Protein AF-A0A367JIH2-F1 (afdb_monomer)

Mean predicted aligned error: 20.91 Å

pLDDT: mean 79.55, std 16.19, range [28.41, 97.5]

Secondary structure (DSSP, 8-state):
-EEEEEPEEEEEBTTS-EEEEETT-EEEEEESSSEEEEEETTTTEEEEEEEBTT--EEEEEEEB-TT-TTSBSSHHHHHHHHHHHHHHHHT-TTBPPTT-EEEEEHHHHHHS-HHHHTTEEEEB----PPP---SS-HHHHHHHHHS---SSS---S---HHHHHHHHHHHHHTTEEEETTTTEEEE----SS--------THHHHSS--HHHHHHHHHHHHHTT--TTHHHHHHTT--S-TT--HHHHHHHHTT-----S-TT-------HHHHTS-HHHHHHHHHHHHHHHEEEETTTTEEEEEEEHHHHHHHHHHHHHHHHHTT-EEEEEEEEEEEE-TTSPEEEEEEEEEEEESSGGGS---SGGGPPPP---SS-TTEE-B-GGG-EE-S-EEEEE---STTSEEE-TT-BEEE---THHHHHTS---HHHHHHHTTHHHHHHHHHTHHHHS-TTTS-S--EEPTTS-PEESS--HHHHHHHHHHTTTTHHHHHHHHHHHHHHHHHHHTTTTTTEEEEEE----TTGGG-SS--B-SEEEEEEEEE--PPSEETT-S-----S--EEEEEEEEEEE---SSS--HHHHHHHHHHHHHH-TTSB-SSS-EEEEEEETTTTEEEEEE---TTHHHHHHHHHHHHHHH-HHHHHHHHHHHHHHT------PPPPB-SSSGGGGGSSS-EEEEE-TTTSEEEEEE-TTS-EEEEEE-EEEEEE-TTT-EEEEEEE-GGGGTT-S-HHHHHHHHHHHHHHHHHHHS-TTTS-SEEEESSGGGHHHHHHHTTT-TT-EEEEBSS---GGGGGGSHHHHHHHHH-SS--EEEEETTTTGGGTS-HHHHHHHHHHHHHHHHH-HHHHHHHH--STT-PPPSS-SS----HHHHHHHHHHHHHHHHHHHHHHHT--GGG--HHHHHHHHHT---PPPPHHHHHHHHHHHHHHHTT----EEEEEE-TTS-EEEEEE--HHHHHHHSSSS-HHHHHHHHHTHHHHTTSEEEE-PPPPTTSPEEEEEHHHHHHHHHTS-SSS--EEEEEEE--TT-TTEEEEEEEE--SBEE-SS-EE--SSPP--GGGTT-EEEEEEEEESS--SS--HHHHHHHHHHHHH-TTS-TTT-EEEEEEEETTEEEEEEEEE-HHHHHHHHH----SSS-TT--GGGEEEE-EEEESSS--EEEEESS-SB-TT-GGG--TT----EEE-PPPPTT-GGG-HHHHHHHHHHHHTT--S----TT-

InterPro domains:
  IPR000555 JAB1/MPN/MOV34 metalloenzyme domain [PF01398] (1016-1113)
  IPR000555 JAB1/MPN/MOV34 metalloenzyme domain [SM00232] (1013-1147)
  IPR004042 Intein DOD homing endonuclease, central region [PS50819] (140-328)
  IPR012337 Ribonuclease H-like superfamily [SSF53098] (677-929)
  IPR012984 PROCT domain [PF08084] (1126-1244)
  IPR019580 Pre-mRNA-processing-splicing factor 8, U6-snRNA-binding [PF10596] (414-513)
  IPR021983 PRP8 domain IV core [PF12134] (674-902)
  IPR021983 PRP8 domain IV core [cd13838] (680-930)
  IPR027434 Homing endonuclease [G3DSA:3.10.28.10] (113-381)
  IPR027434 Homing endonuclease [SSF55608] (266-344)
  IPR027652 Pre-mRNA-processing-splicing factor 8 [PTHR11140] (419-1238)
  IPR036844 Hint domain superfamily [SSF51294] (8-424)
  IPR037518 MPN domain [PS50249] (1017-1148)
  IPR043172 Prp8 RNase domain IV, palm region [G3DSA:3.30.420.230] (675-835)
  IPR043173 Prp8 RNase domain IV, fingers region [G3DSA:1.20.80.40] (836-934)

Sequence (1247 aa):
TVEGIAPLYELPNNKGETLVVTGNHILCLKSSTHACSTWSADEQCWTVYWFDRDHSSCSKQFVYKESTDSYYKTPEAAEEAANDFMVSLENDESCLPKGAIIEMTVREFLDLPQSAKTMWFLYRTGLDFPKREVIVDPYYLGLWLADGERRNAIATNDHEKEVAEFLSCYADKLSMKLVGKDCSIANRKVKEGKLEDTTADLSVFYTDMTEAEKQQYDSLRKSFKDQEALELALQESIVSDKGSDLLLDALKKLGVPASLSGCDNYSKRIPKEYLLNSRQVRLQVLAGLLDSNGTYNNGSHEFCFTQSKRWHEQLFNDFVWLSRSLGFHTTCSSTVQTHKLPNGEYYTGEYLQAYISGCVDEIPCLIPREQSSECVTKADPMASSIILENVTITAPKKYYGFKVDGNQRFLREDFMVLHNSGFEESMKYKKLTNAQRSGLNQIPNRRFTLWWSPTINRANVYVGFQVQLDLTGIFMHGKIPTLKISLIQIFRAHLWQKIHEALTMDFAQVFDRELEALQIETVQKETIHPRKSYKMNSSASDILLFAAYKWPVSRPSLLNDPRDVMEGPTTTKYWLDIQLRWGDYDSHDIERYTRAKFLDYTTDNMSIYPSPTGLMVGIDLAYNMYSAYGNWIPGMKPLVQQAMAKIMKANPALYVLRERIRKALQLYSSEPTEPYLSSTNYGELFSNQIIWFVDDTNVYRVTIHKTFEGNLTTKPINGAIFIFNPRTGQLFLKIIHTSVWAGQKRLGQLAKWKTAEEVAALIRSLPVEEQPKQIIVTRKGMLDPLEVHLLDFPNIVIKGSELQLPFQACLKVEKFGDLILKATEPQMVLFNLYDDWLKTFSSYTAFSRLVLILRALHVNNDKTKMILRPDRSTITEPHHIWPTLTDEEWAKVEVQLKDLILADYGKKNNVNVASLTQSEIRDIILGMEIQAPSLQRQQIAEIEKQTKEQSQLTAVTTKTRNIHGDEMIVTTTSNYEQATFSSKTEWRIRAISATNLHLRTNHIYVNSDDIKENTYTYVMPKNILKRFITISDLRTQIAGFMYGVSPPDAPNVKEIRCVVIPPQWGTHQTVHLPNTLPEHEQLDDLEPLGWIHTQPQELMNISPQDVTTHAKLLANNKTWDGEKTITLTCSFTPGSCSLTAYKLSPAGFEWGKTNVDPGSQPQGYLPTHGEKVQILLSDRFLGYFLVPSDVWNYNFMGAQFSANMNYKLVLDVPKEFYHESHRSAHFMNFSSETETAAEADIEDAFA

Structure (mmCIF, N/CA/C/O backbone):
data_AF-A0A367JIH2-F1
#
_entry.id   AF-A0A367JIH2-F1
#
loop_
_atom_site.group_PDB
_atom_site.id
_atom_site.type_symbol
_atom_site.label_atom_id
_atom_site.label_alt_id
_atom_site.label_comp_id
_atom_site.label_asym_id
_atom_site.label_entity_id
_atom_site.label_seq_id
_atom_site.pdbx_PDB_ins_code
_atom_site.Cartn_x
_atom_site.Cartn_y
_atom_site.Cartn_z
_atom_site.occupancy
_atom_site.B_iso_or_equiv
_atom_site.auth_seq_id
_atom_site.auth_comp_id
_atom_site.auth_asym_id
_atom_site.auth_atom_id
_atom_site.pdbx_PDB_model_num
ATOM 1 N N . THR A 1 1 ? 15.619 -6.474 20.238 1.00 49.22 1 THR A N 1
ATOM 2 C CA . THR A 1 1 ? 17.081 -6.463 20.431 1.00 49.22 1 THR A CA 1
ATOM 3 C C . THR A 1 1 ? 17.716 -7.538 19.543 1.00 49.22 1 THR A C 1
ATOM 5 O O . THR A 1 1 ? 17.098 -8.577 19.341 1.00 49.22 1 THR A O 1
ATOM 8 N N . VAL A 1 2 ? 18.878 -7.277 18.935 1.00 54.53 2 VAL A N 1
ATOM 9 C CA . VAL A 1 2 ? 19.745 -8.190 18.152 1.00 54.53 2 VAL A CA 1
ATOM 10 C C . VAL A 1 2 ? 21.071 -8.294 18.870 1.00 54.53 2 VAL A C 1
ATOM 12 O O . VAL A 1 2 ? 21.496 -7.316 19.470 1.00 54.53 2 VAL A O 1
ATOM 15 N N . GLU A 1 3 ? 21.752 -9.423 18.721 1.00 68.69 3 GLU A N 1
ATOM 16 C CA . GLU A 1 3 ? 23.141 -9.604 19.135 1.00 68.69 3 GLU A CA 1
ATOM 17 C C . GLU A 1 3 ? 23.979 -9.999 17.910 1.00 68.69 3 GLU A C 1
ATOM 19 O O . GLU A 1 3 ? 23.513 -10.758 17.053 1.00 68.69 3 GLU A O 1
ATOM 24 N N . GLY A 1 4 ? 25.197 -9.481 17.789 1.00 72.62 4 GLY A N 1
ATOM 25 C CA . GLY A 1 4 ? 26.114 -9.807 16.695 1.00 72.62 4 GLY A CA 1
ATOM 26 C C . GLY A 1 4 ? 27.572 -9.682 17.116 1.00 72.62 4 GLY A C 1
ATOM 27 O O . GLY A 1 4 ? 27.853 -9.235 18.221 1.00 72.62 4 GLY A O 1
ATOM 28 N N . ILE A 1 5 ? 28.501 -10.091 16.250 1.00 79.12 5 ILE A N 1
ATOM 29 C CA . ILE A 1 5 ? 29.946 -9.930 16.464 1.00 79.12 5 ILE A CA 1
ATOM 30 C C . ILE A 1 5 ? 30.499 -9.127 15.288 1.00 79.12 5 ILE A C 1
ATOM 32 O O . ILE A 1 5 ? 30.330 -9.533 14.139 1.00 79.12 5 ILE A O 1
ATOM 36 N N . ALA A 1 6 ? 31.123 -7.986 15.568 1.00 77.56 6 ALA A N 1
ATOM 37 C CA . ALA A 1 6 ? 31.714 -7.113 14.556 1.00 77.56 6 ALA A CA 1
ATOM 38 C C . ALA A 1 6 ? 32.876 -6.300 15.155 1.00 77.56 6 ALA A C 1
ATOM 40 O O . ALA A 1 6 ? 32.901 -6.102 16.372 1.00 77.56 6 ALA A O 1
ATOM 41 N N . PRO A 1 7 ? 33.838 -5.827 14.338 1.00 83.50 7 PRO A N 1
ATOM 42 C CA . PRO A 1 7 ? 34.817 -4.838 14.782 1.00 83.50 7 PRO A CA 1
ATOM 43 C C . PRO A 1 7 ? 34.095 -3.583 15.279 1.00 83.50 7 PRO A C 1
ATOM 45 O O . PRO A 1 7 ? 33.200 -3.076 14.591 1.00 83.50 7 PRO A O 1
ATOM 48 N N . LEU A 1 8 ? 34.464 -3.104 16.467 1.00 85.31 8 LEU A N 1
ATOM 49 C CA . LEU A 1 8 ? 33.919 -1.869 17.028 1.00 85.31 8 LEU A CA 1
ATOM 50 C C . LEU A 1 8 ? 34.909 -0.729 16.813 1.00 85.31 8 LEU A C 1
ATOM 52 O O . LEU A 1 8 ? 36.103 -0.888 17.067 1.00 85.31 8 LEU A O 1
ATOM 56 N N . TYR A 1 9 ? 34.381 0.391 16.343 1.00 87.81 9 TYR A N 1
ATOM 57 C CA . TYR A 1 9 ? 35.063 1.660 16.170 1.00 87.81 9 TYR A CA 1
ATOM 58 C C . TYR A 1 9 ? 34.875 2.452 17.456 1.00 87.81 9 TYR A C 1
ATOM 60 O O . TYR A 1 9 ? 33.739 2.693 17.871 1.00 87.81 9 TYR A O 1
ATOM 68 N N . GLU A 1 10 ? 35.981 2.821 18.086 1.00 87.75 10 GLU A N 1
ATOM 69 C CA . GLU A 1 10 ? 36.005 3.705 19.242 1.00 87.75 10 GLU A CA 1
ATOM 70 C C . GLU A 1 10 ? 36.248 5.127 18.731 1.00 87.75 10 GLU A C 1
ATOM 72 O O . GLU A 1 10 ? 37.317 5.433 18.208 1.00 87.75 10 GLU A O 1
ATOM 77 N N . LEU A 1 11 ? 35.221 5.969 18.822 1.00 86.44 11 LEU A N 1
ATOM 78 C CA . LEU A 1 11 ? 35.207 7.351 18.353 1.00 86.44 11 LEU A CA 1
ATOM 79 C C . LEU A 1 11 ? 35.270 8.283 19.576 1.00 86.44 11 LEU A C 1
ATOM 81 O O . LEU A 1 11 ? 34.222 8.589 20.155 1.00 86.44 11 LEU A O 1
ATOM 85 N N . PRO A 1 12 ? 36.467 8.698 20.027 1.00 85.25 12 PRO A N 1
ATOM 86 C CA . PRO A 1 12 ? 36.594 9.657 21.118 1.00 85.25 12 PRO A CA 1
ATOM 87 C C . PRO A 1 12 ? 36.113 11.035 20.666 1.00 85.25 12 PRO A C 1
ATOM 89 O O . PRO A 1 12 ? 36.352 11.440 19.529 1.00 85.25 12 PRO A O 1
ATOM 92 N N . ASN A 1 13 ? 35.440 11.768 21.546 1.00 81.81 13 ASN A N 1
ATOM 93 C CA . ASN A 1 13 ? 35.005 13.137 21.293 1.00 81.81 13 ASN A CA 1
ATOM 94 C C . ASN A 1 13 ? 35.862 14.160 22.055 1.00 81.81 13 ASN A C 1
ATOM 96 O O . ASN A 1 13 ? 36.574 13.834 23.005 1.00 81.81 13 ASN A O 1
ATOM 100 N N . ASN A 1 14 ? 35.768 15.428 21.651 1.00 74.94 14 ASN A N 1
ATOM 101 C CA . ASN A 1 14 ? 36.480 16.549 22.275 1.00 74.94 14 ASN A CA 1
ATOM 102 C C . ASN A 1 14 ? 36.048 16.867 23.720 1.00 74.94 14 ASN A C 1
ATOM 104 O O . ASN A 1 14 ? 36.611 17.768 24.335 1.00 74.94 14 ASN A O 1
ATOM 108 N N . LYS A 1 15 ? 35.065 16.140 24.260 1.00 71.44 15 LYS A N 1
ATOM 109 C CA . LYS A 1 15 ? 34.546 16.282 25.627 1.00 71.44 15 LYS A CA 1
ATOM 110 C C . LYS A 1 15 ? 34.943 15.115 26.540 1.00 71.44 15 LYS A C 1
ATOM 112 O O . LYS A 1 15 ? 34.435 15.015 27.650 1.00 71.44 15 LYS A O 1
ATOM 117 N N . GLY A 1 16 ? 35.866 14.256 26.094 1.00 67.25 16 GLY A N 1
ATOM 118 C CA . GLY A 1 16 ? 36.437 13.173 26.901 1.00 67.25 16 GLY A CA 1
ATOM 119 C C . GLY A 1 16 ? 35.600 11.891 26.956 1.00 67.25 16 GLY A C 1
ATOM 120 O O . GLY A 1 16 ? 35.918 10.998 27.736 1.00 67.25 16 GLY A O 1
ATOM 121 N N . GLU A 1 17 ? 34.556 11.768 26.134 1.00 76.19 17 GLU A N 1
ATOM 122 C CA . GLU A 1 17 ? 33.718 10.568 26.044 1.00 76.19 17 GLU A CA 1
ATOM 123 C C . GLU A 1 17 ? 33.988 9.804 24.743 1.00 76.19 17 GLU A C 1
ATOM 125 O O . GLU A 1 17 ? 34.272 10.397 23.702 1.00 76.19 17 GLU A O 1
ATOM 130 N N . THR A 1 18 ? 33.816 8.483 24.771 1.00 82.75 18 THR A N 1
ATOM 131 C CA . THR A 1 18 ? 34.065 7.625 23.604 1.00 82.75 18 THR A CA 1
ATOM 132 C C . THR A 1 18 ? 32.778 6.947 23.138 1.00 82.75 18 THR A C 1
ATOM 134 O O . THR A 1 18 ? 32.089 6.268 23.903 1.00 82.75 18 THR A O 1
ATOM 137 N N . LEU A 1 19 ? 32.432 7.117 21.860 1.00 85.44 19 LEU A N 1
ATOM 138 C CA . LEU A 1 19 ? 31.341 6.395 21.208 1.00 85.44 19 LEU A CA 1
ATOM 139 C C . LEU A 1 19 ? 31.879 5.092 20.609 1.00 85.44 19 LEU A C 1
ATOM 141 O O . LEU A 1 19 ? 32.701 5.115 19.701 1.00 85.44 19 LEU A O 1
ATOM 145 N N . VAL A 1 20 ? 31.409 3.952 21.117 1.00 86.38 20 VAL A N 1
ATOM 146 C CA . VAL A 1 20 ? 31.841 2.623 20.663 1.00 86.38 20 VAL A CA 1
ATOM 147 C C . VAL A 1 20 ? 30.733 1.980 19.837 1.00 86.38 20 VAL A C 1
ATOM 149 O O . VAL A 1 20 ? 29.712 1.561 20.381 1.00 86.38 20 VAL A O 1
ATOM 152 N N . VAL A 1 21 ? 30.916 1.906 18.520 1.00 84.12 21 VAL A N 1
ATOM 153 C CA . VAL A 1 21 ? 29.868 1.478 17.576 1.00 84.12 21 VAL A CA 1
ATOM 154 C C . VAL A 1 21 ? 30.431 0.639 16.432 1.00 84.12 21 VAL A C 1
ATOM 156 O O . VAL A 1 21 ? 31.627 0.623 16.167 1.00 84.12 21 VAL A O 1
ATOM 159 N N . THR A 1 22 ? 29.579 -0.103 15.728 1.00 82.50 22 THR A N 1
ATOM 160 C CA . THR A 1 22 ? 30.010 -0.836 14.525 1.00 82.50 22 THR A CA 1
ATOM 161 C C . THR A 1 22 ? 30.266 0.125 13.363 1.00 82.50 22 THR A C 1
ATOM 163 O O . THR A 1 22 ? 29.608 1.155 13.277 1.00 82.50 22 THR A O 1
ATOM 166 N N . GLY A 1 23 ? 31.101 -0.252 12.392 1.00 75.38 23 GLY A N 1
ATOM 167 C CA . GLY A 1 23 ? 31.365 0.597 11.214 1.00 75.38 23 GLY A CA 1
ATOM 168 C C . GLY A 1 23 ? 30.133 0.934 10.354 1.00 75.38 23 GLY A C 1
ATOM 169 O O . GLY A 1 23 ? 30.139 1.928 9.641 1.00 75.38 23 GLY A O 1
ATOM 170 N N . ASN A 1 24 ? 29.068 0.131 10.439 1.00 74.44 24 ASN A N 1
ATOM 171 C CA . ASN A 1 24 ? 27.798 0.377 9.742 1.00 74.44 24 ASN A CA 1
ATOM 172 C C . ASN A 1 24 ? 26.773 1.130 10.606 1.00 74.44 24 ASN A C 1
ATOM 174 O O . ASN A 1 24 ? 25.616 1.255 10.213 1.00 74.44 24 ASN A O 1
ATOM 178 N N . HIS A 1 25 ? 27.153 1.558 11.810 1.00 80.81 25 HIS A N 1
ATOM 179 C CA . HIS A 1 25 ? 26.272 2.360 12.647 1.00 80.81 25 HIS A CA 1
ATOM 180 C C . HIS A 1 25 ? 26.062 3.729 11.998 1.00 80.81 25 HIS A C 1
ATOM 182 O O . HIS A 1 25 ? 27.019 4.298 11.472 1.00 80.81 25 HIS A O 1
ATOM 188 N N . ILE A 1 26 ? 24.827 4.229 12.025 1.00 83.31 26 ILE A N 1
ATOM 189 C CA . ILE A 1 26 ? 24.454 5.509 11.422 1.00 83.31 26 ILE A CA 1
ATOM 190 C C . ILE A 1 26 ? 24.617 6.594 12.490 1.00 83.31 26 ILE A C 1
ATOM 192 O O . ILE A 1 26 ? 23.939 6.575 13.518 1.00 83.31 26 ILE A O 1
ATOM 196 N N . LEU A 1 27 ? 25.542 7.518 12.249 1.00 85.25 27 LEU A N 1
ATOM 197 C CA . LEU A 1 27 ? 25.773 8.703 13.062 1.00 85.25 27 LEU A CA 1
ATOM 198 C C . LEU A 1 27 ? 24.734 9.771 12.709 1.00 85.25 27 LEU A C 1
ATOM 200 O O . LEU A 1 27 ? 24.516 10.052 11.532 1.00 85.25 27 LEU A O 1
ATOM 204 N N . CYS A 1 28 ? 24.139 10.396 13.726 1.00 86.56 28 CYS A N 1
ATOM 205 C CA . CYS A 1 28 ? 23.353 11.617 13.565 1.00 86.56 28 CYS A CA 1
ATOM 206 C C . CYS A 1 28 ? 24.263 12.820 13.830 1.00 86.56 28 CYS A C 1
ATOM 208 O O . CYS A 1 28 ? 24.646 13.073 14.974 1.00 86.56 28 CYS A O 1
ATOM 210 N N . LEU A 1 29 ? 24.623 13.550 12.776 1.00 86.88 29 LEU A N 1
ATOM 211 C CA . LEU A 1 29 ? 25.560 14.668 12.851 1.00 86.88 29 LEU A CA 1
ATOM 212 C C . LEU A 1 29 ? 24.834 15.983 12.569 1.00 86.88 29 LEU A C 1
ATOM 214 O O . LEU A 1 29 ? 24.010 16.058 11.663 1.00 86.88 29 LEU A O 1
ATOM 218 N N . LYS A 1 30 ? 25.142 17.020 13.344 1.00 86.38 30 LYS A N 1
ATOM 219 C CA . LYS A 1 30 ? 24.605 18.378 13.208 1.00 86.38 30 LYS A CA 1
ATOM 220 C C . LYS A 1 30 ? 25.677 19.290 12.615 1.00 86.38 30 LYS A C 1
ATOM 222 O O . LYS A 1 30 ? 26.827 19.236 13.059 1.00 86.38 30 LYS A O 1
ATOM 227 N N . SER A 1 31 ? 25.316 20.112 11.631 1.00 83.69 31 SER A N 1
ATOM 228 C CA . SER A 1 31 ? 26.246 21.073 11.026 1.00 83.69 31 SER A CA 1
ATOM 229 C C . SER A 1 31 ? 26.492 22.274 11.945 1.00 83.69 31 SER A C 1
ATOM 231 O O . SER A 1 31 ? 25.555 22.837 12.519 1.00 83.69 31 SER A O 1
ATOM 233 N N . SER A 1 32 ? 27.754 22.688 12.083 1.00 73.69 32 SER A N 1
ATOM 234 C CA . SER A 1 32 ? 28.128 23.923 12.792 1.00 73.69 32 SER A CA 1
ATOM 235 C C . SER A 1 32 ? 28.131 25.160 11.884 1.00 73.69 32 SER A C 1
ATOM 237 O O . SER A 1 32 ? 27.865 26.266 12.359 1.00 73.69 32 SER A O 1
ATOM 239 N N . THR A 1 33 ? 28.402 24.980 10.588 1.00 74.38 33 THR A N 1
ATOM 240 C CA . THR A 1 33 ? 28.496 26.030 9.559 1.00 74.38 33 THR A CA 1
ATOM 241 C C . THR A 1 33 ? 27.832 25.581 8.248 1.00 74.38 33 THR A C 1
ATOM 243 O O . THR A 1 33 ? 27.542 24.398 8.076 1.00 74.38 33 THR A O 1
ATOM 246 N N . HIS A 1 34 ? 27.561 26.525 7.334 1.00 77.12 34 HIS A N 1
ATOM 247 C CA . HIS A 1 34 ? 27.029 26.239 5.988 1.00 77.12 34 HIS A CA 1
ATOM 248 C C . HIS A 1 34 ? 28.090 25.639 5.050 1.00 77.12 34 HIS A C 1
ATOM 250 O O . HIS A 1 34 ? 27.799 24.760 4.241 1.00 77.12 34 HIS A O 1
ATOM 256 N N . ALA A 1 35 ? 29.328 26.117 5.175 1.00 82.00 35 ALA A N 1
ATOM 257 C CA . ALA A 1 35 ? 30.482 25.678 4.408 1.00 82.00 35 ALA A CA 1
ATOM 258 C C . ALA A 1 35 ? 31.756 25.790 5.263 1.00 82.00 35 ALA A C 1
ATOM 260 O O . ALA A 1 35 ? 31.758 26.442 6.315 1.00 82.00 35 ALA A O 1
ATOM 261 N N . CYS A 1 36 ? 32.843 25.164 4.817 1.00 83.06 36 CYS A N 1
ATOM 262 C CA . CYS A 1 36 ? 34.182 25.370 5.369 1.00 83.06 36 CYS A CA 1
ATOM 263 C C . CYS A 1 36 ? 35.214 25.534 4.251 1.00 83.06 36 CYS A C 1
ATOM 265 O O . CYS A 1 36 ? 35.134 24.850 3.229 1.00 83.06 36 CYS A O 1
ATOM 267 N N . SER A 1 37 ? 36.216 26.385 4.460 1.00 84.88 37 SER A N 1
ATOM 268 C CA . SER A 1 37 ? 37.340 26.562 3.541 1.00 84.88 37 SER A CA 1
ATOM 269 C C . SER A 1 37 ? 38.634 26.005 4.136 1.00 84.88 37 SER A C 1
ATOM 271 O O . SER A 1 37 ? 38.859 26.065 5.344 1.00 84.88 37 SER A O 1
ATOM 273 N N . THR A 1 38 ? 39.503 25.448 3.289 1.00 84.94 38 THR A N 1
ATOM 274 C CA . THR A 1 38 ? 40.863 25.047 3.681 1.00 84.94 38 THR A CA 1
ATOM 275 C C . THR A 1 38 ? 41.882 25.363 2.603 1.00 84.94 38 THR A C 1
ATOM 277 O O . THR A 1 38 ? 41.631 25.118 1.422 1.00 84.94 38 THR A O 1
ATOM 280 N N . TRP A 1 39 ? 43.044 25.857 3.026 1.00 84.19 39 TRP A N 1
ATOM 281 C CA . TRP A 1 39 ? 44.195 26.107 2.167 1.00 84.19 39 TRP A CA 1
ATOM 282 C C . TRP A 1 39 ? 45.010 24.829 1.949 1.00 84.19 39 TRP A C 1
ATOM 284 O O . TRP A 1 39 ? 45.388 24.157 2.911 1.00 84.19 39 TRP A O 1
ATOM 294 N N . SER A 1 40 ? 45.311 24.518 0.689 1.00 81.12 40 SER A N 1
ATOM 295 C CA . SER A 1 40 ? 46.284 23.492 0.311 1.00 81.12 40 SER A CA 1
ATOM 296 C C . SER A 1 40 ? 47.573 24.165 -0.153 1.00 81.12 40 SER A C 1
ATOM 298 O O . SER A 1 40 ? 47.583 24.843 -1.182 1.00 81.12 40 SER A O 1
ATOM 300 N N . ALA A 1 41 ? 48.664 23.976 0.596 1.00 76.94 41 ALA A N 1
ATOM 301 C CA . ALA A 1 41 ? 49.973 24.531 0.246 1.00 76.94 41 ALA A CA 1
ATOM 302 C C . ALA A 1 41 ? 50.575 23.874 -1.010 1.00 76.94 41 ALA A C 1
ATOM 304 O O . ALA A 1 41 ? 51.247 24.554 -1.783 1.00 76.94 41 ALA A O 1
ATOM 305 N N . ASP A 1 42 ? 50.291 22.586 -1.229 1.00 74.62 42 ASP A N 1
ATOM 306 C CA . ASP A 1 42 ? 50.800 21.810 -2.368 1.00 74.62 42 ASP A CA 1
ATOM 307 C C . ASP A 1 42 ? 50.110 22.199 -3.683 1.00 74.62 42 ASP A C 1
ATOM 309 O O . ASP A 1 42 ? 50.753 22.299 -4.728 1.00 74.62 42 ASP A O 1
ATOM 313 N N . GLU A 1 43 ? 48.800 22.456 -3.633 1.00 73.69 43 GLU A N 1
ATOM 314 C CA . GLU A 1 43 ? 47.993 22.823 -4.808 1.00 73.69 43 GLU A CA 1
ATOM 315 C C . GLU A 1 43 ? 47.864 24.342 -4.998 1.00 73.69 43 GLU A C 1
ATOM 317 O O . GLU A 1 43 ? 47.287 24.794 -5.988 1.00 73.69 43 GLU A O 1
ATOM 322 N N . GLN A 1 44 ? 48.402 25.127 -4.056 1.00 82.94 44 GLN A N 1
ATOM 323 C CA . GLN A 1 44 ? 48.262 26.583 -3.978 1.00 82.94 44 GLN A CA 1
ATOM 324 C C . GLN A 1 44 ? 46.816 27.048 -4.207 1.00 82.94 44 GLN A C 1
ATOM 326 O O . GLN A 1 44 ? 46.544 27.952 -5.000 1.00 82.94 44 GLN A O 1
ATOM 331 N N . CYS A 1 45 ? 45.860 26.401 -3.541 1.00 85.56 45 CYS A N 1
ATOM 332 C CA . CYS A 1 45 ? 44.447 26.710 -3.714 1.00 85.56 45 CYS A CA 1
ATOM 333 C C . CYS A 1 45 ? 43.671 26.680 -2.401 1.00 85.56 45 CYS A C 1
ATOM 335 O O . CYS A 1 45 ? 43.923 25.852 -1.520 1.00 85.56 45 CYS A O 1
ATOM 337 N N . TRP A 1 46 ? 42.661 27.540 -2.317 1.00 86.12 46 TRP A N 1
ATOM 338 C CA . TRP A 1 46 ? 41.609 27.441 -1.314 1.00 86.12 46 TRP A CA 1
ATOM 339 C C . TRP A 1 46 ? 40.523 26.495 -1.812 1.00 86.12 46 TRP A C 1
ATOM 341 O O . TRP A 1 46 ? 40.002 26.673 -2.907 1.00 86.12 46 TRP A O 1
ATOM 351 N N . THR A 1 47 ? 40.161 25.487 -1.024 1.00 85.31 47 THR A N 1
ATOM 352 C CA . THR A 1 47 ? 39.022 24.609 -1.332 1.00 85.31 47 THR A CA 1
ATOM 353 C C . THR A 1 47 ? 37.891 24.886 -0.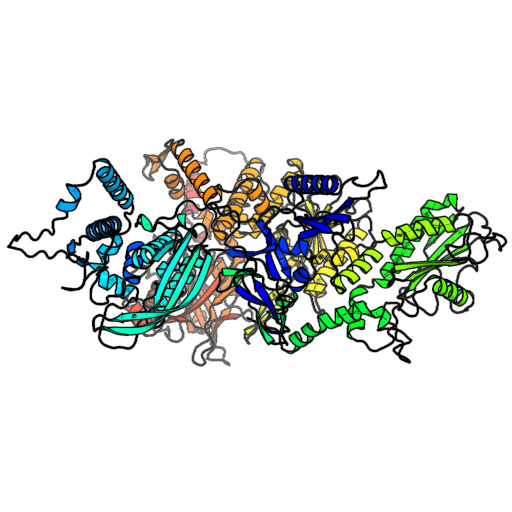358 1.00 85.31 47 THR A C 1
ATOM 355 O O . THR A 1 47 ? 38.089 24.772 0.850 1.00 85.31 47 THR A O 1
ATOM 358 N N . VAL A 1 48 ? 36.716 25.230 -0.881 1.00 86.88 48 VAL A N 1
ATOM 359 C CA . VAL A 1 48 ? 35.473 25.387 -0.118 1.00 86.88 48 VAL A CA 1
ATOM 360 C C . VAL A 1 48 ? 34.670 24.096 -0.222 1.00 86.88 48 VAL A C 1
ATOM 362 O O . VAL A 1 48 ? 34.453 23.610 -1.329 1.00 86.88 48 VAL A O 1
ATOM 365 N N . TYR A 1 49 ? 34.222 23.558 0.910 1.00 84.75 49 TYR A N 1
ATOM 366 C CA . TYR A 1 49 ? 33.359 22.381 1.018 1.00 84.75 49 TYR A CA 1
ATOM 367 C C . TYR A 1 49 ? 31.991 22.778 1.574 1.00 84.75 49 TYR A C 1
ATOM 369 O O . TYR A 1 49 ? 31.921 23.551 2.528 1.00 84.75 49 TYR A O 1
ATOM 377 N N . TRP A 1 50 ? 30.920 22.220 1.017 1.00 87.12 50 TRP A N 1
ATOM 378 C CA . TRP A 1 50 ? 29.545 22.371 1.507 1.00 87.12 50 TRP A CA 1
ATOM 379 C C . TRP A 1 50 ? 28.741 21.101 1.211 1.00 87.12 50 TRP A C 1
ATOM 381 O O . TRP A 1 50 ? 29.249 20.177 0.577 1.00 87.12 50 TRP A O 1
ATOM 391 N N . PHE A 1 51 ? 27.499 21.033 1.683 1.00 81.50 51 PHE A N 1
ATOM 392 C CA . PHE A 1 51 ? 26.598 19.916 1.402 1.00 81.50 51 PHE A CA 1
ATOM 393 C C . PHE A 1 51 ? 25.282 20.417 0.806 1.00 81.50 51 PHE A C 1
ATOM 395 O O . PHE A 1 51 ? 24.753 21.448 1.232 1.00 81.50 51 PHE A O 1
ATOM 402 N N . ASP A 1 52 ? 24.763 19.683 -0.175 1.00 79.81 52 ASP A N 1
ATOM 403 C CA . ASP A 1 52 ? 23.455 19.940 -0.783 1.00 79.81 52 ASP A CA 1
ATOM 404 C C . ASP A 1 52 ? 22.305 19.311 0.029 1.00 79.81 52 ASP A C 1
ATOM 406 O O . ASP A 1 52 ? 22.520 18.527 0.960 1.00 79.81 52 ASP A O 1
ATOM 410 N N . ARG A 1 53 ? 21.054 19.648 -0.317 1.00 75.81 53 ARG A N 1
ATOM 411 C CA . ARG A 1 53 ? 19.862 19.046 0.316 1.00 75.81 53 ARG A CA 1
ATOM 412 C C . ARG A 1 53 ? 19.744 17.531 0.135 1.00 75.81 53 ARG A C 1
ATOM 414 O O . ARG A 1 53 ? 19.038 16.903 0.921 1.00 75.81 53 ARG A O 1
ATOM 421 N N . ASP A 1 54 ? 20.441 16.958 -0.839 1.00 67.81 54 ASP A N 1
ATOM 422 C CA . ASP A 1 54 ? 20.501 15.514 -1.061 1.00 67.81 54 ASP A CA 1
ATOM 423 C C . ASP A 1 54 ? 21.573 14.837 -0.184 1.00 67.81 54 ASP A C 1
ATOM 425 O O . ASP A 1 54 ? 21.844 13.646 -0.342 1.00 67.81 54 ASP A O 1
ATOM 429 N N . HIS A 1 55 ? 22.155 15.573 0.774 1.00 69.69 55 HIS A N 1
ATOM 430 C CA . HIS A 1 55 ? 23.174 15.108 1.716 1.00 69.69 55 HIS A CA 1
ATOM 431 C C . HIS A 1 55 ? 24.505 14.701 1.056 1.00 69.69 55 HIS A C 1
ATOM 433 O O . HIS A 1 55 ? 25.309 13.987 1.662 1.00 69.69 55 HIS A O 1
ATOM 439 N N . SER A 1 56 ? 24.777 15.192 -0.155 1.00 75.56 56 SER A N 1
ATOM 440 C CA . SER A 1 56 ? 26.019 14.944 -0.888 1.00 75.56 56 SER A CA 1
ATOM 441 C C . SER A 1 56 ? 27.069 16.015 -0.591 1.00 75.56 56 SER A C 1
ATOM 443 O O . SER A 1 56 ? 26.762 17.201 -0.477 1.00 75.56 56 SER A O 1
ATOM 445 N N . SER A 1 57 ? 28.333 15.598 -0.463 1.00 80.31 57 SER A N 1
ATOM 446 C CA . SER A 1 57 ? 29.455 16.519 -0.253 1.00 80.31 57 SER A CA 1
ATOM 447 C C . SER A 1 57 ? 29.862 17.189 -1.566 1.00 80.31 57 SER A C 1
ATOM 449 O O . SER A 1 57 ? 30.262 16.505 -2.511 1.00 80.31 57 SER A O 1
ATOM 451 N N . CYS A 1 58 ? 29.851 18.515 -1.592 1.00 82.69 58 CYS A N 1
ATOM 452 C CA . CYS A 1 58 ? 30.266 19.342 -2.717 1.00 82.69 58 CYS A CA 1
ATOM 453 C C . CYS A 1 58 ? 31.550 20.107 -2.375 1.00 82.69 58 CYS A C 1
ATOM 455 O O . CYS A 1 58 ? 31.802 20.439 -1.213 1.00 82.69 58 CYS A O 1
ATOM 457 N N . SER A 1 59 ? 32.380 20.392 -3.381 1.00 86.19 59 SER A N 1
ATOM 458 C CA . SER A 1 59 ? 33.586 21.202 -3.202 1.00 86.19 59 SER A CA 1
ATOM 459 C C . SER A 1 59 ? 33.898 22.081 -4.413 1.00 86.19 59 SER A C 1
ATOM 461 O O . SER A 1 59 ? 33.520 21.777 -5.545 1.00 86.19 59 SER A O 1
ATOM 463 N N . LYS A 1 60 ? 34.589 23.199 -4.172 1.00 87.50 60 LYS A N 1
ATOM 464 C CA . LYS A 1 60 ? 35.037 24.144 -5.202 1.00 87.50 60 LYS A CA 1
ATOM 465 C C . LYS A 1 60 ? 36.412 24.692 -4.850 1.00 87.50 60 LYS A C 1
ATOM 467 O O . LYS A 1 60 ? 36.633 25.117 -3.719 1.00 87.50 60 LYS A O 1
ATOM 472 N N . GLN A 1 61 ? 37.317 24.694 -5.824 1.00 87.50 61 GLN A N 1
ATOM 473 C CA . GLN A 1 61 ? 38.692 25.163 -5.661 1.00 87.50 61 GLN A CA 1
ATOM 474 C C . GLN A 1 61 ? 38.888 26.572 -6.237 1.00 87.50 61 GLN A C 1
ATOM 476 O O . GLN A 1 61 ? 38.388 26.894 -7.314 1.00 87.50 61 GLN A O 1
ATOM 481 N N . PHE A 1 62 ? 39.673 27.379 -5.530 1.00 87.25 62 PHE A N 1
ATOM 482 C CA . PHE A 1 62 ? 40.090 28.735 -5.867 1.00 87.25 62 PHE A CA 1
ATOM 483 C C . PHE A 1 62 ? 41.616 28.739 -5.941 1.00 87.25 62 PHE A C 1
ATOM 485 O O . PHE A 1 62 ? 42.308 28.799 -4.925 1.00 87.25 62 PHE A O 1
ATOM 492 N N . VAL A 1 63 ? 42.140 28.566 -7.153 1.00 84.06 63 VAL A N 1
ATOM 493 C CA . VAL A 1 63 ? 43.564 28.293 -7.396 1.00 84.06 63 VAL A CA 1
ATOM 494 C C . VAL A 1 63 ? 44.335 29.592 -7.640 1.00 84.06 63 VAL A C 1
ATOM 496 O O . VAL A 1 63 ? 43.936 30.404 -8.479 1.00 84.06 63 VAL A O 1
ATOM 499 N N . TYR A 1 64 ? 45.459 29.758 -6.944 1.00 79.88 64 TYR A N 1
ATOM 500 C CA . TYR A 1 64 ? 46.420 30.843 -7.133 1.00 79.88 64 TYR A CA 1
ATOM 501 C C . TYR A 1 64 ? 47.534 30.409 -8.100 1.00 79.88 64 TYR A C 1
ATOM 503 O O . TYR A 1 64 ? 48.141 29.353 -7.917 1.00 79.88 64 TYR A O 1
ATOM 511 N N . LYS A 1 65 ? 47.810 31.218 -9.136 1.00 80.50 65 LYS A N 1
ATOM 512 C CA . LYS A 1 65 ? 48.983 31.058 -10.018 1.00 80.50 65 LYS A CA 1
ATOM 513 C C . LYS A 1 65 ? 49.500 32.411 -10.491 1.00 80.50 65 LYS A C 1
ATOM 515 O O . LYS A 1 65 ? 48.789 33.166 -11.142 1.00 80.50 65 LYS A O 1
ATOM 520 N N . GLU A 1 66 ? 50.786 32.653 -10.265 1.00 67.38 66 GLU A N 1
ATOM 521 C CA . GLU A 1 66 ? 51.447 33.939 -10.532 1.00 67.38 66 GLU A CA 1
ATOM 522 C C . GLU A 1 66 ? 51.546 34.297 -12.036 1.00 67.38 66 GLU A C 1
ATOM 524 O O . GLU A 1 66 ? 51.671 35.464 -12.394 1.00 67.38 66 GLU A O 1
ATOM 529 N N . SER A 1 67 ? 51.461 33.312 -12.944 1.00 59.81 67 SER A N 1
ATOM 530 C CA . SER A 1 67 ? 51.825 33.467 -14.367 1.00 59.81 67 SER A CA 1
ATOM 531 C C . SER A 1 67 ? 50.673 33.404 -15.384 1.00 59.81 67 SER A C 1
ATOM 533 O O . SER A 1 67 ? 50.932 33.455 -16.586 1.00 59.81 67 SER A O 1
ATOM 535 N N . THR A 1 68 ? 49.410 33.265 -14.958 1.00 57.16 68 THR A N 1
ATOM 536 C CA . THR A 1 68 ? 48.268 33.041 -15.877 1.00 57.16 68 THR A CA 1
ATOM 537 C C . THR A 1 68 ? 47.042 33.889 -15.526 1.00 57.16 68 THR A C 1
ATOM 539 O O . THR A 1 68 ? 46.567 33.849 -14.399 1.00 57.16 68 THR A O 1
ATOM 542 N N . ASP A 1 69 ? 46.473 34.597 -16.511 1.00 61.38 69 ASP A N 1
ATOM 543 C CA . ASP A 1 69 ? 45.294 35.477 -16.338 1.00 61.38 69 ASP A CA 1
ATOM 544 C C . ASP A 1 69 ? 43.986 34.737 -15.982 1.00 61.38 69 ASP A C 1
ATOM 546 O O . ASP A 1 69 ? 42.987 35.371 -15.656 1.00 61.38 69 ASP A O 1
ATOM 550 N N . SER A 1 70 ? 43.970 33.402 -16.038 1.00 60.28 70 SER A N 1
ATOM 551 C CA . SER A 1 70 ? 42.809 32.569 -15.695 1.00 60.28 70 SER A CA 1
ATOM 552 C C . SER A 1 70 ? 42.705 32.206 -14.206 1.00 60.28 70 SER A C 1
ATOM 554 O O . SER A 1 70 ? 41.751 31.534 -13.825 1.00 60.28 70 SER A O 1
ATOM 556 N N . TYR A 1 71 ? 43.687 32.586 -13.382 1.00 75.75 71 TYR A N 1
ATOM 557 C CA . TYR A 1 71 ? 43.786 32.226 -11.963 1.00 75.75 71 TYR A CA 1
ATOM 558 C C . TYR A 1 71 ? 43.966 33.467 -11.081 1.00 75.75 71 TYR A C 1
ATOM 560 O O . TYR A 1 71 ? 44.281 34.554 -11.567 1.00 75.75 71 TYR A O 1
ATOM 568 N N . TYR A 1 72 ? 43.764 33.311 -9.771 1.00 79.25 72 TYR A N 1
ATOM 569 C CA . TYR A 1 72 ? 43.954 34.407 -8.823 1.00 79.25 72 TYR A CA 1
ATOM 570 C C . TYR A 1 72 ? 45.440 34.787 -8.747 1.00 79.25 72 TYR A C 1
ATOM 572 O O . TYR A 1 72 ? 46.307 33.913 -8.692 1.00 79.25 72 TYR A O 1
ATOM 580 N N . LYS A 1 73 ? 45.723 36.098 -8.773 1.00 74.12 73 LYS A N 1
ATOM 581 C CA . LYS A 1 73 ? 47.083 36.667 -8.881 1.00 74.12 73 LYS A CA 1
ATOM 582 C C . LYS A 1 73 ? 47.801 36.843 -7.547 1.00 74.12 73 LYS A C 1
ATOM 584 O O . LYS A 1 73 ? 48.996 37.109 -7.556 1.00 74.12 73 LYS A O 1
ATOM 589 N N . THR A 1 74 ? 47.093 36.706 -6.430 1.00 79.94 74 THR A N 1
ATOM 590 C CA . THR A 1 74 ? 47.659 36.665 -5.077 1.00 79.94 74 THR A CA 1
ATOM 591 C C . THR A 1 74 ? 46.905 35.623 -4.237 1.00 79.94 74 THR A C 1
ATOM 593 O O . THR A 1 74 ? 45.720 35.383 -4.508 1.00 79.94 74 THR A O 1
ATOM 596 N N . PRO A 1 75 ? 47.547 34.976 -3.244 1.00 79.12 75 PRO A N 1
ATOM 597 C CA . PRO A 1 75 ? 46.867 34.065 -2.321 1.00 79.12 75 PRO A CA 1
ATOM 598 C C . PRO A 1 75 ? 45.719 34.741 -1.560 1.00 79.12 75 PRO A C 1
ATOM 600 O O . PRO A 1 75 ? 44.682 34.118 -1.343 1.00 79.12 75 PRO A O 1
ATOM 603 N N . GLU A 1 76 ? 45.867 36.027 -1.235 1.00 81.88 76 GLU A N 1
ATOM 604 C CA . GLU A 1 76 ? 44.857 36.824 -0.534 1.00 81.88 76 GLU A CA 1
ATOM 605 C C . GLU A 1 76 ? 43.608 37.050 -1.401 1.00 81.88 76 GLU A C 1
ATOM 607 O O . GLU A 1 76 ? 42.489 36.966 -0.906 1.00 81.88 76 GLU A O 1
ATOM 612 N N . ALA A 1 77 ? 43.767 37.253 -2.716 1.00 81.06 77 ALA A N 1
ATOM 613 C CA . ALA A 1 77 ? 42.630 37.400 -3.629 1.00 81.06 77 ALA A CA 1
ATOM 614 C C . ALA A 1 77 ? 41.868 36.076 -3.835 1.00 81.06 77 ALA A C 1
ATOM 616 O O . ALA A 1 77 ? 40.656 36.080 -4.051 1.00 81.06 77 ALA A O 1
ATOM 617 N N . ALA A 1 78 ? 42.568 34.937 -3.773 1.00 82.00 78 ALA A N 1
ATOM 618 C CA . ALA A 1 78 ? 41.934 33.618 -3.792 1.00 82.00 78 ALA A CA 1
ATOM 619 C C . ALA A 1 78 ? 41.162 33.341 -2.489 1.00 82.00 78 ALA A C 1
ATOM 621 O O . ALA A 1 78 ? 40.099 32.723 -2.531 1.00 82.00 78 ALA A O 1
ATOM 622 N N . GLU A 1 79 ? 41.686 33.806 -1.351 1.00 84.62 79 GLU A N 1
ATOM 623 C CA . GLU A 1 79 ? 41.032 33.724 -0.041 1.00 84.62 79 GLU A CA 1
ATOM 624 C C . GLU A 1 79 ? 39.759 34.577 0.012 1.00 84.62 79 GLU A C 1
ATOM 626 O O . GLU A 1 79 ? 38.704 34.086 0.410 1.00 84.62 79 GLU A O 1
ATOM 631 N N . GLU A 1 80 ? 39.833 35.828 -0.449 1.00 85.44 80 GLU A N 1
ATOM 632 C CA . GLU A 1 80 ? 38.689 36.744 -0.517 1.00 85.44 80 GLU A CA 1
ATOM 633 C C . GLU A 1 80 ? 37.570 36.164 -1.395 1.00 85.44 80 GLU A C 1
ATOM 635 O O . GLU A 1 80 ? 36.431 36.051 -0.951 1.00 85.44 80 GLU A O 1
ATOM 640 N N . ALA A 1 81 ? 37.906 35.647 -2.583 1.00 84.25 81 ALA A N 1
ATOM 641 C CA . ALA A 1 81 ? 36.931 35.006 -3.466 1.00 84.25 81 ALA A CA 1
ATOM 642 C C . ALA A 1 81 ? 36.329 33.708 -2.891 1.00 84.25 81 ALA A C 1
ATOM 644 O O . ALA A 1 81 ? 35.160 33.401 -3.144 1.00 84.25 81 ALA A O 1
ATOM 645 N N . ALA A 1 82 ? 37.107 32.932 -2.130 1.00 85.00 82 ALA A N 1
ATOM 646 C CA . ALA A 1 82 ? 36.607 31.749 -1.436 1.00 85.00 82 ALA A CA 1
ATOM 647 C C . ALA A 1 82 ? 35.631 32.129 -0.307 1.00 85.00 82 ALA A C 1
ATOM 649 O O . ALA A 1 82 ? 34.597 31.476 -0.150 1.00 85.00 82 ALA A O 1
ATOM 650 N N . ASN A 1 83 ? 35.923 33.200 0.437 1.00 85.75 83 ASN A N 1
ATOM 651 C CA . ASN A 1 83 ? 35.051 33.732 1.485 1.00 85.75 83 ASN A CA 1
ATOM 652 C C . ASN A 1 83 ? 33.757 34.325 0.907 1.00 85.75 83 ASN A C 1
ATOM 654 O O . ASN A 1 83 ? 32.676 33.987 1.388 1.00 85.75 83 ASN A O 1
ATOM 658 N N . ASP A 1 84 ? 33.839 35.105 -0.172 1.00 85.81 84 ASP A N 1
ATOM 659 C CA . ASP A 1 84 ? 32.667 35.631 -0.885 1.00 85.81 84 ASP A CA 1
ATOM 660 C C . ASP A 1 84 ? 31.764 34.503 -1.396 1.00 85.81 84 ASP A C 1
ATOM 662 O O . ASP A 1 84 ? 30.535 34.566 -1.293 1.00 85.81 84 ASP A O 1
ATOM 666 N N . PHE A 1 85 ? 32.362 33.424 -1.909 1.00 86.44 85 PHE A N 1
ATOM 667 C CA . PHE A 1 85 ? 31.605 32.252 -2.329 1.00 86.44 85 PHE A CA 1
ATOM 668 C C . PHE A 1 85 ? 30.918 31.555 -1.149 1.00 86.44 85 PHE A C 1
ATOM 670 O O . PHE A 1 85 ? 29.752 31.187 -1.275 1.00 86.44 85 PHE A O 1
ATOM 677 N N . MET A 1 86 ? 31.575 31.422 0.008 1.00 81.44 86 MET A N 1
ATOM 678 C CA . MET A 1 86 ? 30.926 30.885 1.211 1.00 81.44 86 MET A CA 1
ATOM 679 C C . MET A 1 86 ? 29.728 31.733 1.654 1.00 81.44 86 MET A C 1
ATOM 681 O O . MET A 1 86 ? 28.682 31.167 1.957 1.00 81.44 86 MET A O 1
ATOM 685 N N . VAL A 1 87 ? 29.839 33.065 1.621 1.00 83.94 87 VAL A N 1
ATOM 686 C CA . VAL A 1 87 ? 28.719 33.976 1.931 1.00 83.94 87 VAL A CA 1
ATOM 687 C C . VAL A 1 87 ? 27.587 33.830 0.909 1.00 83.94 87 VAL A C 1
ATOM 689 O O . VAL A 1 87 ? 26.411 33.864 1.267 1.00 83.94 87 VAL A O 1
ATOM 692 N N . SER A 1 88 ? 27.911 33.609 -0.370 1.00 83.44 88 SER A N 1
ATOM 693 C CA . SER A 1 88 ? 26.889 33.361 -1.394 1.00 83.44 88 SER A CA 1
ATOM 694 C C . SER A 1 88 ? 26.092 32.072 -1.144 1.00 83.44 88 SER A C 1
ATOM 696 O O . SER A 1 88 ? 24.888 32.054 -1.391 1.00 83.44 88 SER A O 1
ATOM 698 N N . LEU A 1 89 ? 26.731 31.034 -0.584 1.00 81.06 89 LEU A N 1
ATOM 699 C CA . LEU A 1 89 ? 26.086 29.759 -0.252 1.00 81.06 89 LEU A CA 1
ATOM 700 C C . LEU A 1 89 ? 25.108 29.871 0.929 1.00 81.06 89 LEU A C 1
ATOM 702 O O . LEU A 1 89 ? 24.192 29.061 1.025 1.00 81.06 89 LEU A O 1
ATOM 706 N N . GLU A 1 90 ? 25.248 30.870 1.810 1.00 75.75 90 GLU A N 1
ATOM 707 C CA . GLU A 1 90 ? 24.283 31.100 2.902 1.00 75.75 90 GLU A CA 1
ATOM 708 C C . GLU A 1 90 ? 22.897 31.516 2.381 1.00 75.75 90 GLU A C 1
ATOM 710 O O . GLU A 1 90 ? 21.885 31.222 3.016 1.00 75.75 90 GLU A O 1
ATOM 715 N N . ASN A 1 91 ? 22.850 32.162 1.212 1.00 73.94 91 ASN A N 1
ATOM 716 C CA . ASN A 1 91 ? 21.617 32.615 0.565 1.00 73.94 91 ASN A CA 1
ATOM 717 C C . ASN A 1 91 ? 21.090 31.624 -0.490 1.00 73.94 91 ASN A C 1
ATOM 719 O O . ASN A 1 91 ? 20.050 31.879 -1.098 1.00 73.94 91 ASN A O 1
ATOM 723 N N . ASP A 1 92 ? 21.797 30.518 -0.739 1.00 76.38 92 ASP A N 1
ATOM 724 C CA . ASP A 1 92 ? 21.413 29.516 -1.732 1.00 76.38 92 ASP A CA 1
ATOM 725 C C . ASP A 1 92 ? 20.480 28.466 -1.108 1.00 76.38 92 ASP A C 1
ATOM 727 O O . ASP A 1 92 ? 20.886 27.650 -0.277 1.00 76.38 92 ASP A O 1
ATOM 731 N N . GLU A 1 93 ? 19.213 28.453 -1.536 1.00 70.06 93 GLU A N 1
ATOM 732 C CA . GLU A 1 93 ? 18.195 27.530 -1.017 1.00 70.06 93 GLU A CA 1
ATOM 733 C C . GLU A 1 93 ? 18.516 26.046 -1.280 1.00 70.06 93 GLU A C 1
ATOM 735 O O . GLU A 1 93 ? 17.924 25.172 -0.631 1.00 70.06 93 GLU A O 1
ATOM 740 N N . SER A 1 94 ? 19.431 25.751 -2.213 1.00 70.75 94 SER A N 1
ATOM 741 C CA . SER A 1 94 ? 19.855 24.388 -2.556 1.00 70.75 94 SER A CA 1
ATOM 742 C C . SER A 1 94 ? 20.860 23.777 -1.569 1.00 70.75 94 SER A C 1
ATOM 744 O O . SER A 1 94 ? 21.029 22.554 -1.542 1.00 70.75 94 SER A O 1
ATOM 746 N N . CYS A 1 95 ? 21.483 24.602 -0.721 1.00 76.12 95 CYS A N 1
ATOM 747 C CA . CYS A 1 95 ? 22.470 24.184 0.274 1.00 76.12 95 CYS A CA 1
ATOM 748 C C . CYS A 1 95 ? 21.830 23.849 1.630 1.00 76.12 95 CYS A C 1
ATOM 750 O O . CYS A 1 95 ? 20.754 24.343 1.980 1.00 76.12 95 CYS A O 1
ATOM 752 N N . LEU A 1 96 ? 22.489 22.997 2.424 1.00 77.12 96 LEU A N 1
ATOM 753 C CA . LEU A 1 96 ? 22.010 22.696 3.774 1.00 77.12 96 LEU A CA 1
ATOM 754 C C . LEU A 1 96 ? 22.151 23.917 4.697 1.00 77.12 96 LEU A C 1
ATOM 756 O O . LEU A 1 96 ? 23.209 24.552 4.737 1.00 77.12 96 LEU A O 1
ATOM 760 N N . PRO A 1 97 ? 21.113 24.234 5.491 1.00 78.31 97 PRO A N 1
ATOM 761 C CA . PRO A 1 97 ? 21.200 25.314 6.458 1.00 78.31 97 PRO A CA 1
ATOM 762 C C . PRO A 1 97 ? 22.119 24.945 7.633 1.00 78.31 97 PRO A C 1
ATOM 764 O O . PRO A 1 97 ? 22.300 23.771 7.979 1.00 78.31 97 PRO A O 1
ATOM 767 N N . LYS A 1 98 ? 22.662 25.960 8.309 1.00 77.56 98 LYS A N 1
ATOM 768 C CA . LYS A 1 98 ? 23.356 25.795 9.590 1.00 77.56 98 LYS A CA 1
ATOM 769 C C . LYS A 1 98 ? 22.439 25.114 10.612 1.00 77.56 98 LYS A C 1
ATOM 771 O O . LYS A 1 98 ? 21.294 25.517 10.799 1.00 77.56 98 LYS A O 1
ATOM 776 N N . GLY A 1 99 ? 22.952 24.089 11.291 1.00 75.50 99 GLY A N 1
ATOM 777 C CA . GLY A 1 99 ? 22.188 23.278 12.240 1.00 75.50 99 GLY A CA 1
ATOM 778 C C . GLY A 1 99 ? 21.379 22.141 11.606 1.00 75.50 99 GLY A C 1
ATOM 779 O O . GLY A 1 99 ? 20.666 21.450 12.337 1.00 75.50 99 GLY A O 1
ATOM 780 N N . ALA A 1 100 ? 21.492 21.916 10.291 1.00 81.75 100 ALA A N 1
ATOM 781 C CA . ALA A 1 100 ? 20.922 20.748 9.627 1.00 81.75 100 ALA A CA 1
ATOM 782 C C . ALA A 1 100 ? 21.490 19.443 10.201 1.00 81.75 100 ALA A C 1
ATOM 784 O O . ALA A 1 100 ? 22.648 19.373 10.620 1.00 81.75 100 ALA A O 1
ATOM 785 N N . ILE A 1 101 ? 20.658 18.400 10.200 1.00 85.19 101 ILE A N 1
ATOM 786 C CA . ILE A 1 101 ? 21.028 17.065 10.668 1.00 85.19 101 ILE A CA 1
ATOM 787 C C . ILE A 1 101 ? 21.218 16.162 9.453 1.00 85.19 101 ILE A C 1
ATOM 789 O O . ILE A 1 101 ? 20.328 16.072 8.610 1.00 85.19 101 ILE A O 1
ATOM 793 N N . ILE A 1 102 ? 22.353 15.472 9.398 1.00 84.06 102 ILE A N 1
ATOM 794 C CA . ILE A 1 102 ? 22.661 14.444 8.406 1.00 84.06 102 ILE A CA 1
ATOM 795 C C . ILE A 1 102 ? 22.816 13.086 9.091 1.00 84.06 102 ILE A C 1
ATOM 797 O O . ILE A 1 102 ? 23.240 12.988 10.247 1.00 84.06 102 ILE A O 1
ATOM 801 N N . GLU A 1 103 ? 22.467 12.037 8.359 1.00 84.88 103 GLU A N 1
ATOM 802 C CA . GLU A 1 103 ? 22.623 10.651 8.775 1.00 84.88 103 GLU A CA 1
ATOM 803 C C . GLU A 1 103 ? 23.616 9.970 7.840 1.00 84.88 103 GLU A C 1
ATOM 805 O O . GLU A 1 103 ? 23.376 9.863 6.641 1.00 84.88 103 GLU A O 1
ATOM 810 N N . MET A 1 104 ? 24.744 9.524 8.385 1.00 82.44 104 MET A N 1
ATOM 811 C CA . MET A 1 104 ? 25.777 8.828 7.617 1.00 82.44 104 MET A CA 1
ATOM 812 C C . MET A 1 104 ? 26.416 7.735 8.454 1.00 82.44 104 MET A C 1
ATOM 814 O O . MET A 1 104 ? 26.505 7.832 9.677 1.00 82.44 104 MET A O 1
ATOM 818 N N . THR A 1 105 ? 26.860 6.663 7.814 1.00 83.56 105 THR A N 1
ATOM 819 C CA . THR A 1 105 ? 27.540 5.582 8.523 1.00 83.56 105 THR A CA 1
ATOM 820 C C . THR A 1 105 ? 28.914 6.025 9.024 1.00 83.56 105 THR A C 1
ATOM 822 O O . THR A 1 105 ? 29.545 6.914 8.457 1.00 83.56 105 THR A O 1
ATOM 825 N N . VAL A 1 106 ? 29.427 5.369 10.069 1.00 83.62 106 VAL A N 1
ATOM 826 C CA . VAL A 1 106 ? 30.791 5.625 10.572 1.00 83.62 106 VAL A CA 1
ATOM 827 C C . VAL A 1 106 ? 31.835 5.499 9.457 1.00 83.62 106 VAL A C 1
ATOM 829 O O . VAL A 1 106 ? 32.784 6.272 9.423 1.00 83.62 106 VAL A O 1
ATOM 832 N N . ARG A 1 107 ? 31.666 4.549 8.530 1.00 80.69 107 ARG A N 1
ATOM 833 C CA . ARG A 1 107 ? 32.568 4.393 7.377 1.00 80.69 107 ARG A CA 1
ATOM 834 C C . ARG A 1 107 ? 32.495 5.576 6.421 1.00 80.69 107 ARG A C 1
ATOM 836 O O . ARG A 1 107 ? 33.532 6.154 6.134 1.00 80.69 107 ARG A O 1
ATOM 843 N N . GLU A 1 108 ? 31.292 5.972 6.012 1.00 81.56 108 GLU A N 1
ATOM 844 C CA . GLU A 1 108 ? 31.094 7.139 5.140 1.00 81.56 108 GLU A CA 1
ATOM 845 C C . GLU A 1 108 ? 31.666 8.410 5.776 1.00 81.56 108 GLU A C 1
ATOM 847 O O . GLU A 1 108 ? 32.365 9.166 5.111 1.00 81.56 108 GLU A O 1
ATOM 852 N N . PHE A 1 109 ? 31.460 8.605 7.083 1.00 84.56 109 PHE A N 1
ATOM 853 C CA . PHE A 1 109 ? 32.047 9.728 7.811 1.00 84.56 109 PHE A CA 1
ATOM 854 C C . PHE A 1 109 ? 33.581 9.693 7.808 1.00 84.56 109 PHE A C 1
ATOM 856 O O . PHE A 1 109 ? 34.218 10.730 7.645 1.00 84.56 109 PHE A O 1
ATOM 863 N N . LEU A 1 110 ? 34.195 8.519 7.989 1.00 83.50 110 LEU A N 1
ATOM 864 C CA . LEU A 1 110 ? 35.654 8.371 7.966 1.00 83.50 110 LEU A CA 1
ATOM 865 C C . LEU A 1 110 ? 36.248 8.537 6.558 1.00 83.50 110 LEU A C 1
ATOM 867 O O . LEU A 1 110 ? 37.394 8.982 6.462 1.00 83.50 110 LEU A O 1
ATOM 871 N N . ASP A 1 111 ? 35.478 8.254 5.508 1.00 82.50 111 ASP A N 1
ATOM 872 C CA . ASP A 1 111 ? 35.881 8.421 4.106 1.00 82.50 111 ASP A CA 1
ATOM 873 C C . ASP A 1 111 ? 35.827 9.889 3.632 1.00 82.50 111 ASP A C 1
ATOM 875 O O . ASP A 1 111 ? 36.416 10.225 2.604 1.00 82.50 111 ASP A O 1
ATOM 879 N N . LEU A 1 112 ? 35.170 10.790 4.378 1.00 81.81 112 LEU A N 1
ATOM 880 C CA . LEU A 1 112 ? 35.145 12.221 4.051 1.00 81.81 112 LEU A CA 1
ATOM 881 C C . LEU A 1 112 ? 36.556 12.858 4.082 1.00 81.81 112 LEU A C 1
ATOM 883 O O . LEU A 1 112 ? 37.446 12.397 4.803 1.00 81.81 112 LEU A O 1
ATOM 887 N N . PRO A 1 113 ? 36.777 13.978 3.370 1.00 80.38 113 PRO A N 1
ATOM 888 C CA . PRO A 1 113 ? 37.968 14.807 3.555 1.00 80.38 113 PRO A CA 1
ATOM 889 C C . PRO A 1 113 ? 38.070 15.347 4.989 1.00 80.38 113 PRO A C 1
ATOM 891 O O . PRO A 1 113 ? 37.056 15.691 5.597 1.00 80.38 113 PRO A O 1
ATOM 894 N N . GLN A 1 114 ? 39.289 15.484 5.524 1.00 77.56 114 GLN A N 1
ATOM 895 C CA . GLN A 1 114 ? 39.524 15.960 6.899 1.00 77.56 114 GLN A CA 1
ATOM 896 C C . GLN A 1 114 ? 38.839 17.307 7.177 1.00 77.56 114 GLN A C 1
ATOM 898 O O . GLN A 1 114 ? 38.202 17.468 8.215 1.00 77.56 114 GLN A O 1
ATOM 903 N N . SER A 1 115 ? 38.906 18.232 6.217 1.00 76.62 115 SER A N 1
ATOM 904 C CA . SER A 1 115 ? 38.237 19.534 6.254 1.00 76.62 115 SER A CA 1
ATOM 905 C C . SER A 1 115 ? 36.715 19.416 6.342 1.00 76.62 115 SER A C 1
ATOM 907 O O . SER A 1 115 ? 36.084 20.137 7.099 1.00 76.62 115 SER A O 1
ATOM 909 N N . ALA A 1 116 ? 36.109 18.473 5.617 1.00 78.44 116 ALA A N 1
ATOM 910 C CA . ALA A 1 116 ? 34.660 18.293 5.631 1.00 78.44 116 ALA A CA 1
ATOM 911 C C . ALA A 1 116 ? 34.162 17.670 6.946 1.00 78.44 116 ALA A C 1
ATOM 913 O O . ALA A 1 116 ? 33.048 17.954 7.379 1.00 78.44 116 ALA A O 1
ATOM 914 N N . LYS A 1 117 ? 34.989 16.855 7.618 1.00 83.38 117 LYS A N 1
ATOM 915 C CA . LYS A 1 117 ? 34.646 16.256 8.920 1.00 83.38 117 LYS A CA 1
ATOM 916 C C . LYS A 1 117 ? 34.530 17.290 10.038 1.00 83.38 117 LYS A C 1
ATOM 918 O O . LYS A 1 117 ? 33.760 17.069 10.966 1.00 83.38 117 LYS A O 1
ATOM 923 N N . THR A 1 118 ? 35.261 18.408 9.968 1.00 79.25 118 THR A N 1
ATOM 924 C CA . THR A 1 118 ? 35.234 19.445 11.018 1.00 79.25 118 THR A CA 1
ATOM 925 C C . THR A 1 118 ? 33.931 20.245 11.043 1.00 79.25 118 THR A C 1
ATOM 927 O O . THR A 1 118 ? 33.651 20.888 12.051 1.00 79.25 118 THR A O 1
ATOM 930 N N . MET A 1 119 ? 33.110 20.176 9.986 1.00 81.06 119 MET A N 1
ATOM 931 C CA . MET A 1 119 ? 31.775 20.791 9.941 1.00 81.06 119 MET A CA 1
ATOM 932 C C . MET A 1 119 ? 30.726 20.025 10.757 1.00 81.06 119 MET A C 1
ATOM 934 O O . MET A 1 119 ? 29.688 20.586 11.115 1.00 81.06 119 MET A O 1
ATOM 938 N N . TRP A 1 120 ? 30.972 18.744 11.036 1.00 86.69 120 TRP A N 1
ATOM 939 C CA . TRP A 1 120 ? 29.969 17.817 11.546 1.00 86.69 120 TRP A CA 1
ATOM 940 C C . TRP A 1 120 ? 30.214 17.451 13.006 1.00 86.69 120 TRP A C 1
ATOM 942 O O . TRP A 1 120 ? 31.275 16.951 13.381 1.00 86.69 120 TRP A O 1
ATOM 952 N N . PHE A 1 121 ? 29.193 17.658 13.834 1.00 86.50 121 PHE A N 1
ATOM 953 C CA . PHE A 1 121 ? 29.266 17.432 15.272 1.00 86.50 121 PHE A CA 1
ATOM 954 C C . PHE A 1 121 ? 28.223 16.411 15.712 1.00 86.50 121 PHE A C 1
ATOM 956 O O . PHE A 1 121 ? 27.071 16.449 15.286 1.00 86.50 121 PHE A O 1
ATOM 963 N N . LEU A 1 122 ? 28.603 15.524 16.629 1.00 86.62 122 LEU A N 1
ATOM 964 C CA . LEU A 1 122 ? 27.640 14.742 17.400 1.00 86.62 122 LEU A CA 1
ATOM 965 C C . LEU A 1 122 ? 26.865 15.701 18.300 1.00 86.62 122 LEU A C 1
ATOM 967 O O . LEU A 1 122 ? 27.478 16.570 18.921 1.00 86.62 122 LEU A O 1
ATOM 971 N N . TYR A 1 123 ? 25.550 15.541 18.407 1.00 86.44 123 TYR A N 1
ATOM 972 C CA . TYR A 1 123 ? 24.723 16.439 19.210 1.00 86.44 123 TYR A CA 1
ATOM 973 C C . TYR A 1 123 ? 23.876 15.693 20.245 1.00 86.44 123 TYR A C 1
ATOM 975 O O . TYR A 1 123 ? 23.526 14.519 20.083 1.00 86.44 123 TYR A O 1
ATOM 983 N N . ARG A 1 124 ? 23.568 16.403 21.331 1.00 85.00 124 ARG A N 1
ATOM 984 C CA . ARG A 1 124 ? 22.667 15.975 22.406 1.00 85.00 124 ARG A CA 1
ATOM 985 C C . ARG A 1 124 ? 21.380 16.785 22.373 1.00 85.00 124 ARG A C 1
ATOM 987 O O . ARG A 1 124 ? 21.339 17.874 21.801 1.00 85.00 124 ARG A O 1
ATOM 994 N N . THR A 1 125 ? 20.324 16.252 22.976 1.00 84.81 125 THR A N 1
ATOM 995 C CA . THR A 1 125 ? 19.052 16.970 23.102 1.00 84.81 125 THR A CA 1
ATOM 996 C C . THR A 1 125 ? 18.356 16.640 24.419 1.00 84.81 125 THR A C 1
ATOM 998 O O . THR A 1 125 ? 18.473 15.524 24.929 1.00 84.81 125 THR A O 1
ATOM 1001 N N . GLY A 1 126 ? 17.666 17.636 24.980 1.00 83.88 126 GLY A N 1
ATOM 1002 C CA . GLY A 1 126 ? 16.821 17.464 26.158 1.00 83.88 126 GLY A CA 1
ATOM 1003 C C . GLY A 1 126 ? 15.554 16.664 25.841 1.00 83.88 126 GLY A C 1
ATOM 1004 O O . GLY A 1 126 ? 15.224 16.403 24.685 1.00 83.88 126 GLY A O 1
ATOM 1005 N N . LEU A 1 127 ? 14.838 16.269 26.889 1.00 84.75 127 LEU A N 1
ATOM 1006 C CA . LEU A 1 127 ? 13.568 15.553 26.788 1.00 84.75 127 LEU A CA 1
ATOM 1007 C C . LEU A 1 127 ? 12.416 16.448 27.224 1.00 84.75 127 LEU A C 1
ATOM 1009 O O . LEU A 1 127 ? 12.520 17.110 28.255 1.00 84.75 127 LEU A O 1
ATOM 1013 N N . ASP A 1 128 ? 11.292 16.376 26.514 1.00 81.75 128 ASP A N 1
ATOM 1014 C CA . ASP A 1 128 ? 10.032 16.998 26.918 1.00 81.75 128 ASP A CA 1
ATOM 1015 C C . ASP A 1 128 ? 9.045 15.933 27.398 1.00 81.75 128 ASP A C 1
ATOM 1017 O O . ASP A 1 128 ? 8.580 15.088 26.631 1.00 81.75 128 ASP A O 1
ATOM 1021 N N . PHE A 1 129 ? 8.720 15.967 28.691 1.00 84.19 129 PHE A N 1
ATOM 1022 C CA . PHE A 1 129 ? 7.724 15.082 29.293 1.00 84.19 129 PHE A CA 1
ATOM 1023 C C . PHE A 1 129 ? 6.392 15.814 29.507 1.00 84.19 129 PHE A C 1
ATOM 1025 O O . PHE A 1 129 ? 6.388 17.021 29.774 1.00 84.19 129 PHE A O 1
ATOM 1032 N N . PRO A 1 130 ? 5.253 15.097 29.444 1.00 78.44 130 PRO A N 1
ATOM 1033 C CA . PRO A 1 130 ? 3.953 15.680 29.750 1.00 78.44 130 PRO A CA 1
ATOM 1034 C C . PRO A 1 130 ? 3.896 16.161 31.207 1.00 78.44 130 PRO A C 1
ATOM 1036 O O . PRO A 1 130 ? 4.430 15.509 32.107 1.00 78.44 130 PRO A O 1
ATOM 1039 N N . LYS A 1 131 ? 3.215 17.290 31.438 1.00 79.69 131 LYS A N 1
ATOM 1040 C CA . LYS A 1 131 ? 2.976 17.833 32.783 1.00 79.69 131 LYS A CA 1
ATOM 1041 C C . LYS A 1 131 ? 2.142 16.846 33.606 1.00 79.69 131 LYS A C 1
ATOM 1043 O O . LYS A 1 131 ? 1.120 16.357 33.129 1.00 79.69 131 LYS A O 1
ATOM 1048 N N . ARG A 1 132 ? 2.571 16.583 34.839 1.00 79.62 132 ARG A N 1
ATOM 1049 C CA . ARG A 1 132 ? 1.849 15.785 35.839 1.00 79.62 132 ARG A CA 1
ATOM 1050 C C . ARG A 1 132 ? 1.701 16.592 37.118 1.00 79.62 132 ARG A C 1
ATOM 1052 O O . ARG A 1 132 ? 2.592 17.371 37.456 1.00 79.62 132 ARG A O 1
ATOM 1059 N N . GLU A 1 133 ? 0.589 16.394 37.810 1.00 74.94 133 GLU A N 1
ATOM 1060 C CA . GLU A 1 133 ? 0.355 16.999 39.120 1.00 74.94 133 GLU A CA 1
ATOM 1061 C C . GLU A 1 133 ? 1.335 16.435 40.154 1.00 74.94 133 GLU A C 1
ATOM 1063 O O . GLU A 1 133 ? 1.730 15.270 40.078 1.00 74.94 133 GLU A O 1
ATOM 1068 N N . VAL A 1 134 ? 1.770 17.288 41.082 1.00 74.75 134 VAL A N 1
ATOM 1069 C CA . VAL A 1 134 ? 2.784 16.974 42.096 1.00 74.75 134 VAL A CA 1
ATOM 1070 C C . VAL A 1 134 ? 2.244 17.290 43.485 1.00 74.75 134 VAL A C 1
ATOM 1072 O O . VAL A 1 134 ? 1.536 18.275 43.671 1.00 74.75 134 VAL A O 1
ATOM 1075 N N . ILE A 1 135 ? 2.576 16.437 44.454 1.00 71.62 135 ILE A N 1
ATOM 1076 C CA . ILE A 1 135 ? 2.047 16.505 45.828 1.00 71.62 135 ILE A CA 1
ATOM 1077 C C . ILE A 1 135 ? 2.813 17.540 46.664 1.00 71.62 135 ILE A C 1
ATOM 1079 O O . ILE A 1 135 ? 2.244 18.202 47.526 1.00 71.62 135 ILE A O 1
ATOM 1083 N N . VAL A 1 136 ? 4.118 17.661 46.415 1.00 75.00 136 VAL A N 1
ATOM 1084 C CA . VAL A 1 136 ? 5.036 18.584 47.098 1.00 75.00 136 VAL A CA 1
ATOM 1085 C C . VAL A 1 136 ? 5.574 19.591 46.087 1.00 75.00 136 VAL A C 1
ATOM 1087 O O . VAL A 1 136 ? 5.851 19.216 44.942 1.00 75.00 136 VAL A O 1
ATOM 1090 N N . ASP A 1 137 ? 5.746 20.844 46.507 1.00 79.44 137 ASP A N 1
ATOM 1091 C CA . ASP A 1 137 ? 6.353 21.871 45.665 1.00 79.44 137 ASP A CA 1
ATOM 1092 C C . ASP A 1 137 ? 7.739 21.420 45.140 1.00 79.44 137 ASP A C 1
ATOM 1094 O O . ASP A 1 137 ? 8.569 20.938 45.922 1.00 79.44 137 ASP A O 1
ATOM 1098 N N . PRO A 1 138 ? 7.998 21.523 43.823 1.00 82.81 138 PRO A N 1
ATOM 1099 C CA . PRO A 1 138 ? 9.233 21.026 43.222 1.00 82.81 138 PRO A CA 1
ATOM 1100 C C . PRO A 1 138 ? 10.511 21.686 43.756 1.00 82.81 138 PRO A C 1
ATOM 1102 O O . PRO A 1 138 ? 11.516 20.995 43.921 1.00 82.81 138 PRO A O 1
ATOM 1105 N N . TYR A 1 139 ? 10.483 22.989 44.044 1.00 81.38 139 TYR A N 1
ATOM 1106 C CA . TYR A 1 139 ? 11.645 23.720 44.550 1.00 81.38 139 TYR A CA 1
ATOM 1107 C C . TYR A 1 139 ? 11.936 23.340 46.007 1.00 81.38 139 TYR A C 1
ATOM 1109 O O . TYR A 1 139 ? 13.075 23.008 46.347 1.00 81.38 139 TYR A O 1
ATOM 1117 N N . TYR A 1 140 ? 10.892 23.241 46.841 1.00 79.50 140 TYR A N 1
ATOM 1118 C CA . TYR A 1 140 ? 11.017 22.726 48.212 1.00 79.50 140 TYR A CA 1
ATOM 1119 C C . TYR A 1 140 ? 11.605 21.307 48.252 1.00 79.50 140 TYR A C 1
ATOM 1121 O O . TYR A 1 140 ? 12.470 21.005 49.074 1.00 79.50 140 TYR A O 1
ATOM 1129 N N . LEU A 1 141 ? 11.158 20.428 47.348 1.00 80.50 141 LEU A N 1
ATOM 1130 C CA . LEU A 1 141 ? 11.680 19.066 47.258 1.00 80.50 141 LEU A CA 1
ATOM 1131 C C . LEU A 1 141 ? 13.181 19.049 46.926 1.00 80.50 141 LEU A C 1
ATOM 1133 O O . LEU A 1 141 ? 13.913 18.241 47.497 1.00 80.50 141 LEU A O 1
ATOM 1137 N N . GLY A 1 142 ? 13.637 19.930 46.029 1.00 79.62 142 GLY A N 1
ATOM 1138 C CA . GLY A 1 142 ? 15.055 20.093 45.701 1.00 79.62 142 GLY A CA 1
ATOM 1139 C C . GLY A 1 142 ? 15.892 20.500 46.916 1.00 79.62 142 GLY A C 1
ATOM 1140 O O . GLY A 1 142 ? 16.866 19.817 47.234 1.00 79.62 142 GLY A O 1
ATOM 1141 N N . LEU A 1 143 ? 15.455 21.532 47.647 1.00 77.56 143 LEU A N 1
ATOM 1142 C CA . LEU A 1 143 ? 16.107 21.993 48.882 1.00 77.56 143 LEU A CA 1
ATOM 1143 C C . LEU A 1 143 ? 16.213 20.869 49.924 1.00 77.56 143 LEU A C 1
ATOM 1145 O O . LEU A 1 143 ? 17.287 20.578 50.447 1.00 77.56 143 LEU A O 1
ATOM 1149 N N . TRP A 1 144 ? 15.104 20.172 50.180 1.00 76.75 144 TRP A N 1
ATOM 1150 C CA . TRP A 1 144 ? 15.054 19.100 51.176 1.00 76.75 144 TRP A CA 1
ATOM 1151 C C . TRP A 1 144 ? 15.934 17.895 50.797 1.00 76.75 144 TRP A C 1
ATOM 1153 O O . TRP A 1 144 ? 16.563 17.255 51.644 1.00 76.75 144 TRP A O 1
ATOM 1163 N N . LEU A 1 145 ? 16.008 17.557 49.505 1.00 75.94 145 LEU A N 1
ATOM 1164 C CA . LEU A 1 145 ? 16.862 16.468 49.028 1.00 75.94 145 LEU A CA 1
ATOM 1165 C C . LEU A 1 145 ? 18.349 16.802 49.166 1.00 75.94 145 LEU A C 1
ATOM 1167 O O . LEU A 1 145 ? 19.135 15.900 49.469 1.00 75.94 145 LEU A O 1
ATOM 1171 N N . ALA A 1 146 ? 18.736 18.059 48.993 1.00 70.88 146 ALA A N 1
ATOM 1172 C CA . ALA A 1 146 ? 20.121 18.489 49.105 1.00 70.88 146 ALA A CA 1
ATOM 1173 C C . ALA A 1 146 ? 20.645 18.464 50.560 1.00 70.88 146 ALA A C 1
ATOM 1175 O O . ALA A 1 146 ? 21.769 18.009 50.785 1.00 70.88 146 ALA A O 1
ATOM 1176 N N . ASP A 1 147 ? 19.813 18.805 51.552 1.00 66.75 147 ASP A N 1
ATOM 1177 C CA . ASP A 1 147 ? 20.243 18.967 52.953 1.00 66.75 147 ASP A CA 1
ATOM 1178 C C . ASP A 1 147 ? 20.287 17.664 53.787 1.00 66.75 147 ASP A C 1
ATOM 1180 O O . ASP A 1 147 ? 19.324 16.908 53.878 1.00 66.75 147 ASP A O 1
ATOM 1184 N N . GLY A 1 148 ? 21.423 17.362 54.417 1.00 49.91 148 GLY A N 1
ATOM 1185 C CA . GLY A 1 148 ? 21.816 16.053 54.953 1.00 49.91 148 GLY A CA 1
ATOM 1186 C C . GLY A 1 148 ? 21.120 15.535 56.225 1.00 49.91 148 GLY A C 1
ATOM 1187 O O . GLY A 1 148 ? 21.370 14.375 56.581 1.00 49.91 148 GLY A O 1
ATOM 1188 N N . GLU A 1 149 ? 20.268 16.301 56.919 1.00 51.91 149 GLU A N 1
ATOM 1189 C CA . GLU A 1 149 ? 19.766 15.912 58.249 1.00 51.91 149 GLU A CA 1
ATOM 1190 C C . GLU A 1 149 ? 18.379 15.225 58.254 1.00 51.91 149 GLU A C 1
ATOM 1192 O O . GLU A 1 149 ? 17.412 15.651 57.638 1.00 51.91 149 GLU A O 1
ATOM 1197 N N . ARG A 1 150 ? 18.281 14.074 58.941 1.00 51.03 150 ARG A N 1
ATOM 1198 C CA . ARG A 1 150 ? 17.205 13.067 58.751 1.00 51.03 150 ARG A CA 1
ATOM 1199 C C . ARG A 1 150 ? 16.015 13.155 59.709 1.00 51.03 150 ARG A C 1
ATOM 1201 O O . ARG A 1 150 ? 15.152 12.275 59.671 1.00 51.03 150 ARG A O 1
ATOM 1208 N N . ARG A 1 151 ? 16.018 14.085 60.665 1.00 45.16 151 ARG A N 1
ATOM 1209 C CA . ARG A 1 151 ? 15.183 13.920 61.868 1.00 45.16 151 ARG A CA 1
ATOM 1210 C C . ARG A 1 151 ? 13.842 14.642 61.839 1.00 45.16 151 ARG A C 1
ATOM 1212 O O . ARG A 1 151 ? 12.969 14.188 62.561 1.00 45.16 151 ARG A O 1
ATOM 1219 N N . ASN A 1 152 ? 13.645 15.658 60.999 1.00 50.88 152 ASN A N 1
ATOM 1220 C CA . ASN A 1 152 ? 12.412 16.456 60.937 1.00 50.88 152 ASN A CA 1
ATOM 1221 C C . ASN A 1 152 ? 12.219 17.046 59.518 1.00 50.88 152 ASN A C 1
ATOM 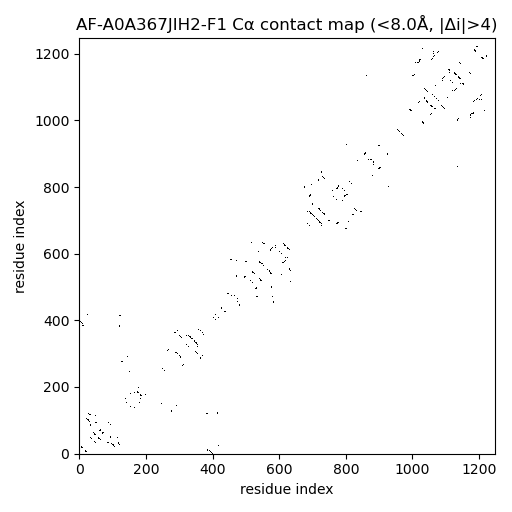1223 O O . ASN A 1 152 ? 13.131 16.951 58.699 1.00 50.88 152 ASN A O 1
ATOM 1227 N N . ALA A 1 153 ? 11.070 17.676 59.226 1.00 48.00 153 ALA A N 1
ATOM 1228 C CA . ALA A 1 153 ? 10.823 18.484 58.015 1.00 48.00 153 ALA A CA 1
ATOM 1229 C C . ALA A 1 153 ? 11.624 19.811 58.028 1.00 48.00 153 ALA A C 1
ATOM 1231 O O . ALA A 1 153 ? 11.089 20.905 57.852 1.00 48.00 153 ALA A O 1
ATOM 1232 N N . ILE A 1 154 ? 12.912 19.696 58.341 1.00 50.75 154 ILE A N 1
ATOM 1233 C CA . ILE A 1 154 ? 13.873 20.778 58.491 1.00 50.75 154 ILE A CA 1
ATOM 1234 C C . ILE A 1 154 ? 14.660 20.878 57.181 1.00 50.75 154 ILE A C 1
ATOM 1236 O O . ILE A 1 154 ? 15.109 19.857 56.665 1.00 50.75 154 ILE A O 1
ATOM 1240 N N . ALA A 1 155 ? 14.799 22.097 56.664 1.00 49.09 155 ALA A N 1
ATOM 1241 C CA . ALA A 1 155 ? 15.844 22.475 55.721 1.00 49.09 155 ALA A CA 1
ATOM 1242 C C . ALA A 1 155 ? 16.787 23.411 56.496 1.00 49.09 155 ALA A C 1
ATOM 1244 O O . ALA A 1 155 ? 16.450 24.568 56.734 1.00 49.09 155 ALA A O 1
ATOM 1245 N N . THR A 1 156 ? 17.902 22.888 56.996 1.00 47.19 156 THR A N 1
ATOM 1246 C CA . THR A 1 156 ? 18.912 23.620 57.772 1.00 47.19 156 THR A CA 1
ATOM 1247 C C . THR A 1 156 ? 20.251 23.613 57.063 1.00 47.19 156 THR A C 1
ATOM 1249 O O . THR A 1 156 ? 20.982 22.630 57.111 1.00 47.19 156 THR A O 1
ATOM 1252 N N . ASN A 1 157 ? 20.665 24.768 56.558 1.00 42.59 157 ASN A N 1
ATOM 1253 C CA . ASN A 1 157 ? 21.684 25.606 57.203 1.00 42.59 157 ASN A CA 1
ATOM 1254 C C . ASN A 1 157 ? 21.941 26.832 56.314 1.00 42.59 157 ASN A C 1
ATOM 1256 O O . ASN A 1 157 ? 22.065 26.700 55.102 1.00 42.59 157 ASN A O 1
ATOM 1260 N N . ASP A 1 158 ? 22.023 28.015 56.931 1.00 50.00 158 ASP A N 1
ATOM 1261 C CA . ASP A 1 158 ? 22.466 29.282 56.321 1.00 50.00 158 ASP A CA 1
ATOM 1262 C C . ASP A 1 158 ? 21.815 29.655 54.978 1.00 50.00 158 ASP A C 1
ATOM 1264 O O . ASP A 1 158 ? 22.472 30.091 54.030 1.00 50.00 158 ASP A O 1
ATOM 1268 N N . HIS A 1 159 ? 20.496 29.510 54.893 1.00 55.84 159 HIS A N 1
ATOM 1269 C CA . HIS A 1 159 ? 19.749 29.965 53.731 1.00 55.84 159 HIS A CA 1
ATOM 1270 C C . HIS A 1 159 ? 19.610 31.496 53.747 1.00 55.84 159 HIS A C 1
ATOM 1272 O O . HIS A 1 159 ? 19.170 32.085 54.737 1.00 55.84 159 HIS A O 1
ATOM 1278 N N . GLU A 1 160 ? 20.015 32.135 52.646 1.00 61.44 160 GLU A N 1
ATOM 1279 C CA . GLU A 1 160 ? 19.873 33.578 52.433 1.00 61.44 160 GLU A CA 1
ATOM 1280 C C . GLU A 1 160 ? 18.389 34.002 52.476 1.00 61.44 160 GLU A C 1
ATOM 1282 O O . GLU A 1 160 ? 17.476 33.168 52.409 1.00 61.44 160 GLU A O 1
ATOM 1287 N N . LYS A 1 161 ? 18.146 35.307 52.649 1.00 67.44 161 LYS A N 1
ATOM 1288 C CA . LYS A 1 161 ? 16.828 35.906 52.929 1.00 67.44 161 LYS A CA 1
ATOM 1289 C C . LYS A 1 161 ? 15.729 35.380 51.991 1.00 67.44 161 LYS A C 1
ATOM 1291 O O . LYS A 1 161 ? 14.625 35.079 52.436 1.00 67.44 161 LYS A O 1
ATOM 1296 N N . GLU A 1 162 ? 16.062 35.196 50.724 1.00 71.50 162 GLU A N 1
ATOM 1297 C CA . GLU A 1 162 ? 15.194 34.794 49.621 1.00 71.50 162 GLU A CA 1
ATOM 1298 C C . GLU A 1 162 ? 14.627 33.373 49.795 1.00 71.50 162 GLU A C 1
ATOM 1300 O O . GLU A 1 162 ? 13.445 33.121 49.544 1.00 71.50 162 GLU A O 1
ATOM 1305 N N . VAL A 1 163 ? 15.436 32.432 50.289 1.00 70.94 163 VAL A N 1
ATOM 1306 C CA . VAL A 1 163 ? 15.005 31.044 50.528 1.00 70.94 163 VAL A CA 1
ATOM 1307 C C . VAL A 1 163 ? 14.131 30.959 51.785 1.00 70.94 163 VAL A C 1
ATOM 1309 O O . VAL A 1 163 ? 13.133 30.233 51.799 1.00 70.94 163 VAL A O 1
ATOM 1312 N N . ALA A 1 164 ? 14.441 31.744 52.824 1.00 67.94 164 ALA A N 1
ATOM 1313 C CA . ALA A 1 164 ? 13.606 31.847 54.023 1.00 67.94 164 ALA A CA 1
ATOM 1314 C C . ALA A 1 164 ? 12.227 32.471 53.720 1.00 67.94 164 ALA A C 1
ATOM 1316 O O . ALA A 1 164 ? 11.204 32.018 54.245 1.00 67.94 164 ALA A O 1
ATOM 1317 N N . GLU A 1 165 ? 12.176 33.467 52.830 1.00 69.25 165 GLU A N 1
ATOM 1318 C CA . GLU A 1 165 ? 10.930 34.072 52.343 1.00 69.25 165 GLU A CA 1
ATOM 1319 C C . GLU A 1 165 ? 10.059 33.071 51.571 1.00 69.25 165 GLU A C 1
ATOM 1321 O O . GLU A 1 165 ? 8.848 32.992 51.818 1.00 69.25 165 GLU A O 1
ATOM 1326 N N . PHE A 1 166 ? 10.665 32.262 50.694 1.00 74.75 166 PHE A N 1
ATOM 1327 C CA . PHE A 1 166 ? 9.970 31.174 50.003 1.00 74.75 166 PHE A CA 1
ATOM 1328 C C . PHE A 1 166 ? 9.369 30.165 50.995 1.00 74.75 166 PHE A C 1
ATOM 1330 O O . PHE A 1 166 ? 8.176 29.858 50.912 1.00 74.75 166 PHE A O 1
ATOM 1337 N N . LEU A 1 167 ? 10.161 29.681 51.962 1.00 71.69 167 LEU A N 1
ATOM 1338 C CA . LEU A 1 167 ? 9.711 28.701 52.960 1.00 71.69 167 LEU A CA 1
ATOM 1339 C C . LEU A 1 167 ? 8.558 29.237 53.819 1.00 71.69 167 LEU A C 1
ATOM 1341 O O . LEU A 1 167 ? 7.627 28.493 54.126 1.00 71.69 167 LEU A O 1
ATOM 1345 N N . SER A 1 168 ? 8.580 30.530 54.158 1.00 67.88 168 SER A N 1
ATOM 1346 C CA . SER A 1 168 ? 7.489 31.205 54.869 1.00 67.88 168 SER A CA 1
ATOM 1347 C C . SER A 1 168 ? 6.196 31.230 54.043 1.00 67.88 168 SER A C 1
ATOM 1349 O O . SER A 1 168 ? 5.144 30.796 54.515 1.00 67.88 168 SER A O 1
ATOM 1351 N N . CYS A 1 169 ? 6.275 31.638 52.770 1.00 67.62 169 CYS A N 1
ATOM 1352 C CA . CYS A 1 169 ? 5.118 31.651 51.869 1.00 67.62 169 CYS A CA 1
ATOM 1353 C C . CYS A 1 169 ? 4.551 30.244 51.629 1.00 67.62 169 CYS A C 1
ATOM 1355 O O . CYS A 1 169 ? 3.334 30.063 51.543 1.00 67.62 169 CYS A O 1
ATOM 1357 N N . TYR A 1 170 ? 5.420 29.239 51.519 1.00 70.44 170 TYR A N 1
ATOM 1358 C CA . TYR A 1 170 ? 5.014 27.849 51.342 1.00 70.44 170 TYR A CA 1
ATOM 1359 C C . TYR A 1 170 ? 4.364 27.271 52.611 1.00 70.44 170 TYR A C 1
ATOM 1361 O O . TYR A 1 170 ? 3.337 26.598 52.522 1.00 70.44 170 TYR A O 1
ATOM 1369 N N . ALA A 1 171 ? 4.886 27.601 53.797 1.00 65.94 171 ALA A N 1
ATOM 1370 C CA . ALA A 1 171 ? 4.267 27.239 55.072 1.00 65.94 171 ALA A CA 1
ATOM 1371 C C . ALA A 1 171 ? 2.873 27.871 55.238 1.00 65.94 171 ALA A C 1
ATOM 1373 O O . ALA A 1 171 ? 1.938 27.175 55.642 1.00 65.94 171 ALA A O 1
ATOM 1374 N N . ASP A 1 172 ? 2.710 29.144 54.861 1.00 63.75 172 ASP A N 1
ATOM 1375 C CA . ASP A 1 172 ? 1.416 29.838 54.864 1.00 63.75 172 ASP A CA 1
ATOM 1376 C C . ASP A 1 172 ? 0.403 29.164 53.923 1.00 63.75 172 ASP A C 1
ATOM 1378 O O . ASP A 1 172 ? -0.745 28.944 54.316 1.00 63.75 172 ASP A O 1
ATOM 1382 N N . LYS A 1 173 ? 0.827 28.767 52.710 1.00 64.75 173 LYS A N 1
ATOM 1383 C CA . LYS A 1 173 ? -0.012 28.007 51.761 1.00 64.75 173 LYS A CA 1
ATOM 1384 C C . LYS A 1 173 ? -0.513 26.686 52.350 1.00 64.75 173 LYS A C 1
ATOM 1386 O O . LYS A 1 173 ? -1.645 26.293 52.090 1.00 64.75 173 LYS A O 1
ATOM 1391 N N . LEU A 1 174 ? 0.305 26.015 53.158 1.00 63.59 174 LEU A N 1
ATOM 1392 C CA . LEU A 1 174 ? -0.035 24.746 53.807 1.00 63.59 174 LEU A CA 1
ATOM 1393 C C . LEU A 1 174 ? -0.752 24.920 55.161 1.00 63.59 174 LEU A C 1
ATOM 1395 O O . LEU A 1 174 ? -1.026 23.930 55.836 1.00 63.59 174 LEU A O 1
ATOM 1399 N N . SER A 1 175 ? -1.072 26.153 55.578 1.00 61.03 175 SER A N 1
ATOM 1400 C CA . SER A 1 175 ? -1.625 26.465 56.911 1.00 61.03 175 SER A CA 1
ATOM 1401 C C . SER A 1 175 ? -0.732 26.028 58.094 1.00 61.03 175 SER A C 1
ATOM 1403 O O . SER A 1 175 ? -1.223 25.756 59.196 1.00 61.03 175 SER A O 1
ATOM 1405 N N . MET A 1 176 ? 0.587 25.989 57.891 1.00 65.69 176 MET A N 1
ATOM 1406 C CA . MET A 1 176 ? 1.613 25.625 58.881 1.00 65.69 176 MET A CA 1
ATOM 1407 C C . MET A 1 176 ? 2.389 26.873 59.361 1.00 65.69 176 MET A C 1
ATOM 1409 O O . MET A 1 176 ? 2.119 27.986 58.919 1.00 65.69 176 MET A O 1
ATOM 1413 N N . LYS A 1 177 ? 3.314 26.731 60.323 1.00 61.12 177 LYS A N 1
ATOM 1414 C CA . LYS A 1 177 ? 4.207 27.820 60.775 1.00 61.12 177 LYS A CA 1
ATOM 1415 C C . LYS A 1 177 ? 5.674 27.435 60.629 1.00 61.12 177 LYS A C 1
ATOM 1417 O O . LYS A 1 177 ? 6.030 26.289 60.886 1.00 61.12 177 LYS A O 1
ATOM 1422 N N . LEU A 1 178 ? 6.510 28.422 60.311 1.00 61.88 178 LEU A N 1
ATOM 1423 C CA . LEU A 1 178 ? 7.964 28.320 60.416 1.00 61.88 178 LEU A CA 1
ATOM 1424 C C . LEU A 1 178 ? 8.390 28.398 61.901 1.00 61.88 178 LEU A C 1
ATOM 1426 O O . LEU A 1 178 ? 7.907 29.266 62.632 1.00 61.88 178 LEU A O 1
ATOM 1430 N N . VAL A 1 179 ? 9.260 27.502 62.372 1.00 59.06 179 VAL A N 1
ATOM 1431 C CA . VAL A 1 179 ? 9.682 27.377 63.778 1.00 59.06 179 VAL A CA 1
ATOM 1432 C C . VAL A 1 179 ? 11.209 27.287 63.883 1.00 59.06 179 VAL A C 1
ATOM 1434 O O . VAL A 1 179 ? 11.845 26.500 63.182 1.00 59.06 179 VAL A O 1
ATOM 1437 N N . GLY A 1 180 ? 11.788 28.044 64.822 1.00 54.06 180 GLY A N 1
ATOM 1438 C CA . GLY A 1 180 ? 13.218 28.009 65.165 1.00 54.06 180 GLY A CA 1
ATOM 1439 C C . GLY A 1 180 ? 14.121 28.860 64.258 1.00 54.06 180 GLY A C 1
ATOM 1440 O O . GLY A 1 180 ? 13.677 29.378 63.239 1.00 54.06 180 GLY A O 1
ATOM 1441 N N . LYS A 1 181 ? 15.405 28.993 64.637 1.00 49.28 181 LYS A N 1
ATOM 1442 C CA . LYS A 1 181 ? 16.466 29.597 63.791 1.00 49.28 181 LYS A CA 1
ATOM 1443 C C . LYS A 1 181 ? 16.747 28.786 62.516 1.00 49.28 181 LYS A C 1
ATOM 1445 O O . LYS A 1 181 ? 17.289 29.310 61.555 1.00 49.28 181 LYS A O 1
ATOM 1450 N N . ASP A 1 182 ? 16.295 27.544 62.534 1.00 50.38 182 ASP A N 1
ATOM 1451 C CA . ASP A 1 182 ? 16.498 26.483 61.555 1.00 50.38 182 ASP A CA 1
ATOM 1452 C C . ASP A 1 182 ? 15.394 26.437 60.475 1.00 50.38 182 ASP A C 1
ATOM 1454 O O . ASP A 1 182 ? 15.298 25.475 59.723 1.00 50.38 182 ASP A O 1
ATOM 1458 N N . CYS A 1 183 ? 14.506 27.443 60.432 1.00 57.00 183 CYS A N 1
ATOM 1459 C CA . CYS A 1 183 ? 13.436 27.597 59.433 1.00 57.00 183 CYS A CA 1
ATOM 1460 C C . CYS A 1 183 ? 12.556 26.343 59.199 1.00 57.00 183 CYS A C 1
ATOM 1462 O O . CYS A 1 183 ? 12.159 26.043 58.075 1.00 57.00 183 CYS A O 1
ATOM 1464 N N . SER A 1 184 ? 12.210 25.611 60.264 1.00 56.06 184 SER A N 1
ATOM 1465 C CA . SER A 1 184 ? 11.450 24.352 60.166 1.00 56.06 184 SER A CA 1
ATOM 1466 C C . SER A 1 184 ? 9.943 24.566 59.961 1.00 56.06 184 SER A C 1
ATOM 1468 O O . SER A 1 184 ? 9.361 25.416 60.627 1.00 56.06 184 SER A O 1
ATOM 1470 N N . ILE A 1 185 ? 9.272 23.804 59.085 1.00 59.94 185 ILE A N 1
ATOM 1471 C CA . ILE A 1 185 ? 7.812 23.922 58.869 1.00 59.94 185 ILE A CA 1
ATOM 1472 C C . ILE A 1 185 ? 7.075 22.946 59.803 1.00 59.94 185 ILE A C 1
ATOM 1474 O O . ILE A 1 185 ? 7.277 21.741 59.704 1.00 59.94 185 ILE A O 1
ATOM 1478 N N . ALA A 1 186 ? 6.211 23.448 60.697 1.00 55.91 186 ALA A N 1
ATOM 1479 C CA . ALA A 1 186 ? 5.485 22.640 61.686 1.00 55.91 186 ALA A CA 1
ATOM 1480 C C . ALA A 1 186 ? 3.981 22.972 61.790 1.00 55.91 186 ALA A C 1
ATOM 1482 O O . ALA A 1 186 ? 3.539 24.103 61.570 1.00 55.91 186 ALA A O 1
ATOM 1483 N N . ASN A 1 187 ? 3.180 21.972 62.183 1.00 53.44 187 ASN A N 1
ATOM 1484 C CA . ASN A 1 187 ? 1.723 22.078 62.329 1.00 53.44 187 ASN A CA 1
ATOM 1485 C C . ASN A 1 187 ? 1.269 23.096 63.399 1.00 53.44 187 ASN A C 1
ATOM 1487 O O . ASN A 1 187 ? 1.780 23.145 64.523 1.00 53.44 187 ASN A O 1
ATOM 1491 N N . ARG A 1 188 ? 0.216 23.861 63.079 1.00 46.88 188 ARG A N 1
ATOM 1492 C CA . ARG A 1 188 ? -0.415 24.858 63.961 1.00 46.88 188 ARG A CA 1
ATOM 1493 C C . ARG A 1 188 ? -1.166 24.150 65.104 1.00 46.88 188 ARG A C 1
ATOM 1495 O O . ARG A 1 188 ? -2.312 23.741 64.945 1.00 46.88 188 ARG A O 1
ATOM 1502 N N . LYS A 1 189 ? -0.555 23.977 66.283 1.00 43.12 189 LYS A N 1
ATOM 1503 C CA . LYS A 1 189 ? -1.289 23.476 67.465 1.00 43.12 189 LYS A CA 1
ATOM 1504 C C . LYS A 1 189 ? -2.337 24.504 67.910 1.00 43.12 189 LYS A C 1
ATOM 1506 O O . LYS A 1 189 ? -1.982 25.526 68.488 1.00 43.12 189 LYS A O 1
ATOM 1511 N N . VAL A 1 190 ? -3.622 24.202 67.722 1.00 36.00 190 VAL A N 1
ATOM 1512 C CA . VAL A 1 190 ? -4.709 24.846 68.476 1.00 36.00 190 VAL A CA 1
ATOM 1513 C C . VAL A 1 190 ? -4.765 24.175 69.850 1.00 36.00 190 VAL A C 1
ATOM 1515 O O . VAL A 1 190 ? -5.241 23.050 69.985 1.00 36.00 190 VAL A O 1
ATOM 1518 N N . LYS A 1 191 ? -4.228 24.838 70.877 1.00 30.95 191 LYS A N 1
ATOM 1519 C CA . LYS A 1 191 ? -4.569 24.553 72.275 1.00 30.95 191 LYS A CA 1
ATOM 1520 C C . LYS A 1 191 ? -5.445 25.696 72.767 1.00 30.95 191 LYS A C 1
ATOM 1522 O O . LYS A 1 191 ? -4.996 26.837 72.820 1.00 30.95 191 LYS A O 1
ATOM 1527 N N . GLU A 1 192 ? -6.688 25.378 73.110 1.00 35.75 192 GLU A N 1
ATOM 1528 C CA . GLU A 1 192 ? -7.550 26.269 73.881 1.00 35.75 192 GLU A CA 1
ATOM 1529 C C . GLU A 1 192 ? -6.834 26.685 75.176 1.00 35.75 192 GLU A C 1
ATOM 1531 O O . GLU A 1 192 ? -6.315 25.845 75.911 1.00 35.75 192 GLU A O 1
ATOM 1536 N N . GLY A 1 193 ? -6.809 27.992 75.445 1.00 34.72 193 GLY A N 1
ATOM 1537 C CA . GLY A 1 193 ? -6.504 28.532 76.769 1.00 34.72 193 GLY A CA 1
ATOM 1538 C C . GLY A 1 193 ? -5.024 28.620 77.149 1.00 34.72 193 GLY A C 1
ATOM 1539 O O . GLY A 1 193 ? -4.608 27.982 78.111 1.00 34.72 193 GLY A O 1
ATOM 1540 N N . LYS A 1 194 ? -4.250 29.441 76.429 1.00 29.42 194 LYS A N 1
ATOM 1541 C CA . LYS A 1 194 ? -3.220 30.374 76.944 1.00 29.42 194 LYS A CA 1
ATOM 1542 C C . LYS A 1 194 ? -2.447 30.939 75.749 1.00 29.42 194 LYS A C 1
ATOM 1544 O O . LYS A 1 194 ? -1.663 30.228 75.128 1.00 29.42 194 LYS A O 1
ATOM 1549 N N . LEU A 1 195 ? -2.692 32.210 75.427 1.00 33.75 195 LEU A N 1
ATOM 1550 C CA . LEU A 1 195 ? -1.755 33.000 74.635 1.00 33.75 195 LEU A CA 1
ATOM 1551 C C . LEU A 1 195 ? -0.525 33.251 75.514 1.00 33.75 195 LEU A C 1
ATOM 1553 O O . LEU A 1 195 ? -0.568 34.094 76.405 1.00 33.75 195 LEU A O 1
ATOM 1557 N N . GLU A 1 196 ? 0.544 32.499 75.280 1.00 28.41 196 GLU A N 1
ATOM 1558 C CA . GLU A 1 196 ? 1.894 33.002 75.511 1.00 28.41 196 GLU A CA 1
ATOM 1559 C C . GLU A 1 196 ? 2.510 33.246 74.136 1.00 28.41 196 GLU A C 1
ATOM 1561 O O . GLU A 1 196 ? 2.723 32.319 73.348 1.00 28.41 196 GLU A O 1
ATOM 1566 N N . ASP A 1 197 ? 2.713 34.532 73.853 1.00 35.81 197 ASP A N 1
ATOM 1567 C CA . ASP A 1 197 ? 3.499 35.053 72.746 1.00 35.81 197 ASP A CA 1
ATOM 1568 C C . ASP A 1 197 ? 4.862 34.365 72.703 1.00 35.81 197 ASP A C 1
ATOM 1570 O O . ASP A 1 197 ? 5.773 34.653 73.474 1.00 35.81 197 ASP A O 1
ATOM 1574 N N . THR A 1 198 ? 5.003 33.451 71.755 1.00 30.67 198 THR A N 1
ATOM 1575 C CA . THR A 1 198 ? 6.289 33.153 71.126 1.00 30.67 198 THR A CA 1
ATOM 1576 C C . THR A 1 198 ? 6.087 33.252 69.622 1.00 30.67 198 THR A C 1
ATOM 1578 O O . THR A 1 198 ? 6.235 32.303 68.854 1.00 30.67 198 THR A O 1
ATOM 1581 N N . THR A 1 199 ? 5.678 34.445 69.189 1.00 32.03 199 THR A N 1
ATOM 1582 C CA . THR A 1 199 ? 6.066 34.960 67.882 1.00 32.03 199 THR A CA 1
ATOM 1583 C C . THR A 1 199 ? 7.592 34.933 67.832 1.00 32.03 199 THR A C 1
ATOM 1585 O O . THR A 1 199 ? 8.261 35.711 68.505 1.00 32.03 199 THR A O 1
ATOM 1588 N N . ALA A 1 200 ? 8.175 34.025 67.050 1.00 32.25 200 ALA A N 1
ATOM 1589 C CA . ALA A 1 200 ? 9.444 34.368 66.431 1.00 32.25 200 ALA A CA 1
ATOM 1590 C C . ALA A 1 200 ? 9.117 35.537 65.494 1.00 32.25 200 ALA A C 1
ATOM 1592 O O . ALA A 1 200 ? 8.477 35.358 64.458 1.00 32.25 200 ALA A O 1
ATOM 1593 N N . ASP A 1 201 ? 9.413 36.743 65.967 1.00 34.84 201 ASP A N 1
ATOM 1594 C CA . ASP A 1 201 ? 9.229 38.001 65.263 1.00 34.84 201 ASP A CA 1
ATOM 1595 C C . ASP A 1 201 ? 9.976 37.974 63.920 1.00 34.84 201 ASP A C 1
ATOM 1597 O O . ASP A 1 201 ? 11.160 38.280 63.833 1.00 34.84 201 ASP A O 1
ATOM 1601 N N . LEU A 1 202 ? 9.259 37.657 62.841 1.00 36.94 202 LEU A N 1
ATOM 1602 C CA . LEU A 1 202 ? 9.634 38.054 61.477 1.00 36.94 202 LEU A CA 1
ATOM 1603 C C . LEU A 1 202 ? 9.318 39.542 61.217 1.00 36.94 202 LEU A C 1
ATOM 1605 O O . LEU A 1 202 ? 9.616 40.062 60.144 1.00 36.94 202 LEU A O 1
ATOM 1609 N N . SER A 1 203 ? 8.777 40.259 62.213 1.00 37.81 203 SER A N 1
ATOM 1610 C CA . SER A 1 203 ? 8.656 41.722 62.204 1.00 37.81 203 SER A CA 1
ATOM 1611 C C . SER A 1 203 ? 10.020 42.426 62.147 1.00 37.81 203 SER A C 1
ATOM 1613 O O . SER A 1 203 ? 10.086 43.554 61.668 1.00 37.81 203 SER A O 1
ATOM 1615 N N . VAL A 1 204 ? 11.109 41.742 62.523 1.00 40.25 204 VAL A N 1
ATOM 1616 C CA . VAL A 1 204 ? 12.480 42.280 62.469 1.00 40.25 204 VAL A CA 1
ATOM 1617 C C . VAL A 1 204 ? 12.996 42.434 61.030 1.00 40.25 204 VAL A C 1
ATOM 1619 O O . VAL A 1 204 ? 13.791 43.328 60.770 1.00 40.25 204 VAL A O 1
ATOM 1622 N N . PHE A 1 205 ? 12.510 41.651 60.059 1.00 39.00 205 PHE A N 1
ATOM 1623 C CA . PHE A 1 205 ? 12.923 41.803 58.652 1.00 39.00 205 PHE A CA 1
ATOM 1624 C C . PHE A 1 205 ? 12.037 42.772 57.851 1.00 39.00 205 PHE A C 1
ATOM 1626 O O . PHE A 1 205 ? 12.457 43.265 56.809 1.00 39.00 205 PHE A O 1
ATOM 1633 N N . TYR A 1 206 ? 10.834 43.096 58.340 1.00 39.97 206 TYR A N 1
ATOM 1634 C CA . TYR A 1 206 ? 9.893 44.002 57.662 1.00 39.97 206 TYR A CA 1
ATOM 1635 C C . TYR A 1 206 ? 10.159 45.488 57.958 1.00 39.97 206 TYR A C 1
ATOM 1637 O O . TYR A 1 206 ? 9.755 46.366 57.186 1.00 39.97 206 TYR A O 1
ATOM 1645 N N . THR A 1 207 ? 10.807 45.797 59.082 1.00 39.22 207 THR A N 1
ATOM 1646 C CA . THR A 1 207 ? 11.110 47.174 59.502 1.00 39.22 207 THR A CA 1
ATOM 1647 C C . THR A 1 207 ? 12.321 47.772 58.790 1.00 39.22 207 THR A C 1
ATOM 1649 O O . THR A 1 207 ? 12.329 48.981 58.578 1.00 39.22 207 THR A O 1
ATOM 1652 N N . ASP A 1 208 ? 13.260 46.939 58.330 1.00 39.50 208 ASP A N 1
ATOM 1653 C CA . ASP A 1 208 ? 14.531 47.379 57.727 1.00 39.50 208 ASP A CA 1
ATOM 1654 C C . ASP A 1 208 ? 14.548 47.334 56.183 1.00 39.50 208 ASP A C 1
ATOM 1656 O O . ASP A 1 208 ? 15.551 47.679 55.563 1.00 39.50 208 ASP A O 1
ATOM 1660 N N . MET A 1 209 ? 13.436 46.947 55.546 1.00 44.94 209 MET A N 1
ATOM 1661 C CA . MET A 1 209 ? 13.293 46.919 54.082 1.00 44.94 209 MET A CA 1
ATOM 1662 C C . MET A 1 209 ? 12.818 48.261 53.513 1.00 44.94 209 MET A C 1
ATOM 1664 O O . MET A 1 209 ? 11.829 48.843 53.977 1.00 44.94 209 MET A O 1
ATOM 1668 N N . THR A 1 210 ? 13.480 48.702 52.446 1.00 51.44 210 THR A N 1
ATOM 1669 C CA . THR A 1 210 ? 13.075 49.836 51.607 1.00 51.44 210 THR A CA 1
ATOM 1670 C C . THR A 1 210 ? 11.725 49.575 50.920 1.00 51.44 210 THR A C 1
ATOM 1672 O O . THR A 1 210 ? 11.309 48.431 50.727 1.00 51.44 210 THR A O 1
ATOM 1675 N N . GLU A 1 211 ? 11.000 50.632 50.533 1.00 47.69 211 GLU A N 1
ATOM 1676 C CA . GLU A 1 211 ? 9.701 50.499 49.839 1.00 47.69 211 GLU A CA 1
ATOM 1677 C C . GLU A 1 211 ? 9.795 49.695 48.530 1.00 47.69 211 GLU A C 1
ATOM 1679 O O . GLU A 1 211 ? 8.850 48.987 48.183 1.00 47.69 211 GLU A O 1
ATOM 1684 N N . ALA A 1 212 ? 10.943 49.742 47.846 1.00 44.81 212 ALA A N 1
ATOM 1685 C CA . ALA A 1 212 ? 11.205 48.954 46.643 1.00 44.81 212 ALA A CA 1
ATOM 1686 C C . ALA A 1 212 ? 11.302 47.449 46.948 1.00 44.81 212 ALA A C 1
ATOM 1688 O O . ALA A 1 212 ? 10.687 46.638 46.259 1.00 44.81 212 ALA A O 1
ATOM 1689 N N . GLU A 1 213 ? 11.993 47.077 48.028 1.00 44.03 213 GLU A N 1
ATOM 1690 C CA . GLU A 1 213 ? 12.100 45.684 48.477 1.00 44.03 213 GLU A CA 1
ATOM 1691 C C . GLU A 1 213 ? 10.744 45.142 48.954 1.00 44.03 213 GLU A C 1
ATOM 1693 O O . GLU A 1 213 ? 10.418 43.984 48.703 1.00 44.03 213 GLU A O 1
ATOM 1698 N N . LYS A 1 214 ? 9.905 45.986 49.573 1.00 47.62 214 LYS A N 1
ATOM 1699 C CA . LYS A 1 214 ? 8.524 45.627 49.949 1.00 47.62 214 LYS A CA 1
ATOM 1700 C C . LYS A 1 214 ? 7.615 45.433 48.734 1.00 47.62 214 LYS A C 1
ATOM 1702 O O . LYS A 1 214 ? 6.826 44.495 48.715 1.00 47.62 214 LYS A O 1
ATOM 1707 N N . GLN A 1 215 ? 7.738 46.272 47.704 1.00 49.12 215 GLN A N 1
ATOM 1708 C CA . GLN A 1 215 ? 6.994 46.100 46.450 1.00 49.12 215 GLN A CA 1
ATOM 1709 C C . GLN A 1 215 ? 7.434 44.857 45.672 1.00 49.12 215 GLN A C 1
ATOM 1711 O O . GLN A 1 215 ? 6.593 44.167 45.097 1.00 49.12 215 GLN A O 1
ATOM 1716 N N . GLN A 1 216 ? 8.730 44.547 45.674 1.00 44.44 216 GLN A N 1
ATOM 1717 C CA . GLN A 1 216 ? 9.266 43.331 45.068 1.00 44.44 216 GLN A CA 1
ATOM 1718 C C . GLN A 1 216 ? 8.788 42.081 45.824 1.00 44.44 216 GLN A C 1
ATOM 1720 O O . GLN A 1 216 ? 8.336 41.126 45.193 1.00 44.44 216 GLN A O 1
ATOM 1725 N N . TYR A 1 217 ? 8.759 42.140 47.159 1.00 44.56 217 TYR A N 1
ATOM 1726 C CA . TYR A 1 217 ? 8.185 41.111 48.029 1.00 44.56 217 TYR A CA 1
ATOM 1727 C C . TYR A 1 217 ? 6.683 40.888 47.769 1.00 44.56 217 TYR A C 1
ATOM 1729 O O . TYR A 1 217 ? 6.248 39.757 47.556 1.00 44.56 217 TYR A O 1
ATOM 1737 N N . ASP A 1 218 ? 5.880 41.954 47.688 1.00 45.25 218 ASP A N 1
ATOM 1738 C CA . ASP A 1 218 ? 4.447 41.856 47.373 1.00 45.25 218 ASP A CA 1
ATOM 1739 C C . ASP A 1 218 ? 4.179 41.394 45.924 1.00 45.25 218 ASP A C 1
ATOM 1741 O O . ASP A 1 218 ? 3.156 40.755 45.657 1.00 45.25 218 ASP A O 1
ATOM 1745 N N . SER A 1 219 ? 5.098 41.670 44.992 1.00 44.53 219 SER A N 1
ATOM 1746 C CA . SER A 1 219 ? 5.057 41.199 43.600 1.00 44.53 219 SER A CA 1
ATOM 1747 C C . SER A 1 219 ? 5.317 39.690 43.494 1.00 44.53 219 SER A C 1
ATOM 1749 O O . SER A 1 219 ? 4.518 38.976 42.884 1.00 44.53 219 SER A O 1
ATOM 1751 N N . LEU A 1 220 ? 6.356 39.173 44.169 1.00 42.28 220 LEU A N 1
ATOM 1752 C CA . LEU A 1 220 ? 6.606 37.729 44.301 1.00 42.28 220 LEU A CA 1
ATOM 1753 C C . LEU A 1 220 ? 5.446 37.030 45.027 1.00 42.28 220 LEU A C 1
ATOM 1755 O O . LEU A 1 220 ? 4.952 35.995 44.585 1.00 42.28 220 LEU A O 1
ATOM 1759 N N . ARG A 1 221 ? 4.920 37.629 46.100 1.00 42.03 221 ARG A N 1
ATOM 1760 C CA . ARG A 1 221 ? 3.762 37.095 46.832 1.00 42.03 221 ARG A CA 1
ATOM 1761 C C . ARG A 1 221 ? 2.497 37.012 45.971 1.00 42.03 221 ARG A C 1
ATOM 1763 O O . ARG A 1 221 ? 1.686 36.103 46.163 1.00 42.03 221 ARG A O 1
ATOM 1770 N N . LYS A 1 222 ? 2.311 37.943 45.027 1.00 43.19 222 LYS A N 1
ATOM 1771 C CA . LYS A 1 222 ? 1.228 37.900 44.032 1.00 43.19 222 LYS A CA 1
ATOM 1772 C C . LYS A 1 222 ? 1.461 36.839 42.957 1.00 43.19 222 LYS A C 1
ATOM 1774 O O . LYS A 1 222 ? 0.505 36.148 42.625 1.00 43.19 222 LYS A O 1
ATOM 1779 N N . SER A 1 223 ? 2.687 36.661 42.459 1.00 40.22 223 SER A N 1
ATOM 1780 C CA . SER A 1 223 ? 2.975 35.665 41.411 1.00 40.22 223 SER A CA 1
ATOM 1781 C C . SER A 1 223 ? 2.745 34.222 41.881 1.00 40.22 223 SER A C 1
ATOM 1783 O O . SER A 1 223 ? 2.340 33.365 41.100 1.00 40.22 223 SER A O 1
ATOM 1785 N N . PHE A 1 224 ? 2.910 33.956 43.180 1.00 41.41 224 PHE A N 1
ATOM 1786 C CA . PHE A 1 224 ? 2.663 32.642 43.776 1.00 41.41 224 PHE A CA 1
ATOM 1787 C C . PHE A 1 224 ? 1.189 32.342 44.107 1.00 41.41 224 PHE A C 1
ATOM 1789 O O . PHE A 1 224 ? 0.910 31.228 44.565 1.00 41.41 224 PHE A O 1
ATOM 1796 N N . LYS A 1 225 ? 0.255 33.284 43.905 1.00 40.19 225 LYS A N 1
ATOM 1797 C CA . LYS A 1 225 ? -1.178 33.124 44.227 1.00 40.19 225 LYS A CA 1
ATOM 1798 C C . LYS A 1 225 ? -2.018 32.471 43.116 1.00 40.19 225 LYS A C 1
ATOM 1800 O O . LYS A 1 225 ? -3.108 32.001 43.419 1.00 40.19 225 LYS A O 1
ATOM 1805 N N . ASP A 1 226 ? -1.507 32.354 41.890 1.00 37.06 226 ASP A N 1
ATOM 1806 C CA . ASP A 1 226 ? -2.283 31.917 40.710 1.00 37.06 226 ASP A CA 1
ATOM 1807 C C . ASP A 1 226 ? -2.276 30.390 40.438 1.00 37.06 226 ASP A C 1
ATOM 1809 O O . ASP A 1 226 ? -2.366 29.943 39.295 1.00 37.06 226 ASP A O 1
ATOM 1813 N N . GLN A 1 227 ? -2.185 29.540 41.468 1.00 43.59 227 GLN A N 1
ATOM 1814 C CA . GLN A 1 227 ? -2.345 28.081 41.316 1.00 43.59 227 GLN A CA 1
ATOM 1815 C C . GLN A 1 227 ? -3.401 27.526 42.286 1.00 43.59 227 GLN A C 1
ATOM 1817 O O . GLN A 1 227 ? -3.076 26.997 43.345 1.00 43.59 227 GLN A O 1
ATOM 1822 N N . GLU A 1 228 ? -4.672 27.604 41.881 1.00 40.19 228 GLU A N 1
ATOM 1823 C CA . GLU A 1 228 ? -5.870 27.081 42.579 1.00 40.19 228 GLU A CA 1
ATOM 1824 C C . GLU A 1 228 ? -5.913 25.542 42.751 1.00 40.19 228 GLU A C 1
ATOM 1826 O O . GLU A 1 228 ? -6.808 25.009 43.399 1.00 40.19 228 GLU A O 1
ATOM 1831 N N . ALA A 1 229 ? -4.955 24.786 42.204 1.00 40.00 229 ALA A N 1
ATOM 1832 C CA . ALA A 1 229 ? -5.050 23.324 42.118 1.00 40.00 229 ALA A CA 1
ATOM 1833 C C . ALA A 1 229 ? -4.696 22.555 43.413 1.00 40.00 229 ALA A C 1
ATOM 1835 O O . ALA A 1 229 ? -5.000 21.368 43.516 1.00 40.00 229 ALA A O 1
ATOM 1836 N N . LEU A 1 230 ? -4.064 23.191 44.409 1.00 40.31 230 LEU A N 1
ATOM 1837 C CA . LEU A 1 230 ? -3.583 22.488 45.613 1.00 40.31 230 LEU A CA 1
ATOM 1838 C C . LEU A 1 230 ? -4.643 22.369 46.729 1.00 40.31 230 LEU A C 1
ATOM 1840 O O . LEU A 1 230 ? -4.553 21.468 47.563 1.00 40.31 230 LEU A O 1
ATOM 1844 N N . GLU A 1 231 ? -5.661 23.240 46.741 1.00 38.84 231 GLU A N 1
ATOM 1845 C CA . GLU A 1 231 ? -6.714 23.238 47.774 1.00 38.84 231 GLU A CA 1
ATOM 1846 C C . GLU A 1 231 ? -7.617 21.999 47.699 1.00 38.84 231 GLU A C 1
ATOM 1848 O O . GLU A 1 231 ? -8.080 21.513 48.732 1.00 38.84 231 GLU A O 1
ATOM 1853 N N . LEU A 1 232 ? -7.819 21.437 46.501 1.00 39.09 232 LEU A N 1
ATOM 1854 C CA . LEU A 1 232 ? -8.684 20.269 46.312 1.00 39.09 232 LEU A CA 1
ATOM 1855 C C . LEU A 1 232 ? -8.001 18.953 46.724 1.00 39.09 232 LEU A C 1
ATOM 1857 O O . LEU A 1 232 ? -8.644 18.074 47.291 1.00 39.09 232 LEU A O 1
ATOM 1861 N N . ALA A 1 233 ? -6.692 18.824 46.483 1.00 38.06 233 ALA A N 1
ATOM 1862 C CA . ALA A 1 233 ? -5.943 17.591 46.748 1.00 38.06 233 ALA A CA 1
ATOM 1863 C C . ALA A 1 233 ? -5.669 17.353 48.247 1.00 38.06 233 ALA A C 1
ATOM 1865 O O . ALA A 1 233 ? -5.522 16.211 48.683 1.00 38.06 233 ALA A O 1
ATOM 1866 N N . LEU A 1 234 ? -5.618 18.419 49.053 1.00 41.22 234 LEU A N 1
ATOM 1867 C CA . LEU A 1 234 ? -5.345 18.339 50.494 1.00 41.22 234 LEU A CA 1
ATOM 1868 C C . LEU A 1 234 ? -6.605 18.109 51.347 1.00 41.22 234 LEU A C 1
ATOM 1870 O O . LEU A 1 234 ? -6.488 17.640 52.483 1.00 41.22 234 LEU A O 1
ATOM 1874 N N . GLN A 1 235 ? -7.806 18.362 50.810 1.00 41.41 235 GLN A N 1
ATOM 1875 C CA . GLN A 1 235 ? -9.065 18.107 51.524 1.00 41.41 235 GLN A CA 1
ATOM 1876 C C . GLN A 1 235 ? -9.372 16.609 51.697 1.00 41.41 235 GLN A C 1
ATOM 1878 O O . GLN A 1 235 ? -10.002 16.234 52.686 1.00 41.41 235 GLN A O 1
ATOM 1883 N N . GLU A 1 236 ? -8.870 15.729 50.823 1.00 38.53 236 GLU A N 1
ATOM 1884 C CA . GLU A 1 236 ? -9.098 14.277 50.935 1.00 38.53 236 GLU A CA 1
ATOM 1885 C C . GLU A 1 236 ? -8.216 13.578 51.991 1.00 38.53 236 GLU A C 1
ATOM 1887 O O . GLU A 1 236 ? -8.510 12.450 52.387 1.00 38.53 236 GLU A O 1
ATOM 1892 N N . SER A 1 237 ? -7.169 14.229 52.521 1.00 37.72 237 SER A N 1
ATOM 1893 C CA . SER A 1 237 ? -6.280 13.635 53.542 1.00 37.72 237 SER A CA 1
ATOM 1894 C C . SER A 1 237 ? -6.623 13.975 54.999 1.00 37.72 237 SER A C 1
ATOM 1896 O O . SER A 1 237 ? -5.906 13.556 55.904 1.00 37.72 237 SER A O 1
ATOM 1898 N N . ILE A 1 238 ? -7.716 14.700 55.264 1.00 37.94 238 ILE A N 1
ATOM 1899 C CA . ILE A 1 238 ? -8.065 15.190 56.617 1.00 37.94 238 ILE A CA 1
ATOM 1900 C C . ILE A 1 238 ? -8.674 14.091 57.522 1.00 37.94 238 ILE A C 1
ATOM 1902 O O . ILE A 1 238 ? -8.959 14.323 58.696 1.00 37.94 238 ILE A O 1
ATOM 1906 N N . VAL A 1 239 ? -8.809 12.850 57.043 1.00 36.25 239 VAL A N 1
ATOM 1907 C CA . VAL A 1 239 ? -9.383 11.741 57.826 1.00 36.25 239 VAL A CA 1
ATOM 1908 C C . VAL A 1 239 ? -8.355 10.636 58.087 1.00 36.25 239 VAL A C 1
ATOM 1910 O O . VAL A 1 239 ? -8.533 9.508 57.647 1.00 36.25 239 VAL A O 1
ATOM 1913 N N . SER A 1 240 ? -7.290 10.925 58.840 1.00 30.52 240 SER A N 1
ATOM 1914 C CA . SER A 1 240 ? -6.700 9.915 59.735 1.00 30.52 240 SER A CA 1
ATOM 1915 C C . SER A 1 240 ? -5.712 10.507 60.742 1.00 30.52 240 SER A C 1
ATOM 1917 O O . SER A 1 240 ? -4.632 10.959 60.388 1.00 30.52 240 SER A O 1
ATOM 1919 N N . ASP A 1 241 ? -6.107 10.367 62.001 1.00 31.72 241 ASP A N 1
ATOM 1920 C CA . ASP A 1 241 ? -5.312 10.207 63.215 1.00 31.72 241 ASP A CA 1
ATOM 1921 C C . ASP A 1 241 ? -4.425 11.336 63.773 1.00 31.72 241 ASP A C 1
ATOM 1923 O O . ASP A 1 241 ? -3.735 12.106 63.110 1.00 31.72 241 ASP A O 1
ATOM 1927 N N . LYS A 1 242 ? -4.482 11.420 65.101 1.00 40.28 242 LYS A N 1
ATOM 1928 C CA . LYS A 1 242 ? -3.853 12.442 65.933 1.00 40.28 242 LYS A CA 1
ATOM 1929 C C . LYS A 1 242 ? -2.328 12.269 65.941 1.00 40.28 242 LYS A C 1
ATOM 1931 O O . LYS A 1 242 ? -1.814 11.470 66.717 1.00 40.28 242 LYS A O 1
ATOM 1936 N N . GLY A 1 243 ? -1.600 13.099 65.188 1.00 41.56 243 GLY A N 1
ATOM 1937 C CA . GLY A 1 243 ? -0.213 13.459 65.527 1.00 41.56 243 GLY A CA 1
ATOM 1938 C C . GLY A 1 243 ? 0.887 13.294 64.471 1.00 41.56 243 GLY A C 1
ATOM 1939 O O . GLY A 1 243 ? 2.047 13.410 64.864 1.00 41.56 243 GLY A O 1
ATOM 1940 N N . SER A 1 244 ? 0.598 13.059 63.186 1.00 44.62 244 SER A N 1
ATOM 1941 C CA . SER A 1 244 ? 1.634 13.017 62.136 1.00 44.62 244 SER A CA 1
ATOM 1942 C C . SER A 1 244 ? 1.758 14.333 61.346 1.00 44.62 244 SER A C 1
ATOM 1944 O O . SER A 1 244 ? 0.817 15.118 61.235 1.00 44.62 244 SER A O 1
ATOM 1946 N N . ASP A 1 245 ? 2.971 14.621 60.869 1.00 59.22 245 ASP A N 1
ATOM 1947 C CA . ASP A 1 245 ? 3.338 15.846 60.149 1.00 59.22 245 ASP A CA 1
ATOM 1948 C C . ASP A 1 245 ? 2.977 15.685 58.658 1.00 59.22 245 ASP A C 1
ATOM 1950 O O . ASP A 1 245 ? 3.538 14.823 57.977 1.00 59.22 245 ASP A O 1
ATOM 1954 N N . LEU A 1 246 ? 2.018 16.473 58.152 1.00 62.41 246 LEU A N 1
ATOM 1955 C CA . LEU A 1 246 ? 1.399 16.313 56.818 1.00 62.41 246 LEU A CA 1
ATOM 1956 C C . LEU A 1 246 ? 2.434 16.248 55.681 1.00 62.41 246 LEU A C 1
ATOM 1958 O O . LEU A 1 246 ? 2.342 15.407 54.785 1.00 62.41 246 LEU A O 1
ATOM 1962 N N . LEU A 1 247 ? 3.452 17.108 55.745 1.00 65.62 247 LEU A N 1
ATOM 1963 C CA . LEU A 1 247 ? 4.530 17.188 54.760 1.00 65.62 247 LEU A CA 1
ATOM 1964 C C . LEU A 1 247 ? 5.468 15.973 54.824 1.00 65.62 247 LEU A C 1
ATOM 1966 O O . LEU A 1 247 ? 5.907 15.460 53.796 1.00 65.62 247 LEU A O 1
ATOM 1970 N N . LEU A 1 248 ? 5.732 15.466 56.030 1.00 65.62 248 LEU A N 1
ATOM 1971 C CA . LEU A 1 248 ? 6.561 14.281 56.233 1.00 65.62 248 LEU A CA 1
ATOM 1972 C C . LEU A 1 248 ? 5.859 13.021 55.713 1.00 65.62 248 LEU A C 1
ATOM 1974 O O . LEU A 1 248 ? 6.503 12.146 55.138 1.00 65.62 248 LEU A O 1
ATOM 1978 N N . ASP A 1 249 ? 4.538 12.935 55.870 1.00 65.19 249 ASP A N 1
ATOM 1979 C CA . ASP A 1 249 ? 3.744 11.842 55.308 1.00 65.19 249 ASP A CA 1
ATOM 1980 C C . ASP A 1 249 ? 3.633 11.933 53.776 1.00 65.19 249 ASP A C 1
ATOM 1982 O O . ASP A 1 249 ? 3.683 10.900 53.103 1.00 65.19 249 ASP A O 1
ATOM 1986 N N . ALA A 1 250 ? 3.587 13.140 53.199 1.00 67.69 250 ALA A N 1
ATOM 1987 C CA . ALA A 1 250 ? 3.687 13.339 51.750 1.00 67.69 250 ALA A CA 1
ATOM 1988 C C . ALA A 1 250 ? 5.049 12.874 51.192 1.00 67.69 250 ALA A C 1
ATOM 1990 O O . ALA A 1 250 ? 5.098 12.134 50.208 1.00 67.69 250 ALA A O 1
ATOM 1991 N N . LEU A 1 251 ? 6.156 13.211 51.864 1.00 70.25 251 LEU A N 1
ATOM 1992 C CA . LEU A 1 251 ? 7.505 12.749 51.501 1.00 70.25 251 LEU A CA 1
ATOM 1993 C C . LEU A 1 251 ? 7.660 11.220 51.637 1.00 70.25 251 LEU A C 1
ATOM 1995 O O . LEU A 1 251 ? 8.260 10.577 50.770 1.00 70.25 251 LEU A O 1
ATOM 1999 N N . LYS A 1 252 ? 7.046 10.606 52.662 1.00 68.44 252 LYS A N 1
ATOM 2000 C CA . LYS A 1 252 ? 6.980 9.139 52.800 1.00 68.44 252 LYS A CA 1
ATOM 2001 C C . LYS A 1 252 ? 6.191 8.483 51.665 1.00 68.44 252 LYS A C 1
ATOM 2003 O O . LYS A 1 252 ? 6.636 7.454 51.158 1.00 68.44 252 LYS A O 1
ATOM 2008 N N . LYS A 1 253 ? 5.055 9.058 51.242 1.00 68.88 253 LYS A N 1
ATOM 2009 C CA . LYS A 1 253 ? 4.273 8.562 50.088 1.00 68.88 253 LYS A CA 1
ATOM 2010 C C . LYS A 1 253 ? 5.089 8.582 48.794 1.00 68.88 253 LYS A C 1
ATOM 2012 O O . LYS A 1 253 ? 4.991 7.647 48.007 1.00 68.88 253 LYS A O 1
ATOM 2017 N N . LEU A 1 254 ? 5.953 9.583 48.621 1.00 70.56 254 LEU A N 1
ATOM 2018 C CA . LEU A 1 254 ? 6.899 9.673 47.501 1.00 70.56 254 LEU A CA 1
ATOM 2019 C C . LEU A 1 254 ? 8.061 8.659 47.591 1.00 70.56 254 LEU A C 1
ATOM 2021 O O . LEU A 1 254 ? 8.918 8.608 46.705 1.00 70.56 254 LEU A O 1
ATOM 2025 N N . GLY A 1 255 ? 8.095 7.825 48.637 1.00 62.56 255 GLY A N 1
ATOM 2026 C CA . GLY A 1 255 ? 9.111 6.794 48.836 1.00 62.56 255 GLY A CA 1
ATOM 2027 C C . GLY A 1 255 ? 10.476 7.355 49.232 1.00 62.56 255 GLY A C 1
ATOM 2028 O O . GLY A 1 255 ? 11.486 6.682 49.017 1.00 62.56 255 GLY A O 1
ATOM 2029 N N . VAL A 1 256 ? 10.512 8.573 49.785 1.00 65.38 256 VAL A N 1
ATOM 2030 C CA . VAL A 1 256 ? 11.726 9.231 50.276 1.00 65.38 256 VAL A CA 1
ATOM 2031 C C . VAL A 1 256 ? 11.752 9.077 51.809 1.00 65.38 256 VAL A C 1
ATOM 2033 O O . VAL A 1 256 ? 10.956 9.708 52.504 1.00 65.38 256 VAL A O 1
ATOM 2036 N N . PRO A 1 257 ? 12.560 8.159 52.376 1.00 55.84 257 PRO A N 1
ATOM 2037 C CA . PRO A 1 257 ? 12.377 7.705 53.754 1.00 55.84 257 PRO A CA 1
ATOM 2038 C C . PRO A 1 257 ? 12.753 8.764 54.802 1.00 55.84 257 PRO A C 1
ATOM 2040 O O . PRO A 1 257 ? 13.906 9.183 54.895 1.00 55.84 257 PRO A O 1
ATOM 2043 N N . ALA A 1 258 ? 11.793 9.102 55.668 1.00 48.53 258 ALA A N 1
ATOM 2044 C CA . ALA A 1 258 ? 12.008 9.821 56.920 1.00 48.53 258 ALA A CA 1
ATOM 2045 C C . ALA A 1 258 ? 12.111 8.830 58.103 1.00 48.53 258 ALA A C 1
ATOM 2047 O O . ALA A 1 258 ? 11.097 8.451 58.679 1.00 48.53 258 ALA A O 1
ATOM 2048 N N . SER A 1 259 ? 13.348 8.443 58.452 1.00 41.41 259 SER A N 1
ATOM 2049 C CA . SER A 1 259 ? 13.803 7.801 59.711 1.00 41.41 259 SER A CA 1
ATOM 2050 C C . SER A 1 259 ? 13.285 6.395 60.099 1.00 41.41 259 SER A C 1
ATOM 2052 O O . SER A 1 259 ? 12.087 6.185 60.237 1.00 41.41 259 SER A O 1
ATOM 2054 N N . LEU A 1 260 ? 14.216 5.465 60.408 1.00 35.75 260 LEU A N 1
ATOM 2055 C CA . LEU A 1 260 ? 14.339 4.766 61.713 1.00 35.75 260 LEU A CA 1
ATOM 2056 C C . LEU A 1 260 ? 15.505 3.741 61.706 1.00 35.75 260 LEU A C 1
ATOM 2058 O O . LEU A 1 260 ? 15.553 2.848 60.870 1.00 35.75 260 LEU A O 1
ATOM 2062 N N . SER A 1 261 ? 16.433 3.891 62.663 1.00 34.72 261 SER A N 1
ATOM 2063 C CA . SER A 1 261 ? 17.387 2.885 63.192 1.00 34.72 261 SER A CA 1
ATOM 2064 C C . SER A 1 261 ? 18.119 1.943 62.209 1.00 34.72 261 SER A C 1
ATOM 2066 O O . SER A 1 261 ? 17.600 0.893 61.845 1.00 34.72 261 SER A O 1
ATOM 2068 N N . GLY A 1 262 ? 19.390 2.236 61.908 1.00 34.28 262 GLY A N 1
ATOM 2069 C CA . GLY A 1 262 ? 20.326 1.274 61.301 1.00 34.28 262 GLY A CA 1
ATOM 2070 C C . GLY A 1 262 ? 21.292 1.919 60.306 1.00 34.28 262 GLY A C 1
ATOM 2071 O O . GLY A 1 262 ? 20.888 2.746 59.494 1.00 34.28 262 GLY A O 1
ATOM 2072 N N . CYS A 1 263 ? 22.572 1.557 60.377 1.00 35.50 263 CYS A N 1
ATOM 2073 C CA . CYS A 1 263 ? 23.677 2.149 59.612 1.00 35.50 263 CYS A CA 1
ATOM 2074 C C . CYS A 1 263 ? 23.666 1.915 58.086 1.00 35.50 263 CYS A C 1
ATOM 2076 O O . CYS A 1 263 ? 24.573 2.412 57.426 1.00 35.50 263 CYS A O 1
ATOM 2078 N N . ASP A 1 264 ? 22.681 1.235 57.489 1.00 39.66 264 ASP A N 1
ATOM 2079 C CA . ASP A 1 264 ? 22.962 0.510 56.237 1.00 39.66 264 ASP A CA 1
ATOM 2080 C C . ASP A 1 264 ? 22.203 0.910 54.962 1.00 39.66 264 ASP A C 1
ATOM 2082 O O . ASP A 1 264 ? 22.345 0.204 53.978 1.00 39.66 264 ASP A O 1
ATOM 2086 N N . ASN A 1 265 ? 21.465 2.026 54.868 1.00 44.69 265 ASN A N 1
ATOM 2087 C CA . ASN A 1 265 ? 20.989 2.490 53.544 1.00 44.69 265 ASN A CA 1
ATOM 2088 C C . ASN A 1 265 ? 20.772 4.013 53.472 1.00 44.69 265 ASN A C 1
ATOM 2090 O O . ASN A 1 265 ? 19.754 4.547 53.913 1.00 44.69 265 ASN A O 1
ATOM 2094 N N . TYR A 1 266 ? 21.734 4.736 52.895 1.00 53.28 266 TYR A N 1
ATOM 2095 C CA . TYR A 1 266 ? 21.560 6.116 52.437 1.00 53.28 266 TYR A CA 1
ATOM 2096 C C . TYR A 1 266 ? 21.166 6.096 50.955 1.00 53.28 266 TYR A C 1
ATOM 2098 O O . TYR A 1 266 ? 21.984 5.756 50.112 1.00 53.28 266 TYR A O 1
ATOM 2106 N N . SER A 1 267 ? 19.919 6.433 50.619 1.00 58.47 267 SER A N 1
ATOM 2107 C CA . SER A 1 267 ? 19.483 6.522 49.215 1.00 58.47 267 SER A CA 1
ATOM 2108 C C . SER A 1 267 ? 18.463 7.639 49.006 1.00 58.47 267 SER A C 1
ATOM 2110 O O . SER A 1 267 ? 17.316 7.419 48.620 1.00 58.47 267 SER A O 1
ATOM 2112 N N . LYS A 1 268 ? 18.886 8.881 49.267 1.00 71.88 268 LYS A N 1
ATOM 2113 C CA . LYS A 1 268 ? 18.152 10.030 48.728 1.00 71.88 268 LYS A CA 1
ATOM 2114 C C . LYS A 1 268 ? 18.125 9.909 47.205 1.00 71.88 268 LYS A C 1
ATOM 2116 O O . LYS A 1 268 ? 19.151 9.614 46.598 1.00 71.88 268 LYS A O 1
ATOM 2121 N N . ARG A 1 269 ? 16.947 10.092 46.624 1.00 79.69 269 ARG A N 1
ATOM 2122 C CA . ARG A 1 269 ? 16.681 9.961 45.191 1.00 79.69 269 ARG A CA 1
ATOM 2123 C C . ARG A 1 269 ? 15.576 10.923 44.812 1.00 79.69 269 ARG A C 1
ATOM 2125 O O . ARG A 1 269 ? 14.662 11.144 45.609 1.00 79.69 269 ARG A O 1
ATOM 2132 N N . ILE A 1 270 ? 15.644 11.459 43.606 1.00 85.06 270 ILE A N 1
ATOM 2133 C CA . ILE A 1 270 ? 14.581 12.308 43.079 1.00 85.06 270 ILE A CA 1
ATOM 2134 C C . ILE A 1 270 ? 13.431 11.375 42.660 1.00 85.06 270 ILE A C 1
ATOM 2136 O O . ILE A 1 270 ? 13.651 10.426 41.898 1.00 85.06 270 ILE A O 1
ATOM 2140 N N . PRO A 1 271 ? 12.194 11.561 43.160 1.00 85.56 271 PRO A N 1
ATOM 2141 C CA . PRO A 1 271 ? 11.087 10.697 42.776 1.00 85.56 271 PRO A CA 1
ATOM 2142 C C . PRO A 1 271 ? 10.831 10.756 41.264 1.00 85.56 271 PRO A C 1
ATOM 2144 O O . PRO A 1 271 ? 10.910 11.812 40.632 1.00 85.56 271 PRO A O 1
ATOM 2147 N N . LYS A 1 272 ? 10.478 9.609 40.669 1.00 84.94 272 LYS A N 1
ATOM 2148 C CA . LYS A 1 272 ? 10.271 9.490 39.212 1.00 84.94 272 LYS A CA 1
ATOM 2149 C C . LYS A 1 272 ? 9.185 10.433 38.685 1.00 84.94 272 LYS A C 1
ATOM 2151 O O . LYS A 1 272 ? 9.250 10.835 37.532 1.00 84.94 272 LYS A O 1
ATOM 2156 N N . GLU A 1 273 ? 8.212 10.785 39.522 1.00 83.56 273 GLU A N 1
ATOM 2157 C CA . GLU A 1 273 ? 7.135 11.734 39.209 1.00 83.56 273 GLU A CA 1
ATOM 2158 C C . GLU A 1 273 ? 7.637 13.159 38.955 1.00 83.56 273 GLU A C 1
ATOM 2160 O O . GLU A 1 273 ? 6.978 13.905 38.238 1.00 83.56 273 GLU A O 1
ATOM 2165 N N . TYR A 1 274 ? 8.810 13.513 39.486 1.00 86.00 274 TYR A N 1
ATOM 2166 C CA . TYR A 1 274 ? 9.465 14.803 39.270 1.00 86.00 274 TYR A CA 1
ATOM 2167 C C . TYR A 1 274 ? 10.509 14.714 38.149 1.00 86.00 274 TYR A C 1
ATOM 2169 O O . TYR A 1 274 ? 10.595 15.621 37.325 1.00 86.00 274 TYR A O 1
ATOM 2177 N N . LEU A 1 275 ? 11.239 13.592 38.046 1.00 85.19 275 LEU A N 1
ATOM 2178 C CA . LEU A 1 275 ? 12.180 13.337 36.941 1.00 85.19 275 LEU A CA 1
ATOM 2179 C C . LEU A 1 275 ? 11.485 13.185 35.574 1.00 85.19 275 LEU A C 1
ATOM 2181 O O . LEU A 1 275 ? 12.054 13.549 34.553 1.00 85.19 275 LEU A O 1
ATOM 2185 N N . LEU A 1 276 ? 10.261 12.653 35.524 1.00 87.69 276 LEU A N 1
ATOM 2186 C CA . LEU A 1 276 ? 9.489 12.438 34.289 1.00 87.69 276 LEU A CA 1
ATOM 2187 C C . LEU A 1 276 ? 8.324 13.432 34.175 1.00 87.69 276 LEU A C 1
ATOM 2189 O O . LEU A 1 276 ? 7.198 13.044 33.855 1.00 87.69 276 LEU A O 1
ATOM 2193 N N . ASN A 1 277 ? 8.593 14.701 34.487 1.00 87.50 277 ASN A N 1
ATOM 2194 C CA . ASN A 1 277 ? 7.611 15.786 34.481 1.00 87.50 277 ASN A CA 1
ATOM 2195 C C . ASN A 1 277 ? 8.016 16.920 33.529 1.00 87.50 277 ASN A C 1
ATOM 2197 O O . ASN A 1 277 ? 9.114 16.923 32.957 1.00 87.50 277 ASN A O 1
ATOM 2201 N N . SER A 1 278 ? 7.123 17.897 33.369 1.00 87.19 278 SER A N 1
ATOM 2202 C CA . SER A 1 278 ? 7.342 19.060 32.516 1.00 87.19 278 SER A CA 1
ATOM 2203 C C . SER A 1 278 ? 8.677 19.739 32.818 1.00 87.19 278 SER A C 1
ATOM 2205 O O . SER A 1 278 ? 9.193 19.714 33.940 1.00 87.19 278 SER A O 1
ATOM 2207 N N . ARG A 1 279 ? 9.248 20.368 31.788 1.00 87.69 279 ARG A N 1
ATOM 2208 C CA . ARG A 1 279 ? 10.519 21.092 31.882 1.00 87.69 279 ARG A CA 1
ATOM 2209 C C . ARG A 1 279 ? 10.543 22.087 33.050 1.00 87.69 279 ARG A C 1
ATOM 2211 O O . ARG A 1 279 ? 11.513 22.125 33.795 1.00 87.69 279 ARG A O 1
ATOM 2218 N N . GLN A 1 280 ? 9.441 22.807 33.262 1.00 83.69 280 GLN A N 1
ATOM 2219 C CA . GLN A 1 280 ? 9.294 23.775 34.351 1.00 83.69 280 GLN A CA 1
ATOM 2220 C C . GLN A 1 280 ? 9.426 23.134 35.743 1.00 83.69 280 GLN A C 1
ATOM 2222 O O . GLN A 1 280 ? 10.151 23.654 36.582 1.00 83.69 280 GLN A O 1
ATOM 2227 N N . VAL A 1 281 ? 8.769 21.993 35.987 1.00 84.81 281 VAL A N 1
ATOM 2228 C CA . VAL A 1 281 ? 8.856 21.277 37.275 1.00 84.81 281 VAL A CA 1
ATOM 2229 C C . VAL A 1 281 ? 10.288 20.807 37.530 1.00 84.81 281 VAL A C 1
ATOM 2231 O O . VAL A 1 281 ? 10.812 20.977 38.625 1.00 84.81 281 VAL A O 1
ATOM 2234 N N . ARG A 1 282 ? 10.945 20.262 36.503 1.00 91.31 282 ARG A N 1
ATOM 2235 C CA . ARG A 1 282 ? 12.333 19.793 36.588 1.00 91.31 282 ARG A CA 1
ATOM 2236 C C . ARG A 1 282 ? 13.337 20.918 36.850 1.00 91.31 282 ARG A C 1
ATOM 2238 O O . ARG A 1 282 ? 14.242 20.718 37.653 1.00 91.31 282 ARG A O 1
ATOM 2245 N N . LEU A 1 283 ? 13.163 22.085 36.222 1.00 87.50 283 LEU A N 1
ATOM 2246 C CA . LEU A 1 283 ? 13.991 23.273 36.480 1.00 87.50 283 LEU A CA 1
ATOM 2247 C C . LEU A 1 283 ? 13.881 23.740 37.933 1.00 87.50 283 LEU A C 1
ATOM 2249 O O . LEU A 1 283 ? 14.889 24.079 38.536 1.00 87.50 283 LEU A O 1
ATOM 2253 N N . GLN A 1 284 ? 12.678 23.705 38.505 1.00 84.69 284 GLN A N 1
ATOM 2254 C CA . GLN A 1 284 ? 12.441 24.087 39.900 1.00 84.69 284 GLN A CA 1
ATOM 2255 C C . GLN A 1 284 ? 13.104 23.110 40.887 1.00 84.69 284 GLN A C 1
ATOM 2257 O O . GLN A 1 284 ? 13.747 23.550 41.836 1.00 84.69 284 GLN A O 1
ATOM 2262 N N . VAL A 1 285 ? 13.040 21.793 40.633 1.00 87.19 285 VAL A N 1
ATOM 2263 C CA . VAL A 1 285 ? 13.792 20.800 41.432 1.00 87.19 285 VAL A CA 1
ATOM 2264 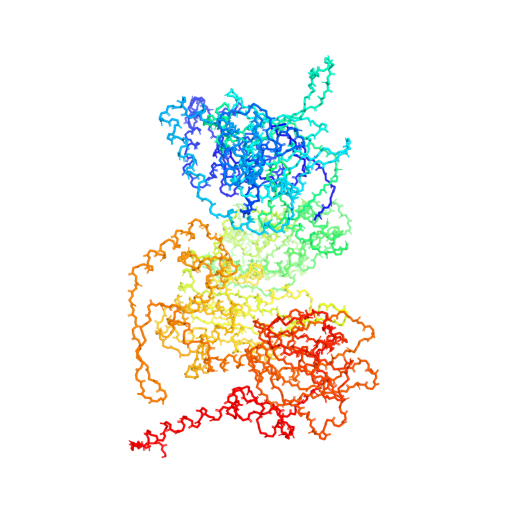C C . VAL A 1 285 ? 15.301 21.035 41.329 1.00 87.19 285 VAL A C 1
ATOM 2266 O O . VAL A 1 285 ? 16.002 20.961 42.337 1.00 87.19 285 VAL A O 1
ATOM 2269 N N . LEU A 1 286 ? 15.806 21.308 40.119 1.00 89.31 286 LEU A N 1
ATOM 2270 C CA . LEU A 1 286 ? 17.227 21.567 39.884 1.00 89.31 286 LEU A CA 1
ATOM 2271 C C . LEU A 1 286 ? 17.699 22.830 40.620 1.00 89.31 286 LEU A C 1
ATOM 2273 O O . LEU A 1 286 ? 18.741 22.782 41.267 1.00 89.31 286 LEU A O 1
ATOM 2277 N N . ALA A 1 287 ? 16.918 23.913 40.564 1.00 85.12 287 ALA A N 1
ATOM 2278 C CA . ALA A 1 287 ? 17.199 25.158 41.276 1.00 85.12 287 ALA A CA 1
ATOM 2279 C C . ALA A 1 287 ? 17.287 24.931 42.792 1.00 85.12 287 ALA A C 1
ATOM 2281 O O . ALA A 1 287 ? 18.289 25.290 43.397 1.00 85.12 287 ALA A O 1
ATOM 2282 N N . GLY A 1 288 ? 16.326 24.217 43.392 1.00 83.00 288 GLY A N 1
ATOM 2283 C CA . GLY A 1 288 ? 16.371 23.912 44.828 1.00 83.00 288 GLY A CA 1
ATOM 2284 C C . GLY A 1 288 ? 17.585 23.067 45.247 1.00 83.00 288 GLY A C 1
ATOM 2285 O O . GLY A 1 288 ? 18.125 23.251 46.334 1.00 83.00 288 GLY A O 1
ATOM 2286 N N . LEU A 1 289 ? 18.060 22.153 44.390 1.00 85.44 289 LEU A N 1
ATOM 2287 C CA . LEU A 1 289 ? 19.284 21.379 44.654 1.00 85.44 289 LEU A CA 1
ATOM 2288 C C . LEU A 1 289 ? 20.548 22.256 44.597 1.00 85.44 289 LEU A C 1
ATOM 2290 O O . LEU A 1 289 ? 21.474 22.051 45.388 1.00 85.44 289 LEU A O 1
ATOM 2294 N N . LEU A 1 290 ? 20.588 23.209 43.661 1.00 84.38 290 LEU A N 1
ATOM 2295 C CA . LEU A 1 290 ? 21.707 24.133 43.463 1.00 84.38 290 LEU A CA 1
ATOM 2296 C C . LEU A 1 290 ? 21.762 25.219 44.543 1.00 84.38 290 LEU A C 1
ATOM 2298 O O . LEU A 1 290 ? 22.831 25.445 45.093 1.00 84.38 290 LEU A O 1
ATOM 2302 N N . ASP A 1 291 ? 20.632 25.810 44.925 1.00 78.56 291 ASP A N 1
ATOM 2303 C CA . ASP A 1 291 ? 20.584 26.828 45.984 1.00 78.56 291 ASP A CA 1
ATOM 2304 C C . ASP A 1 291 ? 20.987 26.267 47.365 1.00 78.56 291 ASP A C 1
ATOM 2306 O O . ASP A 1 291 ? 21.424 27.006 48.245 1.00 78.56 291 ASP A O 1
ATOM 2310 N N . SER A 1 292 ? 20.884 24.950 47.571 1.00 75.25 292 SER A N 1
ATOM 2311 C CA . SER A 1 292 ? 21.321 24.306 48.817 1.00 75.25 292 SER A CA 1
ATOM 2312 C C . SER A 1 292 ? 22.783 23.844 48.784 1.00 75.25 292 SER A C 1
ATOM 2314 O O . SER A 1 292 ? 23.539 24.115 49.714 1.00 75.25 292 SER A O 1
ATOM 2316 N N . ASN A 1 293 ? 23.198 23.107 47.745 1.00 74.31 293 ASN A N 1
ATOM 2317 C CA . ASN A 1 293 ? 24.503 22.421 47.704 1.00 74.31 293 ASN A CA 1
ATOM 2318 C C . ASN A 1 293 ? 25.306 22.693 46.416 1.00 74.31 293 ASN A C 1
ATOM 2320 O O . ASN A 1 293 ? 26.293 22.002 46.138 1.00 74.31 293 ASN A O 1
ATOM 2324 N N . GLY A 1 294 ? 24.862 23.650 45.605 1.00 79.06 294 GLY A N 1
ATOM 2325 C CA . GLY A 1 294 ? 25.548 24.126 44.413 1.00 79.06 294 GLY A CA 1
ATOM 2326 C C . GLY A 1 294 ? 26.513 25.274 44.709 1.00 79.06 294 GLY A C 1
ATOM 2327 O O . GLY A 1 294 ? 26.537 25.850 45.795 1.00 79.06 294 GLY A O 1
ATOM 2328 N N . THR A 1 295 ? 27.369 25.572 43.741 1.00 81.38 295 THR A N 1
ATOM 2329 C CA . THR A 1 295 ? 28.198 26.780 43.727 1.00 81.38 295 THR A CA 1
ATOM 2330 C C . THR A 1 295 ? 28.354 27.247 42.288 1.00 81.38 295 THR A C 1
ATOM 2332 O O . THR A 1 295 ? 28.846 26.494 41.442 1.00 81.38 295 THR A O 1
ATOM 2335 N N . TYR A 1 296 ? 27.969 28.483 42.011 1.00 82.31 296 TYR A N 1
ATOM 2336 C CA . TYR A 1 296 ? 28.101 29.117 40.711 1.00 82.31 296 TYR A CA 1
ATOM 2337 C C . TYR A 1 296 ? 29.455 29.814 40.563 1.00 82.31 296 TYR A C 1
ATOM 2339 O O . TYR A 1 296 ? 29.884 30.599 41.412 1.00 82.31 296 TYR A O 1
ATOM 2347 N N . ASN A 1 297 ? 30.149 29.540 39.458 1.00 80.19 297 ASN A N 1
ATOM 2348 C CA . ASN A 1 297 ? 31.405 30.198 39.128 1.00 80.19 297 ASN A CA 1
ATOM 2349 C C . ASN A 1 297 ? 31.207 31.229 38.009 1.00 80.19 297 ASN A C 1
ATOM 2351 O O . ASN A 1 297 ? 31.128 30.878 36.831 1.00 80.19 297 ASN A O 1
ATOM 2355 N N . ASN A 1 298 ? 31.236 32.514 38.376 1.00 72.81 298 ASN A N 1
ATOM 2356 C CA . ASN A 1 298 ? 31.142 33.643 37.442 1.00 72.81 298 ASN A CA 1
ATOM 2357 C C . ASN A 1 298 ? 32.213 33.634 36.338 1.00 72.81 298 ASN A C 1
ATOM 2359 O O . ASN A 1 298 ? 31.973 34.163 35.259 1.00 72.81 298 ASN A O 1
ATOM 2363 N N . GLY A 1 299 ? 33.402 33.076 36.596 1.00 71.06 299 GLY A N 1
ATOM 2364 C CA . GLY A 1 299 ? 34.502 33.091 35.628 1.00 71.06 299 GLY A CA 1
ATOM 2365 C C . GLY A 1 299 ? 34.353 32.067 34.502 1.00 71.06 299 GLY A C 1
ATOM 2366 O O . GLY A 1 299 ? 34.770 32.340 33.379 1.00 71.06 299 GLY A O 1
ATOM 2367 N N . SER A 1 300 ? 33.777 30.895 34.794 1.00 70.19 300 SER A N 1
ATOM 2368 C CA . SER A 1 300 ? 33.560 29.828 33.805 1.00 70.19 300 SER A CA 1
ATOM 2369 C C . SER A 1 300 ? 32.112 29.724 33.314 1.00 70.19 300 SER A C 1
ATOM 2371 O O . SER A 1 300 ? 31.879 29.022 32.336 1.00 70.19 300 SER A O 1
ATOM 2373 N N . HIS A 1 301 ? 31.167 30.453 33.926 1.00 76.88 301 HIS A N 1
ATOM 2374 C CA . HIS A 1 301 ? 29.720 30.336 33.687 1.00 76.88 301 HIS A CA 1
ATOM 2375 C C . HIS A 1 301 ? 29.198 28.907 33.909 1.00 76.88 301 HIS A C 1
ATOM 2377 O O . HIS A 1 301 ? 28.444 28.364 33.100 1.00 76.88 301 HIS A O 1
ATOM 2383 N N . GLU A 1 302 ? 29.619 28.282 35.011 1.00 82.25 302 GLU A N 1
ATOM 2384 C CA . GLU A 1 302 ? 29.263 26.898 35.331 1.00 82.25 302 GLU A CA 1
ATOM 2385 C C . GLU A 1 302 ? 28.755 26.771 36.766 1.00 82.25 302 GLU A C 1
ATOM 2387 O O . GLU A 1 302 ? 29.301 27.384 37.686 1.00 82.25 302 GLU A O 1
ATOM 2392 N N . PHE A 1 303 ? 27.748 25.922 36.966 1.00 85.00 303 PHE A N 1
ATOM 2393 C CA . PHE A 1 303 ? 27.356 25.463 38.297 1.00 85.00 303 PHE A CA 1
ATOM 2394 C C . PHE A 1 303 ? 28.130 24.204 38.664 1.00 85.00 303 PHE A C 1
ATOM 2396 O O . PHE A 1 303 ? 28.191 23.262 37.878 1.00 85.00 303 PHE A O 1
ATOM 2403 N N . CYS A 1 304 ? 28.664 24.153 39.878 1.00 86.50 304 CYS A N 1
ATOM 2404 C CA . CYS A 1 304 ? 29.265 22.963 40.459 1.00 86.50 304 CYS A CA 1
ATOM 2405 C C . CYS A 1 304 ? 28.337 22.385 41.530 1.00 86.50 304 CYS A C 1
ATOM 2407 O O . CYS A 1 304 ? 27.958 23.087 42.460 1.00 86.50 304 CYS A O 1
ATOM 2409 N N . PHE A 1 305 ? 28.008 21.100 41.435 1.00 87.62 305 PHE A N 1
ATOM 2410 C CA . PHE A 1 305 ? 27.274 20.362 42.462 1.00 87.62 305 PHE A CA 1
ATOM 2411 C C . PHE A 1 305 ? 28.149 19.234 43.003 1.00 87.62 305 PHE A C 1
ATOM 2413 O O . PHE A 1 305 ? 28.598 18.372 42.244 1.00 87.62 305 PHE A O 1
ATOM 2420 N N . THR A 1 306 ? 28.413 19.241 44.313 1.00 83.00 306 THR A N 1
ATOM 2421 C CA . THR A 1 306 ? 29.326 18.285 44.960 1.00 83.00 306 THR A CA 1
ATOM 2422 C C . THR A 1 306 ? 28.592 17.432 45.990 1.00 83.00 306 THR A C 1
ATOM 2424 O O . THR A 1 306 ? 27.925 17.955 46.879 1.00 83.00 306 THR A O 1
ATOM 2427 N N . GLN A 1 307 ? 28.743 16.108 45.909 1.00 82.88 307 GLN A N 1
ATOM 2428 C CA . GLN A 1 307 ? 28.138 15.160 46.849 1.00 82.88 307 GLN A CA 1
ATOM 2429 C C . GLN A 1 307 ? 29.099 14.032 47.235 1.00 82.88 307 GLN A C 1
ATOM 2431 O O . GLN A 1 307 ? 29.961 13.622 46.458 1.00 82.88 307 GLN A O 1
ATOM 2436 N N . SER A 1 308 ? 28.951 13.499 48.451 1.00 78.75 308 SER A N 1
ATOM 2437 C CA . SER A 1 308 ? 29.756 12.357 48.903 1.00 78.75 308 SER A CA 1
ATOM 2438 C C . SER A 1 308 ? 29.351 11.083 48.162 1.00 78.75 308 SER A C 1
ATOM 2440 O O . SER A 1 308 ? 28.187 10.677 48.221 1.00 78.75 308 SER A O 1
ATOM 2442 N N . LYS A 1 309 ? 30.315 10.389 47.543 1.00 80.44 309 LYS A N 1
ATOM 2443 C CA . LYS A 1 309 ? 30.062 9.126 46.833 1.00 80.44 309 LYS A CA 1
ATOM 2444 C C . LYS A 1 309 ? 29.511 8.045 47.764 1.00 80.44 309 LYS A C 1
ATOM 2446 O O . LYS A 1 309 ? 28.601 7.313 47.406 1.00 80.44 309 LYS A O 1
ATOM 2451 N N . ARG A 1 310 ? 30.012 7.981 49.001 1.00 74.81 310 ARG A N 1
ATOM 2452 C CA . ARG A 1 310 ? 29.610 6.960 49.983 1.00 74.81 310 ARG A CA 1
ATOM 2453 C C . ARG A 1 310 ? 28.129 7.036 50.368 1.00 74.81 310 ARG A C 1
ATOM 2455 O O . ARG A 1 310 ? 27.536 6.006 50.672 1.00 74.81 310 ARG A O 1
ATOM 2462 N N . TRP A 1 311 ? 27.556 8.238 50.410 1.00 72.00 311 TRP A N 1
ATOM 2463 C CA . TRP A 1 311 ? 26.234 8.472 51.002 1.00 72.00 311 TRP A CA 1
ATOM 2464 C C . TRP A 1 311 ? 25.186 8.975 49.999 1.00 72.00 311 TRP A C 1
ATOM 2466 O O . TRP A 1 311 ? 23.992 8.782 50.219 1.00 72.00 311 TRP A O 1
ATOM 2476 N N . HIS A 1 312 ? 25.600 9.619 48.906 1.00 77.00 312 HIS A N 1
ATOM 2477 C CA . HIS A 1 312 ? 24.704 10.361 48.012 1.00 77.00 312 HIS A CA 1
ATOM 2478 C C . HIS A 1 312 ? 24.957 10.090 46.518 1.00 77.00 312 HIS A C 1
ATOM 2480 O O . HIS A 1 312 ? 24.526 10.875 45.678 1.00 77.00 312 HIS A O 1
ATOM 2486 N N . GLU A 1 313 ? 25.590 8.964 46.163 1.00 82.38 313 GLU A N 1
ATOM 2487 C CA . GLU A 1 313 ? 25.838 8.575 44.762 1.00 82.38 313 GLU A CA 1
ATOM 2488 C C . GLU A 1 313 ? 24.552 8.502 43.925 1.00 82.38 313 GLU A C 1
ATOM 2490 O O . GLU A 1 313 ? 24.510 9.014 42.809 1.00 82.38 313 GLU A O 1
ATOM 2495 N N . GLN A 1 314 ? 23.467 7.943 44.472 1.00 81.94 314 GLN A N 1
ATOM 2496 C CA . GLN A 1 314 ? 22.195 7.867 43.746 1.00 81.94 314 GLN A CA 1
ATOM 2497 C C . GLN A 1 314 ? 21.585 9.253 43.482 1.00 81.94 314 GLN A C 1
ATOM 2499 O O . GLN A 1 314 ? 21.130 9.510 42.372 1.00 81.94 314 GLN A O 1
ATOM 2504 N N . LEU A 1 315 ? 21.611 10.157 44.471 1.00 84.19 315 LEU A N 1
ATOM 2505 C CA . LEU A 1 315 ? 21.126 11.533 44.314 1.00 84.19 315 LEU A CA 1
ATOM 2506 C C . LEU A 1 315 ? 21.963 12.299 43.283 1.00 84.19 315 LEU A C 1
ATOM 2508 O O . LEU A 1 315 ? 21.414 13.040 42.475 1.00 84.19 315 LEU A O 1
ATOM 2512 N N . PHE A 1 316 ? 23.281 12.092 43.293 1.00 87.25 316 PHE A N 1
ATOM 2513 C CA . PHE A 1 316 ? 24.191 12.666 42.307 1.00 87.25 316 PHE A CA 1
ATOM 2514 C C . PHE A 1 316 ? 23.863 12.186 40.885 1.00 87.25 316 PHE A C 1
ATOM 2516 O O . PHE A 1 316 ? 23.766 12.998 39.969 1.00 87.25 316 PHE A O 1
ATOM 2523 N N . ASN A 1 317 ? 23.623 10.886 40.695 1.00 86.94 317 ASN A N 1
ATOM 2524 C CA . ASN A 1 317 ? 23.234 10.339 39.393 1.00 86.94 317 ASN A CA 1
ATOM 2525 C C . ASN A 1 317 ? 21.871 10.874 38.922 1.00 86.94 317 ASN A C 1
ATOM 2527 O O . ASN A 1 317 ? 21.721 11.208 37.746 1.00 86.94 317 ASN A O 1
ATOM 2531 N N . ASP A 1 318 ? 20.900 11.008 39.831 1.00 88.50 318 ASP A N 1
ATOM 2532 C CA . ASP A 1 318 ? 19.597 11.606 39.527 1.00 88.50 318 ASP A CA 1
ATOM 2533 C C . ASP A 1 318 ? 19.737 13.095 39.147 1.00 88.50 318 ASP A C 1
ATOM 2535 O O . ASP A 1 318 ? 19.065 13.548 38.223 1.00 88.50 318 ASP A O 1
ATOM 2539 N N . PHE A 1 319 ? 20.640 13.841 39.799 1.00 90.00 319 PHE A N 1
ATOM 2540 C CA . PHE A 1 319 ? 20.973 15.231 39.460 1.00 90.00 319 PHE A CA 1
ATOM 2541 C C . PHE A 1 319 ? 21.586 15.348 38.058 1.00 90.00 319 PHE A C 1
ATOM 2543 O O . PHE A 1 319 ? 21.129 16.159 37.256 1.00 90.00 319 PHE A O 1
ATOM 2550 N N . VAL A 1 320 ? 22.568 14.501 37.727 1.00 88.44 320 VAL A N 1
ATOM 2551 C CA . VAL A 1 320 ? 23.207 14.475 36.397 1.00 88.44 320 VAL A CA 1
ATOM 2552 C C . VAL A 1 320 ? 22.203 14.098 35.308 1.00 88.44 320 VAL A C 1
ATOM 2554 O O . VAL A 1 320 ? 22.220 14.651 34.208 1.00 88.44 320 VAL A O 1
ATOM 2557 N N . TRP A 1 321 ? 21.308 13.153 35.594 1.00 89.62 321 TRP A N 1
ATOM 2558 C CA . TRP A 1 321 ? 20.239 12.803 34.666 1.00 89.62 321 TRP A CA 1
ATOM 2559 C C . TRP A 1 321 ? 19.255 13.968 34.496 1.00 89.62 321 TRP A C 1
ATOM 2561 O O . TRP A 1 321 ? 18.888 14.297 33.367 1.00 89.62 321 TRP A O 1
ATOM 2571 N N . LEU A 1 322 ? 18.860 14.626 35.594 1.00 90.00 322 LEU A N 1
ATOM 2572 C CA . LEU A 1 322 ? 17.950 15.772 35.594 1.00 90.00 322 LEU A CA 1
ATOM 2573 C C . LEU A 1 322 ? 18.514 16.926 34.757 1.00 90.00 322 LEU A C 1
ATOM 2575 O O . LEU A 1 322 ? 17.818 17.412 33.865 1.00 90.00 322 LEU A O 1
ATOM 2579 N N . SER A 1 323 ? 19.772 17.310 34.976 1.00 88.81 323 SER A N 1
ATOM 2580 C CA . SER A 1 323 ? 20.425 18.396 34.241 1.00 88.81 323 SER A CA 1
ATOM 2581 C C . SER A 1 323 ? 20.533 18.097 32.741 1.00 88.81 323 SER A C 1
ATOM 2583 O O . SER A 1 323 ? 20.135 18.921 31.915 1.00 88.81 323 SER A O 1
ATOM 2585 N N . ARG A 1 324 ? 20.963 16.885 32.364 1.00 87.56 324 ARG A N 1
ATOM 2586 C CA . ARG A 1 324 ? 21.040 16.464 30.953 1.00 87.56 324 ARG A CA 1
ATOM 2587 C C . ARG A 1 324 ? 19.663 16.399 30.296 1.00 87.56 324 ARG A C 1
ATOM 2589 O O . ARG A 1 324 ? 19.495 16.842 29.163 1.00 87.56 324 ARG A O 1
ATOM 2596 N N . SER A 1 325 ? 18.650 15.925 31.023 1.00 88.25 325 SER A N 1
ATOM 2597 C CA . SER A 1 325 ? 17.272 15.857 30.526 1.00 88.25 325 SER A CA 1
ATOM 2598 C C . SER A 1 325 ? 16.663 17.233 30.233 1.00 88.25 325 SER A C 1
ATOM 2600 O O . SER A 1 325 ? 15.736 17.322 29.427 1.00 88.25 325 SER A O 1
ATOM 2602 N N . LEU A 1 326 ? 17.159 18.295 30.875 1.00 86.44 326 LEU A N 1
ATOM 2603 C CA . LEU A 1 326 ? 16.746 19.685 30.659 1.00 86.44 326 LEU A CA 1
ATOM 2604 C C . LEU A 1 326 ? 17.458 20.353 29.470 1.00 86.44 326 LEU A C 1
ATOM 2606 O O . LEU A 1 326 ? 17.084 21.465 29.093 1.00 86.44 326 LEU A O 1
ATOM 2610 N N . GLY A 1 327 ? 18.425 19.658 28.857 1.00 82.69 327 GLY A N 1
ATOM 2611 C CA . GLY A 1 327 ? 19.226 20.155 27.739 1.00 82.69 327 GLY A CA 1
ATOM 2612 C C . GLY A 1 327 ? 20.515 20.865 28.158 1.00 82.69 327 GLY A C 1
ATOM 2613 O O . GLY A 1 327 ? 21.102 21.560 27.333 1.00 82.69 327 GLY A O 1
ATOM 2614 N N . PHE A 1 328 ? 20.969 20.706 29.407 1.00 85.19 328 PHE A N 1
ATOM 2615 C CA . PHE A 1 328 ? 22.235 21.282 29.868 1.00 85.19 328 PHE A CA 1
ATOM 2616 C C . PHE A 1 328 ? 23.416 20.339 29.655 1.00 85.19 328 PHE A C 1
ATOM 2618 O O . PHE A 1 328 ? 23.280 19.111 29.676 1.00 85.19 328 PHE A O 1
ATOM 2625 N N . HIS A 1 329 ? 24.607 20.911 29.463 1.00 81.69 329 HIS A N 1
ATOM 2626 C CA . HIS A 1 329 ? 25.824 20.118 29.381 1.00 81.69 329 HIS A CA 1
ATOM 2627 C C . HIS A 1 329 ? 26.278 19.792 30.793 1.00 81.69 329 HIS A C 1
ATOM 2629 O O . HIS A 1 329 ? 26.362 20.683 31.629 1.00 81.69 329 HIS A O 1
ATOM 2635 N N . THR A 1 330 ? 26.528 18.515 31.084 1.00 84.81 330 THR A N 1
ATOM 2636 C CA . THR A 1 330 ? 26.949 18.096 32.424 1.00 84.81 330 THR A CA 1
ATOM 2637 C C . THR A 1 330 ? 28.104 17.118 32.353 1.00 84.81 330 THR A C 1
ATOM 2639 O O . THR A 1 330 ? 27.941 15.990 31.867 1.00 84.81 330 THR A O 1
ATOM 2642 N N . THR A 1 331 ? 29.254 17.559 32.858 1.00 82.31 331 THR A N 1
ATOM 2643 C CA . THR A 1 331 ? 30.456 16.742 33.038 1.00 82.31 331 THR A CA 1
ATOM 2644 C C . THR A 1 331 ? 30.565 16.305 34.494 1.00 82.31 331 THR A C 1
ATOM 2646 O O . THR A 1 331 ? 30.078 16.983 35.399 1.00 82.31 331 THR A O 1
ATOM 2649 N N . CYS A 1 332 ? 31.168 15.142 34.726 1.00 85.19 332 CYS A N 1
ATOM 2650 C CA . CYS A 1 332 ? 31.317 14.581 36.064 1.00 85.19 332 CYS A CA 1
ATOM 2651 C C . CYS A 1 332 ? 32.783 14.243 36.321 1.00 85.19 332 CYS A C 1
ATOM 2653 O O . CYS A 1 332 ? 33.439 13.639 35.472 1.00 85.19 332 CYS A O 1
ATOM 2655 N N . SER A 1 333 ? 33.281 14.585 37.503 1.00 84.12 333 SER A N 1
ATOM 2656 C CA . SER A 1 333 ? 34.596 14.178 37.991 1.00 84.12 333 SER A CA 1
ATOM 2657 C C . SER A 1 333 ? 34.476 13.588 39.397 1.00 84.12 333 SER A C 1
ATOM 2659 O O . SER A 1 333 ? 33.472 13.768 40.090 1.00 84.12 333 SER A O 1
ATOM 2661 N N . SER A 1 334 ? 35.495 12.841 39.821 1.00 84.56 334 SER A N 1
ATOM 2662 C CA . SER A 1 334 ? 35.607 12.371 41.201 1.00 84.56 334 SER A CA 1
ATOM 2663 C C . SER A 1 334 ? 36.903 12.884 41.806 1.00 84.56 334 SER A C 1
ATOM 2665 O O . SER A 1 334 ? 37.960 12.810 41.178 1.00 84.56 334 SER A O 1
ATOM 2667 N N . THR A 1 335 ? 36.813 13.416 43.021 1.00 82.50 335 THR A N 1
ATOM 2668 C CA . THR A 1 335 ? 37.946 13.945 43.779 1.00 82.50 335 THR A CA 1
ATOM 2669 C C . THR A 1 335 ? 37.962 13.353 45.183 1.00 82.50 335 THR A C 1
ATOM 2671 O O . THR A 1 335 ? 36.928 12.994 45.743 1.00 82.50 335 THR A O 1
ATOM 2674 N N . VAL A 1 336 ? 39.152 13.213 45.763 1.00 83.06 336 VAL A N 1
ATOM 2675 C CA . VAL A 1 336 ? 39.311 12.786 47.157 1.00 83.06 336 VAL A CA 1
ATOM 2676 C C . VAL A 1 336 ? 39.471 14.043 48.001 1.00 83.06 336 VAL A C 1
ATOM 2678 O O . VAL A 1 336 ? 40.419 14.799 47.794 1.00 83.06 336 VAL A O 1
ATOM 2681 N N . GLN A 1 337 ? 38.545 14.277 48.929 1.00 76.81 337 GLN A N 1
ATOM 2682 C CA . GLN A 1 337 ? 38.588 15.426 49.834 1.00 76.81 337 GLN A CA 1
ATOM 2683 C C . GLN A 1 337 ? 38.790 14.958 51.274 1.00 76.81 337 GLN A C 1
ATOM 2685 O O . GLN A 1 337 ? 38.257 13.925 51.693 1.00 76.81 337 GLN A O 1
ATOM 2690 N N . THR A 1 338 ? 39.565 15.730 52.035 1.00 74.44 338 THR A N 1
ATOM 2691 C CA . THR A 1 338 ? 39.828 15.480 53.452 1.00 74.44 338 THR A CA 1
ATOM 2692 C C . THR A 1 338 ? 39.236 16.609 54.285 1.00 74.44 338 THR A C 1
ATOM 2694 O O . THR A 1 338 ? 39.665 17.756 54.178 1.00 74.44 338 THR A O 1
ATOM 2697 N N . HIS A 1 339 ? 38.271 16.282 55.142 1.00 67.69 339 HIS A N 1
ATOM 2698 C CA . HIS A 1 339 ? 37.613 17.231 56.038 1.00 67.69 339 HIS A CA 1
ATOM 2699 C C . HIS A 1 339 ? 37.998 16.964 57.489 1.00 67.69 339 HIS A C 1
ATOM 2701 O O . HIS A 1 339 ? 38.162 15.817 57.905 1.00 67.69 339 HIS A O 1
ATOM 2707 N N . LYS A 1 340 ? 38.112 18.032 58.278 1.00 65.69 340 LYS A N 1
ATOM 2708 C CA . LYS A 1 340 ? 38.332 17.945 59.720 1.00 65.69 340 LYS A CA 1
ATOM 2709 C C . LYS A 1 340 ? 36.984 17.805 60.429 1.00 65.69 340 LYS A C 1
ATOM 2711 O O . LYS A 1 340 ? 36.125 18.672 60.306 1.00 65.69 340 LYS A O 1
ATOM 2716 N N . LEU A 1 341 ? 36.801 16.707 61.146 1.00 64.56 341 LEU A N 1
ATOM 2717 C CA . LEU A 1 341 ? 35.617 16.409 61.940 1.00 64.56 341 LEU A CA 1
ATOM 2718 C C . LEU A 1 341 ? 35.561 17.298 63.203 1.00 64.56 341 LEU A C 1
ATOM 2720 O O . LEU A 1 341 ? 36.604 17.748 63.690 1.00 64.56 341 LEU A O 1
ATOM 2724 N N . PRO A 1 342 ? 34.368 17.508 63.797 1.00 54.09 342 PRO A N 1
ATOM 2725 C CA . PRO A 1 342 ? 34.200 18.296 65.026 1.00 54.09 342 PRO A CA 1
ATOM 2726 C C . PRO A 1 342 ? 34.984 17.764 66.237 1.00 54.09 342 PRO A C 1
ATOM 2728 O O . PRO A 1 342 ? 35.277 18.514 67.163 1.00 54.09 342 PRO A O 1
ATOM 2731 N N . ASN A 1 343 ? 35.351 16.479 66.230 1.00 63.97 343 ASN A N 1
ATOM 2732 C CA . ASN A 1 343 ? 36.188 15.835 67.248 1.00 63.97 343 ASN A CA 1
ATOM 2733 C C . ASN A 1 343 ? 37.705 16.053 67.028 1.00 63.97 343 ASN A C 1
ATOM 2735 O O . ASN A 1 343 ? 38.509 15.584 67.829 1.00 63.97 343 ASN A O 1
ATOM 2739 N N . GLY A 1 344 ? 38.106 16.758 65.961 1.00 63.50 344 GLY A N 1
ATOM 2740 C CA . GLY A 1 344 ? 39.500 17.039 65.617 1.00 63.50 344 GLY A CA 1
ATOM 2741 C C . GLY A 1 344 ? 40.176 16.007 64.706 1.00 63.50 344 GLY A C 1
ATOM 2742 O O . GLY A 1 344 ? 41.305 16.255 64.281 1.00 63.50 344 GLY A O 1
ATOM 2743 N N . GLU A 1 345 ? 39.513 14.895 64.375 1.00 64.25 345 GLU A N 1
ATOM 2744 C CA . GLU A 1 345 ? 40.018 13.870 63.451 1.00 64.25 345 GLU A CA 1
ATOM 2745 C C . GLU A 1 345 ? 39.815 14.274 61.982 1.00 64.25 345 GLU A C 1
ATOM 2747 O O . GLU A 1 345 ? 38.965 15.101 61.666 1.00 64.25 345 GLU A O 1
ATOM 2752 N N . TYR A 1 346 ? 40.581 13.692 61.058 1.00 71.56 346 TYR A N 1
ATOM 2753 C CA . TYR A 1 346 ? 40.421 13.943 59.623 1.00 71.56 346 TYR A CA 1
ATOM 2754 C C . TYR A 1 346 ? 39.701 12.773 58.950 1.00 71.56 346 TYR A C 1
ATOM 2756 O O . TYR A 1 346 ? 40.151 11.632 59.027 1.00 71.56 346 TYR A O 1
ATOM 2764 N N . TYR A 1 347 ? 38.606 13.062 58.251 1.00 74.06 347 TYR A N 1
ATOM 2765 C CA . TYR A 1 347 ? 37.917 12.116 57.381 1.00 74.06 347 TYR A CA 1
ATOM 2766 C C . TYR A 1 347 ? 38.330 12.362 55.932 1.00 74.06 347 TYR A C 1
ATOM 2768 O O . TYR A 1 347 ? 38.145 13.462 55.420 1.00 74.06 347 TYR A O 1
ATOM 2776 N N . THR A 1 348 ? 38.865 11.336 55.269 1.00 76.81 348 THR A N 1
ATOM 2777 C CA . THR A 1 348 ? 39.150 11.364 53.828 1.00 76.81 348 THR A CA 1
ATOM 2778 C C . THR A 1 348 ? 38.113 10.516 53.104 1.00 76.81 348 THR A C 1
ATOM 2780 O O . THR A 1 348 ? 37.942 9.340 53.433 1.00 76.81 348 THR A O 1
ATOM 2783 N N . GLY A 1 349 ? 37.410 11.109 52.141 1.00 77.62 349 GLY A N 1
ATOM 2784 C CA . GLY A 1 349 ? 36.355 10.450 51.376 1.00 77.62 349 GLY A CA 1
ATOM 2785 C C . GLY A 1 349 ? 36.403 10.806 49.893 1.00 77.62 349 GLY A C 1
ATOM 2786 O O . GLY A 1 349 ? 36.926 11.851 49.511 1.00 77.62 349 GLY A O 1
ATOM 2787 N N . GLU A 1 350 ? 35.853 9.927 49.055 1.00 84.44 350 GLU A N 1
ATOM 2788 C CA . GLU A 1 350 ? 35.604 10.217 47.640 1.00 84.44 350 GLU A CA 1
ATOM 2789 C C . GLU A 1 350 ? 34.334 11.067 47.493 1.00 84.44 350 GLU A C 1
ATOM 2791 O O . GLU A 1 350 ? 33.261 10.716 48.000 1.00 84.44 350 GLU A O 1
ATOM 2796 N N . TYR A 1 351 ? 34.459 12.171 46.766 1.00 84.12 351 TYR A N 1
ATOM 2797 C CA . TYR A 1 351 ? 33.380 13.078 46.398 1.00 84.12 351 TYR A CA 1
ATOM 2798 C C . TYR A 1 351 ? 33.188 13.060 44.879 1.00 84.12 351 TYR A C 1
ATOM 2800 O O . TYR A 1 351 ? 34.138 12.887 44.110 1.00 84.12 351 TYR A O 1
ATOM 2808 N N . LEU A 1 352 ? 31.933 13.193 44.459 1.00 87.00 352 LEU A N 1
ATOM 2809 C CA . LEU A 1 352 ? 31.515 13.326 43.068 1.00 87.00 352 LEU A CA 1
ATOM 2810 C C . LEU A 1 352 ? 31.175 14.793 42.813 1.00 87.00 352 LEU A C 1
ATOM 2812 O O . LEU A 1 352 ? 30.474 15.408 43.619 1.00 87.00 352 LEU A O 1
ATOM 2816 N N . GLN A 1 353 ? 31.674 15.344 41.710 1.00 88.31 353 GLN A N 1
ATOM 2817 C CA . GLN A 1 353 ? 31.448 16.730 41.308 1.00 88.31 353 GLN A CA 1
ATOM 2818 C C . GLN A 1 353 ? 30.829 16.748 39.914 1.00 88.31 353 GLN A C 1
ATOM 2820 O O . GLN A 1 353 ? 31.342 16.103 38.999 1.00 88.31 353 GLN A O 1
ATOM 2825 N N . ALA A 1 354 ? 29.712 17.453 39.760 1.00 87.81 354 ALA A N 1
ATOM 2826 C CA . ALA A 1 354 ? 29.042 17.665 38.486 1.00 87.81 354 ALA A CA 1
ATOM 2827 C C . ALA A 1 354 ? 29.141 19.141 38.112 1.00 87.81 354 ALA A C 1
ATOM 2829 O O . ALA A 1 354 ? 28.777 19.994 38.919 1.00 87.81 354 ALA A O 1
ATOM 2830 N N . TYR A 1 355 ? 29.600 19.425 36.897 1.00 87.31 355 TYR A N 1
ATOM 2831 C CA . TYR A 1 355 ? 29.675 20.779 36.356 1.00 87.31 355 TYR A CA 1
ATOM 2832 C C . TYR A 1 355 ? 28.603 20.945 35.286 1.00 87.31 355 TYR A C 1
ATOM 2834 O O . TYR A 1 355 ? 28.587 20.179 34.322 1.00 87.31 355 TYR A O 1
ATOM 2842 N N . ILE A 1 356 ? 27.702 21.909 35.465 1.00 87.00 356 ILE A N 1
ATOM 2843 C CA . ILE A 1 356 ? 26.643 22.248 34.513 1.00 87.00 356 ILE A CA 1
ATOM 2844 C C . ILE A 1 356 ? 27.042 23.508 33.751 1.00 87.00 356 ILE A C 1
ATOM 2846 O O . ILE A 1 356 ? 27.329 24.528 34.371 1.00 87.00 356 ILE A O 1
ATOM 2850 N N . SER A 1 357 ? 27.003 23.445 32.422 1.00 79.94 357 SER A N 1
ATOM 2851 C CA . SER A 1 357 ? 27.293 24.569 31.529 1.00 79.94 357 SER A CA 1
ATOM 2852 C C . SER A 1 357 ? 26.302 24.660 30.359 1.00 79.94 357 SER A C 1
ATOM 2854 O O . SER A 1 357 ? 25.589 23.700 30.039 1.00 79.94 357 SER A O 1
ATOM 2856 N N . GLY A 1 358 ? 26.232 25.835 29.723 1.00 77.12 358 GLY A N 1
ATOM 2857 C CA . GLY A 1 358 ? 25.295 26.160 28.639 1.00 77.12 358 GLY A CA 1
ATOM 2858 C C . GLY A 1 358 ? 24.393 27.347 28.987 1.00 77.12 358 GLY A C 1
ATOM 2859 O O . GLY A 1 358 ? 24.871 28.300 29.593 1.00 77.12 358 GLY A O 1
ATOM 2860 N N . CYS A 1 359 ? 23.107 27.290 28.621 1.00 75.62 359 CYS A N 1
ATOM 2861 C CA . CYS A 1 359 ? 22.092 28.312 28.944 1.00 75.62 359 CYS A CA 1
ATOM 2862 C C . CYS A 1 359 ? 21.639 28.227 30.413 1.00 75.62 359 CYS A C 1
ATOM 2864 O O . CYS A 1 359 ? 20.470 27.998 30.720 1.00 75.62 359 CYS A O 1
ATOM 2866 N N . VAL A 1 360 ? 22.597 28.301 31.338 1.00 80.44 360 VAL A N 1
ATOM 2867 C CA . VAL A 1 360 ? 22.363 28.141 32.781 1.00 80.44 360 VAL A CA 1
ATOM 2868 C C . VAL A 1 360 ? 21.534 29.284 33.389 1.00 80.44 360 VAL A C 1
ATOM 2870 O O . VAL A 1 360 ? 20.989 29.109 34.474 1.00 80.44 360 VAL A O 1
ATOM 2873 N N . ASP A 1 361 ? 21.351 30.382 32.647 1.00 76.12 361 ASP A N 1
ATOM 2874 C CA . ASP A 1 361 ? 20.451 31.510 32.929 1.00 76.12 361 ASP A CA 1
ATOM 2875 C C . ASP A 1 361 ? 18.975 31.116 33.007 1.00 76.12 361 ASP A C 1
ATOM 2877 O O . ASP A 1 361 ? 18.180 31.785 33.663 1.00 76.12 361 ASP A O 1
ATOM 2881 N N . GLU A 1 362 ? 18.607 29.985 32.411 1.00 81.44 362 GLU A N 1
ATOM 2882 C CA . GLU A 1 362 ? 17.251 29.456 32.505 1.00 81.44 362 GLU A CA 1
ATOM 2883 C C . GLU A 1 362 ? 16.936 28.790 33.857 1.00 81.44 362 GLU A C 1
ATOM 2885 O O . GLU A 1 362 ? 15.774 28.457 34.117 1.00 81.44 362 GLU A O 1
ATOM 2890 N N . ILE A 1 363 ? 17.942 28.535 34.705 1.00 85.06 363 ILE A N 1
ATOM 2891 C CA . ILE A 1 363 ? 17.753 27.890 36.008 1.00 85.06 363 ILE A CA 1
ATOM 2892 C C . ILE A 1 363 ? 17.284 28.950 37.021 1.00 85.06 363 ILE A C 1
ATOM 2894 O O . ILE A 1 363 ? 18.029 29.882 37.318 1.00 85.06 363 ILE A O 1
ATOM 2898 N N . PRO A 1 364 ? 16.069 28.824 37.588 1.00 82.25 364 PRO A N 1
ATOM 2899 C CA . PRO A 1 364 ? 15.478 29.854 38.438 1.00 82.25 364 PRO A CA 1
ATOM 2900 C C . PRO A 1 364 ? 15.992 29.774 39.889 1.00 82.25 364 PRO A C 1
ATOM 2902 O O . PRO A 1 364 ? 15.209 29.510 40.800 1.00 82.25 364 PRO A O 1
ATOM 2905 N N . CYS A 1 365 ? 17.296 29.969 40.099 1.00 81.00 365 CYS A N 1
ATOM 2906 C CA . CYS A 1 365 ? 17.904 30.044 41.432 1.00 81.00 365 CYS A CA 1
ATOM 2907 C C . CYS A 1 365 ? 17.413 31.293 42.185 1.00 81.00 365 CYS A C 1
ATOM 2909 O O . CYS A 1 365 ? 17.373 32.400 41.632 1.00 81.00 365 CYS A O 1
ATOM 2911 N N . LEU A 1 366 ? 17.035 31.128 43.453 1.00 74.94 366 LEU A N 1
ATOM 2912 C CA . LEU A 1 366 ? 16.565 32.227 44.301 1.00 74.94 366 LEU A CA 1
ATOM 2913 C C . LEU A 1 366 ? 17.717 33.012 44.931 1.00 74.94 366 LEU A C 1
ATOM 2915 O O . LEU A 1 366 ? 17.539 34.185 45.249 1.00 74.94 366 LEU A O 1
ATOM 2919 N N . ILE A 1 367 ? 18.881 32.388 45.106 1.00 75.88 367 ILE A N 1
ATOM 2920 C CA . ILE A 1 367 ? 20.035 32.996 45.767 1.00 75.88 367 ILE A CA 1
ATOM 2921 C C . ILE A 1 367 ? 20.771 33.941 44.796 1.00 75.88 367 ILE A C 1
ATOM 2923 O O . ILE A 1 367 ? 21.276 33.472 43.773 1.00 75.88 367 ILE A O 1
ATOM 2927 N N . PRO A 1 368 ? 20.924 35.251 45.094 1.00 71.44 368 PRO A N 1
ATOM 2928 C CA . PRO A 1 368 ? 21.532 36.218 44.170 1.00 71.44 368 PRO A CA 1
ATOM 2929 C C . PRO A 1 368 ? 22.960 35.878 43.723 1.00 71.44 368 PRO A C 1
ATOM 2931 O O . PRO A 1 368 ? 23.334 36.156 42.587 1.00 71.44 368 PRO A O 1
ATOM 2934 N N . ARG A 1 369 ? 23.776 35.259 44.591 1.00 70.69 369 ARG A N 1
ATOM 2935 C CA . ARG A 1 369 ? 25.140 34.814 44.226 1.00 70.69 369 ARG A CA 1
ATOM 2936 C C . ARG A 1 369 ? 25.160 33.578 43.315 1.00 70.69 369 ARG A C 1
ATOM 2938 O O . ARG A 1 369 ? 26.160 33.345 42.644 1.00 70.69 369 ARG A O 1
ATOM 2945 N N . GLU A 1 370 ? 24.069 32.818 43.294 1.00 68.88 370 GLU A N 1
ATOM 2946 C CA . GLU A 1 370 ? 23.862 31.634 42.455 1.00 68.88 370 GLU A CA 1
ATOM 2947 C C . GLU A 1 370 ? 23.042 31.974 41.195 1.00 68.88 370 GLU A C 1
ATOM 2949 O O . GLU A 1 370 ? 22.698 31.083 40.427 1.00 68.88 370 GLU A O 1
ATOM 2954 N N . GLN A 1 371 ? 22.722 33.250 40.947 1.00 73.06 371 GLN A N 1
ATOM 2955 C CA . GLN A 1 371 ? 22.086 33.690 39.704 1.00 73.06 371 GLN A CA 1
ATOM 2956 C C . GLN A 1 371 ? 23.140 33.931 38.625 1.00 73.06 371 GLN A C 1
ATOM 2958 O O . GLN A 1 371 ? 24.033 34.770 38.764 1.00 73.06 371 GLN A O 1
ATOM 2963 N N . SER A 1 372 ? 23.029 33.201 37.518 1.00 67.38 372 SER A N 1
ATOM 2964 C CA . SER A 1 372 ? 23.936 33.362 36.388 1.00 67.38 372 SER A CA 1
ATOM 2965 C C . SER A 1 372 ? 23.587 34.573 35.529 1.00 67.38 372 SER A C 1
ATOM 2967 O O . SER A 1 372 ? 22.419 34.860 35.277 1.00 67.38 372 SER A O 1
ATOM 2969 N N . SER A 1 373 ? 24.610 35.254 35.019 1.00 64.38 373 SER A N 1
ATOM 2970 C CA . SER A 1 373 ? 24.470 36.276 33.980 1.00 64.38 373 SER A CA 1
ATOM 2971 C C . SER A 1 373 ? 24.151 35.655 32.614 1.00 64.38 373 SER A C 1
ATOM 2973 O O . SER A 1 373 ? 24.536 34.515 32.350 1.00 64.38 373 SER A O 1
ATOM 2975 N N . GLU A 1 374 ? 23.471 36.408 31.736 1.00 60.47 374 GLU A N 1
ATOM 2976 C CA . GLU A 1 374 ? 23.152 35.972 30.366 1.00 60.47 374 GLU A CA 1
ATOM 2977 C C . GLU A 1 374 ? 24.412 35.474 29.643 1.00 60.47 374 GLU A C 1
ATOM 2979 O O . GLU A 1 374 ? 25.376 36.217 29.423 1.00 60.47 374 GLU A O 1
ATOM 2984 N N . CYS A 1 375 ? 24.409 34.194 29.271 1.00 57.28 375 CYS A N 1
ATOM 2985 C CA . CYS A 1 375 ? 25.569 33.554 28.677 1.00 57.28 375 CYS A CA 1
ATOM 2986 C C . CYS A 1 375 ? 25.496 33.606 27.143 1.00 57.28 375 CYS A C 1
ATOM 2988 O O . CYS A 1 375 ? 24.806 32.813 26.504 1.00 57.28 375 CYS A O 1
ATOM 2990 N N . VAL A 1 376 ? 26.264 34.505 26.521 1.00 54.25 376 VAL A N 1
ATOM 2991 C CA . VAL A 1 376 ? 26.439 34.544 25.057 1.00 54.25 376 VAL A CA 1
ATOM 2992 C C . VAL A 1 376 ? 27.597 33.620 24.662 1.00 54.25 376 VAL A C 1
ATOM 2994 O O . VAL A 1 376 ? 28.713 34.064 24.383 1.00 54.25 376 VAL A O 1
ATOM 2997 N N . THR A 1 377 ? 27.371 32.304 24.656 1.00 53.53 377 THR A N 1
ATOM 2998 C CA . THR A 1 377 ? 28.376 31.361 24.129 1.00 53.53 377 THR A CA 1
ATOM 2999 C C . THR A 1 377 ? 28.388 31.374 22.595 1.00 53.53 377 THR A C 1
ATOM 3001 O O . THR A 1 377 ? 27.354 31.268 21.943 1.00 53.53 377 THR A O 1
ATOM 3004 N N . LYS A 1 378 ? 29.580 31.480 21.979 1.00 52.38 378 LYS A N 1
ATOM 3005 C CA . LYS A 1 378 ? 29.748 31.413 20.507 1.00 52.38 378 LYS A CA 1
ATOM 3006 C C . LYS A 1 378 ? 29.598 29.993 19.927 1.00 52.38 378 LYS A C 1
ATOM 3008 O O . LYS A 1 378 ? 29.485 29.857 18.711 1.00 52.38 378 LYS A O 1
ATOM 3013 N N . ALA A 1 379 ? 29.635 28.948 20.758 1.00 60.44 379 ALA A N 1
ATOM 3014 C CA . ALA A 1 379 ? 29.643 27.543 20.344 1.00 60.44 379 ALA A CA 1
ATOM 3015 C C . ALA A 1 379 ? 28.553 26.738 21.068 1.00 60.44 379 ALA A C 1
ATOM 3017 O O . ALA A 1 379 ? 28.352 26.928 22.262 1.00 60.44 379 ALA A O 1
ATOM 3018 N N . ASP A 1 380 ? 27.887 25.824 20.350 1.00 68.94 380 ASP A N 1
ATOM 3019 C CA . ASP A 1 380 ? 26.790 24.996 20.874 1.00 68.94 380 ASP A CA 1
ATOM 3020 C C . ASP A 1 380 ? 27.309 24.002 21.946 1.00 68.94 380 ASP A C 1
ATOM 3022 O O . ASP A 1 380 ? 28.043 23.060 21.614 1.00 68.94 380 ASP A O 1
ATOM 3026 N N . PRO A 1 381 ? 26.938 24.159 23.232 1.00 67.31 381 PRO A N 1
ATOM 3027 C CA . PRO A 1 381 ? 27.396 23.293 24.318 1.00 67.31 381 PRO A CA 1
ATOM 3028 C C . PRO A 1 381 ? 26.813 21.873 24.232 1.00 67.31 381 PRO A C 1
ATOM 3030 O O . PRO A 1 381 ? 27.333 20.963 24.882 1.00 67.31 381 PRO A O 1
ATOM 3033 N N . MET A 1 382 ? 25.787 21.630 23.412 1.00 76.69 382 MET A N 1
ATOM 3034 C CA . MET A 1 382 ? 25.233 20.295 23.154 1.00 76.69 382 MET A CA 1
ATOM 3035 C C . MET A 1 382 ? 25.947 19.550 22.025 1.00 76.69 382 MET A C 1
ATOM 3037 O O . MET A 1 382 ? 25.785 18.332 21.900 1.00 76.69 382 MET A O 1
ATOM 3041 N N . ALA A 1 383 ? 26.777 20.243 21.245 1.00 80.38 383 ALA A N 1
ATOM 3042 C CA . ALA A 1 383 ? 27.561 19.674 20.159 1.00 80.38 383 ALA A CA 1
ATOM 3043 C C . ALA A 1 383 ? 28.947 19.200 20.641 1.00 80.38 383 ALA A C 1
ATOM 3045 O O . ALA A 1 383 ? 29.553 19.775 21.548 1.00 80.38 383 ALA A O 1
ATOM 3046 N N . SER A 1 384 ? 29.463 18.124 20.052 1.00 81.38 384 SER A N 1
ATOM 3047 C CA . SER A 1 384 ? 30.796 17.567 20.317 1.00 81.38 384 SER A CA 1
ATOM 3048 C C . SER A 1 384 ? 31.420 17.048 19.026 1.00 81.38 384 SER A C 1
ATOM 3050 O O . SER A 1 384 ? 30.768 16.318 18.280 1.00 81.38 384 SER A O 1
ATOM 3052 N N . SER A 1 385 ? 32.670 17.423 18.756 1.00 82.19 385 SER A N 1
ATOM 3053 C CA . SER A 1 385 ? 33.413 16.936 17.591 1.00 82.19 385 SER A CA 1
ATOM 3054 C C . SER A 1 385 ? 34.091 15.606 17.903 1.00 82.19 385 SER A C 1
ATOM 3056 O O . SER A 1 385 ? 34.436 15.320 19.052 1.00 82.19 385 SER A O 1
ATOM 3058 N N . ILE A 1 386 ? 34.283 14.784 16.874 1.00 83.00 386 ILE A N 1
ATOM 3059 C CA . ILE A 1 386 ? 35.016 13.518 16.970 1.00 83.00 386 ILE A CA 1
ATOM 3060 C C . ILE A 1 386 ? 36.516 13.813 16.811 1.00 83.00 386 ILE A C 1
ATOM 3062 O O . ILE A 1 386 ? 36.919 14.487 15.865 1.00 83.00 386 ILE A O 1
ATOM 3066 N N . ILE A 1 387 ? 37.349 13.305 17.722 1.00 80.88 387 ILE A N 1
ATOM 3067 C CA . ILE A 1 387 ? 38.811 13.402 17.647 1.00 80.88 387 ILE A CA 1
ATOM 3068 C C . ILE A 1 387 ? 39.310 12.330 16.679 1.00 80.88 387 ILE A C 1
ATOM 3070 O O . ILE A 1 387 ? 39.427 11.152 17.017 1.00 80.88 387 ILE A O 1
ATOM 3074 N N . LEU A 1 388 ? 39.601 12.753 15.453 1.00 75.31 388 LEU A N 1
ATOM 3075 C CA . LEU A 1 388 ? 39.908 11.857 14.336 1.00 75.31 388 LEU A CA 1
ATOM 3076 C C . LEU A 1 388 ? 41.249 11.120 14.491 1.00 75.31 388 LEU A C 1
ATOM 3078 O O . LEU A 1 388 ? 41.369 9.988 14.035 1.00 75.31 388 LEU A O 1
ATOM 3082 N N . GLU A 1 389 ? 42.224 11.723 15.175 1.00 68.75 389 GLU A N 1
ATOM 3083 C CA . GLU A 1 389 ? 43.566 11.151 15.393 1.00 68.75 389 GLU A CA 1
ATOM 3084 C C . GLU A 1 389 ? 43.561 9.920 16.316 1.00 68.75 389 GLU A C 1
ATOM 3086 O O . GLU A 1 389 ? 44.474 9.101 16.257 1.00 68.75 389 GLU A O 1
ATOM 3091 N N . ASN A 1 390 ? 42.509 9.753 17.126 1.00 69.75 390 ASN A N 1
ATOM 3092 C CA . ASN A 1 390 ? 42.415 8.722 18.163 1.00 69.75 390 ASN A CA 1
ATOM 3093 C C . ASN A 1 390 ? 41.328 7.670 17.877 1.00 69.75 390 ASN A C 1
ATOM 3095 O O . ASN A 1 390 ? 40.928 6.933 18.780 1.00 69.75 390 ASN A O 1
ATOM 3099 N N . VAL A 1 391 ? 40.829 7.589 16.639 1.00 78.94 391 VAL A N 1
ATOM 3100 C CA . VAL A 1 391 ? 39.857 6.556 16.257 1.00 78.94 391 VAL A CA 1
ATOM 3101 C C . VAL A 1 391 ? 40.551 5.197 16.202 1.00 78.94 391 VAL A C 1
ATOM 3103 O O . VAL A 1 391 ? 41.424 4.972 15.364 1.00 78.94 391 VAL A O 1
ATOM 3106 N N . THR A 1 392 ? 40.147 4.265 17.067 1.00 81.62 392 THR A N 1
ATOM 3107 C CA . THR A 1 392 ? 40.704 2.903 17.082 1.00 81.62 392 THR A CA 1
ATOM 3108 C C . THR A 1 392 ? 39.675 1.873 16.623 1.00 81.62 392 THR A C 1
ATOM 3110 O O . THR A 1 392 ? 38.478 1.982 16.897 1.00 81.62 392 THR A O 1
ATOM 3113 N N . ILE A 1 393 ? 40.138 0.856 15.891 1.00 83.81 393 ILE A N 1
ATOM 3114 C CA . ILE A 1 393 ? 39.310 -0.277 15.467 1.00 83.81 393 ILE A CA 1
ATOM 3115 C C . ILE A 1 393 ? 39.699 -1.476 16.320 1.00 83.81 393 ILE A C 1
ATOM 3117 O O . ILE A 1 393 ? 40.816 -1.986 16.243 1.00 83.81 393 ILE A O 1
ATOM 3121 N N . THR A 1 394 ? 38.762 -1.939 17.136 1.00 83.94 394 THR A N 1
ATOM 3122 C CA . THR A 1 394 ? 38.974 -3.095 18.007 1.00 83.94 394 THR A CA 1
ATOM 3123 C C . THR A 1 394 ? 38.693 -4.413 17.289 1.00 83.94 394 THR A C 1
ATOM 3125 O O . THR A 1 394 ? 37.959 -4.474 16.298 1.00 83.94 394 THR A O 1
ATOM 3128 N N . ALA A 1 395 ? 39.261 -5.501 17.821 1.00 78.62 395 ALA A N 1
ATOM 3129 C CA . ALA A 1 395 ? 38.940 -6.857 17.385 1.00 78.62 395 ALA A CA 1
ATOM 3130 C C . ALA A 1 395 ? 37.420 -7.127 17.471 1.00 78.62 395 ALA A C 1
ATOM 3132 O O . ALA A 1 395 ? 36.740 -6.496 18.284 1.00 78.62 395 ALA A O 1
ATOM 3133 N N . PRO A 1 396 ? 36.868 -8.062 16.673 1.00 80.50 396 PRO A N 1
ATOM 3134 C CA . PRO A 1 396 ? 35.434 -8.322 16.655 1.00 80.50 396 PRO A CA 1
ATOM 3135 C C . PRO A 1 396 ? 34.872 -8.631 18.051 1.00 80.50 396 PRO A C 1
ATOM 3137 O O . PRO A 1 396 ? 35.175 -9.667 18.641 1.00 80.50 396 PRO A O 1
ATOM 3140 N N . LYS A 1 397 ? 34.038 -7.726 18.571 1.00 80.38 397 LYS A N 1
ATOM 3141 C CA . LYS A 1 397 ? 33.387 -7.826 19.884 1.00 80.38 397 LYS A CA 1
ATOM 3142 C C . LYS A 1 397 ? 31.886 -8.033 19.702 1.00 80.38 397 LYS A C 1
ATOM 3144 O O . LYS A 1 397 ? 31.316 -7.742 18.647 1.00 80.38 397 LYS A O 1
ATOM 3149 N N . LYS A 1 398 ? 31.239 -8.563 20.742 1.00 79.19 398 LYS A N 1
ATOM 3150 C CA . LYS A 1 398 ? 29.784 -8.728 20.768 1.00 79.19 398 LYS A CA 1
ATOM 3151 C C . LYS A 1 398 ? 29.116 -7.349 20.846 1.00 79.19 398 LYS A C 1
ATOM 3153 O O . LYS A 1 398 ? 29.478 -6.555 21.707 1.00 79.19 398 LYS A O 1
ATOM 3158 N N . TYR A 1 399 ? 28.146 -7.079 19.979 1.00 77.12 399 TYR A N 1
ATOM 3159 C CA . TYR A 1 399 ? 27.351 -5.850 19.974 1.00 77.12 399 TYR A CA 1
ATOM 3160 C C . TYR A 1 399 ? 25.858 -6.163 20.057 1.00 77.12 399 TYR A C 1
ATOM 3162 O O . TYR A 1 399 ? 25.423 -7.249 19.659 1.00 77.12 399 TYR A O 1
ATOM 3170 N N . TYR A 1 400 ? 25.084 -5.196 20.550 1.00 72.12 400 TYR A N 1
ATOM 3171 C CA . TYR A 1 400 ? 23.634 -5.285 20.678 1.00 72.12 400 TYR A CA 1
ATOM 3172 C C . TYR A 1 400 ? 22.968 -4.169 19.867 1.00 72.12 400 TYR A C 1
ATOM 3174 O O . TYR A 1 400 ? 23.372 -3.016 19.964 1.00 72.12 400 TYR A O 1
ATOM 3182 N N . GLY A 1 401 ? 21.961 -4.507 19.063 1.00 66.31 401 GLY A N 1
ATOM 3183 C CA . GLY A 1 401 ? 21.115 -3.544 18.344 1.00 66.31 401 GLY A CA 1
ATOM 3184 C C . GLY A 1 401 ? 19.672 -3.628 18.830 1.00 66.31 401 GLY A C 1
ATOM 3185 O O . GLY A 1 401 ? 19.255 -4.659 19.357 1.00 66.31 401 GLY A O 1
ATOM 3186 N N . PHE A 1 402 ? 18.866 -2.586 18.676 1.00 65.12 402 PHE A N 1
ATOM 3187 C CA . PHE A 1 402 ? 17.456 -2.622 19.063 1.00 65.12 402 PHE A CA 1
ATOM 3188 C C . PHE A 1 402 ? 16.607 -1.773 18.128 1.00 65.12 402 PHE A C 1
ATOM 3190 O O . PHE A 1 402 ? 17.064 -0.780 17.578 1.00 65.12 402 PHE A O 1
ATOM 3197 N N . LYS A 1 403 ? 15.361 -2.211 17.931 1.00 55.03 403 LYS A N 1
ATOM 3198 C CA . LYS A 1 403 ? 14.404 -1.505 17.087 1.00 55.03 403 LYS A CA 1
ATOM 3199 C C . LYS A 1 403 ? 13.747 -0.396 17.903 1.00 55.03 403 LYS A C 1
ATOM 3201 O O . LYS A 1 403 ? 13.290 -0.665 19.012 1.00 55.03 403 LYS A O 1
ATOM 3206 N N . VAL A 1 404 ? 13.657 0.779 17.297 1.00 64.88 404 VAL A N 1
ATOM 3207 C CA . VAL A 1 404 ? 12.953 1.959 17.806 1.00 64.88 404 VAL A CA 1
ATOM 3208 C C . VAL A 1 404 ? 11.780 2.251 16.863 1.00 64.88 404 VAL A C 1
ATOM 3210 O O . VAL A 1 404 ? 11.801 1.846 15.695 1.00 64.88 404 VAL A O 1
ATOM 3213 N N . ASP A 1 405 ? 10.719 2.854 17.373 1.00 57.88 405 ASP A N 1
ATOM 3214 C CA . ASP A 1 405 ? 9.570 3.337 16.613 1.00 57.88 405 ASP A CA 1
ATOM 3215 C C . ASP A 1 405 ? 9.819 4.735 16.007 1.00 57.88 405 ASP A C 1
ATOM 3217 O O . ASP A 1 405 ? 10.799 5.407 16.316 1.00 57.88 405 ASP A O 1
ATOM 3221 N N . GLY A 1 406 ? 8.965 5.156 15.068 1.00 68.19 406 GLY A N 1
ATOM 3222 C CA . GLY A 1 406 ? 9.037 6.493 14.464 1.00 68.19 406 GLY A CA 1
ATOM 3223 C C . GLY A 1 406 ? 10.272 6.736 13.584 1.00 68.19 406 GLY A C 1
ATOM 3224 O O . GLY A 1 406 ? 10.508 6.011 12.617 1.00 68.19 406 GLY A O 1
ATOM 3225 N N . ASN A 1 407 ? 11.037 7.784 13.911 1.00 66.56 407 ASN A N 1
ATOM 3226 C CA . ASN A 1 407 ? 12.189 8.295 13.150 1.00 66.56 407 ASN A CA 1
ATOM 3227 C C . ASN A 1 407 ? 13.466 7.442 13.278 1.00 66.56 407 ASN A C 1
ATOM 3229 O O . ASN A 1 407 ? 14.515 7.867 12.814 1.00 66.56 407 ASN A O 1
ATOM 3233 N N . GLN A 1 408 ? 13.387 6.268 13.920 1.00 69.44 408 GLN A N 1
ATOM 3234 C CA . GLN A 1 408 ? 14.490 5.310 14.096 1.00 69.44 408 GLN A CA 1
ATOM 3235 C C . GLN A 1 408 ? 15.720 5.860 14.846 1.00 69.44 408 GLN A C 1
ATOM 3237 O O . GLN A 1 408 ? 16.759 5.190 14.899 1.00 69.44 408 GLN A O 1
ATOM 3242 N N . ARG A 1 409 ? 15.585 7.032 15.481 1.00 80.75 409 ARG A N 1
ATOM 3243 C CA . ARG A 1 409 ? 16.593 7.631 16.355 1.00 80.75 409 ARG A CA 1
ATOM 3244 C C . ARG A 1 409 ? 16.327 7.257 17.807 1.00 80.75 409 ARG A C 1
ATOM 3246 O O . ARG A 1 409 ? 15.183 7.110 18.220 1.00 80.75 409 ARG A O 1
ATOM 3253 N N . PHE A 1 410 ? 17.380 7.129 18.598 1.00 79.94 410 PHE A N 1
ATOM 3254 C CA . PHE A 1 410 ? 17.287 6.922 20.039 1.00 79.94 410 PHE A CA 1
ATOM 3255 C C . PHE A 1 410 ? 18.329 7.749 20.781 1.00 79.94 410 PHE A C 1
ATOM 3257 O O . PHE A 1 410 ? 19.325 8.185 20.205 1.00 79.94 410 PHE A O 1
ATOM 3264 N N . LEU A 1 411 ? 18.088 7.939 22.076 1.00 81.00 411 LEU A N 1
ATOM 3265 C CA . LEU A 1 411 ? 19.025 8.577 22.989 1.00 81.00 411 LEU A CA 1
ATOM 3266 C C . LEU A 1 411 ? 19.823 7.516 23.738 1.00 81.00 411 LEU A C 1
ATOM 3268 O O . LEU A 1 411 ? 19.257 6.556 24.269 1.00 81.00 411 LEU A O 1
ATOM 3272 N N . ARG A 1 412 ? 21.139 7.701 23.792 1.00 79.62 412 ARG A N 1
ATOM 3273 C CA . ARG A 1 412 ? 22.017 6.977 24.717 1.00 79.62 412 ARG A CA 1
ATOM 3274 C C . ARG A 1 412 ? 21.907 7.598 26.125 1.00 79.62 412 ARG A C 1
ATOM 3276 O O . ARG A 1 412 ? 21.296 8.648 26.296 1.00 79.62 412 ARG A O 1
ATOM 3283 N N . GLU A 1 413 ? 22.449 6.942 27.151 1.00 74.75 413 GLU A N 1
ATOM 3284 C CA . GLU A 1 413 ? 22.391 7.392 28.560 1.00 74.75 413 GLU A CA 1
ATOM 3285 C C . GLU A 1 413 ? 22.945 8.811 28.807 1.00 74.75 413 GLU A C 1
ATOM 3287 O O . GLU A 1 413 ? 22.574 9.483 29.766 1.00 74.75 413 GLU A O 1
ATOM 3292 N N . ASP A 1 414 ? 23.812 9.286 27.917 1.00 74.56 414 ASP A N 1
ATOM 3293 C CA . ASP A 1 414 ? 24.401 10.623 27.883 1.00 74.56 414 ASP A CA 1
ATOM 3294 C C . ASP A 1 414 ? 23.612 11.612 27.004 1.00 74.56 414 ASP A C 1
ATOM 3296 O O . ASP A 1 414 ? 24.108 12.697 26.705 1.00 74.56 414 ASP A O 1
ATOM 3300 N N . PHE A 1 415 ? 22.392 11.249 26.589 1.00 83.19 415 PHE A N 1
ATOM 3301 C CA . PHE A 1 415 ? 21.478 12.043 25.757 1.00 83.19 415 PHE A CA 1
ATOM 3302 C C . PHE A 1 415 ? 22.006 12.350 24.346 1.00 83.19 415 PHE A C 1
ATOM 3304 O O . PHE A 1 415 ? 21.502 13.244 23.663 1.00 83.19 415 PHE A O 1
ATOM 3311 N N . MET A 1 416 ? 23.004 11.595 23.878 1.00 84.25 416 MET A N 1
ATOM 3312 C CA . MET A 1 416 ? 23.479 11.652 22.496 1.00 84.25 416 MET A CA 1
ATOM 3313 C C . MET A 1 416 ? 22.474 10.975 21.560 1.00 84.25 416 MET A C 1
ATOM 3315 O O . MET A 1 416 ? 21.999 9.874 21.852 1.00 84.25 416 MET A O 1
ATOM 3319 N N . VAL A 1 417 ? 22.160 11.625 20.436 1.00 85.94 417 VAL A N 1
ATOM 3320 C CA . VAL A 1 417 ? 21.214 11.107 19.436 1.00 85.94 417 VAL A CA 1
ATOM 3321 C C . VAL A 1 417 ? 21.931 10.164 18.468 1.00 85.94 417 VAL A C 1
ATOM 3323 O O . VAL A 1 417 ? 22.924 10.543 17.853 1.00 85.94 417 VAL A O 1
ATOM 3326 N N . LEU A 1 418 ? 21.413 8.944 18.311 1.00 81.94 418 LEU A N 1
ATOM 3327 C CA . LEU A 1 418 ? 21.947 7.897 17.427 1.00 81.94 418 LEU A CA 1
ATOM 3328 C C . LEU A 1 418 ? 20.832 7.282 16.563 1.00 81.94 418 LEU A C 1
ATOM 3330 O O . LEU A 1 418 ? 19.664 7.380 16.931 1.00 81.94 418 LEU A O 1
ATOM 3334 N N . HIS A 1 419 ? 21.172 6.606 15.456 1.00 75.81 419 HIS A N 1
ATOM 3335 C CA . HIS A 1 419 ? 20.209 5.983 14.526 1.00 75.81 419 HIS A CA 1
ATOM 3336 C C . HIS A 1 419 ? 20.495 4.480 14.294 1.00 75.81 419 HIS A C 1
ATOM 3338 O O . HIS A 1 419 ? 21.645 4.033 14.309 1.00 75.81 419 HIS A O 1
ATOM 3344 N N . ASN A 1 420 ? 19.451 3.664 14.078 1.00 67.75 420 ASN A N 1
ATOM 3345 C CA . ASN A 1 420 ? 19.561 2.205 13.855 1.00 67.75 420 ASN A CA 1
ATOM 3346 C C . ASN A 1 420 ? 19.522 1.801 12.346 1.00 67.75 420 ASN A C 1
ATOM 3348 O O . ASN A 1 420 ? 18.990 2.546 11.537 1.00 67.75 420 ASN A O 1
ATOM 3352 N N . SER A 1 421 ? 20.097 0.663 11.910 1.00 54.22 421 SER A N 1
ATOM 3353 C CA . SER A 1 421 ? 20.422 0.407 10.473 1.00 54.22 421 SER A CA 1
ATOM 3354 C C . SER A 1 421 ? 19.339 -0.305 9.598 1.00 54.22 421 SER A C 1
ATOM 3356 O O . SER A 1 421 ? 18.403 -0.906 10.117 1.00 54.22 421 SER A O 1
ATOM 3358 N N . GLY A 1 422 ? 19.423 -0.203 8.250 1.00 46.44 422 GLY A N 1
ATOM 3359 C CA . GLY A 1 422 ? 18.333 -0.419 7.251 1.00 46.44 422 GLY A CA 1
ATOM 3360 C C . GLY A 1 422 ? 17.976 -1.845 6.725 1.00 46.44 422 GLY A C 1
ATOM 3361 O O . GLY A 1 422 ? 18.420 -2.860 7.247 1.00 46.44 422 GLY A O 1
ATOM 3362 N N . PHE A 1 423 ? 17.129 -1.905 5.665 1.00 43.59 423 PHE A N 1
ATOM 3363 C CA . PHE A 1 423 ? 16.268 -3.006 5.112 1.00 43.59 423 PHE A CA 1
ATOM 3364 C C . PHE A 1 423 ? 16.591 -4.486 5.414 1.00 43.59 423 PHE A C 1
ATOM 3366 O O . PHE A 1 423 ? 15.659 -5.256 5.671 1.00 43.59 423 PHE A O 1
ATOM 3373 N N . GLU A 1 424 ? 17.852 -4.915 5.396 1.00 48.16 424 GLU A N 1
ATOM 3374 C CA . GLU A 1 424 ? 18.269 -6.274 5.792 1.00 48.16 424 GLU A CA 1
ATOM 3375 C C . GLU A 1 424 ? 17.844 -6.592 7.239 1.00 48.16 424 GLU A C 1
ATOM 3377 O O . GLU A 1 424 ? 17.466 -7.722 7.568 1.00 48.16 424 GLU A O 1
ATOM 3382 N N . GLU A 1 425 ? 17.777 -5.557 8.075 1.00 50.31 425 GLU A N 1
ATOM 3383 C CA . GLU A 1 425 ? 17.225 -5.588 9.420 1.00 50.31 425 GLU A CA 1
ATOM 3384 C C . GLU A 1 425 ? 15.721 -5.919 9.445 1.00 50.31 425 GLU A C 1
ATOM 3386 O O . GLU A 1 425 ? 15.300 -6.774 10.227 1.00 50.31 425 GLU A O 1
ATOM 3391 N N . SER A 1 426 ? 14.903 -5.366 8.540 1.00 42.94 426 SER A N 1
ATOM 3392 C CA . SER A 1 426 ? 13.442 -5.591 8.528 1.00 42.94 426 SER A CA 1
ATOM 3393 C C . SER A 1 426 ? 13.051 -7.075 8.411 1.00 42.94 426 SER A C 1
ATOM 3395 O O . SER A 1 426 ? 12.049 -7.509 8.988 1.00 42.94 426 SER A O 1
ATOM 3397 N N . MET A 1 427 ? 13.874 -7.872 7.719 1.00 41.00 427 MET A N 1
ATOM 3398 C CA . MET A 1 427 ? 13.723 -9.324 7.597 1.00 41.00 427 MET A CA 1
ATOM 3399 C C . MET A 1 427 ? 14.419 -10.081 8.730 1.00 41.00 427 MET A C 1
ATOM 3401 O O . MET A 1 427 ? 13.868 -11.078 9.191 1.00 41.00 427 MET A O 1
ATOM 3405 N N . LYS A 1 428 ? 15.558 -9.597 9.247 1.00 45.66 428 LYS A N 1
ATOM 3406 C CA . LYS A 1 428 ? 16.234 -10.164 10.432 1.00 45.66 428 LYS A CA 1
ATOM 3407 C C . LYS A 1 428 ? 15.335 -10.149 11.683 1.00 45.66 428 LYS A C 1
ATOM 3409 O O . LYS A 1 428 ? 15.447 -11.047 12.517 1.00 45.66 428 LYS A O 1
ATOM 3414 N N . TYR A 1 429 ? 14.420 -9.176 11.775 1.00 42.50 429 TYR A N 1
ATOM 3415 C CA . TYR A 1 429 ? 13.477 -8.990 12.888 1.00 42.50 429 TYR A CA 1
ATOM 3416 C C . TYR A 1 429 ? 12.124 -9.687 12.746 1.00 42.50 429 TYR A C 1
ATOM 3418 O O . TYR A 1 429 ? 11.379 -9.765 13.725 1.00 42.50 429 TYR A O 1
ATOM 3426 N N . LYS A 1 430 ? 11.774 -10.215 11.567 1.00 44.88 430 LYS A N 1
ATOM 3427 C CA . LYS A 1 430 ? 10.641 -11.144 11.491 1.00 44.88 430 LYS A CA 1
ATOM 3428 C C . LYS A 1 430 ? 11.038 -12.427 12.217 1.00 44.88 430 LYS A C 1
ATOM 3430 O O . LYS A 1 430 ? 12.197 -12.839 12.164 1.00 44.88 430 LYS A O 1
ATOM 3435 N N . LYS A 1 431 ? 10.094 -13.073 12.909 1.00 46.19 431 LYS A N 1
ATOM 3436 C CA . LYS A 1 431 ? 10.324 -14.377 13.554 1.00 46.19 431 LYS A CA 1
ATOM 3437 C C . LYS A 1 431 ? 10.518 -15.431 12.455 1.00 46.19 431 LYS A C 1
ATOM 3439 O O . LYS A 1 431 ? 9.583 -16.100 12.037 1.00 46.19 431 LYS A O 1
ATOM 3444 N N . LEU A 1 432 ? 11.731 -15.477 11.914 1.00 53.69 432 LEU A N 1
ATOM 3445 C CA . LEU A 1 432 ? 12.155 -16.357 10.837 1.00 53.69 432 LEU A CA 1
ATOM 3446 C C . LEU A 1 432 ? 12.745 -17.636 11.423 1.00 53.69 432 LEU A C 1
ATOM 3448 O O . LEU A 1 432 ? 13.415 -17.617 12.457 1.00 53.69 432 LEU A O 1
ATOM 3452 N N . THR A 1 433 ? 12.539 -18.740 10.720 1.00 68.44 433 THR A N 1
ATOM 3453 C CA . THR A 1 433 ? 13.185 -20.021 11.027 1.00 68.44 433 THR A CA 1
ATOM 3454 C C . THR A 1 433 ? 14.707 -19.925 10.855 1.00 68.44 433 THR A C 1
ATOM 3456 O O . THR A 1 433 ? 15.211 -19.118 10.068 1.00 68.44 433 THR A O 1
ATOM 3459 N N . ASN A 1 434 ? 15.462 -20.790 11.539 1.00 65.75 434 ASN A N 1
ATOM 3460 C CA . ASN A 1 434 ? 16.927 -20.841 11.411 1.00 65.75 434 ASN A CA 1
ATOM 3461 C C . ASN A 1 434 ? 17.387 -21.065 9.952 1.00 65.75 434 ASN A C 1
ATOM 3463 O O . ASN A 1 434 ? 18.387 -20.490 9.525 1.00 65.75 434 ASN A O 1
ATOM 3467 N N . ALA A 1 435 ? 16.612 -21.809 9.153 1.00 56.94 435 ALA A N 1
ATOM 3468 C CA . ALA A 1 435 ? 16.865 -22.007 7.724 1.00 56.94 435 ALA A CA 1
ATOM 3469 C C . ALA A 1 435 ? 16.731 -20.707 6.903 1.00 56.94 435 ALA A C 1
ATOM 3471 O O . ALA A 1 435 ? 17.560 -20.422 6.041 1.00 56.94 435 ALA A O 1
ATOM 3472 N N . GLN A 1 436 ? 15.727 -19.876 7.199 1.00 52.25 436 GLN A N 1
ATOM 3473 C CA . GLN A 1 436 ? 15.549 -18.572 6.547 1.00 52.25 436 GLN A CA 1
ATOM 3474 C C . GLN A 1 436 ? 16.671 -17.588 6.915 1.00 52.25 436 GLN A C 1
ATOM 3476 O O . GLN A 1 436 ? 17.114 -16.826 6.057 1.00 52.25 436 GLN A O 1
ATOM 3481 N N . ARG A 1 437 ? 17.184 -17.643 8.154 1.00 61.00 437 ARG A N 1
ATOM 3482 C CA . ARG A 1 437 ? 18.350 -16.847 8.582 1.00 61.00 437 ARG A CA 1
ATOM 3483 C C . ARG A 1 437 ? 19.625 -17.236 7.831 1.00 61.00 437 ARG A C 1
ATOM 3485 O O . ARG A 1 437 ? 20.364 -16.357 7.402 1.00 61.00 437 ARG A O 1
ATOM 3492 N N . SER A 1 438 ? 19.849 -18.534 7.612 1.00 63.56 438 SER A N 1
ATOM 3493 C CA . SER A 1 438 ? 20.973 -19.027 6.801 1.00 63.56 438 SER A CA 1
ATOM 3494 C C . SER A 1 438 ? 20.920 -18.498 5.358 1.00 63.56 438 SER A C 1
ATOM 3496 O O . SER A 1 438 ? 21.941 -18.066 4.827 1.00 63.56 438 SER A O 1
ATOM 3498 N N . GLY A 1 439 ? 19.726 -18.432 4.754 1.00 58.97 439 GLY A N 1
ATOM 3499 C CA . GLY A 1 439 ? 19.532 -17.827 3.431 1.00 58.97 439 GLY A CA 1
ATOM 3500 C C . GLY A 1 439 ? 19.800 -16.316 3.387 1.00 58.97 439 GLY A C 1
ATOM 3501 O O . GLY A 1 439 ? 20.309 -15.818 2.384 1.00 58.97 439 GLY A O 1
ATOM 3502 N N . LEU A 1 440 ? 19.518 -15.585 4.473 1.00 57.34 440 LEU A N 1
ATOM 3503 C CA . LEU A 1 440 ? 19.761 -14.139 4.570 1.00 57.34 440 LEU A CA 1
ATOM 3504 C C . LEU A 1 440 ? 21.263 -13.801 4.495 1.00 57.34 440 LEU A C 1
ATOM 3506 O O . LEU A 1 440 ? 21.657 -12.868 3.801 1.00 57.34 440 LEU A O 1
ATOM 3510 N N . ASN A 1 441 ? 22.105 -14.624 5.128 1.00 60.16 441 ASN A N 1
ATOM 3511 C CA . ASN A 1 441 ? 23.566 -14.467 5.127 1.00 60.16 441 ASN A CA 1
ATOM 3512 C C . ASN A 1 441 ? 24.214 -14.718 3.749 1.00 60.16 441 ASN A C 1
ATOM 3514 O O . ASN A 1 441 ? 25.390 -14.415 3.559 1.00 60.16 441 ASN A O 1
ATOM 3518 N N . GLN A 1 442 ? 23.477 -15.263 2.774 1.00 60.81 442 GLN A N 1
ATOM 3519 C CA . GLN A 1 442 ? 23.980 -15.490 1.413 1.00 60.81 442 GLN A CA 1
ATOM 3520 C C . GLN A 1 442 ? 23.807 -14.272 0.489 1.00 60.81 442 GLN A C 1
ATOM 3522 O O . GLN A 1 442 ? 24.410 -14.234 -0.585 1.00 60.81 442 GLN A O 1
ATOM 3527 N N . ILE A 1 443 ? 23.007 -13.272 0.878 1.00 58.16 443 ILE A N 1
ATOM 3528 C CA . ILE A 1 443 ? 22.694 -12.099 0.043 1.00 58.16 443 ILE A CA 1
ATOM 3529 C C . ILE A 1 443 ? 23.939 -11.228 -0.227 1.00 58.16 443 ILE A C 1
ATOM 3531 O O . ILE A 1 443 ? 24.170 -10.908 -1.398 1.00 58.16 443 ILE A O 1
ATOM 3535 N N . PRO A 1 444 ? 24.803 -10.914 0.764 1.00 59.69 444 PRO A N 1
ATOM 3536 C CA . PRO A 1 444 ? 26.037 -10.165 0.508 1.00 59.69 444 PRO A CA 1
ATOM 3537 C C . PRO A 1 444 ? 27.018 -10.923 -0.400 1.00 59.69 444 PRO A C 1
ATOM 3539 O O . PRO A 1 444 ? 27.598 -10.343 -1.320 1.00 59.69 444 PRO A O 1
ATOM 3542 N N . ASN A 1 445 ? 27.129 -12.244 -0.213 1.00 70.19 445 ASN A N 1
ATOM 3543 C CA . ASN A 1 445 ? 27.944 -13.111 -1.069 1.00 70.19 445 ASN A CA 1
ATOM 3544 C C . ASN A 1 445 ? 27.436 -13.101 -2.512 1.00 70.19 445 ASN A C 1
ATOM 3546 O O . ASN A 1 445 ? 28.231 -13.082 -3.446 1.00 70.19 445 ASN A O 1
ATOM 3550 N N . ARG A 1 446 ? 26.114 -13.038 -2.709 1.00 75.88 446 ARG A N 1
ATOM 3551 C CA . ARG A 1 446 ? 25.492 -12.931 -4.031 1.00 75.88 446 ARG A CA 1
ATOM 3552 C C . ARG A 1 446 ? 25.861 -11.626 -4.747 1.00 75.88 446 ARG A C 1
ATOM 3554 O O . ARG A 1 446 ? 26.137 -11.671 -5.945 1.00 75.88 446 ARG A O 1
ATOM 3561 N N . ARG A 1 447 ? 25.894 -10.498 -4.028 1.00 81.75 447 ARG A N 1
ATOM 3562 C CA . ARG A 1 447 ? 26.317 -9.191 -4.565 1.00 81.75 447 ARG A CA 1
ATOM 3563 C C . ARG A 1 447 ? 27.783 -9.224 -4.986 1.00 81.75 447 ARG A C 1
ATOM 3565 O O . ARG A 1 447 ? 28.098 -8.881 -6.119 1.00 81.75 447 ARG A O 1
ATOM 3572 N N . PHE A 1 448 ? 28.654 -9.720 -4.106 1.00 85.62 448 PHE A N 1
ATOM 3573 C CA . PHE A 1 448 ? 30.083 -9.867 -4.389 1.00 85.62 448 PHE A CA 1
ATOM 3574 C C . PHE A 1 448 ? 30.341 -10.765 -5.606 1.00 85.62 448 PHE A C 1
ATOM 3576 O O . PHE A 1 448 ? 31.091 -10.387 -6.502 1.00 85.62 448 PHE A O 1
ATOM 3583 N N . THR A 1 449 ? 29.685 -11.934 -5.672 1.00 87.00 449 THR A N 1
ATOM 3584 C CA . THR A 1 449 ? 29.858 -12.853 -6.809 1.00 87.00 449 THR A CA 1
ATOM 3585 C C . THR A 1 449 ? 29.378 -12.226 -8.121 1.00 87.00 449 THR A C 1
ATOM 3587 O O . THR A 1 449 ? 29.983 -12.474 -9.157 1.00 87.00 449 THR A O 1
ATOM 3590 N N . LEU A 1 450 ? 28.301 -11.429 -8.100 1.00 91.31 450 LEU A N 1
ATOM 3591 C CA . LEU A 1 450 ? 27.799 -10.752 -9.298 1.00 91.31 450 LEU A CA 1
ATOM 3592 C C . LEU A 1 450 ? 28.740 -9.630 -9.759 1.00 91.31 450 LEU A C 1
ATOM 3594 O O . LEU A 1 450 ? 29.042 -9.560 -10.946 1.00 91.31 450 LEU A O 1
ATOM 3598 N N . TRP A 1 451 ? 29.223 -8.795 -8.836 1.00 91.00 451 TRP A N 1
ATOM 3599 C CA . TRP A 1 451 ? 30.146 -7.696 -9.142 1.00 91.00 451 TRP A CA 1
ATOM 3600 C C . TRP A 1 451 ? 31.420 -8.200 -9.825 1.00 91.00 451 TRP A C 1
ATOM 3602 O O . TRP A 1 451 ? 31.788 -7.735 -10.898 1.00 91.00 451 TRP A O 1
ATOM 3612 N N . TRP A 1 452 ? 32.039 -9.233 -9.254 1.00 91.44 452 TRP A N 1
ATOM 3613 C CA . TRP A 1 452 ? 33.251 -9.844 -9.802 1.00 91.44 452 TRP A CA 1
ATOM 3614 C C . TRP A 1 452 ? 32.970 -10.941 -10.833 1.00 91.44 452 TRP A C 1
ATOM 3616 O O . TRP A 1 452 ? 33.870 -11.704 -11.186 1.00 91.44 452 TRP A O 1
ATOM 3626 N N . SER A 1 453 ? 31.732 -11.056 -11.324 1.00 92.12 453 SER A N 1
ATOM 3627 C CA . SER A 1 453 ? 31.348 -12.157 -12.210 1.00 92.12 453 SER A CA 1
ATOM 3628 C C . SER A 1 453 ? 32.160 -12.250 -13.505 1.00 92.12 453 SER A C 1
ATOM 3630 O O . SER A 1 453 ? 32.502 -13.384 -13.841 1.00 92.12 453 SER A O 1
ATOM 3632 N N . PRO A 1 454 ? 32.567 -11.155 -14.186 1.00 91.62 454 PRO A N 1
ATOM 3633 C CA . PRO A 1 454 ? 33.388 -11.271 -15.395 1.00 91.62 454 PRO A CA 1
ATOM 3634 C C . PRO A 1 454 ? 34.776 -11.873 -15.130 1.00 91.62 454 PRO A C 1
ATOM 3636 O O . PRO A 1 454 ? 35.342 -12.530 -15.998 1.00 91.62 454 PRO A O 1
ATOM 3639 N N . THR A 1 455 ? 35.318 -11.691 -13.922 1.00 88.38 455 THR A N 1
ATOM 3640 C CA . THR A 1 455 ? 36.630 -12.229 -13.524 1.00 88.38 455 THR A CA 1
ATOM 3641 C C . THR A 1 455 ? 36.519 -13.625 -12.907 1.00 88.38 455 THR A C 1
ATOM 3643 O O . THR A 1 455 ? 37.409 -14.456 -13.076 1.00 88.38 455 THR A O 1
ATOM 3646 N N . ILE A 1 456 ? 35.432 -13.901 -12.179 1.00 87.69 456 ILE A N 1
ATOM 3647 C CA . ILE A 1 456 ? 35.203 -15.189 -11.514 1.00 87.69 456 ILE A CA 1
ATOM 3648 C C . ILE A 1 456 ? 34.729 -16.248 -12.521 1.00 87.69 456 ILE A C 1
ATOM 3650 O O . ILE A 1 456 ? 35.214 -17.377 -12.503 1.00 87.69 456 ILE A O 1
ATOM 3654 N N . ASN A 1 457 ? 33.763 -15.918 -13.378 1.00 88.94 457 ASN A N 1
ATOM 3655 C CA . ASN A 1 457 ? 33.160 -16.848 -14.330 1.00 88.94 457 ASN A CA 1
ATOM 3656 C C . ASN A 1 457 ? 33.835 -16.736 -15.701 1.00 88.94 457 ASN A C 1
ATOM 3658 O O . ASN A 1 457 ? 33.236 -16.217 -16.637 1.00 88.94 457 ASN A O 1
ATOM 3662 N N . ARG A 1 458 ? 35.074 -17.229 -15.799 1.00 84.75 458 ARG A N 1
ATOM 3663 C CA . ARG A 1 458 ? 35.872 -17.188 -17.033 1.00 84.75 458 ARG A CA 1
ATOM 3664 C C . ARG A 1 458 ? 36.547 -18.518 -17.351 1.00 84.75 458 ARG A C 1
ATOM 3666 O O . ARG A 1 458 ? 36.888 -19.285 -16.440 1.00 84.75 458 ARG A O 1
ATOM 3673 N N . ALA A 1 459 ? 36.772 -18.767 -18.639 1.00 77.38 459 ALA A N 1
ATOM 3674 C CA . ALA A 1 459 ? 37.330 -20.022 -19.145 1.00 77.38 459 ALA A CA 1
ATOM 3675 C C . ALA A 1 459 ? 38.741 -20.332 -18.608 1.00 77.38 459 ALA A C 1
ATOM 3677 O O . ALA A 1 459 ? 39.054 -21.494 -18.359 1.00 77.38 459 ALA A O 1
ATOM 3678 N N . ASN A 1 460 ? 39.573 -19.309 -18.367 1.00 77.50 460 ASN A N 1
ATOM 3679 C CA . ASN A 1 460 ? 40.940 -19.503 -17.867 1.00 77.50 460 ASN A CA 1
ATOM 3680 C C . ASN A 1 460 ? 41.018 -19.881 -16.377 1.00 77.50 460 ASN A C 1
ATOM 3682 O O . ASN A 1 460 ? 42.090 -20.241 -15.896 1.00 77.50 460 ASN A O 1
ATOM 3686 N N . VAL A 1 461 ? 39.918 -19.772 -15.623 1.00 72.00 461 VAL A N 1
ATOM 3687 C CA . VAL A 1 461 ? 39.875 -20.107 -14.185 1.00 72.00 461 VAL A CA 1
ATOM 3688 C C . VAL A 1 461 ? 39.242 -21.472 -13.957 1.00 72.00 461 VAL A C 1
ATOM 3690 O O . VAL A 1 461 ? 39.758 -22.264 -13.171 1.00 72.00 461 VAL A O 1
ATOM 3693 N N . TYR A 1 462 ? 38.144 -21.765 -14.651 1.00 71.88 462 TYR A N 1
ATOM 3694 C CA . TYR A 1 462 ? 37.460 -23.049 -14.550 1.00 71.88 462 TYR A CA 1
ATOM 3695 C C . TYR A 1 462 ? 37.537 -23.789 -15.887 1.00 71.88 462 TYR A C 1
ATOM 3697 O O . TYR A 1 462 ? 36.872 -23.434 -16.858 1.00 71.88 462 TYR A O 1
ATOM 3705 N N . VAL A 1 463 ? 38.352 -24.845 -15.921 1.00 66.62 463 VAL A N 1
ATOM 3706 C CA . VAL A 1 463 ? 38.577 -25.669 -17.115 1.00 66.62 463 VAL A CA 1
ATOM 3707 C C . VAL A 1 463 ? 37.621 -26.868 -17.114 1.00 66.62 463 VAL A C 1
ATOM 3709 O O . VAL A 1 463 ? 37.472 -27.552 -16.104 1.00 66.62 463 VAL A O 1
ATOM 3712 N N . GLY A 1 464 ? 36.987 -27.150 -18.257 1.00 65.38 464 GLY A N 1
ATOM 3713 C CA . GLY A 1 464 ? 36.258 -28.406 -18.496 1.00 65.38 464 GLY A CA 1
ATOM 3714 C C . GLY A 1 464 ? 34.765 -28.436 -18.131 1.00 65.38 464 GLY A C 1
ATOM 3715 O O . GLY A 1 464 ? 34.140 -29.482 -18.287 1.00 65.38 464 GLY A O 1
ATOM 3716 N N . PHE A 1 465 ? 34.160 -27.325 -17.690 1.00 70.50 465 PHE A N 1
ATOM 3717 C CA . PHE A 1 465 ? 32.718 -27.254 -17.403 1.00 70.50 465 PHE A CA 1
ATOM 3718 C C . PHE A 1 465 ? 32.070 -26.003 -18.016 1.00 70.50 465 PHE A C 1
ATOM 3720 O O . PHE A 1 465 ? 31.851 -25.019 -17.327 1.00 70.50 465 PHE A O 1
ATOM 3727 N N . GLN A 1 466 ? 31.735 -26.028 -19.309 1.00 83.44 466 GLN A N 1
ATOM 3728 C CA . GLN A 1 466 ? 31.002 -24.934 -19.963 1.00 83.44 466 GLN A CA 1
ATOM 3729 C C . GLN A 1 466 ? 29.528 -25.313 -20.142 1.00 83.44 466 GLN A C 1
ATOM 3731 O O . GLN A 1 466 ? 29.204 -26.248 -20.871 1.00 83.44 466 GLN A O 1
ATOM 3736 N N . VAL A 1 467 ? 28.627 -24.585 -19.481 1.00 89.12 467 VAL A N 1
ATOM 3737 C CA . VAL A 1 467 ? 27.174 -24.800 -19.576 1.00 89.12 467 VAL A CA 1
ATOM 3738 C C . VAL A 1 467 ? 26.475 -23.490 -19.901 1.00 89.12 467 VAL A C 1
ATOM 3740 O O . VAL A 1 467 ? 26.687 -22.489 -19.223 1.00 89.12 467 VAL A O 1
ATOM 3743 N N . GLN A 1 468 ? 25.611 -23.495 -20.910 1.00 91.94 468 GLN A N 1
ATOM 3744 C CA . GLN A 1 468 ? 24.767 -22.348 -21.231 1.00 91.94 468 GLN A CA 1
ATOM 3745 C C . GLN A 1 468 ? 23.575 -22.261 -20.263 1.00 91.94 468 GLN A C 1
ATOM 3747 O O . GLN A 1 468 ? 22.958 -23.274 -19.937 1.00 91.94 468 GLN A O 1
ATOM 3752 N N . LEU A 1 469 ? 23.243 -21.057 -19.793 1.00 91.88 469 LEU A N 1
ATOM 3753 C CA . LEU A 1 469 ? 22.049 -20.819 -18.979 1.00 91.88 469 LEU A CA 1
ATOM 3754 C C . LEU A 1 469 ? 20.780 -20.783 -19.840 1.00 91.88 469 LEU A C 1
ATOM 3756 O O . LEU A 1 469 ? 20.728 -20.093 -20.859 1.00 91.88 469 LEU A O 1
ATOM 3760 N N . ASP A 1 470 ? 19.730 -21.468 -19.382 1.00 89.44 470 ASP A N 1
ATOM 3761 C CA . ASP A 1 470 ? 18.444 -21.544 -20.081 1.00 89.44 470 ASP A CA 1
ATOM 3762 C C . ASP A 1 470 ? 17.896 -20.158 -20.452 1.00 89.44 470 ASP A C 1
ATOM 3764 O O . ASP A 1 470 ? 17.909 -19.230 -19.642 1.00 89.44 470 ASP A O 1
ATOM 3768 N N . LEU A 1 471 ? 17.371 -20.043 -21.679 1.00 91.94 471 LEU A N 1
ATOM 3769 C CA . LEU A 1 471 ? 16.761 -18.827 -22.243 1.00 91.94 471 LEU A CA 1
ATOM 3770 C C . LEU A 1 471 ? 17.712 -17.622 -22.384 1.00 91.94 471 LEU A C 1
ATOM 3772 O O . LEU A 1 471 ? 17.246 -16.517 -22.667 1.00 91.94 471 LEU A O 1
ATOM 3776 N N . THR A 1 472 ? 19.020 -17.814 -22.209 1.00 94.31 472 THR A N 1
ATOM 3777 C CA . THR A 1 472 ? 20.034 -16.756 -22.320 1.00 94.31 472 THR A CA 1
ATOM 3778 C C . THR A 1 472 ? 21.256 -17.241 -23.085 1.00 94.31 472 THR A C 1
ATOM 3780 O O . THR A 1 472 ? 21.491 -18.440 -23.205 1.00 94.31 472 THR A O 1
ATOM 3783 N N . GLY A 1 473 ? 22.060 -16.310 -23.589 1.00 93.00 473 GLY A N 1
ATOM 3784 C CA . GLY A 1 473 ? 23.336 -16.601 -24.239 1.00 93.00 473 GLY A CA 1
ATOM 3785 C C . GLY A 1 473 ? 24.534 -16.697 -23.296 1.00 93.00 473 GLY A C 1
ATOM 3786 O O . GLY A 1 473 ? 25.670 -16.599 -23.749 1.00 93.00 473 GLY A O 1
ATOM 3787 N N . ILE A 1 474 ? 24.301 -16.814 -21.988 1.00 94.38 474 ILE A N 1
ATOM 3788 C CA . ILE A 1 474 ? 25.354 -16.748 -20.974 1.00 94.38 474 ILE A CA 1
ATOM 3789 C C . ILE A 1 474 ? 25.968 -18.130 -20.771 1.00 94.38 474 ILE A C 1
ATOM 3791 O O . ILE A 1 474 ? 25.249 -19.093 -20.489 1.00 94.38 474 ILE A O 1
ATOM 3795 N N . PHE A 1 475 ? 27.296 -18.209 -20.821 1.00 92.06 475 PHE A N 1
ATOM 3796 C CA . PHE A 1 475 ? 28.045 -19.408 -20.461 1.00 92.06 475 PHE A CA 1
ATOM 3797 C C . PHE A 1 475 ? 28.529 -19.349 -19.011 1.00 92.06 475 PHE A C 1
ATOM 3799 O O . PHE A 1 475 ? 29.103 -18.364 -18.555 1.00 92.06 475 PHE A O 1
ATOM 3806 N N . MET A 1 476 ? 28.298 -20.432 -18.277 1.00 90.25 476 MET A N 1
ATOM 3807 C CA . MET A 1 476 ? 28.842 -20.676 -16.947 1.00 90.25 476 MET A CA 1
ATOM 3808 C C . MET A 1 476 ? 30.022 -21.634 -17.084 1.00 90.25 476 MET A C 1
ATOM 3810 O O . MET A 1 476 ? 29.830 -22.766 -17.528 1.00 90.25 476 MET A O 1
ATOM 3814 N N . HIS A 1 477 ? 31.212 -21.190 -16.684 1.00 86.56 477 HIS A N 1
ATOM 3815 C CA . HIS A 1 477 ? 32.450 -21.979 -16.726 1.00 86.56 477 HIS A CA 1
ATOM 3816 C C . HIS A 1 477 ? 32.657 -22.830 -15.461 1.00 86.56 477 HIS A C 1
ATOM 3818 O O . HIS A 1 477 ? 33.489 -23.731 -15.429 1.00 86.56 477 HIS A O 1
ATOM 3824 N N . GLY A 1 478 ? 31.867 -22.585 -14.412 1.00 84.69 478 GLY A N 1
ATOM 3825 C CA . GLY A 1 478 ? 31.888 -23.353 -13.170 1.00 84.69 478 GLY A CA 1
ATOM 3826 C C . GLY A 1 478 ? 30.510 -23.452 -12.518 1.00 84.69 478 GLY A C 1
ATOM 3827 O O . GLY A 1 478 ? 29.589 -22.681 -12.806 1.00 84.69 478 GLY A O 1
ATOM 3828 N N . LYS A 1 479 ? 30.350 -24.403 -11.590 1.00 85.50 479 LYS A N 1
ATOM 3829 C CA . LYS A 1 479 ? 29.136 -24.518 -10.766 1.00 85.50 479 LYS A CA 1
ATOM 3830 C C . LYS A 1 479 ? 29.170 -23.469 -9.657 1.00 85.50 479 LYS A C 1
ATOM 3832 O O . LYS A 1 479 ? 29.562 -23.770 -8.536 1.00 85.50 479 LYS A O 1
ATOM 3837 N N . ILE A 1 480 ? 28.741 -22.250 -9.979 1.00 85.69 480 ILE A N 1
ATOM 3838 C CA . ILE A 1 480 ? 28.666 -21.117 -9.045 1.00 85.69 480 ILE A CA 1
ATOM 3839 C C . ILE A 1 480 ? 27.183 -20.788 -8.796 1.00 85.69 480 ILE A C 1
ATOM 3841 O O . ILE A 1 480 ? 26.585 -20.016 -9.553 1.00 85.69 480 ILE A O 1
ATOM 3845 N N . PRO A 1 481 ? 26.533 -21.391 -7.777 1.00 84.19 481 PRO A N 1
ATOM 3846 C CA . PRO A 1 481 ? 25.080 -21.310 -7.617 1.00 84.19 481 PRO A CA 1
ATOM 3847 C C . PRO A 1 481 ? 24.582 -19.888 -7.346 1.00 84.19 481 PRO A C 1
ATOM 3849 O O . PRO A 1 481 ? 23.538 -19.496 -7.863 1.00 84.19 481 PRO A O 1
ATOM 3852 N N . THR A 1 482 ? 25.338 -19.102 -6.575 1.00 84.88 482 THR A N 1
ATOM 3853 C CA . THR A 1 482 ? 25.001 -17.708 -6.250 1.00 84.88 482 THR A CA 1
ATOM 3854 C C . THR A 1 482 ? 24.957 -16.836 -7.502 1.00 84.88 482 THR A C 1
ATOM 3856 O O . THR A 1 482 ? 23.992 -16.096 -7.688 1.00 84.88 482 THR A O 1
ATOM 3859 N N . LEU A 1 483 ? 25.940 -16.983 -8.397 1.00 89.25 483 LEU A N 1
ATOM 3860 C CA . LEU A 1 483 ? 25.980 -16.274 -9.675 1.00 89.25 483 LEU A CA 1
ATOM 3861 C C . LEU A 1 483 ? 24.852 -16.715 -10.608 1.00 89.25 483 LEU A C 1
ATOM 3863 O O . LEU A 1 483 ? 24.153 -15.870 -11.163 1.00 89.25 483 LEU A O 1
ATOM 3867 N N . LYS A 1 484 ? 24.626 -18.032 -10.727 1.00 90.69 484 LYS A N 1
ATOM 3868 C CA . LYS A 1 484 ? 23.527 -18.581 -11.531 1.00 90.69 484 LYS A CA 1
ATOM 3869 C C . LYS A 1 484 ? 22.183 -17.978 -11.112 1.00 90.69 484 LYS A C 1
ATOM 3871 O O . LYS A 1 484 ? 21.405 -17.568 -11.968 1.00 90.69 484 LYS A O 1
ATOM 3876 N N . ILE A 1 485 ? 21.916 -17.884 -9.807 1.00 87.44 485 ILE A N 1
ATOM 3877 C CA . ILE A 1 485 ? 20.685 -17.273 -9.286 1.00 87.44 485 ILE A CA 1
ATOM 3878 C C . ILE A 1 485 ? 20.602 -15.788 -9.666 1.00 87.44 485 ILE A C 1
ATOM 3880 O O . ILE A 1 485 ? 19.541 -15.349 -10.109 1.00 87.44 485 ILE A O 1
ATOM 3884 N N . SER A 1 486 ? 21.686 -15.021 -9.514 1.00 90.00 486 SER A N 1
ATOM 3885 C CA . SER A 1 486 ? 21.710 -13.596 -9.877 1.00 90.00 486 SER A CA 1
ATOM 3886 C C . SER A 1 486 ? 21.416 -13.364 -11.356 1.00 90.00 486 SER A C 1
ATOM 3888 O O . SER A 1 486 ? 20.558 -12.550 -11.685 1.00 90.00 486 SER A O 1
ATOM 3890 N N . LEU A 1 487 ? 22.072 -14.109 -12.248 1.00 93.19 487 LEU A N 1
ATOM 3891 C CA . LEU A 1 487 ? 21.906 -13.948 -13.694 1.00 93.19 487 LEU A CA 1
ATOM 3892 C C . LEU A 1 487 ? 20.503 -14.367 -14.154 1.00 93.19 487 LEU A C 1
ATOM 3894 O O . LEU A 1 487 ? 19.881 -13.653 -14.939 1.00 93.19 487 LEU A O 1
ATOM 3898 N N . ILE A 1 488 ? 19.938 -15.439 -13.585 1.00 91.62 488 ILE A N 1
ATOM 3899 C CA . ILE A 1 488 ? 18.532 -15.815 -13.821 1.00 91.62 488 ILE A CA 1
ATOM 3900 C C . ILE A 1 488 ? 17.579 -14.707 -13.348 1.00 91.62 488 ILE A C 1
ATOM 3902 O O . ILE A 1 488 ? 16.577 -14.430 -14.006 1.00 91.62 488 ILE A O 1
ATOM 3906 N N . GLN A 1 489 ? 17.868 -14.050 -12.220 1.00 88.50 489 GLN A N 1
ATOM 3907 C CA . GLN A 1 489 ? 17.048 -12.938 -11.729 1.00 88.50 489 GLN A CA 1
ATOM 3908 C C . GLN A 1 489 ? 17.134 -11.700 -12.628 1.00 88.50 489 GLN A C 1
ATOM 3910 O O . GLN A 1 489 ? 16.102 -11.071 -12.860 1.00 88.50 489 GLN A O 1
ATOM 3915 N N . ILE A 1 490 ? 18.315 -11.379 -13.162 1.00 92.62 490 ILE A N 1
ATOM 3916 C CA . ILE A 1 490 ? 18.510 -10.264 -14.100 1.00 92.62 490 ILE A CA 1
ATOM 3917 C C . ILE A 1 490 ? 17.751 -10.532 -15.404 1.00 92.62 490 ILE A C 1
ATOM 3919 O O . ILE A 1 490 ? 16.966 -9.693 -15.841 1.00 92.62 490 ILE A O 1
ATOM 3923 N N . PHE A 1 491 ? 17.882 -11.729 -15.978 1.00 94.00 491 PHE A N 1
ATOM 3924 C CA . PHE A 1 491 ? 17.278 -12.076 -17.269 1.00 94.00 491 PHE A CA 1
ATOM 3925 C C . PHE A 1 491 ? 15.870 -12.694 -17.183 1.00 94.00 491 PHE A C 1
ATOM 3927 O O . PHE A 1 491 ? 15.344 -13.207 -18.175 1.00 94.00 491 PHE A O 1
ATOM 3934 N N . ARG A 1 492 ? 15.209 -12.612 -16.019 1.00 90.00 492 ARG A N 1
ATOM 3935 C CA . ARG A 1 492 ? 13.840 -13.121 -15.817 1.00 90.00 492 ARG A CA 1
ATOM 3936 C C . ARG A 1 492 ? 12.834 -12.505 -16.798 1.00 90.00 492 ARG A C 1
ATOM 3938 O O . ARG A 1 492 ? 13.008 -11.367 -17.238 1.00 90.00 492 ARG A O 1
ATOM 3945 N N . ALA A 1 493 ? 11.737 -13.224 -17.045 1.00 85.44 493 ALA A N 1
ATOM 3946 C CA . ALA A 1 493 ? 10.677 -12.833 -17.983 1.00 85.44 493 ALA A CA 1
ATOM 3947 C C . ALA A 1 493 ? 11.180 -12.642 -19.428 1.00 85.44 493 ALA A C 1
ATOM 3949 O O . ALA A 1 493 ? 10.801 -11.691 -20.109 1.00 85.44 493 ALA A O 1
ATOM 3950 N N . HIS A 1 494 ? 12.038 -13.570 -19.873 1.00 91.69 494 HIS A N 1
ATOM 3951 C CA . HIS A 1 494 ? 12.554 -13.651 -21.244 1.00 91.69 494 HIS A CA 1
ATOM 3952 C C . HIS A 1 494 ? 13.300 -12.391 -21.712 1.00 91.69 494 HIS A C 1
ATOM 3954 O O . HIS A 1 494 ? 13.289 -12.077 -22.899 1.00 91.69 494 HIS A O 1
ATOM 3960 N N . LEU A 1 495 ? 13.972 -11.672 -20.801 1.00 92.50 495 LEU A N 1
ATOM 3961 C CA . LEU A 1 495 ? 14.589 -10.377 -21.116 1.00 92.50 495 LEU A CA 1
ATOM 3962 C C . LEU A 1 495 ? 15.595 -10.465 -22.277 1.00 92.50 495 LEU A C 1
ATOM 3964 O O . LEU A 1 495 ? 15.633 -9.566 -23.101 1.00 92.50 495 LEU A O 1
ATOM 3968 N N . TRP A 1 496 ? 16.351 -11.562 -22.392 1.00 95.25 496 TRP A N 1
ATOM 3969 C CA . TRP A 1 496 ? 17.290 -11.767 -23.503 1.00 95.25 496 TRP A CA 1
ATOM 3970 C C . TRP A 1 496 ? 16.599 -11.744 -24.875 1.00 95.25 496 TRP A C 1
ATOM 3972 O O . TRP A 1 496 ? 17.052 -11.067 -25.792 1.00 95.25 496 TRP A O 1
ATOM 3982 N N . GLN A 1 497 ? 15.480 -12.464 -25.002 1.00 93.06 497 GLN A N 1
ATOM 3983 C CA . GLN A 1 497 ? 14.686 -12.506 -26.234 1.00 93.06 497 GLN A CA 1
ATOM 3984 C C . GLN A 1 497 ? 14.081 -11.131 -26.527 1.00 93.06 497 GLN A C 1
ATOM 3986 O O . GLN A 1 497 ? 14.130 -10.671 -27.659 1.00 93.06 497 GLN A O 1
ATOM 3991 N N . LYS A 1 498 ? 13.576 -10.449 -25.490 1.00 91.50 498 LYS A N 1
ATOM 3992 C CA . LYS A 1 498 ? 13.001 -9.105 -25.628 1.00 91.50 498 LYS A CA 1
ATOM 3993 C C . LYS A 1 498 ? 14.026 -8.057 -26.049 1.00 91.50 498 LYS A C 1
ATOM 3995 O O . LYS A 1 498 ? 13.680 -7.179 -26.823 1.00 91.50 498 LYS A O 1
ATOM 4000 N N . ILE A 1 499 ? 15.272 -8.151 -25.579 1.00 94.44 499 ILE A N 1
ATOM 4001 C CA . ILE A 1 499 ? 16.353 -7.268 -26.036 1.00 94.44 499 ILE A CA 1
ATOM 4002 C C . ILE A 1 499 ? 16.611 -7.493 -27.529 1.00 94.44 499 ILE A C 1
ATOM 4004 O O . ILE A 1 499 ? 16.649 -6.528 -28.282 1.00 94.44 499 ILE A O 1
ATOM 4008 N N . HIS A 1 500 ? 16.744 -8.748 -27.972 1.00 95.56 500 HIS A N 1
ATOM 4009 C CA . HIS A 1 500 ? 16.978 -9.062 -29.390 1.00 95.56 500 HIS A CA 1
ATOM 4010 C C . HIS A 1 500 ? 15.831 -8.568 -30.283 1.00 95.56 500 HIS A C 1
ATOM 4012 O O . HIS A 1 500 ? 16.072 -7.900 -31.287 1.00 95.56 500 HIS A O 1
ATOM 4018 N N . GLU A 1 501 ? 14.592 -8.823 -29.869 1.00 92.44 501 GLU A N 1
ATOM 4019 C CA . GLU A 1 501 ? 13.386 -8.384 -30.574 1.00 92.44 501 GLU A CA 1
ATOM 4020 C C . GLU A 1 501 ? 13.280 -6.851 -30.637 1.00 92.44 501 GLU A C 1
ATOM 4022 O O . GLU A 1 501 ? 13.047 -6.299 -31.711 1.00 92.44 501 GLU A O 1
ATOM 4027 N N . ALA A 1 502 ? 13.513 -6.154 -29.517 1.00 92.25 502 ALA A N 1
ATOM 4028 C CA . ALA A 1 502 ? 13.462 -4.693 -29.453 1.00 92.25 502 ALA A CA 1
ATOM 4029 C C . ALA A 1 502 ? 14.518 -4.043 -30.357 1.00 92.25 502 ALA A C 1
ATOM 4031 O O . ALA A 1 502 ? 14.210 -3.111 -31.091 1.00 92.25 502 ALA A O 1
ATOM 4032 N N . LEU A 1 503 ? 15.747 -4.567 -30.360 1.00 94.06 503 LEU A N 1
ATOM 4033 C CA . LEU A 1 503 ? 16.810 -4.082 -31.244 1.00 94.06 503 LEU A CA 1
ATOM 4034 C C . LEU A 1 503 ? 16.471 -4.308 -32.719 1.00 94.06 503 LEU A C 1
ATOM 4036 O O . LEU A 1 503 ? 16.685 -3.424 -33.543 1.00 94.06 503 LEU A O 1
ATOM 4040 N N . THR A 1 504 ? 15.917 -5.477 -33.050 1.00 94.38 504 THR A N 1
ATOM 4041 C CA . THR A 1 504 ? 15.485 -5.792 -34.418 1.00 94.38 504 THR A CA 1
ATOM 4042 C C . THR A 1 504 ? 14.401 -4.822 -34.886 1.00 94.38 504 THR A C 1
ATOM 4044 O O . THR A 1 504 ? 14.462 -4.323 -36.008 1.00 94.38 504 THR A O 1
ATOM 4047 N N . MET A 1 505 ? 13.430 -4.511 -34.023 1.00 92.38 505 MET A N 1
ATOM 4048 C CA . MET A 1 505 ? 12.382 -3.536 -34.334 1.00 92.38 505 MET A CA 1
ATOM 4049 C C . MET A 1 505 ? 12.931 -2.115 -34.498 1.00 92.38 505 MET A C 1
ATOM 4051 O O . MET A 1 505 ? 12.550 -1.438 -35.450 1.00 92.38 505 MET A O 1
ATOM 4055 N N . ASP A 1 506 ? 13.847 -1.675 -33.631 1.00 93.44 506 ASP A N 1
ATOM 4056 C CA . ASP A 1 506 ? 14.470 -0.351 -33.744 1.00 93.44 506 ASP A CA 1
ATOM 4057 C C . ASP A 1 506 ? 15.225 -0.203 -35.075 1.00 93.44 506 ASP A C 1
ATOM 4059 O O . ASP A 1 506 ? 15.092 0.812 -35.757 1.00 93.44 506 ASP A O 1
ATOM 4063 N N . PHE A 1 507 ? 15.974 -1.231 -35.491 1.00 94.56 507 PHE A N 1
ATOM 4064 C CA . PHE A 1 507 ? 16.650 -1.233 -36.790 1.00 94.56 507 PHE A CA 1
ATOM 4065 C C . PHE A 1 507 ? 15.674 -1.215 -37.968 1.00 94.56 507 PHE A C 1
ATOM 4067 O O . PHE A 1 507 ? 15.900 -0.466 -38.918 1.00 94.56 507 PHE A O 1
ATOM 4074 N N . ALA A 1 508 ? 14.584 -1.985 -37.908 1.00 93.56 508 ALA A N 1
ATOM 4075 C CA . ALA A 1 508 ? 13.559 -1.968 -38.951 1.00 93.56 508 ALA A CA 1
ATOM 4076 C C . ALA A 1 508 ? 12.954 -0.561 -39.112 1.00 93.56 508 ALA A C 1
ATOM 4078 O O . ALA A 1 508 ? 12.902 -0.042 -40.222 1.00 93.56 508 ALA A O 1
ATOM 4079 N N . GLN A 1 509 ? 12.622 0.108 -38.000 1.00 92.19 509 GLN A N 1
ATOM 4080 C CA . GLN A 1 509 ? 12.106 1.483 -38.016 1.00 92.19 509 GLN A CA 1
ATOM 4081 C C . GLN A 1 509 ? 13.121 2.505 -38.540 1.00 92.19 509 GLN A C 1
ATOM 4083 O O . GLN A 1 509 ? 12.732 3.492 -39.165 1.00 92.19 509 GLN A O 1
ATOM 4088 N N . VAL A 1 510 ? 14.415 2.314 -38.261 1.00 94.62 510 VAL A N 1
ATOM 4089 C CA . VAL A 1 510 ? 15.475 3.174 -38.804 1.00 94.62 510 VAL A CA 1
ATOM 4090 C C . VAL A 1 510 ? 15.566 3.013 -40.321 1.00 94.62 510 VAL A C 1
ATOM 4092 O O . VAL A 1 510 ? 15.618 4.019 -41.021 1.00 94.62 510 VAL A O 1
ATOM 4095 N N . PHE A 1 511 ? 15.536 1.783 -40.840 1.00 94.50 511 PHE A N 1
ATOM 4096 C CA . PHE A 1 511 ? 15.589 1.553 -42.287 1.00 94.50 511 PHE A CA 1
ATOM 4097 C C . PHE A 1 511 ? 14.324 2.011 -43.015 1.00 94.50 511 PHE A C 1
ATOM 4099 O O . PHE A 1 511 ? 14.441 2.569 -44.102 1.00 94.50 511 PHE A O 1
ATOM 4106 N N . ASP A 1 512 ? 13.145 1.872 -42.405 1.00 92.25 512 ASP A N 1
ATOM 4107 C CA . ASP A 1 512 ? 11.882 2.372 -42.969 1.00 92.25 512 ASP A CA 1
ATOM 4108 C C . ASP A 1 512 ? 11.875 3.897 -43.159 1.00 92.25 512 ASP A C 1
ATOM 4110 O O . ASP A 1 512 ? 11.195 4.417 -44.041 1.00 92.25 512 ASP A O 1
ATOM 4114 N N . ARG A 1 513 ? 12.642 4.641 -42.354 1.00 92.31 513 ARG A N 1
ATOM 4115 C CA . ARG A 1 513 ? 12.782 6.099 -42.513 1.00 92.31 513 ARG A CA 1
ATOM 4116 C C . ARG A 1 513 ? 13.748 6.495 -43.626 1.00 92.31 513 ARG A C 1
ATOM 4118 O O . ARG A 1 513 ? 13.655 7.609 -44.124 1.00 92.31 513 ARG A O 1
ATOM 4125 N N . GLU A 1 514 ? 14.649 5.597 -44.011 1.00 92.50 514 GLU A N 1
ATOM 4126 C CA . GLU A 1 514 ? 15.751 5.856 -44.946 1.00 92.50 514 GLU A CA 1
ATOM 4127 C C . GLU A 1 514 ? 15.575 5.104 -46.280 1.00 92.50 514 GLU A C 1
ATOM 4129 O O . GLU A 1 514 ? 16.550 4.865 -46.998 1.00 92.50 514 GLU A O 1
ATOM 4134 N N . LEU A 1 515 ? 14.334 4.734 -46.631 1.00 91.44 515 LEU A N 1
ATOM 4135 C CA . LEU A 1 515 ? 14.021 3.976 -47.850 1.00 91.44 515 LEU A CA 1
ATOM 4136 C C . LEU A 1 515 ? 14.538 4.673 -49.116 1.00 91.44 515 LEU A C 1
ATOM 4138 O O . LEU A 1 515 ? 15.234 4.063 -49.926 1.00 91.44 515 LEU A O 1
ATOM 4142 N N . GLU A 1 516 ? 14.248 5.966 -49.269 1.00 90.19 516 GLU A N 1
ATOM 4143 C CA . GLU A 1 516 ? 14.645 6.737 -50.452 1.00 90.19 516 GLU A CA 1
ATOM 4144 C C . GLU A 1 516 ? 16.159 6.981 -50.502 1.00 90.19 516 GLU A C 1
ATOM 4146 O O . GLU A 1 516 ? 16.790 6.772 -51.540 1.00 90.19 516 GLU A O 1
ATOM 4151 N N . ALA A 1 517 ? 16.757 7.378 -49.373 1.00 90.62 517 ALA A N 1
ATOM 4152 C CA . ALA A 1 517 ? 18.173 7.730 -49.286 1.00 90.62 517 ALA A CA 1
ATOM 4153 C C . ALA A 1 517 ? 19.095 6.535 -49.574 1.00 90.62 517 ALA A C 1
ATOM 4155 O O . ALA A 1 517 ? 20.122 6.687 -50.239 1.00 90.62 517 ALA A O 1
ATOM 4156 N N . LEU A 1 518 ? 18.715 5.342 -49.107 1.00 91.44 518 LEU A N 1
ATOM 4157 C CA . LEU A 1 518 ? 19.457 4.101 -49.333 1.00 91.44 518 LEU A CA 1
ATOM 4158 C C . LEU A 1 518 ? 18.965 3.300 -50.546 1.00 91.44 518 LEU A C 1
ATOM 4160 O O . LEU A 1 518 ? 19.533 2.250 -50.836 1.00 91.44 518 LEU A O 1
ATOM 4164 N N . GLN A 1 519 ? 17.955 3.779 -51.281 1.00 92.06 519 GLN A N 1
ATOM 4165 C CA . GLN A 1 519 ? 17.350 3.076 -52.424 1.00 92.06 519 GLN A CA 1
ATOM 4166 C C . GLN A 1 519 ? 16.820 1.674 -52.061 1.00 92.06 519 GLN A C 1
ATOM 4168 O O . GLN A 1 519 ? 17.010 0.705 -52.805 1.00 92.06 519 GLN A O 1
ATOM 4173 N N . ILE A 1 520 ? 16.176 1.562 -50.900 1.00 93.19 520 ILE A N 1
ATOM 4174 C CA . ILE A 1 520 ? 15.521 0.343 -50.419 1.00 93.19 520 ILE A CA 1
ATOM 4175 C C . ILE A 1 520 ? 14.089 0.318 -50.969 1.00 93.19 520 ILE A C 1
ATOM 4177 O O . ILE A 1 520 ? 13.340 1.277 -50.814 1.00 93.19 520 ILE A O 1
ATOM 4181 N N . GLU A 1 521 ? 13.707 -0.785 -51.608 1.00 94.12 521 GLU A N 1
ATOM 4182 C CA . GLU A 1 521 ? 12.339 -1.036 -52.073 1.00 94.12 521 GLU A CA 1
ATOM 4183 C C . GLU A 1 521 ? 11.423 -1.375 -50.894 1.00 94.12 521 GLU A C 1
ATOM 4185 O O . GLU A 1 521 ? 10.378 -0.760 -50.702 1.00 94.12 521 GLU A O 1
ATOM 4190 N N . THR A 1 522 ? 11.841 -2.345 -50.079 1.00 94.06 522 THR A N 1
ATOM 4191 C CA . THR A 1 522 ? 11.097 -2.801 -48.901 1.00 94.06 522 THR A CA 1
ATOM 4192 C C . THR A 1 522 ? 12.046 -3.290 -47.813 1.00 94.06 522 THR A C 1
ATOM 4194 O O . THR A 1 522 ? 13.047 -3.954 -48.112 1.00 94.06 522 THR A O 1
ATOM 4197 N N . VAL A 1 523 ? 11.692 -3.023 -46.555 1.00 95.44 523 VAL A N 1
ATOM 4198 C CA . VAL A 1 523 ? 12.318 -3.600 -45.360 1.00 95.44 523 VAL A CA 1
ATOM 4199 C C . VAL A 1 523 ? 11.420 -4.724 -44.860 1.00 95.44 523 VAL A C 1
ATOM 4201 O O . VAL A 1 523 ? 10.272 -4.501 -44.481 1.00 95.44 523 VAL A O 1
ATOM 4204 N N . GLN A 1 524 ? 11.931 -5.949 -44.854 1.00 94.94 524 GLN A N 1
ATOM 4205 C CA . GLN A 1 524 ? 11.208 -7.105 -44.344 1.00 94.94 524 GLN A CA 1
ATOM 4206 C C . GLN A 1 524 ? 11.862 -7.585 -43.054 1.00 94.94 524 GLN A C 1
ATOM 4208 O O . GLN A 1 524 ? 13.003 -8.042 -43.051 1.00 94.94 524 GLN A O 1
ATOM 4213 N N . LYS A 1 525 ? 11.122 -7.532 -41.946 1.00 94.31 525 LYS A N 1
ATOM 4214 C CA . LYS A 1 525 ? 11.503 -8.255 -40.734 1.00 94.31 525 LYS A CA 1
ATOM 4215 C C . LYS A 1 525 ? 11.194 -9.741 -40.914 1.00 94.31 525 LYS A C 1
ATOM 4217 O O . LYS A 1 525 ? 10.064 -10.107 -41.233 1.00 94.31 525 LYS A O 1
ATOM 4222 N N . GLU A 1 526 ? 12.185 -10.592 -40.688 1.00 93.56 526 GLU A N 1
ATOM 4223 C CA . GLU A 1 526 ? 12.034 -12.038 -40.815 1.00 93.56 526 GLU A CA 1
ATOM 4224 C C . GLU A 1 526 ? 11.276 -12.643 -39.626 1.00 93.56 526 GLU A C 1
ATOM 4226 O O . GLU A 1 526 ? 11.287 -12.131 -38.502 1.00 93.56 526 GLU A O 1
ATOM 4231 N N . THR A 1 527 ? 10.620 -13.783 -39.855 1.00 90.12 527 THR A N 1
ATOM 4232 C CA . THR A 1 527 ? 9.999 -14.554 -38.772 1.00 90.12 527 THR A CA 1
ATOM 4233 C C . THR A 1 527 ? 11.076 -15.291 -37.979 1.00 90.12 527 THR A C 1
ATOM 4235 O O . THR A 1 527 ? 11.515 -16.383 -38.348 1.00 90.12 527 THR A O 1
ATOM 4238 N N . ILE A 1 528 ? 11.515 -14.684 -36.879 1.00 89.50 528 ILE A N 1
ATOM 4239 C CA . ILE A 1 528 ? 12.620 -15.184 -36.058 1.00 89.50 528 ILE A CA 1
ATOM 4240 C C . ILE A 1 528 ? 12.166 -16.370 -35.197 1.00 89.50 528 ILE A C 1
ATOM 4242 O O . ILE A 1 528 ? 11.171 -16.312 -34.474 1.00 89.50 528 ILE A O 1
ATOM 4246 N N . HIS A 1 529 ? 12.940 -17.458 -35.214 1.00 89.50 529 HIS A N 1
ATOM 4247 C CA . HIS A 1 529 ? 12.693 -18.593 -34.327 1.00 89.50 529 HIS A CA 1
ATOM 4248 C C . HIS A 1 529 ? 12.850 -18.174 -32.844 1.00 89.50 529 HIS A C 1
ATOM 4250 O O . HIS A 1 529 ? 13.881 -17.589 -32.501 1.00 89.50 529 HIS A O 1
ATOM 4256 N N . PRO A 1 530 ? 11.955 -18.571 -31.912 1.00 81.69 530 PRO A N 1
ATOM 4257 C CA . PRO A 1 530 ? 11.949 -18.085 -30.516 1.00 81.69 530 PRO A CA 1
ATOM 4258 C C . PRO A 1 530 ? 13.234 -18.310 -29.701 1.00 81.69 530 PRO A C 1
ATOM 4260 O O . PRO A 1 530 ? 13.416 -17.756 -28.617 1.00 81.69 530 PRO A O 1
ATOM 4263 N N . ARG A 1 531 ? 14.121 -19.189 -30.180 1.00 89.31 531 ARG A N 1
ATOM 4264 C CA . ARG A 1 531 ? 15.409 -19.503 -29.540 1.00 89.31 531 ARG A CA 1
ATOM 4265 C C . ARG A 1 531 ? 16.629 -18.917 -30.254 1.00 89.31 531 ARG A C 1
ATOM 4267 O O . ARG A 1 531 ? 17.736 -19.073 -29.749 1.00 89.31 531 ARG A O 1
ATOM 4274 N N . LYS A 1 532 ? 16.448 -18.272 -31.413 1.00 93.56 532 LYS A N 1
ATOM 4275 C CA . LYS A 1 532 ? 17.547 -17.773 -32.257 1.00 93.56 532 LYS A CA 1
ATOM 4276 C C . LYS A 1 532 ? 18.441 -16.806 -31.493 1.00 93.56 532 LYS A C 1
ATOM 4278 O O . LYS A 1 532 ? 19.653 -16.972 -31.511 1.00 93.56 532 LYS A O 1
ATOM 4283 N N . SER A 1 533 ? 17.842 -15.890 -30.732 1.00 93.12 533 SER A N 1
ATOM 4284 C CA . SER A 1 533 ? 18.548 -14.852 -29.973 1.00 93.12 533 SER A CA 1
ATOM 4285 C C . SER A 1 533 ? 19.653 -15.378 -29.044 1.00 93.12 533 SER A C 1
ATOM 4287 O O . SER A 1 533 ? 20.574 -14.639 -28.723 1.00 93.12 533 SER A O 1
ATOM 4289 N N . TYR A 1 534 ? 19.552 -16.624 -28.560 1.00 93.81 534 TYR A N 1
ATOM 4290 C CA . TYR A 1 534 ? 20.552 -17.258 -27.688 1.00 93.81 534 TYR A CA 1
ATOM 4291 C C . TYR A 1 534 ? 21.095 -18.575 -28.266 1.00 93.81 534 TYR A C 1
ATOM 4293 O O . TYR A 1 534 ? 21.641 -19.399 -27.533 1.00 93.81 534 TYR A O 1
ATOM 4301 N N . LYS A 1 535 ? 20.967 -18.806 -29.577 1.00 92.94 535 LYS A N 1
ATOM 4302 C CA . LYS A 1 535 ? 21.595 -19.949 -30.249 1.00 92.94 535 LYS A CA 1
ATOM 4303 C C . LYS A 1 535 ? 23.003 -19.547 -30.699 1.00 92.94 535 LYS A C 1
ATOM 4305 O O . LYS A 1 535 ? 23.165 -18.854 -31.690 1.00 92.94 535 LYS A O 1
ATOM 4310 N N . MET A 1 536 ? 24.026 -20.007 -29.980 1.00 88.75 536 MET A N 1
ATOM 4311 C CA . MET A 1 536 ? 25.415 -19.541 -30.168 1.00 88.75 536 MET A CA 1
ATOM 4312 C C . MET A 1 536 ? 26.232 -20.298 -31.229 1.00 88.75 536 MET A C 1
ATOM 4314 O O . MET A 1 536 ? 27.399 -19.967 -31.455 1.00 88.75 536 MET A O 1
ATOM 4318 N N . ASN A 1 537 ? 25.636 -21.313 -31.862 1.00 89.06 537 ASN A N 1
ATOM 4319 C CA . ASN A 1 537 ? 26.326 -22.208 -32.801 1.00 89.06 537 ASN A CA 1
ATOM 4320 C C . ASN A 1 537 ? 25.927 -21.979 -34.266 1.00 89.06 537 ASN A C 1
ATOM 4322 O O . ASN A 1 537 ? 26.617 -22.456 -35.152 1.00 89.06 537 ASN A O 1
ATOM 4326 N N . SER A 1 538 ? 24.807 -21.306 -34.520 1.00 91.81 538 SER A N 1
ATOM 4327 C CA . SER A 1 538 ? 24.304 -21.002 -35.866 1.00 91.81 538 SER A CA 1
ATOM 4328 C C . SER A 1 538 ? 23.302 -19.868 -35.777 1.00 91.81 538 SER A C 1
ATOM 4330 O O . SER A 1 538 ? 22.594 -19.782 -34.766 1.00 91.81 538 SER A O 1
ATOM 4332 N N . SER A 1 539 ? 23.129 -19.128 -36.862 1.00 93.44 539 SER A N 1
ATOM 4333 C CA . SER A 1 539 ? 22.197 -18.008 -36.923 1.00 93.44 539 SER A CA 1
ATOM 4334 C C . SER A 1 539 ? 21.377 -17.991 -38.221 1.00 93.44 539 SER A C 1
ATOM 4336 O O . SER A 1 539 ? 21.463 -18.902 -39.044 1.00 93.44 539 SER A O 1
ATOM 4338 N N . ALA A 1 540 ? 20.522 -16.980 -38.344 1.00 93.25 540 ALA A N 1
ATOM 4339 C CA . ALA A 1 540 ? 19.711 -16.643 -39.508 1.00 93.25 540 ALA A CA 1
ATOM 4340 C C . ALA A 1 540 ? 19.548 -15.113 -39.568 1.00 93.25 540 ALA A C 1
ATOM 4342 O O . ALA A 1 540 ? 19.781 -14.428 -38.568 1.00 93.25 540 ALA A O 1
ATOM 4343 N N . SER A 1 541 ? 19.143 -14.582 -40.722 1.00 94.06 541 SER A N 1
ATOM 4344 C CA . SER A 1 541 ? 18.846 -13.153 -40.886 1.00 94.06 541 SER A CA 1
ATOM 4345 C C . SER A 1 541 ? 17.641 -12.719 -40.045 1.00 94.06 541 SER A C 1
ATOM 4347 O O . SER A 1 541 ? 16.634 -13.423 -40.010 1.00 94.06 541 SER A O 1
ATOM 4349 N N . ASP A 1 542 ? 17.735 -11.548 -39.414 1.00 95.94 542 ASP A N 1
ATOM 4350 C CA . ASP A 1 542 ? 16.641 -10.924 -38.655 1.00 95.94 542 ASP A CA 1
ATOM 4351 C C . ASP A 1 542 ? 15.853 -9.917 -39.505 1.00 95.94 542 ASP A C 1
ATOM 4353 O O . ASP A 1 542 ? 14.633 -9.808 -39.384 1.00 95.94 542 ASP A O 1
ATOM 4357 N N . ILE A 1 543 ? 16.553 -9.180 -40.371 1.00 96.44 543 ILE A N 1
ATOM 4358 C CA . ILE A 1 543 ? 15.970 -8.204 -41.298 1.00 96.44 543 ILE A CA 1
ATOM 4359 C C . ILE A 1 543 ? 16.545 -8.464 -42.682 1.00 96.44 543 ILE A C 1
ATOM 4361 O O . ILE A 1 543 ? 17.734 -8.763 -42.823 1.00 96.44 543 ILE A O 1
ATOM 4365 N N . LEU A 1 544 ? 15.713 -8.316 -43.702 1.00 96.69 544 LEU A N 1
ATOM 4366 C CA . LEU A 1 544 ? 16.100 -8.395 -45.094 1.00 96.69 544 LEU A CA 1
ATOM 4367 C C . LEU A 1 544 ? 15.666 -7.128 -45.830 1.00 96.69 544 LEU A C 1
ATOM 4369 O O . LEU A 1 544 ? 14.509 -6.719 -45.781 1.00 96.69 544 LEU A O 1
ATOM 4373 N N . LEU A 1 545 ? 16.622 -6.502 -46.507 1.00 96.06 545 LEU A N 1
ATOM 4374 C CA . LEU A 1 545 ? 16.426 -5.312 -47.322 1.00 96.06 545 LEU A CA 1
ATOM 4375 C C . LEU A 1 545 ? 16.441 -5.714 -48.796 1.00 96.06 545 LEU A C 1
ATOM 4377 O O . LEU A 1 545 ? 17.344 -6.434 -49.240 1.00 96.06 545 LEU A O 1
ATOM 4381 N N . PHE A 1 546 ? 15.465 -5.218 -49.549 1.00 95.62 546 PHE A N 1
ATOM 4382 C CA . PHE A 1 546 ? 15.399 -5.370 -51.000 1.00 95.62 546 PHE A CA 1
ATOM 4383 C C . PHE A 1 546 ? 15.816 -4.063 -51.669 1.00 95.62 546 PHE A C 1
ATOM 4385 O O . PHE A 1 546 ? 15.348 -2.996 -51.281 1.00 95.62 546 PHE A O 1
ATOM 4392 N N . ALA A 1 547 ? 16.715 -4.131 -52.646 1.00 93.12 547 ALA A N 1
ATOM 4393 C CA . ALA A 1 547 ? 17.159 -2.957 -53.389 1.00 93.12 547 ALA A CA 1
ATOM 4394 C C . ALA A 1 547 ? 16.131 -2.576 -54.456 1.00 93.12 547 ALA A C 1
ATOM 4396 O O . ALA A 1 547 ? 15.720 -3.437 -55.228 1.00 93.12 547 ALA A O 1
ATOM 4397 N N . ALA A 1 548 ? 15.830 -1.283 -54.600 1.00 90.94 548 ALA A N 1
ATOM 4398 C CA . ALA A 1 548 ? 15.003 -0.787 -55.706 1.00 90.94 548 ALA A CA 1
ATOM 4399 C C . ALA A 1 548 ? 15.648 -1.034 -57.088 1.00 90.94 548 ALA A C 1
ATOM 4401 O O . ALA A 1 548 ? 14.965 -1.105 -58.108 1.00 90.94 548 ALA A O 1
ATOM 4402 N N . TYR A 1 549 ? 16.979 -1.173 -57.131 1.00 88.06 549 TYR A N 1
ATOM 4403 C CA . TYR A 1 549 ? 17.716 -1.578 -58.327 1.00 88.06 549 TYR A CA 1
ATOM 4404 C C . TYR A 1 549 ? 18.837 -2.573 -57.995 1.00 88.06 549 TYR A C 1
ATOM 4406 O O . TYR A 1 549 ? 18.610 -3.779 -57.935 1.00 88.06 549 TYR A O 1
ATOM 4414 N N . LYS A 1 550 ? 20.067 -2.088 -57.802 1.00 88.31 550 LYS A N 1
ATOM 4415 C CA . LYS A 1 550 ? 21.248 -2.887 -57.456 1.00 88.31 550 LYS A CA 1
ATOM 4416 C C . LYS A 1 550 ? 22.198 -2.039 -56.628 1.00 88.31 550 LYS A C 1
ATOM 4418 O O . LYS A 1 550 ? 22.575 -0.953 -57.064 1.00 88.31 550 LYS A O 1
ATOM 4423 N N . TRP A 1 551 ? 22.645 -2.562 -55.492 1.00 93.06 551 TRP A N 1
ATOM 4424 C CA . TRP A 1 551 ? 23.667 -1.902 -54.683 1.00 93.06 551 TRP A CA 1
ATOM 4425 C C . TRP A 1 551 ? 25.068 -2.366 -55.080 1.00 93.06 551 TRP A C 1
ATOM 4427 O O . TRP A 1 551 ? 25.291 -3.579 -55.148 1.00 93.06 551 TRP A O 1
ATOM 4437 N N . PRO A 1 552 ? 26.030 -1.450 -55.307 1.00 90.50 552 PRO A N 1
ATOM 4438 C CA . PRO A 1 552 ? 27.444 -1.792 -55.232 1.00 90.50 552 PRO A CA 1
ATOM 4439 C C . PRO A 1 552 ? 27.804 -2.049 -53.765 1.00 90.50 552 PRO A C 1
ATOM 4441 O O . PRO A 1 552 ? 27.381 -1.308 -52.879 1.00 90.50 552 PRO A O 1
ATOM 4444 N N . VAL A 1 553 ? 28.555 -3.114 -53.500 1.00 91.75 553 VAL A N 1
ATOM 4445 C CA . VAL A 1 553 ? 28.813 -3.578 -52.134 1.00 91.75 553 VAL A CA 1
ATOM 4446 C C . VAL A 1 553 ? 30.312 -3.583 -51.852 1.00 91.75 553 VAL A C 1
ATOM 4448 O O . VAL A 1 553 ? 31.112 -3.958 -52.708 1.00 91.75 553 VAL A O 1
ATOM 4451 N N . SER A 1 554 ? 30.715 -3.190 -50.646 1.00 92.88 554 SER A N 1
ATOM 4452 C CA . SER A 1 554 ? 32.108 -3.280 -50.208 1.00 92.88 554 SER A CA 1
ATOM 4453 C C . SER A 1 554 ? 32.533 -4.722 -49.905 1.00 92.88 554 SER A C 1
ATOM 4455 O O . SER A 1 554 ? 31.718 -5.619 -49.657 1.00 92.88 554 SER A O 1
ATOM 4457 N N . ARG A 1 555 ? 33.849 -4.941 -49.805 1.00 90.31 555 ARG A N 1
ATOM 4458 C CA . ARG A 1 555 ? 34.370 -6.106 -49.069 1.00 90.31 555 ARG A CA 1
ATOM 4459 C C . ARG A 1 555 ? 33.990 -6.003 -47.581 1.00 90.31 555 ARG A C 1
ATOM 4461 O O . ARG A 1 555 ? 33.833 -4.879 -47.098 1.00 90.31 555 ARG A O 1
ATOM 4468 N N . PRO A 1 556 ? 33.861 -7.130 -46.854 1.00 92.56 556 PRO A N 1
ATOM 4469 C CA . PRO A 1 556 ? 33.523 -7.089 -45.439 1.00 92.56 556 PRO A CA 1
ATOM 4470 C C . PRO A 1 556 ? 34.542 -6.295 -44.608 1.00 92.56 556 PRO A C 1
ATOM 4472 O O . PRO A 1 556 ? 35.732 -6.619 -44.618 1.00 92.56 556 PRO A O 1
ATOM 4475 N N . SER A 1 557 ? 34.080 -5.273 -43.891 1.00 93.94 557 SER A N 1
ATOM 4476 C CA . SER A 1 557 ? 34.908 -4.391 -43.052 1.00 93.94 557 SER A CA 1
ATOM 4477 C C . SER A 1 557 ? 34.203 -4.078 -41.728 1.00 93.94 557 SER A C 1
ATOM 4479 O O . SER A 1 557 ? 33.004 -4.339 -41.577 1.00 93.94 557 SER A O 1
ATOM 4481 N N . LEU A 1 558 ? 34.945 -3.560 -40.745 1.00 94.31 558 LEU A N 1
ATOM 4482 C CA . LEU A 1 558 ? 34.389 -3.164 -39.449 1.00 94.31 558 LEU A CA 1
ATOM 4483 C C . LEU A 1 558 ? 33.598 -1.854 -39.562 1.00 94.31 558 LEU A C 1
ATOM 4485 O O . LEU A 1 558 ? 33.830 -1.032 -40.451 1.00 94.31 558 LEU A O 1
ATOM 4489 N N . LEU A 1 559 ? 32.684 -1.638 -38.614 1.00 92.81 559 LEU A N 1
ATOM 4490 C CA . LEU A 1 559 ? 31.851 -0.434 -38.520 1.00 92.81 559 LEU A CA 1
ATOM 4491 C C . LEU A 1 559 ? 32.665 0.868 -38.510 1.00 92.81 559 LEU A C 1
ATOM 4493 O O . LEU A 1 559 ? 32.243 1.849 -39.113 1.00 92.81 559 LEU A O 1
ATOM 4497 N N . ASN A 1 560 ? 33.820 0.876 -37.844 1.00 89.81 560 ASN A N 1
ATOM 4498 C CA . ASN A 1 560 ? 34.651 2.069 -37.659 1.00 89.81 560 ASN A CA 1
ATOM 4499 C C . ASN A 1 560 ? 35.801 2.183 -38.675 1.00 89.81 560 ASN A C 1
ATOM 4501 O O . ASN A 1 560 ? 36.601 3.114 -38.584 1.00 89.81 560 ASN A O 1
ATOM 4505 N N . ASP A 1 561 ? 35.889 1.274 -39.653 1.00 89.31 561 ASP A N 1
ATOM 4506 C CA . ASP A 1 561 ? 36.918 1.358 -40.692 1.00 89.31 561 ASP A CA 1
ATOM 4507 C C . ASP A 1 561 ? 36.645 2.562 -41.618 1.00 89.31 561 ASP A C 1
ATOM 4509 O O . ASP A 1 561 ? 35.556 2.640 -42.199 1.00 89.31 561 ASP A O 1
ATOM 4513 N N . PRO A 1 562 ? 37.617 3.482 -41.808 1.00 79.19 562 PRO A N 1
ATOM 4514 C CA . PRO A 1 562 ? 37.395 4.774 -42.467 1.00 79.19 562 PRO A CA 1
ATOM 4515 C C . PRO A 1 562 ? 37.400 4.719 -44.002 1.00 79.19 562 PRO A C 1
ATOM 4517 O O . PRO A 1 562 ? 37.089 5.716 -44.651 1.00 79.19 562 PRO A O 1
ATOM 4520 N N . ARG A 1 563 ? 37.807 3.597 -44.608 1.00 78.31 563 ARG A N 1
ATOM 4521 C CA . ARG A 1 563 ? 37.908 3.442 -46.066 1.00 78.31 563 ARG A CA 1
ATOM 4522 C C . ARG A 1 563 ? 37.238 2.152 -46.516 1.00 78.31 563 ARG A C 1
ATOM 4524 O O . ARG A 1 563 ? 37.798 1.076 -46.329 1.00 78.31 563 ARG A O 1
ATOM 4531 N N . ASP A 1 564 ? 36.095 2.287 -47.180 1.00 81.31 564 ASP A N 1
ATOM 4532 C CA . ASP A 1 564 ? 35.444 1.190 -47.892 1.00 81.31 564 ASP A CA 1
ATOM 4533 C C . ASP A 1 564 ? 35.678 1.327 -49.394 1.00 81.31 564 ASP A C 1
ATOM 4535 O O . ASP A 1 564 ? 35.411 2.367 -49.995 1.00 81.31 564 ASP A O 1
ATOM 4539 N N . VAL A 1 565 ? 36.170 0.255 -50.008 1.00 82.44 565 VAL A N 1
ATOM 4540 C CA . VAL A 1 565 ? 36.324 0.165 -51.460 1.00 82.44 565 VAL A CA 1
ATOM 4541 C C . VAL A 1 565 ? 35.125 -0.605 -52.013 1.00 82.44 565 VAL A C 1
ATOM 4543 O O . VAL A 1 565 ? 34.969 -1.800 -51.746 1.00 82.44 565 VAL A O 1
ATOM 4546 N N . MET A 1 566 ? 34.270 0.086 -52.770 1.00 82.12 566 MET A N 1
ATOM 4547 C CA . MET A 1 566 ? 33.011 -0.430 -53.335 1.00 82.12 566 MET A CA 1
ATOM 4548 C C . MET A 1 566 ? 33.228 -1.214 -54.647 1.00 82.12 566 MET A C 1
ATOM 4550 O O . MET A 1 566 ? 32.523 -1.012 -55.629 1.00 82.12 566 MET A O 1
ATOM 4554 N N . GLU A 1 567 ? 34.233 -2.093 -54.674 1.00 75.81 567 GLU A N 1
ATOM 4555 C CA . GLU A 1 567 ? 34.603 -2.927 -55.837 1.00 75.81 567 GLU A CA 1
ATOM 4556 C C . GLU A 1 567 ? 34.010 -4.353 -55.778 1.00 75.81 567 GLU A C 1
ATOM 4558 O O . GLU A 1 567 ? 34.413 -5.236 -56.535 1.00 75.81 567 GLU A O 1
ATOM 4563 N N . GLY A 1 568 ? 33.098 -4.627 -54.840 1.00 71.00 568 GLY A N 1
ATOM 4564 C CA . GLY A 1 568 ? 32.466 -5.939 -54.690 1.00 71.00 568 GLY A CA 1
ATOM 4565 C C . GLY A 1 568 ? 31.346 -6.217 -55.707 1.00 71.00 568 GLY A C 1
ATOM 4566 O O . GLY A 1 568 ? 30.995 -5.357 -56.518 1.00 71.00 568 GLY A O 1
ATOM 4567 N N . PRO A 1 569 ? 30.763 -7.432 -55.682 1.00 78.25 569 PRO A N 1
ATOM 4568 C CA . PRO A 1 569 ? 29.640 -7.788 -56.546 1.00 78.25 569 PRO A CA 1
ATOM 4569 C C . PRO A 1 569 ? 28.404 -6.937 -56.227 1.00 78.25 569 PRO A C 1
ATOM 4571 O O . PRO A 1 569 ? 28.182 -6.543 -55.082 1.00 78.25 569 PRO A O 1
ATOM 4574 N N . THR A 1 570 ? 27.574 -6.678 -57.240 1.00 89.44 570 THR A N 1
ATOM 4575 C CA . THR A 1 570 ? 26.287 -6.004 -57.023 1.00 89.44 570 THR A CA 1
ATOM 4576 C C . THR A 1 570 ? 25.263 -6.965 -56.424 1.00 89.44 570 THR A C 1
ATOM 4578 O O . THR A 1 570 ? 25.214 -8.134 -56.810 1.00 89.44 570 THR A O 1
ATOM 4581 N N . THR A 1 571 ? 24.435 -6.481 -55.496 1.00 92.06 571 THR A N 1
ATOM 4582 C CA . THR A 1 571 ? 23.385 -7.283 -54.848 1.00 92.06 571 THR A CA 1
ATOM 4583 C C . THR A 1 571 ? 22.017 -6.611 -54.929 1.00 92.06 571 THR A C 1
ATOM 4585 O O . THR A 1 571 ? 21.920 -5.387 -55.027 1.00 92.06 571 THR A O 1
ATOM 4588 N N . THR A 1 572 ? 20.960 -7.422 -54.877 1.00 93.38 572 THR A N 1
ATOM 4589 C CA . THR A 1 572 ? 19.561 -6.977 -54.759 1.00 93.38 572 THR A CA 1
ATOM 4590 C C . THR A 1 572 ? 18.957 -7.285 -53.390 1.00 93.38 572 THR A C 1
ATOM 4592 O O . THR A 1 572 ? 17.917 -6.733 -53.048 1.00 93.38 572 THR A O 1
ATOM 4595 N N . LYS A 1 573 ? 19.598 -8.161 -52.606 1.00 94.88 573 LYS A N 1
ATOM 4596 C CA . LYS A 1 573 ? 19.170 -8.552 -51.259 1.00 94.88 573 LYS A CA 1
ATOM 4597 C C . LYS A 1 573 ? 20.303 -8.320 -50.272 1.00 94.88 573 LYS A C 1
ATOM 4599 O O . LYS A 1 573 ? 21.462 -8.629 -50.560 1.00 94.88 573 LYS A O 1
ATOM 4604 N N . TYR A 1 574 ? 19.965 -7.796 -49.106 1.00 95.75 574 TYR A N 1
ATOM 4605 C CA . TYR A 1 574 ? 20.930 -7.503 -48.059 1.00 95.75 574 TYR A CA 1
ATOM 4606 C C . TYR A 1 574 ? 20.338 -7.845 -46.696 1.00 95.75 574 TYR A C 1
ATOM 4608 O O . TYR A 1 574 ? 19.288 -7.323 -46.334 1.00 95.75 574 TYR A O 1
ATOM 4616 N N . TRP A 1 575 ? 20.985 -8.738 -45.949 1.00 96.38 575 TRP A N 1
ATOM 4617 C CA . TRP A 1 575 ? 20.492 -9.161 -44.638 1.00 96.38 575 TRP A CA 1
ATOM 4618 C C . TRP A 1 575 ? 21.195 -8.439 -43.489 1.00 96.38 575 TRP A C 1
ATOM 4620 O O . TRP A 1 575 ? 22.369 -8.080 -43.584 1.00 96.38 575 TRP A O 1
ATOM 4630 N N . LEU A 1 576 ? 20.477 -8.294 -42.378 1.00 96.75 576 LEU A N 1
ATOM 4631 C CA . LEU A 1 576 ? 21.008 -7.905 -41.077 1.00 96.75 576 LEU A CA 1
ATOM 4632 C C . LEU A 1 576 ? 20.831 -9.061 -40.087 1.00 96.75 576 LEU A C 1
ATOM 4634 O O . LEU A 1 576 ? 19.747 -9.638 -39.990 1.00 96.75 576 LEU A O 1
ATOM 4638 N N . ASP A 1 577 ? 21.880 -9.373 -39.333 1.00 96.88 577 ASP A N 1
ATOM 4639 C CA . ASP A 1 577 ? 21.856 -10.339 -38.233 1.00 96.88 577 ASP A CA 1
ATOM 4640 C C . ASP A 1 577 ? 22.343 -9.679 -36.938 1.00 96.88 577 ASP A C 1
ATOM 4642 O O . ASP A 1 577 ? 23.480 -9.213 -36.853 1.00 96.88 577 ASP A O 1
ATOM 4646 N N . ILE A 1 578 ? 21.484 -9.643 -35.921 1.00 96.56 578 ILE A N 1
ATOM 4647 C CA . ILE A 1 578 ? 21.780 -9.081 -34.607 1.00 96.56 578 ILE A CA 1
ATOM 4648 C C . ILE A 1 578 ? 22.146 -10.220 -33.651 1.00 96.56 578 ILE A C 1
ATOM 4650 O O . ILE A 1 578 ? 21.353 -11.125 -33.370 1.00 96.56 578 ILE A O 1
ATOM 4654 N N . GLN A 1 579 ? 23.360 -10.142 -33.113 1.00 96.12 579 GLN A N 1
ATOM 4655 C CA . GLN A 1 579 ? 23.937 -11.088 -32.169 1.00 96.12 579 GLN A CA 1
ATOM 4656 C C . GLN A 1 579 ? 24.091 -10.443 -30.793 1.00 96.12 579 GLN A C 1
ATOM 4658 O O . GLN A 1 579 ? 24.718 -9.396 -30.630 1.00 96.12 579 GLN A O 1
ATOM 4663 N N . LEU A 1 580 ? 23.543 -11.108 -29.781 1.00 96.38 580 LEU A N 1
ATOM 4664 C CA . LEU A 1 580 ? 23.724 -10.728 -28.385 1.00 96.38 580 LEU A CA 1
ATOM 4665 C C . LEU A 1 580 ? 24.808 -11.587 -27.750 1.00 96.38 580 LEU A C 1
ATOM 4667 O O . LEU A 1 580 ? 24.883 -12.789 -27.992 1.00 96.38 580 LEU A O 1
ATOM 4671 N N . ARG A 1 581 ? 25.607 -10.983 -26.878 1.00 94.56 581 ARG A N 1
ATOM 4672 C CA . ARG A 1 581 ? 26.674 -11.654 -26.143 1.00 94.56 581 ARG A CA 1
ATOM 4673 C C . ARG A 1 581 ? 26.672 -11.218 -24.684 1.00 94.56 581 ARG A C 1
ATOM 4675 O O . ARG A 1 581 ? 26.279 -10.105 -24.360 1.00 94.56 581 ARG A O 1
ATOM 4682 N N . TRP A 1 582 ? 27.135 -12.102 -23.807 1.00 95.06 582 TRP A N 1
ATOM 4683 C CA . TRP A 1 582 ? 27.539 -11.757 -22.447 1.00 95.06 582 TRP A CA 1
ATOM 4684 C C . TRP A 1 582 ? 29.027 -12.081 -22.286 1.00 95.06 582 TRP A C 1
ATOM 4686 O O . TRP A 1 582 ? 29.378 -13.257 -22.175 1.00 95.06 582 TRP A O 1
ATOM 4696 N N . GLY A 1 583 ? 29.889 -11.067 -22.386 1.00 91.88 583 GLY A N 1
ATOM 4697 C CA . GLY A 1 583 ? 31.342 -11.229 -22.309 1.00 91.88 583 GLY A CA 1
ATOM 4698 C C . GLY A 1 583 ? 31.854 -11.538 -20.903 1.00 91.88 583 GLY A C 1
ATOM 4699 O O . GLY A 1 583 ? 31.183 -11.278 -19.901 1.00 91.88 583 GLY A O 1
ATOM 4700 N N . ASP A 1 584 ? 33.068 -12.079 -20.839 1.00 90.62 584 ASP A N 1
ATOM 4701 C CA . ASP A 1 584 ? 33.848 -12.234 -19.609 1.00 90.62 584 ASP A CA 1
ATOM 4702 C C . ASP A 1 584 ? 35.152 -11.422 -19.699 1.00 90.62 584 ASP A C 1
ATOM 4704 O O . ASP A 1 584 ? 35.443 -10.783 -20.714 1.00 90.62 584 ASP A O 1
ATOM 4708 N N . TYR A 1 585 ? 35.948 -11.417 -18.630 1.00 90.06 585 TYR A N 1
ATOM 4709 C CA . TYR A 1 585 ? 37.181 -10.632 -18.599 1.00 90.06 585 TYR A CA 1
ATOM 4710 C C . TYR A 1 585 ? 38.187 -11.055 -19.682 1.00 90.06 585 TYR A C 1
ATOM 4712 O O . TYR A 1 585 ? 38.872 -10.203 -20.243 1.00 90.06 585 TYR A O 1
ATOM 4720 N N . ASP A 1 586 ? 38.254 -12.347 -20.011 1.00 86.31 586 ASP A N 1
ATOM 4721 C CA . ASP A 1 586 ? 39.205 -12.871 -20.996 1.00 86.31 586 ASP A CA 1
ATOM 4722 C C . ASP A 1 586 ? 38.743 -12.592 -22.436 1.00 86.31 586 ASP A C 1
ATOM 4724 O O . ASP A 1 586 ? 39.557 -12.448 -23.350 1.00 86.31 586 ASP A O 1
ATOM 4728 N N . SER A 1 587 ? 37.429 -12.518 -22.654 1.00 85.38 587 SER A N 1
ATOM 4729 C CA . SER A 1 587 ? 36.816 -12.338 -23.957 1.00 85.38 587 SER A CA 1
ATOM 4730 C C . SER A 1 587 ? 35.597 -11.415 -23.870 1.00 85.38 587 SER A C 1
ATOM 4732 O O . SER A 1 587 ? 34.463 -11.851 -23.660 1.00 85.38 587 SER A O 1
ATOM 4734 N N . HIS A 1 588 ? 35.845 -10.129 -24.119 1.00 87.25 588 HIS A N 1
ATOM 4735 C CA . HIS A 1 588 ? 34.834 -9.065 -24.225 1.00 87.25 588 HIS A CA 1
ATOM 4736 C C . HIS A 1 588 ? 35.054 -8.142 -25.437 1.00 87.25 588 HIS A C 1
ATOM 4738 O O . HIS A 1 588 ? 34.241 -7.261 -25.699 1.00 87.25 588 HIS A O 1
ATOM 4744 N N . ASP A 1 589 ? 36.122 -8.355 -26.215 1.00 92.50 589 ASP A N 1
ATOM 4745 C CA . ASP A 1 589 ? 36.324 -7.660 -27.489 1.00 92.50 589 ASP A CA 1
ATOM 4746 C C . ASP A 1 589 ? 35.216 -8.065 -28.474 1.00 92.50 589 ASP A C 1
ATOM 4748 O O . ASP A 1 589 ? 35.143 -9.212 -28.943 1.00 92.50 589 ASP A O 1
ATOM 4752 N N . ILE A 1 590 ? 34.313 -7.118 -28.729 1.00 94.44 590 ILE A N 1
ATOM 4753 C CA . ILE A 1 590 ? 33.129 -7.320 -29.555 1.00 94.44 590 ILE A CA 1
ATOM 4754 C C . ILE A 1 590 ? 33.451 -7.267 -31.052 1.00 94.44 590 ILE A C 1
ATOM 4756 O O . ILE A 1 590 ? 32.788 -7.961 -31.817 1.00 94.44 590 ILE A O 1
ATOM 4760 N N . GLU A 1 591 ? 34.486 -6.535 -31.479 1.00 93.62 591 GLU A N 1
ATOM 4761 C CA . GLU A 1 591 ? 34.881 -6.432 -32.893 1.00 93.62 591 GLU A CA 1
ATOM 4762 C C . GLU A 1 591 ? 35.449 -7.757 -33.397 1.00 93.62 591 GLU A C 1
ATOM 4764 O O . GLU A 1 591 ? 35.089 -8.265 -34.463 1.00 93.62 591 GLU A O 1
ATOM 4769 N N . ARG A 1 592 ? 36.316 -8.370 -32.586 1.00 93.94 592 ARG A N 1
ATOM 4770 C CA . ARG A 1 592 ? 36.867 -9.688 -32.897 1.00 93.94 592 ARG A CA 1
ATOM 4771 C C . ARG A 1 592 ? 35.779 -10.759 -32.918 1.00 93.94 592 ARG A C 1
ATOM 4773 O O . ARG A 1 592 ? 35.822 -11.652 -33.764 1.00 93.94 592 ARG A O 1
ATOM 4780 N N . TYR A 1 593 ? 34.810 -10.670 -32.007 1.00 94.50 593 TYR A N 1
ATOM 4781 C CA . TYR A 1 593 ? 33.695 -11.611 -31.928 1.00 94.50 593 TYR A CA 1
ATOM 4782 C C . TYR A 1 593 ? 32.765 -11.520 -33.141 1.00 94.50 593 TYR A C 1
ATOM 4784 O O . TYR A 1 593 ? 32.486 -12.548 -33.756 1.00 94.50 593 TYR A O 1
ATOM 4792 N N . THR A 1 594 ? 32.315 -10.318 -33.515 1.00 94.69 594 THR A N 1
ATOM 4793 C CA . THR A 1 594 ? 31.421 -10.125 -34.671 1.00 94.69 594 THR A CA 1
ATOM 4794 C C . THR A 1 594 ? 32.077 -10.568 -35.964 1.00 94.69 594 THR A C 1
ATOM 4796 O O . THR A 1 594 ? 31.454 -11.273 -36.752 1.00 94.69 594 THR A O 1
ATOM 4799 N N . ARG A 1 595 ? 33.359 -10.242 -36.156 1.00 94.94 595 ARG A N 1
ATOM 4800 C CA . ARG A 1 595 ? 34.126 -10.705 -37.313 1.00 94.94 595 ARG A CA 1
ATOM 4801 C C . ARG A 1 595 ? 34.241 -12.226 -37.363 1.00 94.94 595 ARG A C 1
ATOM 4803 O O . ARG A 1 595 ? 34.001 -12.809 -38.417 1.00 94.94 595 ARG A O 1
ATOM 4810 N N . ALA A 1 596 ? 34.615 -12.862 -36.251 1.00 94.56 596 ALA A N 1
ATOM 4811 C CA . ALA A 1 596 ? 34.739 -14.316 -36.189 1.00 94.56 596 ALA A CA 1
ATOM 4812 C C . ALA A 1 596 ? 33.396 -14.994 -36.496 1.00 94.56 596 ALA A C 1
ATOM 4814 O O . ALA A 1 596 ? 33.330 -15.838 -37.381 1.00 94.56 596 ALA A O 1
ATOM 4815 N N . LYS A 1 597 ? 32.308 -14.553 -35.853 1.00 94.31 597 LYS A N 1
ATOM 4816 C CA . LYS A 1 597 ? 30.970 -15.120 -36.062 1.00 94.31 597 LYS A CA 1
ATOM 4817 C C . LYS A 1 597 ? 30.412 -14.880 -37.456 1.00 94.31 597 LYS A C 1
ATOM 4819 O O . LYS A 1 597 ? 29.778 -15.777 -37.999 1.00 94.31 597 LYS A O 1
ATOM 4824 N N . PHE A 1 598 ? 30.671 -13.721 -38.055 1.00 95.25 598 PHE A N 1
ATOM 4825 C CA . PHE A 1 598 ? 30.293 -13.462 -39.439 1.00 95.25 598 PHE A CA 1
ATOM 4826 C C . PHE A 1 598 ? 30.974 -14.454 -40.383 1.00 95.25 598 PHE A C 1
ATOM 4828 O O . PHE A 1 598 ? 30.304 -15.070 -41.206 1.00 95.25 598 PHE A O 1
ATOM 4835 N N . LEU A 1 599 ? 32.289 -14.647 -40.249 1.00 94.31 599 LEU A N 1
ATOM 4836 C CA . LEU A 1 599 ? 33.036 -15.585 -41.088 1.00 94.31 599 LEU A CA 1
ATOM 4837 C C . LEU A 1 599 ? 32.604 -17.035 -40.835 1.00 94.31 599 LEU A C 1
ATOM 4839 O O . LEU A 1 599 ? 32.381 -17.767 -41.795 1.00 94.31 599 LEU A O 1
ATOM 4843 N N . ASP A 1 600 ? 32.412 -17.425 -39.575 1.00 93.38 600 ASP A N 1
ATOM 4844 C CA . ASP A 1 600 ? 31.942 -18.764 -39.212 1.00 93.38 600 ASP A CA 1
ATOM 4845 C C . ASP A 1 600 ? 30.553 -19.039 -39.809 1.00 93.38 600 ASP A C 1
ATOM 4847 O O . ASP A 1 600 ? 30.367 -20.027 -40.507 1.00 93.38 600 ASP A O 1
ATOM 4851 N N . TYR A 1 601 ? 29.571 -18.156 -39.601 1.00 94.75 601 TYR A N 1
ATOM 4852 C CA . TYR A 1 601 ? 28.190 -18.407 -40.030 1.00 94.75 601 TYR A CA 1
ATOM 4853 C C . TYR A 1 601 ? 27.964 -18.238 -41.532 1.00 94.75 601 TYR A C 1
ATOM 4855 O O . TYR A 1 601 ? 27.050 -18.850 -42.070 1.00 94.75 601 TYR A O 1
ATOM 4863 N N . THR A 1 602 ? 28.757 -17.419 -42.223 1.00 92.06 602 THR A N 1
ATOM 4864 C CA . THR A 1 602 ? 28.632 -17.276 -43.686 1.00 92.06 602 THR A CA 1
ATOM 4865 C C . THR A 1 602 ? 29.343 -18.388 -44.454 1.00 92.06 602 THR A C 1
ATOM 4867 O O . THR A 1 602 ? 29.033 -18.601 -45.625 1.00 92.06 602 THR A O 1
ATOM 4870 N N . THR A 1 603 ? 30.277 -19.102 -43.816 1.00 89.38 603 THR A N 1
ATOM 4871 C CA . THR A 1 603 ? 30.977 -20.252 -44.415 1.00 89.38 603 THR A CA 1
ATOM 4872 C C . THR A 1 603 ? 30.401 -21.601 -43.982 1.00 89.38 603 THR A C 1
ATOM 4874 O O . THR A 1 603 ? 30.540 -22.579 -44.716 1.00 89.38 603 THR A O 1
ATOM 4877 N N . ASP A 1 604 ? 29.746 -21.665 -42.822 1.00 84.12 604 ASP A N 1
ATOM 4878 C CA . ASP A 1 604 ? 29.095 -22.866 -42.304 1.00 84.12 604 ASP A CA 1
ATOM 4879 C C . ASP A 1 604 ? 27.748 -23.147 -42.994 1.00 84.12 604 ASP A C 1
ATOM 4881 O O . ASP A 1 604 ? 26.893 -22.275 -43.121 1.00 84.12 604 ASP A O 1
ATOM 4885 N N . ASN A 1 605 ? 27.515 -24.408 -43.368 1.00 84.06 605 ASN A N 1
ATOM 4886 C CA . ASN A 1 605 ? 26.287 -24.848 -44.038 1.00 84.06 605 ASN A CA 1
ATOM 4887 C C . ASN A 1 605 ? 25.080 -24.964 -43.086 1.00 84.06 605 ASN A C 1
ATOM 4889 O O . ASN A 1 605 ? 23.957 -25.179 -43.544 1.00 84.06 605 ASN A O 1
ATOM 4893 N N . MET A 1 606 ? 25.287 -24.877 -41.764 1.00 86.69 606 MET A N 1
ATOM 4894 C CA . MET A 1 606 ? 24.203 -24.946 -40.776 1.00 86.69 606 MET A CA 1
ATOM 4895 C C . MET A 1 606 ? 23.448 -23.616 -40.619 1.00 86.69 606 MET A C 1
ATOM 4897 O O . MET A 1 606 ? 22.291 -23.620 -40.189 1.00 86.69 606 MET A O 1
ATOM 4901 N N . SER A 1 607 ? 24.087 -22.489 -40.946 1.00 90.31 607 SER A N 1
ATOM 4902 C CA . SER A 1 607 ? 23.463 -21.162 -40.949 1.00 90.31 607 SER A CA 1
ATOM 4903 C C . SER A 1 607 ? 23.037 -20.816 -42.372 1.00 90.31 607 SER A C 1
ATOM 4905 O O . SER A 1 607 ? 23.806 -20.970 -43.314 1.00 90.31 607 SER A O 1
ATOM 4907 N N . ILE A 1 608 ? 21.795 -20.368 -42.547 1.00 89.06 608 ILE A N 1
ATOM 4908 C CA . ILE A 1 608 ? 21.242 -20.078 -43.873 1.00 89.06 608 ILE A CA 1
ATOM 4909 C C . ILE A 1 608 ? 20.919 -18.592 -43.934 1.00 89.06 608 ILE A C 1
ATOM 4911 O O . ILE A 1 608 ? 20.054 -18.111 -43.201 1.00 89.06 608 ILE A O 1
ATOM 4915 N N . TYR A 1 609 ? 21.602 -17.886 -44.835 1.00 93.38 609 TYR A N 1
ATOM 4916 C CA . TYR A 1 609 ? 21.320 -16.491 -45.150 1.00 93.38 609 TYR A CA 1
ATOM 4917 C C . TYR A 1 609 ? 20.741 -16.359 -46.566 1.00 93.38 609 TYR A C 1
ATOM 4919 O O . TYR A 1 609 ? 21.196 -17.055 -47.477 1.00 93.38 609 TYR A O 1
ATOM 4927 N N . PRO A 1 610 ? 19.768 -15.458 -46.798 1.00 91.75 610 PRO A N 1
ATOM 4928 C CA . PRO A 1 610 ? 19.112 -15.324 -48.107 1.00 91.75 610 PRO A CA 1
ATOM 4929 C C . PRO A 1 610 ? 19.986 -14.752 -49.236 1.00 91.75 610 PRO A C 1
ATOM 4931 O O . PRO A 1 610 ? 19.604 -14.821 -50.406 1.00 91.75 610 PRO A O 1
ATOM 4934 N N . SER A 1 611 ? 21.134 -14.158 -48.902 1.00 91.81 611 SER A N 1
ATOM 4935 C CA . SER A 1 611 ? 22.121 -13.613 -49.841 1.00 91.81 611 SER A CA 1
ATOM 4936 C C . SER A 1 611 ? 23.537 -13.721 -49.261 1.00 91.81 611 SER A C 1
ATOM 4938 O O . SER A 1 611 ? 23.692 -13.780 -48.043 1.00 91.81 611 SER A O 1
ATOM 4940 N N . PRO A 1 612 ? 24.596 -13.708 -50.091 1.00 90.62 612 PRO A N 1
ATOM 4941 C CA . PRO A 1 612 ? 25.979 -13.714 -49.600 1.00 90.62 612 PRO A CA 1
ATOM 4942 C C . PRO A 1 612 ? 26.408 -12.368 -48.992 1.00 90.62 612 PRO A C 1
ATOM 4944 O O . PRO A 1 612 ? 27.413 -12.301 -48.294 1.00 90.62 612 PRO A O 1
ATOM 4947 N N . THR A 1 613 ? 25.665 -11.293 -49.268 1.00 93.19 613 THR A N 1
ATOM 4948 C CA . THR A 1 613 ? 25.934 -9.938 -48.779 1.00 93.19 613 THR A CA 1
ATOM 4949 C C . THR A 1 613 ? 25.022 -9.581 -47.615 1.00 93.19 613 THR A C 1
ATOM 4951 O O . THR A 1 613 ? 23.798 -9.656 -47.759 1.00 93.19 613 THR A O 1
ATOM 4954 N N . GLY A 1 614 ? 25.612 -9.126 -46.511 1.00 94.62 614 GLY A N 1
ATOM 4955 C CA . GLY A 1 614 ? 24.877 -8.626 -45.353 1.00 94.62 614 GLY A CA 1
ATOM 4956 C C . GLY A 1 614 ? 25.786 -8.119 -44.238 1.00 94.62 614 GLY A C 1
ATOM 4957 O O . GLY A 1 614 ? 27.005 -8.014 -44.410 1.00 94.62 614 GLY A O 1
ATOM 4958 N N . LEU A 1 615 ? 25.178 -7.792 -43.102 1.00 95.81 615 LEU A N 1
ATOM 4959 C CA . LEU A 1 615 ? 25.827 -7.178 -41.949 1.00 95.81 615 LEU A CA 1
ATOM 4960 C C . LEU A 1 615 ? 25.475 -7.915 -40.662 1.00 95.81 615 LEU A C 1
ATOM 4962 O O . LEU A 1 615 ? 24.306 -8.162 -40.372 1.00 95.81 615 LEU A O 1
ATOM 4966 N N . MET A 1 616 ? 26.494 -8.206 -39.856 1.00 96.75 616 MET A N 1
ATOM 4967 C CA . MET A 1 616 ? 26.313 -8.727 -38.508 1.00 96.75 616 MET A CA 1
ATOM 4968 C C . MET A 1 616 ? 26.602 -7.639 -37.480 1.00 96.75 616 MET A C 1
ATOM 4970 O O . MET A 1 616 ? 27.691 -7.066 -37.467 1.00 96.75 616 MET A O 1
ATOM 4974 N N . VAL A 1 617 ? 2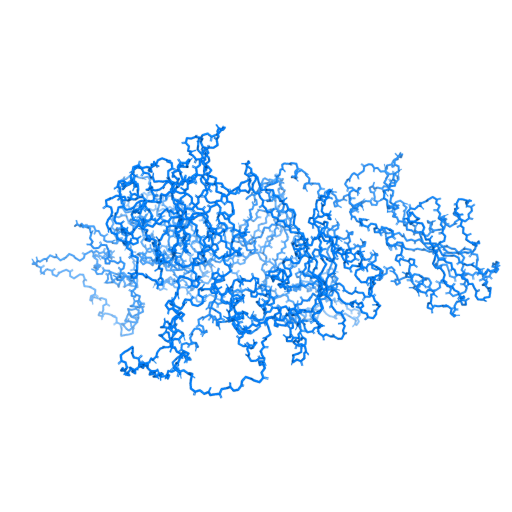5.643 -7.383 -36.596 1.00 97.50 617 VAL A N 1
ATOM 4975 C CA . VAL A 1 617 ? 25.760 -6.438 -35.480 1.00 97.50 617 VAL A CA 1
ATOM 4976 C C . VAL A 1 617 ? 25.885 -7.239 -34.193 1.00 97.50 617 VAL A C 1
ATOM 4978 O O . VAL A 1 617 ? 25.011 -8.036 -33.875 1.00 97.50 617 VAL A O 1
ATOM 4981 N N . GLY A 1 618 ? 26.966 -7.042 -33.444 1.00 96.31 618 GLY A N 1
ATOM 4982 C CA . GLY A 1 618 ? 27.176 -7.685 -32.150 1.00 96.31 618 GLY A CA 1
ATOM 4983 C C . GLY A 1 618 ? 27.094 -6.689 -31.013 1.00 96.31 618 GLY A C 1
ATOM 4984 O O . GLY A 1 618 ? 27.680 -5.609 -31.085 1.00 96.31 618 GLY A O 1
ATOM 4985 N N . ILE A 1 619 ? 26.400 -7.079 -29.947 1.00 97.25 619 ILE A N 1
ATOM 4986 C CA . ILE A 1 619 ? 26.258 -6.283 -28.729 1.00 97.25 619 ILE A CA 1
ATOM 4987 C C . ILE A 1 619 ? 26.659 -7.137 -27.531 1.00 97.25 619 ILE A C 1
ATOM 4989 O O . ILE A 1 619 ? 26.085 -8.202 -27.290 1.00 97.25 619 ILE A O 1
ATOM 4993 N N . ASP A 1 620 ? 27.629 -6.650 -26.762 1.00 96.62 620 ASP A N 1
ATOM 4994 C CA . ASP A 1 620 ? 27.991 -7.211 -25.469 1.00 96.62 620 ASP A CA 1
ATOM 4995 C C . ASP A 1 620 ? 27.149 -6.566 -24.365 1.00 96.62 620 ASP A C 1
ATOM 4997 O O . ASP A 1 620 ? 27.299 -5.389 -24.034 1.00 96.62 620 ASP A O 1
ATOM 5001 N N . LEU A 1 621 ? 26.249 -7.357 -23.790 1.00 96.06 621 LEU A N 1
ATOM 5002 C CA . LEU A 1 621 ? 25.323 -6.943 -22.743 1.00 96.06 621 LEU A CA 1
ATOM 5003 C C . LEU A 1 621 ? 25.994 -6.772 -21.374 1.00 96.06 621 LEU A C 1
ATOM 5005 O O . LEU A 1 621 ? 25.446 -6.060 -20.534 1.00 96.06 621 LEU A O 1
ATOM 5009 N N . ALA A 1 622 ? 27.142 -7.414 -21.133 1.00 94.75 622 ALA A N 1
ATOM 5010 C CA . ALA A 1 622 ? 27.874 -7.286 -19.874 1.00 94.75 622 ALA A CA 1
ATOM 5011 C C . ALA A 1 622 ? 28.695 -5.991 -19.849 1.00 94.75 622 ALA A C 1
ATOM 5013 O O . ALA A 1 622 ? 28.683 -5.264 -18.858 1.00 94.75 622 ALA A O 1
ATOM 5014 N N . TYR A 1 623 ? 29.371 -5.699 -20.963 1.00 94.81 623 TYR A N 1
ATOM 5015 C CA . TYR A 1 623 ? 30.270 -4.549 -21.099 1.00 94.81 623 TYR A CA 1
ATOM 5016 C C . TYR A 1 623 ? 29.621 -3.327 -21.757 1.00 94.81 623 TYR A C 1
ATOM 5018 O O . TYR A 1 623 ? 30.239 -2.269 -21.832 1.00 94.81 623 TYR A O 1
ATOM 5026 N N . ASN A 1 624 ? 28.371 -3.450 -22.216 1.00 94.12 624 ASN A N 1
ATOM 5027 C CA . ASN A 1 624 ? 27.639 -2.396 -22.918 1.00 94.12 624 ASN A CA 1
ATOM 5028 C C . ASN A 1 624 ? 28.385 -1.873 -24.166 1.00 94.12 624 ASN A C 1
ATOM 5030 O O . ASN A 1 624 ? 28.329 -0.685 -24.486 1.00 94.12 624 ASN A O 1
ATOM 5034 N N . MET A 1 625 ? 29.091 -2.768 -24.861 1.00 94.25 625 MET A N 1
ATOM 5035 C CA . MET A 1 625 ? 29.866 -2.480 -26.072 1.00 94.25 625 MET A CA 1
ATOM 5036 C C . MET A 1 625 ? 29.144 -3.017 -27.304 1.00 94.25 625 MET A C 1
ATOM 5038 O O . MET A 1 625 ? 28.406 -3.996 -27.221 1.00 94.25 625 MET A O 1
ATOM 5042 N N . TYR A 1 626 ? 29.375 -2.408 -28.463 1.00 96.25 626 TYR A N 1
ATOM 5043 C CA . TYR A 1 626 ? 28.824 -2.883 -29.726 1.00 96.25 626 TYR A CA 1
ATOM 5044 C C . TYR A 1 626 ? 29.835 -2.738 -30.858 1.00 96.25 626 TYR A C 1
ATOM 5046 O O . TYR A 1 626 ? 30.733 -1.902 -30.804 1.00 96.25 626 TYR A O 1
ATOM 5054 N N . SER A 1 627 ? 29.672 -3.552 -31.893 1.00 96.50 627 SER A N 1
ATOM 5055 C CA . SER A 1 627 ? 30.365 -3.398 -33.169 1.00 96.50 627 SER A CA 1
ATOM 5056 C C . SER A 1 627 ? 29.548 -4.058 -34.273 1.00 96.50 627 SER A C 1
ATOM 5058 O O . SER A 1 627 ? 28.604 -4.802 -34.006 1.00 96.50 627 SER A O 1
ATOM 5060 N N . ALA A 1 628 ? 29.908 -3.794 -35.520 1.00 96.38 628 ALA A N 1
ATOM 5061 C CA . ALA A 1 628 ? 29.335 -4.476 -36.662 1.00 96.38 628 ALA A CA 1
ATOM 5062 C C . ALA A 1 628 ? 30.435 -4.863 -37.650 1.00 96.38 628 ALA A C 1
ATOM 5064 O O . ALA A 1 628 ? 31.415 -4.134 -37.822 1.00 96.38 628 ALA A O 1
ATOM 5065 N N . TYR A 1 629 ? 30.271 -6.019 -38.285 1.00 97.00 629 TYR A N 1
ATOM 5066 C CA . TYR A 1 629 ? 31.170 -6.517 -39.315 1.00 97.00 629 TYR A CA 1
ATOM 5067 C C . TYR A 1 629 ? 30.358 -7.128 -40.448 1.00 97.00 629 TYR A C 1
ATOM 5069 O O . TYR A 1 629 ? 29.419 -7.893 -40.221 1.00 97.00 629 TYR A O 1
ATOM 5077 N N . GLY A 1 630 ? 30.724 -6.784 -41.674 1.00 95.00 630 GLY A N 1
ATOM 5078 C CA . GLY A 1 630 ? 30.058 -7.301 -42.853 1.00 95.00 630 GLY A CA 1
ATOM 5079 C C . GLY A 1 630 ? 30.246 -6.388 -44.044 1.00 95.00 630 GLY A C 1
ATOM 5080 O O . GLY A 1 630 ? 31.108 -5.510 -44.063 1.00 95.00 630 GLY A O 1
ATOM 5081 N N . ASN A 1 631 ? 29.448 -6.645 -45.064 1.00 94.44 631 ASN A N 1
ATOM 5082 C CA . ASN A 1 631 ? 29.438 -5.889 -46.299 1.00 94.44 631 ASN A CA 1
ATOM 5083 C C . ASN A 1 631 ? 28.732 -4.543 -46.118 1.00 94.44 631 ASN A C 1
ATOM 5085 O O . ASN A 1 631 ? 27.712 -4.491 -45.443 1.00 94.44 631 ASN A O 1
ATOM 5089 N N . TRP A 1 632 ? 29.188 -3.480 -46.779 1.00 93.75 632 TRP A N 1
ATOM 5090 C CA . TRP A 1 632 ? 28.561 -2.156 -46.703 1.00 93.75 632 TRP A CA 1
ATOM 5091 C C . TRP A 1 632 ? 28.005 -1.724 -48.056 1.00 93.75 632 TRP A C 1
ATOM 5093 O O . TRP A 1 632 ? 28.670 -1.878 -49.081 1.00 93.75 632 TRP A O 1
ATOM 5103 N N . ILE A 1 633 ? 26.793 -1.166 -48.046 1.00 93.19 633 ILE A N 1
ATOM 5104 C CA . ILE A 1 633 ? 26.230 -0.414 -49.175 1.00 93.19 633 ILE A CA 1
ATOM 5105 C C . ILE A 1 633 ? 26.470 1.093 -48.957 1.00 93.19 633 ILE A C 1
ATOM 5107 O O . ILE A 1 633 ? 26.658 1.516 -47.808 1.00 93.19 633 ILE A O 1
ATOM 5111 N N . PRO A 1 634 ? 26.486 1.925 -50.015 1.00 90.31 634 PRO A N 1
ATOM 5112 C CA . PRO A 1 634 ? 26.671 3.369 -49.881 1.00 90.31 634 PRO A CA 1
ATOM 5113 C C . PRO A 1 634 ? 25.679 3.981 -48.882 1.00 90.31 634 PRO A C 1
ATOM 5115 O O . PRO A 1 634 ? 24.490 3.692 -48.935 1.00 90.31 634 PRO A O 1
ATOM 5118 N N . GLY A 1 635 ? 26.171 4.793 -47.942 1.00 90.00 635 GLY A N 1
ATOM 5119 C CA . GLY A 1 635 ? 25.347 5.445 -46.912 1.00 90.00 635 GLY A CA 1
ATOM 5120 C C . GLY A 1 635 ? 24.978 4.579 -45.695 1.00 90.00 635 GLY A C 1
ATOM 5121 O O . GLY A 1 635 ? 24.666 5.129 -44.642 1.00 90.00 635 GLY A O 1
ATOM 5122 N N . MET A 1 636 ? 25.097 3.248 -45.763 1.00 91.81 636 MET A N 1
ATOM 5123 C CA . MET A 1 636 ? 24.706 2.353 -44.658 1.00 91.81 636 MET A CA 1
ATOM 5124 C C . MET A 1 636 ? 25.605 2.479 -43.424 1.00 91.81 636 MET A C 1
ATOM 5126 O O . MET A 1 636 ? 25.118 2.517 -42.298 1.00 91.81 636 MET A O 1
ATOM 5130 N N . LYS A 1 637 ? 26.927 2.559 -43.615 1.00 92.81 637 LYS A N 1
ATOM 5131 C CA . LYS A 1 637 ? 27.889 2.645 -42.504 1.00 92.81 637 LYS A CA 1
ATOM 5132 C C . LYS A 1 637 ? 27.638 3.850 -41.576 1.00 92.81 637 LYS A C 1
ATOM 5134 O O . LYS A 1 637 ? 27.471 3.617 -40.377 1.00 92.81 637 LYS A O 1
ATOM 5139 N N . PRO A 1 638 ? 27.541 5.104 -42.067 1.00 93.00 638 PRO A N 1
ATOM 5140 C CA . PRO A 1 638 ? 27.240 6.244 -41.199 1.00 93.00 638 PRO A CA 1
ATOM 5141 C C . PRO A 1 638 ? 25.845 6.155 -40.562 1.00 93.00 638 PRO A C 1
ATOM 5143 O O . PRO A 1 638 ? 25.689 6.554 -39.408 1.00 93.00 638 PRO A O 1
ATOM 5146 N N . LEU A 1 639 ? 24.851 5.578 -41.253 1.00 94.44 639 LEU A N 1
ATOM 5147 C CA . LEU A 1 639 ? 23.523 5.354 -40.676 1.00 94.44 639 LEU A CA 1
ATOM 5148 C C . LEU A 1 639 ? 23.587 4.402 -39.477 1.00 94.44 639 LEU A C 1
ATOM 5150 O O . LEU A 1 639 ? 23.090 4.732 -38.404 1.00 94.44 639 LEU A O 1
ATOM 5154 N N . VAL A 1 640 ? 24.237 3.243 -39.627 1.00 94.56 640 VAL A N 1
ATOM 5155 C CA . VAL A 1 640 ? 24.363 2.250 -38.548 1.00 94.56 640 VAL A CA 1
ATOM 5156 C C . VAL A 1 640 ? 25.166 2.808 -37.371 1.00 94.56 640 VAL A C 1
ATOM 5158 O O . VAL A 1 640 ? 24.803 2.549 -36.225 1.00 94.56 640 VAL A O 1
ATOM 5161 N N . GLN A 1 641 ? 26.204 3.616 -37.617 1.00 93.44 641 GLN A N 1
ATOM 5162 C CA . GLN A 1 641 ? 26.951 4.303 -36.554 1.00 93.44 641 GLN A CA 1
ATOM 5163 C C . GLN A 1 641 ? 26.041 5.218 -35.718 1.00 93.44 641 GLN A C 1
ATOM 5165 O O . GLN A 1 641 ? 26.022 5.124 -34.488 1.00 93.44 641 GLN A O 1
ATOM 5170 N N . GLN A 1 642 ? 25.249 6.072 -36.372 1.00 92.69 642 GLN A N 1
ATOM 5171 C CA . GLN A 1 642 ? 24.322 6.979 -35.688 1.00 92.69 642 GLN A CA 1
ATOM 5172 C C . GLN A 1 642 ? 23.187 6.220 -34.990 1.00 92.69 642 GLN A C 1
ATOM 5174 O O . GLN A 1 642 ? 22.850 6.516 -33.839 1.00 92.69 642 GLN A O 1
ATOM 5179 N N . ALA A 1 643 ? 22.625 5.215 -35.664 1.00 93.81 643 ALA A N 1
ATOM 5180 C CA . ALA A 1 643 ? 21.555 4.383 -35.140 1.00 93.81 643 ALA A CA 1
ATOM 5181 C C . ALA A 1 643 ? 22.004 3.641 -33.880 1.00 93.81 643 ALA A C 1
ATOM 5183 O O . ALA A 1 643 ? 21.351 3.756 -32.847 1.00 93.81 643 ALA A O 1
ATOM 5184 N N . MET A 1 644 ? 23.153 2.960 -33.911 1.00 94.12 644 MET A N 1
ATOM 5185 C CA . MET A 1 644 ? 23.658 2.214 -32.758 1.00 94.12 644 MET A CA 1
ATOM 5186 C C . MET A 1 644 ? 24.000 3.109 -31.571 1.00 94.12 644 MET A C 1
ATOM 5188 O O . MET A 1 644 ? 23.655 2.766 -30.440 1.00 94.12 644 MET A O 1
ATOM 5192 N N . ALA A 1 645 ? 24.604 4.279 -31.804 1.00 90.19 645 ALA A N 1
ATOM 5193 C CA . ALA A 1 645 ? 24.857 5.244 -30.736 1.00 90.19 645 ALA A CA 1
ATOM 5194 C C . ALA A 1 645 ? 23.555 5.665 -30.027 1.00 90.19 645 ALA A C 1
ATOM 5196 O O . ALA A 1 645 ? 23.512 5.769 -28.797 1.00 90.19 645 ALA A O 1
ATOM 5197 N N . LYS A 1 646 ? 22.470 5.851 -30.789 1.00 92.12 646 LYS A N 1
ATOM 5198 C CA . LYS A 1 646 ? 21.155 6.211 -30.251 1.00 92.12 646 LYS A CA 1
ATOM 5199 C C . LYS A 1 646 ? 20.447 5.034 -29.577 1.00 92.12 646 LYS A C 1
ATOM 5201 O O . LYS A 1 646 ? 19.974 5.190 -28.453 1.00 92.12 646 LYS A O 1
ATOM 5206 N N . ILE A 1 647 ? 20.409 3.868 -30.222 1.00 92.88 647 ILE A N 1
ATOM 5207 C CA . ILE A 1 647 ? 19.777 2.639 -29.718 1.00 92.88 647 ILE A CA 1
ATOM 5208 C C . ILE A 1 647 ? 20.418 2.226 -28.392 1.00 92.88 647 ILE A C 1
ATOM 5210 O O . ILE A 1 647 ? 19.718 2.020 -27.404 1.00 92.88 647 ILE A O 1
ATOM 5214 N N . MET A 1 648 ? 21.751 2.197 -28.314 1.00 91.12 648 MET A N 1
ATOM 5215 C CA . MET A 1 648 ? 22.442 1.851 -27.071 1.00 91.12 648 MET A CA 1
ATOM 5216 C C . MET A 1 648 ? 22.093 2.819 -25.939 1.00 91.12 648 MET A C 1
ATOM 5218 O O . MET A 1 648 ? 21.988 2.397 -24.790 1.00 91.12 648 MET A O 1
ATOM 5222 N N . LYS A 1 649 ? 21.861 4.103 -26.218 1.00 84.88 649 LYS A N 1
ATOM 5223 C CA . LYS A 1 649 ? 21.491 5.071 -25.179 1.00 84.88 649 LYS A CA 1
ATOM 5224 C C . LYS A 1 649 ? 20.022 4.963 -24.757 1.00 84.88 649 LYS A C 1
ATOM 5226 O O . LYS A 1 649 ? 19.753 5.001 -23.561 1.00 84.88 649 LYS A O 1
ATOM 5231 N N . ALA A 1 650 ? 19.101 4.835 -25.711 1.00 84.62 650 ALA A N 1
ATOM 5232 C CA . ALA A 1 650 ? 17.671 5.068 -25.496 1.00 84.62 650 ALA A CA 1
ATOM 5233 C C . ALA A 1 650 ? 16.783 3.810 -25.534 1.00 84.62 650 ALA A C 1
ATOM 5235 O O . ALA A 1 650 ? 15.591 3.919 -25.261 1.00 84.62 650 ALA A O 1
ATOM 5236 N N . ASN A 1 651 ? 17.314 2.629 -25.868 1.00 87.88 651 ASN A N 1
ATOM 5237 C CA . ASN A 1 651 ? 16.494 1.422 -25.978 1.00 87.88 651 ASN A CA 1
ATOM 5238 C C . ASN A 1 651 ? 15.915 0.997 -24.603 1.00 87.88 651 ASN A C 1
ATOM 5240 O O . ASN A 1 651 ? 16.687 0.742 -23.667 1.00 87.88 651 ASN A O 1
ATOM 5244 N N . PRO A 1 652 ? 14.580 0.841 -24.474 1.00 85.12 652 PRO A N 1
ATOM 5245 C CA . PRO A 1 652 ? 13.940 0.497 -23.202 1.00 85.12 652 PRO A CA 1
ATOM 5246 C C . PRO A 1 652 ? 14.350 -0.871 -22.642 1.00 85.12 652 PRO A C 1
ATOM 5248 O O . PRO A 1 652 ? 14.509 -1.029 -21.432 1.00 85.12 652 PRO A O 1
ATOM 5251 N N . ALA A 1 653 ? 14.570 -1.877 -23.495 1.00 89.38 653 ALA A N 1
ATOM 5252 C CA . ALA A 1 653 ? 14.951 -3.214 -23.039 1.00 89.38 653 ALA A CA 1
ATOM 5253 C C . ALA A 1 653 ? 16.377 -3.231 -22.457 1.00 89.38 653 ALA A C 1
ATOM 5255 O O . ALA A 1 653 ? 16.625 -3.883 -21.436 1.00 89.38 653 ALA A O 1
ATOM 5256 N N . LEU A 1 654 ? 17.300 -2.472 -23.059 1.00 90.94 654 LEU A N 1
ATOM 5257 C CA . LEU A 1 654 ? 18.646 -2.255 -22.518 1.00 90.94 654 LEU A CA 1
ATOM 5258 C C . LEU A 1 654 ? 18.618 -1.433 -21.225 1.00 90.94 654 LEU A C 1
ATOM 5260 O O . LEU A 1 654 ? 19.374 -1.736 -20.300 1.00 90.94 654 LEU A O 1
ATOM 5264 N N . TYR A 1 655 ? 17.731 -0.440 -21.120 1.00 86.88 655 TYR A N 1
ATOM 5265 C CA . TYR A 1 655 ? 17.522 0.305 -19.878 1.00 86.88 655 TYR A CA 1
ATOM 5266 C C . TYR A 1 655 ? 17.076 -0.620 -18.734 1.00 86.88 655 TYR A C 1
ATOM 5268 O O . TYR A 1 655 ? 17.728 -0.662 -17.690 1.00 86.88 655 TYR A O 1
ATOM 5276 N N . VAL A 1 656 ? 16.062 -1.466 -18.962 1.00 86.81 656 VAL A N 1
ATOM 5277 C CA . VAL A 1 656 ? 15.599 -2.464 -17.978 1.00 86.81 656 VAL A CA 1
ATOM 5278 C C . VAL A 1 656 ? 16.727 -3.413 -17.558 1.00 86.81 656 VAL A C 1
ATOM 5280 O O . VAL A 1 656 ? 16.825 -3.775 -16.382 1.00 86.81 656 VAL A O 1
ATOM 5283 N N . LEU A 1 657 ? 17.594 -3.831 -18.487 1.00 92.44 657 LEU A N 1
ATOM 5284 C CA . LEU A 1 657 ? 18.765 -4.649 -18.158 1.00 92.44 657 LEU A CA 1
ATOM 5285 C C . LEU A 1 657 ? 19.717 -3.915 -17.202 1.00 92.44 657 LEU A C 1
ATOM 5287 O O . LEU A 1 657 ? 20.081 -4.476 -16.165 1.00 92.44 657 LEU A O 1
ATOM 5291 N N . ARG A 1 658 ? 20.091 -2.671 -17.523 1.00 89.12 658 ARG A N 1
ATOM 5292 C CA . ARG A 1 658 ? 20.993 -1.847 -16.699 1.00 89.12 658 ARG A CA 1
ATOM 5293 C C . ARG A 1 658 ? 20.416 -1.611 -15.311 1.00 89.12 658 ARG A C 1
ATOM 5295 O O . ARG A 1 658 ? 21.115 -1.829 -14.326 1.00 89.12 658 ARG A O 1
ATOM 5302 N N . GLU A 1 659 ? 19.134 -1.276 -15.225 1.00 82.94 659 GLU A N 1
ATOM 5303 C CA . GLU A 1 659 ? 18.435 -1.080 -13.955 1.00 82.94 659 GLU A CA 1
ATOM 5304 C C . GLU A 1 659 ? 18.404 -2.345 -13.102 1.00 82.94 659 GLU A C 1
ATOM 5306 O O . GLU A 1 659 ? 18.673 -2.311 -11.901 1.00 82.94 659 GLU A O 1
ATOM 5311 N N . ARG A 1 660 ? 18.149 -3.511 -13.703 1.00 89.06 660 ARG A N 1
ATOM 5312 C CA . ARG A 1 660 ? 18.202 -4.781 -12.964 1.00 89.06 660 ARG A CA 1
ATOM 5313 C C . ARG A 1 660 ? 19.605 -5.101 -12.464 1.00 89.06 660 ARG A C 1
ATOM 5315 O O . ARG A 1 660 ? 19.727 -5.618 -11.354 1.00 89.06 660 ARG A O 1
ATOM 5322 N N . ILE A 1 661 ? 20.641 -4.805 -13.250 1.00 90.62 661 ILE A N 1
ATOM 5323 C CA . ILE A 1 661 ? 22.038 -4.962 -12.831 1.00 90.62 661 ILE A CA 1
ATOM 5324 C C . ILE A 1 661 ? 22.344 -4.008 -11.668 1.00 90.62 661 ILE A C 1
ATOM 5326 O O . ILE A 1 661 ? 22.810 -4.477 -10.631 1.00 90.62 661 ILE A O 1
ATOM 5330 N N . ARG A 1 662 ? 22.000 -2.716 -11.774 1.00 85.25 662 ARG A N 1
ATOM 5331 C CA . ARG A 1 662 ? 22.160 -1.712 -10.703 1.00 85.25 662 ARG A CA 1
ATOM 5332 C C . ARG A 1 662 ? 21.445 -2.133 -9.421 1.00 85.25 662 ARG A C 1
ATOM 5334 O O . ARG A 1 662 ? 22.089 -2.237 -8.382 1.00 85.25 662 ARG A O 1
ATOM 5341 N N . LYS A 1 663 ? 20.160 -2.504 -9.498 1.00 80.69 663 LYS A N 1
ATOM 5342 C CA . LYS A 1 663 ? 19.365 -3.014 -8.361 1.00 80.69 663 LYS A CA 1
ATOM 5343 C C . LYS A 1 663 ? 19.981 -4.276 -7.742 1.00 80.69 663 LYS A C 1
ATOM 5345 O O . LYS A 1 663 ? 20.003 -4.416 -6.521 1.00 80.69 663 LYS A O 1
ATOM 5350 N N . ALA A 1 664 ? 20.488 -5.205 -8.556 1.00 81.44 664 ALA A N 1
ATOM 5351 C CA . ALA A 1 664 ? 21.122 -6.431 -8.064 1.00 81.44 664 ALA A CA 1
ATOM 5352 C C . ALA A 1 664 ? 22.486 -6.175 -7.399 1.00 81.44 664 ALA A C 1
ATOM 5354 O O . ALA A 1 664 ? 22.841 -6.878 -6.448 1.00 81.44 664 ALA A O 1
ATOM 5355 N N . LEU A 1 665 ? 23.222 -5.173 -7.882 1.00 85.06 665 LEU A N 1
ATOM 5356 C CA . LEU A 1 665 ? 24.478 -4.688 -7.309 1.00 85.06 665 LEU A CA 1
ATOM 5357 C C . LEU A 1 665 ? 24.272 -3.683 -6.167 1.00 85.06 665 LEU A C 1
ATOM 5359 O O . LEU A 1 665 ? 25.226 -3.404 -5.450 1.00 85.06 665 LEU A O 1
ATOM 5363 N N . GLN A 1 666 ? 23.037 -3.212 -5.963 1.00 77.94 666 GLN A N 1
ATOM 5364 C CA . GLN A 1 666 ? 22.656 -2.177 -4.998 1.00 77.94 666 GLN A CA 1
ATOM 5365 C C . GLN A 1 666 ? 23.385 -0.845 -5.236 1.00 77.94 666 GLN A C 1
ATOM 5367 O O . GLN A 1 666 ? 23.827 -0.196 -4.293 1.00 77.94 666 GLN A O 1
ATOM 5372 N N . LEU A 1 667 ? 23.518 -0.458 -6.505 1.00 76.50 667 LEU A N 1
ATOM 5373 C CA . LEU A 1 667 ? 24.018 0.856 -6.903 1.00 76.50 667 LEU A CA 1
ATOM 5374 C C . LEU A 1 667 ? 22.832 1.806 -7.068 1.00 76.50 667 LEU A C 1
ATOM 5376 O O . LEU A 1 667 ? 21.864 1.458 -7.746 1.00 76.50 667 LEU A O 1
ATOM 5380 N N . TYR A 1 668 ? 22.931 2.991 -6.477 1.00 70.44 668 TYR A N 1
ATOM 5381 C CA . TYR A 1 668 ? 21.952 4.063 -6.616 1.00 70.44 668 TYR A CA 1
ATOM 5382 C C . TYR A 1 668 ? 22.654 5.280 -7.219 1.00 70.44 668 TYR A C 1
ATOM 5384 O O . TYR A 1 668 ? 23.753 5.630 -6.798 1.00 70.44 668 TYR A O 1
ATOM 5392 N N . SER A 1 669 ? 22.036 5.892 -8.223 1.00 53.78 669 SER A N 1
ATOM 5393 C CA . SER A 1 669 ? 22.491 7.135 -8.847 1.00 53.78 669 SER A CA 1
ATOM 5394 C C . SER A 1 669 ? 21.308 8.089 -8.951 1.00 53.78 669 SER A C 1
ATOM 5396 O O . SER A 1 669 ? 20.202 7.645 -9.264 1.00 53.78 669 SER A O 1
ATOM 5398 N N . SER A 1 670 ? 21.537 9.380 -8.725 1.00 49.44 670 SER A N 1
ATOM 5399 C CA . SER A 1 670 ? 20.561 10.459 -8.912 1.00 49.44 670 SER A CA 1
ATOM 5400 C C . SER A 1 670 ? 20.339 10.749 -10.406 1.00 49.44 670 SER A C 1
ATOM 5402 O O . SER A 1 670 ? 20.669 11.814 -10.917 1.00 49.44 670 SER A O 1
ATOM 5404 N N . GLU A 1 671 ? 19.820 9.771 -11.157 1.00 55.47 671 GLU A N 1
ATOM 5405 C CA . GLU A 1 671 ? 19.329 10.048 -12.511 1.00 55.47 671 GLU A CA 1
ATOM 5406 C C . GLU A 1 671 ? 18.028 10.874 -12.418 1.00 55.47 671 GLU A C 1
ATOM 5408 O O . GLU A 1 671 ? 17.213 10.618 -11.528 1.00 55.47 671 GLU A O 1
ATOM 5413 N N . PRO A 1 672 ? 17.802 11.851 -13.318 1.00 49.91 672 PRO A N 1
ATOM 5414 C CA . PRO A 1 672 ? 16.573 12.636 -13.336 1.00 49.91 672 PRO A CA 1
ATOM 5415 C C . PRO A 1 672 ? 15.399 11.734 -13.737 1.00 49.91 672 PRO A C 1
ATOM 5417 O O . PRO A 1 672 ? 15.140 11.506 -14.918 1.00 49.91 672 PRO A O 1
ATOM 5420 N N . THR A 1 673 ? 14.708 11.170 -12.749 1.00 62.19 673 THR A N 1
ATOM 5421 C CA . THR A 1 673 ? 13.476 10.409 -12.965 1.00 62.19 673 THR A CA 1
ATOM 5422 C C . THR A 1 673 ? 12.322 11.356 -13.254 1.00 62.19 673 THR A C 1
ATOM 5424 O O . THR A 1 673 ? 12.262 12.447 -12.685 1.00 62.19 673 THR A O 1
ATOM 5427 N N . GLU A 1 674 ? 11.367 10.930 -14.081 1.00 66.19 674 GLU A N 1
ATOM 5428 C CA . GLU A 1 674 ? 10.123 11.684 -14.216 1.00 66.19 674 GLU A CA 1
ATOM 5429 C C . GLU A 1 674 ? 9.434 11.851 -12.851 1.00 66.19 674 GLU A C 1
ATOM 5431 O O . GLU A 1 674 ? 9.375 10.892 -12.069 1.00 66.19 674 GLU A O 1
ATOM 5436 N N . PRO A 1 675 ? 8.905 13.051 -12.551 1.00 74.62 675 PRO A N 1
ATOM 5437 C CA . PRO A 1 675 ? 8.277 13.314 -11.268 1.00 74.62 675 PRO A CA 1
ATOM 5438 C C . PRO A 1 675 ? 7.039 12.432 -11.100 1.00 74.62 675 PRO A C 1
ATOM 5440 O O . PRO A 1 675 ? 6.229 12.265 -12.018 1.00 74.62 675 PRO A O 1
ATOM 5443 N N . TYR A 1 676 ? 6.887 11.866 -9.904 1.00 83.88 676 TYR A N 1
ATOM 5444 C CA . TYR A 1 676 ? 5.708 11.081 -9.555 1.00 83.88 676 TYR A CA 1
ATOM 5445 C C . TYR A 1 676 ? 4.466 11.972 -9.533 1.00 83.88 676 TYR A C 1
ATOM 5447 O O . TYR A 1 676 ? 4.555 13.189 -9.365 1.00 83.88 676 TYR A O 1
ATOM 5455 N N . LEU A 1 677 ? 3.289 11.361 -9.677 1.00 85.38 677 LEU A N 1
ATOM 5456 C CA . LEU A 1 677 ? 2.035 12.078 -9.467 1.00 85.38 677 LEU A CA 1
ATOM 5457 C C . LEU A 1 677 ? 1.921 12.485 -7.990 1.00 85.38 677 LEU A C 1
ATOM 5459 O O . LEU A 1 677 ? 1.825 11.614 -7.118 1.00 85.38 677 LEU A O 1
ATOM 5463 N N . SER A 1 678 ? 1.867 13.790 -7.751 1.00 85.44 678 SER A N 1
ATOM 5464 C CA . SER A 1 678 ? 1.754 14.459 -6.457 1.00 85.44 678 SER A CA 1
ATOM 5465 C C . SER A 1 678 ? 0.631 15.510 -6.496 1.00 85.44 678 SER A C 1
ATOM 5467 O O . SER A 1 678 ? -0.081 15.657 -7.493 1.00 85.44 678 SER A O 1
ATOM 5469 N N . SER A 1 679 ? 0.431 16.253 -5.404 1.00 81.62 679 SER A N 1
ATOM 5470 C CA . SER A 1 679 ? -0.588 17.310 -5.352 1.00 81.62 679 SER A CA 1
ATOM 5471 C C . SER A 1 679 ? -0.250 18.526 -6.228 1.00 81.62 679 SER A C 1
ATOM 5473 O O . SER A 1 679 ? -1.156 19.285 -6.577 1.00 81.62 679 SER A O 1
ATOM 5475 N N . THR A 1 680 ? 1.015 18.706 -6.633 1.00 82.62 680 THR A N 1
ATOM 5476 C CA . THR A 1 680 ? 1.461 19.852 -7.446 1.00 82.62 680 THR A CA 1
ATOM 5477 C C . THR A 1 680 ? 1.202 19.652 -8.939 1.00 82.62 680 THR A C 1
ATOM 5479 O O . THR A 1 680 ? 0.733 20.574 -9.602 1.00 82.62 680 THR A O 1
ATOM 5482 N N . ASN A 1 681 ? 1.432 18.446 -9.466 1.00 84.75 681 ASN A N 1
ATOM 5483 C CA . ASN A 1 681 ? 1.207 18.098 -10.878 1.00 84.75 681 ASN A CA 1
ATOM 5484 C C . ASN A 1 681 ? -0.146 17.404 -11.134 1.00 84.75 681 ASN A C 1
ATOM 5486 O O . ASN A 1 681 ? -0.415 16.940 -12.240 1.00 84.75 681 ASN A O 1
ATOM 5490 N N . TYR A 1 682 ? -1.038 17.384 -10.140 1.00 84.38 682 TYR A N 1
ATOM 5491 C CA . TYR A 1 682 ? -2.366 16.764 -10.214 1.00 84.38 682 TYR A CA 1
ATOM 5492 C C . TYR A 1 682 ? -3.217 17.234 -11.412 1.00 84.38 682 TYR A C 1
ATOM 5494 O O . TYR A 1 682 ? -4.040 16.480 -11.930 1.00 84.38 682 TYR A O 1
ATOM 5502 N N . GLY A 1 683 ? -3.006 18.467 -11.889 1.00 85.25 683 GLY A N 1
ATOM 5503 C CA . GLY A 1 683 ? -3.699 19.014 -13.060 1.00 85.25 683 GLY A CA 1
ATOM 5504 C C . GLY A 1 683 ? -3.366 18.317 -14.388 1.00 85.25 683 GLY A C 1
ATOM 5505 O O . GLY A 1 683 ? -4.199 18.329 -15.294 1.00 85.25 683 GLY A O 1
ATOM 5506 N N . GLU A 1 684 ? -2.205 17.658 -14.507 1.00 87.00 684 GLU A N 1
ATOM 5507 C CA . GLU A 1 684 ? -1.777 16.969 -15.740 1.00 87.00 684 GLU A CA 1
ATOM 5508 C C . GLU A 1 684 ? -2.732 15.836 -16.153 1.00 87.00 684 GLU A C 1
ATOM 5510 O O . GLU A 1 684 ? -2.865 15.530 -17.344 1.00 87.00 684 GLU A O 1
ATOM 5515 N N . LEU A 1 685 ? -3.451 15.264 -15.177 1.00 90.38 685 LEU A N 1
ATOM 5516 C CA . LEU A 1 685 ? -4.423 14.180 -15.356 1.00 90.38 685 LEU A CA 1
ATOM 5517 C C . LEU A 1 685 ? -5.554 14.520 -16.335 1.00 90.38 685 LEU A C 1
ATOM 5519 O O . LEU A 1 685 ? -6.155 13.617 -16.915 1.00 90.38 685 LEU A O 1
ATOM 5523 N N . PHE A 1 686 ? -5.852 15.808 -16.510 1.00 91.94 686 PHE A N 1
ATOM 5524 C CA . PHE A 1 686 ? -6.985 16.289 -17.306 1.00 91.94 686 PHE A CA 1
ATOM 5525 C C . PHE A 1 686 ? -6.559 16.928 -18.627 1.00 91.94 686 PHE A C 1
ATOM 5527 O O . PHE A 1 686 ? -7.338 17.636 -19.261 1.00 91.94 686 PHE A O 1
ATOM 5534 N N . SER A 1 687 ? -5.322 16.675 -19.054 1.00 87.94 687 SER A N 1
ATOM 5535 C CA . SER A 1 687 ? -4.833 17.092 -20.364 1.00 87.94 687 SER A CA 1
ATOM 5536 C C . SER A 1 687 ? -5.515 16.329 -21.515 1.00 87.94 687 SER A C 1
ATOM 5538 O O . SER A 1 687 ? -6.263 15.361 -21.333 1.00 87.94 687 SER A O 1
ATOM 5540 N N . ASN A 1 688 ? -5.233 16.743 -22.754 1.00 87.06 688 ASN A N 1
ATOM 5541 C CA . ASN A 1 688 ? -5.715 16.036 -23.945 1.00 87.06 688 ASN A CA 1
ATOM 5542 C C . ASN A 1 688 ? -5.086 14.639 -24.122 1.00 87.06 688 ASN A C 1
ATOM 5544 O O . ASN A 1 688 ? -5.584 13.848 -24.926 1.00 87.06 688 ASN A O 1
ATOM 5548 N N . GLN A 1 689 ? -4.055 14.291 -23.349 1.00 89.19 689 GLN A N 1
ATOM 5549 C CA . GLN A 1 689 ? -3.462 12.957 -23.374 1.00 89.19 689 GLN A CA 1
ATOM 5550 C C . GLN A 1 689 ? -4.389 11.923 -22.721 1.00 89.19 689 GLN A C 1
ATOM 5552 O O . GLN A 1 689 ? -5.078 12.207 -21.744 1.00 89.19 689 GLN A O 1
ATOM 5557 N N . ILE A 1 690 ? -4.412 10.705 -23.267 1.00 92.81 690 ILE A N 1
ATOM 5558 C CA . ILE A 1 690 ? -5.113 9.578 -22.645 1.00 92.81 690 ILE A CA 1
ATOM 5559 C C . ILE A 1 690 ? -4.221 9.047 -21.523 1.00 92.81 690 ILE A C 1
ATOM 5561 O O . ILE A 1 690 ? -3.109 8.578 -21.778 1.00 92.81 690 ILE A O 1
ATOM 5565 N N . ILE A 1 691 ? -4.712 9.147 -20.290 1.00 95.25 691 ILE A N 1
ATOM 5566 C CA . ILE A 1 691 ? -4.007 8.735 -19.076 1.00 95.25 691 ILE A CA 1
ATOM 5567 C C . ILE A 1 691 ? -4.829 7.652 -18.393 1.00 95.25 691 ILE A C 1
ATOM 5569 O O . ILE A 1 691 ? -6.040 7.807 -18.242 1.00 95.25 691 ILE A O 1
ATOM 5573 N N . TRP A 1 692 ? -4.184 6.570 -17.963 1.00 96.75 692 TRP A N 1
ATOM 5574 C CA . TRP A 1 692 ? -4.837 5.510 -17.195 1.00 96.75 692 TRP A CA 1
ATOM 5575 C C . TRP A 1 692 ? -4.228 5.360 -15.809 1.00 96.75 692 TRP A C 1
ATOM 5577 O O . TRP A 1 692 ? -3.012 5.289 -15.662 1.00 96.75 692 TRP A O 1
ATOM 5587 N N . PHE A 1 693 ? -5.080 5.214 -14.801 1.00 96.50 693 PHE A N 1
ATOM 5588 C CA . PHE A 1 693 ? -4.707 4.666 -13.506 1.00 96.50 693 PHE A CA 1
ATOM 5589 C C . PHE A 1 693 ? -4.804 3.148 -13.532 1.00 96.50 693 PHE A C 1
ATOM 5591 O O . PHE A 1 693 ? -5.803 2.611 -13.999 1.00 96.50 693 PHE A O 1
ATOM 5598 N N . VAL A 1 694 ? -3.804 2.468 -12.976 1.00 96.81 694 VAL A N 1
ATOM 5599 C CA . VAL A 1 694 ? -3.827 1.019 -12.750 1.00 96.81 694 VAL A CA 1
ATOM 5600 C C . VAL A 1 694 ? -3.679 0.752 -11.256 1.00 96.81 694 VAL A C 1
ATOM 5602 O O . VAL A 1 694 ? -2.646 1.072 -10.662 1.00 96.81 694 VAL A O 1
ATOM 5605 N N . ASP A 1 695 ? -4.704 0.143 -10.656 1.00 95.31 695 ASP A N 1
ATOM 5606 C CA . ASP A 1 695 ? -4.691 -0.301 -9.259 1.00 95.31 695 ASP A CA 1
ATOM 5607 C C . ASP A 1 695 ? -4.744 -1.834 -9.164 1.00 95.31 695 ASP A C 1
ATOM 5609 O O . ASP A 1 695 ? -5.697 -2.480 -9.609 1.00 95.31 695 ASP A O 1
ATOM 5613 N N . ASP A 1 696 ? -3.704 -2.423 -8.562 1.00 94.94 696 ASP A N 1
ATOM 5614 C CA . ASP A 1 696 ? -3.568 -3.868 -8.348 1.00 94.94 696 ASP A CA 1
ATOM 5615 C C . ASP A 1 696 ? -4.029 -4.316 -6.949 1.00 94.94 696 ASP A C 1
ATOM 5617 O O . ASP A 1 696 ? -3.924 -5.496 -6.603 1.00 94.94 696 ASP A O 1
ATOM 5621 N N . THR A 1 697 ? -4.564 -3.399 -6.132 1.00 93.12 697 THR A N 1
ATOM 5622 C CA . THR A 1 697 ? -4.926 -3.660 -4.731 1.00 93.12 697 THR A CA 1
ATOM 5623 C C . THR A 1 697 ? -5.852 -4.863 -4.554 1.00 93.12 697 THR A C 1
ATOM 5625 O O . THR A 1 697 ? -5.629 -5.685 -3.664 1.00 93.12 697 THR A O 1
ATOM 5628 N N . ASN A 1 698 ? -6.870 -4.981 -5.405 1.00 93.19 698 ASN A N 1
ATOM 5629 C CA . ASN A 1 698 ? -7.923 -5.988 -5.287 1.00 93.19 698 ASN A CA 1
ATOM 5630 C C . ASN A 1 698 ? -7.776 -7.161 -6.266 1.00 93.19 698 ASN A C 1
ATOM 5632 O O . ASN A 1 698 ? -8.722 -7.930 -6.447 1.00 93.19 698 ASN A O 1
ATOM 5636 N N . VAL A 1 699 ? -6.598 -7.336 -6.867 1.00 94.12 699 VAL A N 1
ATOM 5637 C CA . VAL A 1 699 ? -6.343 -8.420 -7.827 1.00 94.12 699 VAL A CA 1
ATOM 5638 C C . VAL A 1 699 ? -6.236 -9.767 -7.122 1.00 94.12 699 VAL A C 1
ATOM 5640 O O . VAL A 1 699 ? -6.882 -10.728 -7.525 1.00 94.12 699 VAL A O 1
ATOM 5643 N N . TYR A 1 700 ? -5.458 -9.844 -6.041 1.00 93.25 700 TYR A N 1
ATOM 5644 C CA . TYR A 1 700 ? -5.319 -11.059 -5.241 1.00 93.25 700 TYR A CA 1
ATOM 5645 C C . TYR A 1 700 ? -5.916 -10.854 -3.852 1.00 93.25 700 TYR A C 1
ATOM 5647 O O . TYR A 1 700 ? -5.310 -10.235 -2.976 1.00 93.25 700 TYR A O 1
ATOM 5655 N N . ARG A 1 701 ? -7.122 -11.391 -3.661 1.00 89.56 701 ARG A N 1
ATOM 5656 C CA . ARG A 1 701 ? -7.895 -11.289 -2.421 1.00 89.56 701 ARG A CA 1
ATOM 5657 C C . ARG A 1 701 ? -8.009 -12.655 -1.763 1.00 89.56 701 ARG A C 1
ATOM 5659 O O . ARG A 1 701 ? -8.150 -13.671 -2.443 1.00 89.56 701 ARG A O 1
ATOM 5666 N N . VAL A 1 702 ? -7.965 -12.676 -0.434 1.00 86.25 702 VAL A N 1
ATOM 5667 C CA . VAL A 1 702 ? -8.044 -13.910 0.351 1.00 86.25 702 VAL A CA 1
ATOM 5668 C C . VAL A 1 702 ? -9.016 -13.777 1.511 1.00 86.25 702 VAL A C 1
ATOM 5670 O O . VAL A 1 702 ? -9.064 -12.748 2.180 1.00 86.25 702 VAL A O 1
ATOM 5673 N N . THR A 1 703 ? -9.745 -14.852 1.789 1.00 81.81 703 THR A N 1
ATOM 5674 C CA . THR A 1 703 ? -10.470 -15.042 3.046 1.00 81.81 703 THR A CA 1
ATOM 5675 C C . THR A 1 703 ? -9.609 -15.865 3.994 1.00 81.81 703 THR A C 1
ATOM 5677 O O . THR A 1 703 ? -9.134 -16.950 3.634 1.00 81.81 703 THR A O 1
ATOM 5680 N N . ILE A 1 704 ? -9.395 -15.348 5.201 1.00 79.69 704 ILE A N 1
ATOM 5681 C CA . ILE A 1 704 ? -8.612 -16.014 6.242 1.00 79.69 704 ILE A CA 1
ATOM 5682 C C . ILE A 1 704 ? -9.553 -16.914 7.045 1.00 79.69 704 ILE A C 1
ATOM 5684 O O . ILE A 1 704 ? -10.602 -16.469 7.499 1.00 79.69 704 ILE A O 1
ATOM 5688 N N . HIS A 1 705 ? -9.173 -18.176 7.220 1.00 72.62 705 HIS A N 1
ATOM 5689 C CA . HIS A 1 705 ? -9.867 -19.136 8.071 1.00 72.62 705 HIS A CA 1
ATOM 5690 C C . HIS A 1 705 ? -8.880 -19.718 9.082 1.00 72.62 705 HIS A C 1
ATOM 5692 O O . HIS A 1 705 ? -7.743 -20.043 8.740 1.00 72.62 705 HIS A O 1
ATOM 5698 N N . LYS A 1 706 ? -9.301 -19.818 10.343 1.00 69.38 706 LYS A N 1
ATOM 5699 C CA . LYS A 1 706 ? -8.514 -20.457 11.400 1.00 69.38 706 LYS A CA 1
ATOM 5700 C C . LYS A 1 706 ? -8.794 -21.962 11.352 1.00 69.38 706 LYS A C 1
ATOM 5702 O O . LYS A 1 706 ? -9.957 -22.360 11.363 1.00 69.38 706 LYS A O 1
ATOM 5707 N N . THR A 1 707 ? -7.757 -22.784 11.220 1.00 66.81 707 THR A N 1
ATOM 5708 C CA . THR A 1 707 ? -7.875 -24.244 11.309 1.00 66.81 707 THR A CA 1
ATOM 5709 C C . THR A 1 707 ? -8.123 -24.657 12.753 1.00 66.81 707 THR A C 1
ATOM 5711 O O . THR A 1 707 ? -7.938 -23.867 13.682 1.00 66.81 707 THR A O 1
ATOM 5714 N N . PHE A 1 708 ? -8.528 -25.912 12.941 1.00 49.22 708 PHE A N 1
ATOM 5715 C CA . PHE A 1 708 ? -8.757 -26.483 14.264 1.00 49.22 708 PHE A CA 1
ATOM 5716 C C . PHE A 1 708 ? -7.501 -26.433 15.153 1.00 49.22 708 PHE A C 1
ATOM 5718 O O . PHE A 1 708 ? -7.618 -26.149 16.337 1.00 49.22 708 PHE A O 1
ATOM 5725 N N . GLU A 1 709 ? -6.292 -26.581 14.589 1.00 63.44 709 GLU A N 1
ATOM 5726 C CA . GLU A 1 709 ? -5.037 -26.449 15.356 1.00 63.44 709 GLU A CA 1
ATOM 5727 C C . GLU A 1 709 ? -4.645 -24.989 15.655 1.00 63.44 709 GLU A C 1
ATOM 5729 O O . GLU A 1 709 ? -3.561 -24.716 16.165 1.00 63.44 709 GLU A O 1
ATOM 5734 N N . GLY A 1 710 ? -5.495 -24.026 15.292 1.00 63.66 710 GLY A N 1
ATOM 5735 C CA . GLY A 1 710 ? -5.265 -22.602 15.505 1.00 63.66 710 GLY A CA 1
ATOM 5736 C C . GLY A 1 710 ? -4.464 -21.898 14.407 1.00 63.66 710 GLY A C 1
ATOM 5737 O O . GLY A 1 710 ? -4.253 -20.687 14.508 1.00 63.66 710 GLY A O 1
ATOM 5738 N N . ASN A 1 711 ? -4.065 -22.599 13.338 1.00 71.69 711 ASN A N 1
ATOM 5739 C CA . ASN A 1 711 ? -3.309 -22.007 12.235 1.00 71.69 711 ASN A CA 1
ATOM 5740 C C . ASN A 1 711 ? -4.204 -21.146 11.336 1.00 71.69 711 ASN A C 1
ATOM 5742 O O . ASN A 1 711 ? -5.314 -21.526 10.979 1.00 71.69 711 ASN A O 1
ATOM 5746 N N . LEU A 1 712 ? -3.708 -19.988 10.903 1.00 72.44 712 LEU A N 1
ATOM 5747 C CA . LEU A 1 712 ? -4.405 -19.152 9.925 1.00 72.44 712 LEU A CA 1
ATOM 5748 C C . LEU A 1 712 ? -4.081 -19.648 8.513 1.00 72.44 712 LEU A C 1
ATOM 5750 O O . LEU A 1 712 ? -2.933 -19.623 8.076 1.00 72.44 712 LEU A O 1
ATOM 5754 N N . THR A 1 713 ? -5.105 -20.078 7.788 1.00 79.38 713 THR A N 1
ATOM 5755 C CA . THR A 1 713 ? -5.020 -20.520 6.393 1.00 79.38 713 THR A CA 1
ATOM 5756 C C . THR A 1 713 ? -5.795 -19.559 5.499 1.00 79.38 713 THR A C 1
ATOM 5758 O O . THR A 1 713 ? -6.758 -18.914 5.918 1.00 79.38 713 THR A O 1
ATOM 5761 N N . THR A 1 714 ? -5.358 -19.400 4.252 1.00 83.56 714 THR A N 1
ATOM 5762 C CA . THR A 1 714 ? -5.940 -18.440 3.306 1.00 83.56 714 THR A CA 1
ATOM 5763 C C . THR A 1 714 ? -6.574 -19.173 2.132 1.00 83.56 714 THR A C 1
ATOM 5765 O O . THR A 1 714 ? -5.979 -20.088 1.567 1.00 83.56 714 THR A O 1
ATOM 5768 N N . LYS A 1 715 ? -7.799 -18.785 1.765 1.00 83.44 715 LYS A N 1
ATOM 5769 C CA . LYS A 1 715 ? -8.462 -19.219 0.526 1.00 83.44 715 LYS A CA 1
ATOM 5770 C C . LYS A 1 715 ? -8.584 -18.025 -0.417 1.00 83.44 715 LYS A C 1
ATOM 5772 O O . LYS A 1 715 ? -9.065 -16.985 0.034 1.00 83.44 715 LYS A O 1
ATOM 5777 N N . PRO A 1 716 ? -8.134 -18.130 -1.677 1.00 87.50 716 PRO A N 1
ATOM 5778 C CA . PRO A 1 716 ? -8.301 -17.053 -2.638 1.00 87.50 716 PRO A CA 1
ATOM 5779 C C . PRO A 1 716 ? -9.773 -16.900 -3.024 1.00 87.50 716 PRO A C 1
ATOM 5781 O O . PRO A 1 716 ? -10.493 -17.888 -3.151 1.00 87.50 716 PRO A O 1
ATOM 5784 N N . ILE A 1 717 ? -10.194 -15.659 -3.236 1.00 90.88 717 ILE A N 1
ATOM 5785 C CA . ILE A 1 717 ? -11.499 -15.304 -3.805 1.00 90.88 717 ILE A CA 1
ATOM 5786 C C . ILE A 1 717 ? -11.291 -14.526 -5.108 1.00 90.88 717 ILE A C 1
ATOM 5788 O O . ILE A 1 717 ? -10.165 -14.125 -5.419 1.00 90.88 717 ILE A O 1
ATOM 5792 N N . ASN A 1 718 ? -12.367 -14.309 -5.865 1.00 93.12 718 ASN A N 1
ATOM 5793 C CA . ASN A 1 718 ? -12.307 -13.507 -7.084 1.00 93.12 718 ASN A CA 1
ATOM 5794 C C . ASN A 1 718 ? -11.787 -12.091 -6.786 1.00 93.12 718 ASN A C 1
ATOM 5796 O O . ASN A 1 718 ? -12.178 -11.437 -5.808 1.00 93.12 718 ASN A O 1
ATOM 5800 N N . GLY A 1 719 ? -10.893 -11.633 -7.652 1.00 93.75 719 GLY A N 1
ATOM 5801 C CA . GLY A 1 719 ? -10.333 -10.291 -7.629 1.00 93.75 719 GLY A CA 1
ATOM 5802 C C . GLY A 1 719 ? -10.681 -9.521 -8.891 1.00 93.75 719 GLY A C 1
ATOM 5803 O O . GLY A 1 719 ? -11.333 -10.042 -9.796 1.00 93.75 719 GLY A O 1
ATOM 5804 N N . ALA A 1 720 ? -10.231 -8.275 -8.958 1.00 95.19 720 ALA A N 1
ATOM 5805 C CA . ALA A 1 720 ? -10.351 -7.467 -10.160 1.00 95.19 720 ALA A CA 1
ATOM 5806 C C . ALA A 1 720 ? -9.162 -6.518 -10.314 1.00 95.19 720 ALA A C 1
ATOM 5808 O O . ALA A 1 720 ? -8.648 -5.993 -9.323 1.00 95.19 720 ALA A O 1
ATOM 5809 N N . ILE A 1 721 ? -8.747 -6.305 -11.561 1.00 96.19 721 ILE A N 1
ATOM 5810 C CA . ILE A 1 721 ? -7.847 -5.221 -11.949 1.00 96.19 721 ILE A CA 1
ATOM 5811 C C . ILE A 1 721 ? -8.711 -4.002 -12.241 1.00 96.19 721 ILE A C 1
ATOM 5813 O O . ILE A 1 721 ? -9.704 -4.096 -12.965 1.00 96.19 721 ILE A O 1
ATOM 5817 N N . PHE A 1 722 ? -8.312 -2.866 -11.684 1.00 96.31 722 PHE A N 1
ATOM 5818 C CA . PHE A 1 722 ? -8.991 -1.597 -11.869 1.00 96.31 722 PHE A CA 1
ATOM 5819 C C . PHE A 1 722 ? -8.142 -0.709 -12.785 1.00 96.31 722 PHE A C 1
ATOM 5821 O O . PHE A 1 722 ? -7.052 -0.290 -12.390 1.00 96.31 722 PHE A O 1
ATOM 5828 N N . ILE A 1 723 ? -8.623 -0.463 -14.008 1.00 97.19 723 ILE A N 1
ATOM 5829 C CA . ILE A 1 723 ? -7.976 0.422 -14.986 1.00 97.19 723 ILE A CA 1
ATOM 5830 C C . ILE A 1 723 ? -8.926 1.576 -15.287 1.00 97.19 723 ILE A C 1
ATOM 5832 O O . ILE A 1 723 ? -10.032 1.349 -15.771 1.00 97.19 723 ILE A O 1
ATOM 5836 N N . PHE A 1 724 ? -8.521 2.807 -15.002 1.00 96.69 724 PHE A N 1
ATOM 5837 C CA . PHE A 1 724 ? -9.439 3.943 -14.987 1.00 96.69 724 PHE A CA 1
ATOM 5838 C C . PHE A 1 724 ? -8.892 5.165 -15.719 1.00 96.69 724 PHE A C 1
ATOM 5840 O O . PHE A 1 724 ? -7.764 5.584 -15.469 1.00 96.69 724 PHE A O 1
ATOM 5847 N N . ASN A 1 725 ? -9.710 5.770 -16.580 1.00 96.19 725 ASN A N 1
ATOM 5848 C CA . ASN A 1 725 ? -9.407 7.034 -17.239 1.00 96.19 725 ASN A CA 1
ATOM 5849 C C . ASN A 1 725 ? -10.020 8.209 -16.445 1.00 96.19 725 ASN A C 1
ATOM 5851 O O . ASN A 1 725 ? -11.244 8.376 -16.462 1.00 96.19 725 ASN A O 1
ATOM 5855 N N . PRO A 1 726 ? -9.207 9.063 -15.790 1.00 94.88 726 PRO A N 1
ATOM 5856 C CA . PRO A 1 726 ? -9.702 10.152 -14.950 1.00 94.88 726 PRO A CA 1
ATOM 5857 C C . PRO A 1 726 ? -10.363 11.283 -15.741 1.00 94.88 726 PRO A C 1
ATOM 5859 O O . PRO A 1 726 ? -11.132 12.050 -15.167 1.00 94.88 726 PRO A O 1
ATOM 5862 N N . ARG A 1 727 ? -10.120 11.393 -17.051 1.00 94.12 727 ARG A N 1
ATOM 5863 C CA . ARG A 1 727 ? -10.750 12.426 -17.876 1.00 94.12 727 ARG A CA 1
ATOM 5864 C C . ARG A 1 727 ? -12.166 12.038 -18.289 1.00 94.12 727 ARG A C 1
ATOM 5866 O O . ARG A 1 727 ? -13.075 12.850 -18.180 1.00 94.12 727 ARG A O 1
ATOM 5873 N N . THR A 1 728 ? -12.346 10.811 -18.776 1.00 93.62 728 THR A N 1
ATOM 5874 C CA . THR A 1 728 ? -13.634 10.347 -19.322 1.00 93.62 728 THR A CA 1
ATOM 5875 C C . THR A 1 728 ? -14.515 9.646 -18.293 1.00 93.62 728 THR A C 1
ATOM 5877 O O . THR A 1 728 ? -15.709 9.514 -18.526 1.00 93.62 728 THR A O 1
ATOM 5880 N N . GLY A 1 729 ? -13.946 9.175 -17.180 1.00 94.44 729 GLY A N 1
ATOM 5881 C CA . GLY A 1 729 ? -14.655 8.349 -16.201 1.00 94.44 729 GLY A CA 1
ATOM 5882 C C . GLY A 1 729 ? -14.722 6.867 -16.579 1.00 94.44 729 GLY A C 1
ATOM 5883 O O . GLY A 1 729 ? -15.264 6.061 -15.822 1.00 94.44 729 GLY A O 1
ATOM 5884 N N . GLN A 1 730 ? -14.156 6.473 -17.723 1.00 95.19 730 GLN A N 1
ATOM 5885 C CA . GLN A 1 730 ? -14.208 5.097 -18.206 1.00 95.19 730 GLN A CA 1
ATOM 5886 C C . GLN A 1 730 ? -13.378 4.167 -17.311 1.00 95.19 730 GLN A C 1
ATOM 5888 O O . GLN A 1 730 ? -12.188 4.390 -17.082 1.00 95.19 730 GLN A O 1
ATOM 5893 N N . LEU A 1 731 ? -14.016 3.106 -16.828 1.00 95.81 731 LEU A N 1
ATOM 5894 C CA . LEU A 1 731 ? -13.429 2.042 -16.029 1.00 95.81 731 LEU A CA 1
ATOM 5895 C C . LEU A 1 731 ? -13.427 0.746 -16.841 1.00 95.81 731 LEU A C 1
ATOM 5897 O O . LEU A 1 731 ? -14.484 0.226 -17.199 1.00 95.81 731 LEU A O 1
ATOM 5901 N N . PHE A 1 732 ? -12.239 0.195 -17.062 1.00 96.12 732 PHE A N 1
ATOM 5902 C CA . PHE A 1 732 ? -12.046 -1.173 -17.523 1.00 96.12 732 PHE A CA 1
ATOM 5903 C C . PHE A 1 732 ? -11.799 -2.055 -16.295 1.00 96.12 732 PHE A C 1
ATOM 5905 O O . PHE A 1 732 ? -10.716 -2.051 -15.700 1.00 96.12 732 PHE A O 1
ATOM 5912 N N . LEU A 1 733 ? -12.834 -2.784 -15.879 1.00 95.62 733 LEU A N 1
ATOM 5913 C CA . LEU A 1 733 ? -12.786 -3.688 -14.738 1.00 95.62 733 LEU A CA 1
ATOM 5914 C C . LEU A 1 733 ? -12.551 -5.117 -15.237 1.00 95.62 733 LEU A C 1
ATOM 5916 O O . LEU A 1 733 ? -13.476 -5.787 -15.701 1.00 95.62 733 LEU A O 1
ATOM 5920 N N . LYS A 1 734 ? -11.313 -5.606 -15.126 1.00 96.31 734 LYS A N 1
ATOM 5921 C CA . LYS A 1 734 ? -10.985 -6.994 -15.481 1.00 96.31 734 LYS A CA 1
ATOM 5922 C C . LYS A 1 734 ? -11.157 -7.890 -14.266 1.00 96.31 734 LYS A C 1
ATOM 5924 O O . LYS A 1 734 ? -10.387 -7.791 -13.314 1.00 96.31 734 LYS A O 1
ATOM 5929 N N . ILE A 1 735 ? -12.120 -8.801 -14.314 1.00 95.81 735 ILE A N 1
ATOM 5930 C CA . ILE A 1 735 ? -12.337 -9.790 -13.259 1.00 95.81 735 ILE A CA 1
ATOM 5931 C C . ILE A 1 735 ? -11.304 -10.910 -13.391 1.00 95.81 735 ILE A C 1
ATOM 5933 O O . ILE A 1 735 ? -11.132 -11.501 -14.458 1.00 95.81 735 ILE A O 1
ATOM 5937 N N . ILE A 1 736 ? -10.632 -11.213 -12.281 1.00 95.50 736 ILE A N 1
ATOM 5938 C CA . ILE A 1 736 ? -9.670 -12.305 -12.157 1.00 95.50 736 ILE A CA 1
ATOM 5939 C C . ILE A 1 736 ? -10.300 -13.408 -11.312 1.00 95.50 736 ILE A C 1
ATOM 5941 O O . ILE A 1 736 ? -10.447 -13.288 -10.091 1.00 95.50 736 ILE A O 1
ATOM 5945 N N . HIS A 1 737 ? -10.685 -14.489 -11.987 1.00 95.25 737 HIS A N 1
ATOM 5946 C CA . HIS A 1 737 ? -11.314 -15.645 -11.360 1.00 95.25 737 HIS A CA 1
ATOM 5947 C C . HIS A 1 737 ? -10.303 -16.490 -10.564 1.00 95.25 737 HIS A C 1
ATOM 5949 O O . HIS A 1 737 ? -9.112 -16.543 -10.886 1.00 95.25 737 HIS A O 1
ATOM 5955 N N . THR A 1 738 ? -10.784 -17.205 -9.540 1.00 92.56 738 THR A N 1
ATOM 5956 C CA . THR A 1 738 ? -9.944 -18.062 -8.680 1.00 92.56 738 THR A CA 1
ATOM 5957 C C . THR A 1 738 ? -9.149 -19.140 -9.427 1.00 92.56 738 THR A C 1
ATOM 5959 O O . THR A 1 738 ? -8.087 -19.546 -8.951 1.00 92.56 738 THR A O 1
ATOM 5962 N N . SER A 1 739 ? -9.602 -19.561 -10.613 1.00 92.50 739 SER A N 1
ATOM 5963 C CA . SER A 1 739 ? -8.904 -20.537 -11.462 1.00 92.50 739 SER A CA 1
ATOM 5964 C C . SER A 1 739 ? -7.502 -20.086 -11.881 1.00 92.50 739 SER A C 1
ATOM 5966 O O . SER A 1 739 ? -6.625 -20.932 -12.040 1.00 92.50 739 SER A O 1
ATOM 5968 N N . VAL A 1 740 ? -7.244 -18.776 -11.982 1.00 92.44 740 VAL A N 1
ATOM 5969 C CA . VAL A 1 740 ? -5.916 -18.225 -12.322 1.00 92.44 740 VAL A CA 1
ATOM 5970 C C . VAL A 1 740 ? -4.873 -18.556 -11.247 1.00 92.44 740 VAL A C 1
ATOM 5972 O O . VAL A 1 740 ? -3.680 -18.674 -11.533 1.00 92.44 740 VAL A O 1
ATOM 5975 N N . TRP A 1 741 ? -5.314 -18.748 -10.002 1.00 92.31 741 TRP A N 1
ATOM 5976 C CA . TRP A 1 741 ? -4.447 -19.065 -8.867 1.00 92.31 741 TRP A CA 1
ATOM 5977 C C . TRP A 1 741 ? -4.225 -20.572 -8.681 1.00 92.31 741 TRP A C 1
ATOM 5979 O O . TRP A 1 741 ? -3.355 -20.971 -7.903 1.00 92.31 741 TRP A O 1
ATOM 5989 N N . ALA A 1 742 ? -4.996 -21.418 -9.372 1.00 87.94 742 ALA A N 1
ATOM 5990 C CA . ALA A 1 742 ? -4.955 -22.864 -9.200 1.00 87.94 742 ALA A CA 1
ATOM 5991 C C . ALA A 1 742 ? -3.594 -23.446 -9.626 1.00 87.94 742 ALA A C 1
ATOM 5993 O O . ALA A 1 742 ? -3.071 -23.152 -10.698 1.00 87.94 742 ALA A O 1
ATOM 5994 N N . GLY A 1 743 ? -2.995 -24.270 -8.760 1.00 84.62 743 GLY A N 1
ATOM 5995 C CA . GLY A 1 743 ? -1.693 -24.905 -9.008 1.00 84.62 743 GLY A CA 1
ATOM 5996 C C . GLY A 1 743 ? -0.478 -23.970 -8.917 1.00 84.62 743 GLY A C 1
ATOM 5997 O O . GLY A 1 743 ? 0.653 -24.433 -9.058 1.00 84.62 743 GLY A O 1
ATOM 5998 N N . GLN A 1 744 ? -0.677 -22.677 -8.640 1.00 87.56 744 GLN A N 1
ATOM 5999 C CA . GLN A 1 744 ? 0.394 -21.683 -8.587 1.00 87.56 744 GLN A CA 1
ATOM 6000 C C . GLN A 1 744 ? 0.881 -21.422 -7.154 1.00 87.56 744 GLN A C 1
ATOM 6002 O O . GLN A 1 744 ? 0.154 -21.570 -6.172 1.00 87.56 744 GLN A O 1
ATOM 6007 N N . LYS A 1 745 ? 2.143 -21.001 -7.018 1.00 81.50 745 LYS A N 1
ATOM 6008 C CA . LYS A 1 745 ? 2.757 -20.593 -5.740 1.00 81.50 745 LYS A CA 1
ATOM 6009 C C . LYS A 1 745 ? 3.271 -19.157 -5.842 1.00 81.50 745 LYS A C 1
ATOM 6011 O O . LYS A 1 745 ? 3.495 -18.650 -6.933 1.00 81.50 745 LYS A O 1
ATOM 6016 N N . ARG A 1 746 ? 3.498 -18.504 -4.691 1.00 82.44 746 ARG A N 1
ATOM 6017 C CA . ARG A 1 746 ? 3.934 -17.088 -4.601 1.00 82.44 746 ARG A CA 1
ATOM 6018 C C . ARG A 1 746 ? 2.952 -16.118 -5.278 1.00 82.44 746 ARG A C 1
ATOM 6020 O O . ARG A 1 746 ? 3.341 -15.224 -6.029 1.00 82.44 746 ARG A O 1
ATOM 6027 N N . LEU A 1 747 ? 1.674 -16.281 -4.947 1.00 87.19 747 LEU A N 1
ATOM 6028 C CA . LEU A 1 747 ? 0.546 -15.594 -5.582 1.00 87.19 747 LEU A CA 1
ATOM 6029 C C . LEU A 1 747 ? 0.634 -14.061 -5.518 1.00 87.19 747 LEU A C 1
ATOM 6031 O O . LEU A 1 747 ? 0.257 -13.400 -6.473 1.00 87.19 747 LEU A O 1
ATOM 6035 N N . GLY A 1 748 ? 1.227 -13.485 -4.466 1.00 85.19 748 GLY A N 1
ATOM 6036 C CA . GLY A 1 748 ? 1.414 -12.030 -4.379 1.00 85.19 748 GLY A CA 1
ATOM 6037 C C . GLY A 1 748 ? 2.358 -11.449 -5.441 1.00 85.19 748 GLY A C 1
ATOM 6038 O O . GLY A 1 748 ? 2.177 -10.311 -5.863 1.00 85.19 748 GLY A O 1
ATOM 6039 N N . GLN A 1 749 ? 3.354 -12.218 -5.902 1.00 85.06 749 GLN A N 1
ATOM 6040 C CA . GLN A 1 749 ? 4.167 -11.814 -7.052 1.00 85.06 749 GLN A CA 1
ATOM 6041 C C . GLN A 1 749 ? 3.394 -12.064 -8.345 1.00 85.06 749 GLN A C 1
ATOM 6043 O O . GLN A 1 749 ? 3.324 -11.170 -9.180 1.00 85.06 749 GLN A O 1
ATOM 6048 N N . LEU A 1 750 ? 2.793 -13.250 -8.488 1.00 89.19 750 LEU A N 1
ATOM 6049 C CA . LEU A 1 750 ? 2.028 -13.618 -9.680 1.00 89.19 750 LEU A CA 1
ATOM 6050 C C . LEU A 1 750 ? 0.923 -12.603 -9.995 1.00 89.19 750 LEU A C 1
ATOM 6052 O O . LEU A 1 750 ? 0.760 -12.255 -11.155 1.00 89.19 750 LEU A O 1
ATOM 6056 N N . ALA A 1 751 ? 0.231 -12.087 -8.977 1.00 92.94 751 ALA A N 1
ATOM 6057 C CA . ALA A 1 751 ? -0.808 -11.076 -9.124 1.00 92.94 751 ALA A CA 1
ATOM 6058 C C . ALA A 1 751 ? -0.314 -9.853 -9.904 1.00 92.94 751 ALA A C 1
ATOM 6060 O O . ALA A 1 751 ? -0.927 -9.484 -10.892 1.00 92.94 751 ALA A O 1
ATOM 6061 N N . LYS A 1 752 ? 0.847 -9.297 -9.539 1.00 93.50 752 LYS A N 1
ATOM 6062 C CA . LYS A 1 752 ? 1.432 -8.120 -10.205 1.00 93.50 752 LYS A CA 1
ATOM 6063 C C . LYS A 1 752 ? 1.791 -8.385 -11.667 1.00 93.50 752 LYS A C 1
ATOM 6065 O O . LYS A 1 752 ? 1.548 -7.555 -12.535 1.00 93.50 752 LYS A O 1
ATOM 6070 N N . TRP A 1 753 ? 2.363 -9.559 -11.938 1.00 91.62 753 TRP A N 1
ATOM 6071 C CA . TRP A 1 753 ? 2.720 -9.967 -13.299 1.00 91.62 753 TRP A CA 1
ATOM 6072 C C . TRP A 1 753 ? 1.480 -10.220 -14.156 1.00 91.62 753 TRP A C 1
ATOM 6074 O O . TRP A 1 753 ? 1.435 -9.765 -15.292 1.00 91.62 753 TRP A O 1
ATOM 6084 N N . LYS A 1 754 ? 0.449 -10.863 -13.595 1.00 93.31 754 LYS A N 1
ATOM 6085 C CA . LYS A 1 754 ? -0.839 -11.045 -14.269 1.00 93.31 754 LYS A CA 1
ATOM 6086 C C . LYS A 1 754 ? -1.553 -9.725 -14.522 1.00 93.31 754 LYS A C 1
ATOM 6088 O O . LYS A 1 754 ? -2.084 -9.544 -15.608 1.00 93.31 754 LYS A O 1
ATOM 6093 N N . THR A 1 755 ? -1.485 -8.776 -13.593 1.00 95.81 755 THR A N 1
ATOM 6094 C CA . THR A 1 755 ? -1.994 -7.423 -13.827 1.00 95.81 755 THR A CA 1
ATOM 6095 C C . THR A 1 755 ? -1.300 -6.764 -15.015 1.00 95.81 755 THR A C 1
ATOM 6097 O O . THR A 1 755 ? -1.973 -6.274 -15.912 1.00 95.81 755 THR A O 1
ATOM 6100 N N . ALA A 1 756 ? 0.036 -6.783 -15.059 1.00 94.75 756 ALA A N 1
ATOM 6101 C CA . ALA A 1 756 ? 0.784 -6.180 -16.161 1.00 94.75 756 ALA A CA 1
ATOM 6102 C C . ALA A 1 756 ? 0.523 -6.869 -17.513 1.00 94.75 756 ALA A C 1
ATOM 6104 O O . ALA A 1 756 ? 0.436 -6.199 -18.539 1.00 94.75 756 ALA A O 1
ATOM 6105 N N . GLU A 1 757 ? 0.362 -8.194 -17.513 1.00 93.56 757 GLU A N 1
ATOM 6106 C CA . GLU A 1 757 ? -0.001 -8.979 -18.696 1.00 93.56 757 GLU A CA 1
ATOM 6107 C C . GLU A 1 757 ? -1.376 -8.580 -19.248 1.00 93.56 757 GLU A C 1
ATOM 6109 O O . GLU A 1 757 ? -1.484 -8.287 -20.438 1.00 93.56 757 GLU A O 1
ATOM 6114 N N . GLU A 1 758 ? -2.401 -8.508 -18.395 1.00 95.12 758 GLU A N 1
ATOM 6115 C CA . GLU A 1 758 ? -3.762 -8.124 -18.794 1.00 95.12 758 GLU A CA 1
ATOM 6116 C C . GLU A 1 758 ? -3.846 -6.652 -19.224 1.00 95.12 758 GLU A C 1
ATOM 6118 O O . GLU A 1 758 ? -4.537 -6.339 -20.190 1.00 95.12 758 GLU A O 1
ATOM 6123 N N . VAL A 1 759 ? -3.106 -5.747 -18.569 1.00 95.81 759 VAL A N 1
ATOM 6124 C CA . VAL A 1 759 ? -3.003 -4.337 -18.991 1.00 95.81 759 VAL A CA 1
ATOM 6125 C C . VAL A 1 759 ? -2.377 -4.243 -20.385 1.00 95.81 759 VAL A C 1
ATOM 6127 O O . VAL A 1 759 ? -2.924 -3.576 -21.259 1.00 95.81 759 VAL A O 1
ATOM 6130 N N . ALA A 1 760 ? -1.271 -4.950 -20.633 1.00 93.50 760 ALA A N 1
ATOM 6131 C CA . ALA A 1 760 ? -0.640 -4.969 -21.951 1.00 93.50 760 ALA A CA 1
ATOM 6132 C C . ALA A 1 760 ? -1.538 -5.619 -23.019 1.00 93.50 760 ALA A C 1
ATOM 6134 O O . ALA A 1 760 ? -1.553 -5.174 -24.164 1.00 93.50 760 ALA A O 1
ATOM 6135 N N . ALA A 1 761 ? -2.301 -6.658 -22.664 1.00 93.44 761 ALA A N 1
ATOM 6136 C CA . ALA A 1 761 ? -3.277 -7.277 -23.560 1.00 93.44 761 ALA A CA 1
ATOM 6137 C C . ALA A 1 761 ? -4.418 -6.314 -23.924 1.00 93.44 761 ALA A C 1
ATOM 6139 O O . ALA A 1 761 ? -4.788 -6.234 -25.093 1.00 93.44 761 ALA A O 1
ATOM 6140 N N . LEU A 1 762 ? -4.917 -5.535 -22.957 1.00 94.88 762 LEU A N 1
ATOM 6141 C CA . LEU A 1 762 ? -5.922 -4.502 -23.206 1.00 94.88 762 LEU A CA 1
ATOM 6142 C C . LEU A 1 762 ? -5.389 -3.423 -24.158 1.00 94.88 762 LEU A C 1
ATOM 6144 O O . LEU A 1 762 ? -6.063 -3.083 -25.124 1.00 94.88 762 LEU A O 1
ATOM 6148 N N . ILE A 1 763 ? -4.160 -2.941 -23.953 1.00 94.44 763 ILE A N 1
ATOM 6149 C CA . ILE A 1 763 ? -3.541 -1.939 -24.841 1.00 94.44 763 ILE A CA 1
ATOM 6150 C C . ILE A 1 763 ? -3.394 -2.486 -26.267 1.00 94.44 763 ILE A C 1
ATOM 6152 O O . ILE A 1 763 ? -3.719 -1.783 -27.218 1.00 94.44 763 ILE A O 1
ATOM 6156 N N . ARG A 1 764 ? -2.983 -3.755 -26.429 1.00 92.31 764 ARG A N 1
ATOM 6157 C CA . ARG A 1 764 ? -2.914 -4.418 -27.748 1.00 92.31 764 ARG A CA 1
ATOM 6158 C C . ARG A 1 764 ? -4.275 -4.545 -28.435 1.00 92.31 764 ARG A C 1
ATOM 6160 O O . ARG A 1 764 ? -4.313 -4.615 -29.657 1.00 92.31 764 ARG A O 1
ATOM 6167 N N . SER A 1 765 ? -5.365 -4.624 -27.672 1.00 92.25 765 SER A N 1
ATOM 6168 C CA . SER A 1 765 ? -6.718 -4.730 -28.230 1.00 92.25 765 SER A CA 1
ATOM 6169 C C . SER A 1 765 ? -7.293 -3.396 -28.711 1.00 92.25 765 SER A C 1
ATOM 6171 O O . SER A 1 765 ? -8.272 -3.400 -29.453 1.00 92.25 765 SER A O 1
ATOM 6173 N N . LEU A 1 766 ? -6.695 -2.271 -28.304 1.00 90.69 766 LEU A N 1
ATOM 6174 C CA . LEU A 1 766 ? -7.159 -0.934 -28.660 1.00 90.69 766 LEU A CA 1
ATOM 6175 C C . LEU A 1 766 ? -6.434 -0.389 -29.903 1.00 90.69 766 LEU A C 1
ATOM 6177 O O . LEU A 1 766 ? -5.220 -0.595 -30.043 1.00 90.69 766 LEU A O 1
ATOM 6181 N N . PRO A 1 767 ? -7.140 0.366 -30.768 1.00 92.06 767 PRO A N 1
ATOM 6182 C CA . PRO A 1 767 ? -6.523 1.156 -31.832 1.00 92.06 767 PRO A CA 1
ATOM 6183 C C . PRO A 1 767 ? -5.487 2.146 -31.286 1.00 92.06 767 PRO A C 1
ATOM 6185 O O . PRO A 1 767 ? -5.595 2.605 -30.148 1.00 92.06 767 PRO A O 1
ATOM 6188 N N . VAL A 1 768 ? -4.491 2.509 -32.099 1.00 86.81 768 VAL A N 1
ATOM 6189 C CA . VAL A 1 768 ? -3.356 3.360 -31.681 1.00 86.81 768 VAL A CA 1
ATOM 6190 C C . VAL A 1 768 ? -3.812 4.747 -31.203 1.00 86.81 768 VAL A C 1
ATOM 6192 O O . VAL A 1 768 ? -3.157 5.358 -30.358 1.00 86.81 768 VAL A O 1
ATOM 6195 N N . GLU A 1 769 ? -4.953 5.227 -31.693 1.00 87.56 769 GLU A N 1
ATOM 6196 C CA . GLU A 1 769 ? -5.586 6.493 -31.315 1.00 87.56 769 GLU A CA 1
ATOM 6197 C C . GLU A 1 769 ? -6.142 6.476 -29.884 1.00 87.56 769 GLU A C 1
ATOM 6199 O O . GLU A 1 769 ? -6.149 7.508 -29.213 1.00 87.56 769 GLU A O 1
ATOM 6204 N N . GLU A 1 770 ? -6.583 5.309 -29.406 1.00 88.19 770 GLU A N 1
ATOM 6205 C CA . GLU A 1 770 ? -7.166 5.122 -28.071 1.00 88.19 770 GLU A CA 1
ATOM 6206 C C . GLU A 1 770 ? -6.147 4.621 -27.038 1.00 88.19 770 GLU A C 1
ATOM 6208 O O . GLU A 1 770 ? -6.446 4.546 -25.842 1.00 88.19 770 GLU A O 1
ATOM 6213 N N . GLN A 1 771 ? -4.927 4.296 -27.473 1.00 90.94 771 GLN A N 1
ATOM 6214 C CA . GLN A 1 771 ? -3.869 3.839 -26.580 1.00 90.94 771 GLN A CA 1
ATOM 6215 C C . GLN A 1 771 ? -3.436 4.952 -25.609 1.00 90.94 771 GLN A C 1
ATOM 6217 O O . GLN A 1 771 ? -3.265 6.113 -26.008 1.00 90.94 771 GLN A O 1
ATOM 6222 N N . PRO A 1 772 ? -3.211 4.619 -24.323 1.00 93.88 772 PRO A N 1
ATOM 6223 C CA . PRO A 1 772 ? -2.776 5.596 -23.339 1.00 93.88 772 PRO A CA 1
ATOM 6224 C C . PRO A 1 772 ? -1.377 6.111 -23.679 1.00 93.88 772 PRO A C 1
ATOM 6226 O O . PRO A 1 772 ? -0.498 5.348 -24.069 1.00 93.88 772 PRO A O 1
ATOM 6229 N N . LYS A 1 773 ? -1.147 7.411 -23.486 1.00 92.19 773 LYS A N 1
ATOM 6230 C CA . LYS A 1 773 ? 0.200 8.002 -23.545 1.00 92.19 773 LYS A CA 1
ATOM 6231 C C . LYS A 1 773 ? 0.915 7.900 -22.204 1.00 92.19 773 LYS A C 1
ATOM 6233 O O . LYS A 1 773 ? 2.138 7.819 -22.180 1.00 92.19 773 LYS A O 1
ATOM 6238 N N . GLN A 1 774 ? 0.160 7.880 -21.104 1.00 92.56 774 GLN A N 1
ATOM 6239 C CA . GLN A 1 774 ? 0.708 7.712 -19.761 1.00 92.56 774 GLN A CA 1
ATOM 6240 C C . GLN A 1 774 ? -0.105 6.696 -18.953 1.00 92.56 774 GLN A C 1
ATOM 6242 O O . GLN A 1 774 ? -1.337 6.689 -18.989 1.00 92.56 774 GLN A O 1
ATOM 6247 N N . ILE A 1 775 ? 0.593 5.859 -18.191 1.00 95.25 775 ILE A N 1
ATOM 6248 C CA . ILE A 1 775 ? 0.022 4.917 -17.231 1.00 95.25 775 ILE A CA 1
ATOM 6249 C C . ILE A 1 775 ? 0.570 5.257 -15.851 1.00 95.25 775 ILE A C 1
ATOM 6251 O O . ILE A 1 775 ? 1.779 5.252 -15.630 1.00 95.25 775 ILE A O 1
ATOM 6255 N N . ILE A 1 776 ? -0.332 5.522 -14.912 1.00 95.06 776 ILE A N 1
ATOM 6256 C CA . ILE A 1 776 ? -0.009 5.852 -13.529 1.00 95.06 776 ILE A CA 1
ATOM 6257 C C . ILE A 1 776 ? -0.359 4.657 -12.650 1.00 95.06 776 ILE A C 1
ATOM 6259 O O . ILE A 1 776 ? -1.512 4.226 -12.585 1.00 95.06 776 ILE A O 1
ATOM 6263 N N . VAL A 1 777 ? 0.635 4.122 -11.945 1.00 94.56 777 VAL A N 1
ATOM 6264 C CA . VAL A 1 777 ? 0.419 3.034 -10.986 1.00 94.56 777 VAL A CA 1
ATOM 6265 C C . VAL A 1 777 ? 0.231 3.567 -9.575 1.00 94.56 777 VAL A C 1
ATOM 6267 O O . VAL A 1 777 ? 1.001 4.400 -9.096 1.00 94.56 777 VAL A O 1
ATOM 6270 N N . THR A 1 778 ? -0.757 3.024 -8.867 1.00 90.88 778 THR A N 1
ATOM 6271 C CA . THR A 1 778 ? -0.995 3.357 -7.452 1.00 90.88 778 THR A CA 1
ATOM 6272 C C . THR A 1 778 ? 0.074 2.776 -6.527 1.00 90.88 778 THR A C 1
ATOM 6274 O O . THR A 1 778 ? 0.328 3.306 -5.449 1.00 90.88 778 THR A O 1
ATOM 6277 N N . ARG A 1 779 ? 0.719 1.668 -6.924 1.00 88.69 779 ARG A N 1
ATOM 6278 C CA . ARG A 1 779 ? 1.713 0.958 -6.109 1.00 88.69 779 ARG A CA 1
ATOM 6279 C C . ARG A 1 779 ? 3.029 0.780 -6.855 1.00 88.69 779 ARG A C 1
ATOM 6281 O O . ARG A 1 779 ? 3.071 0.170 -7.920 1.00 88.69 779 ARG A O 1
ATOM 6288 N N . LYS A 1 780 ? 4.143 1.166 -6.217 1.00 84.81 780 LYS A N 1
ATOM 6289 C CA . LYS A 1 780 ? 5.510 1.056 -6.781 1.00 84.81 780 LYS A CA 1
ATOM 6290 C C . LYS A 1 780 ? 5.875 -0.358 -7.254 1.00 84.81 780 LYS A C 1
ATOM 6292 O O . LYS A 1 780 ? 6.638 -0.533 -8.193 1.00 84.81 780 LYS A O 1
ATOM 6297 N N . GLY A 1 781 ? 5.298 -1.391 -6.633 1.00 86.69 781 GLY A N 1
ATOM 6298 C CA . GLY A 1 781 ? 5.534 -2.785 -7.013 1.00 86.69 781 GLY A CA 1
ATOM 6299 C C . GLY A 1 781 ? 5.047 -3.177 -8.416 1.00 86.69 781 GLY A C 1
ATOM 6300 O O . GLY A 1 781 ? 5.416 -4.261 -8.865 1.00 86.69 781 GLY A O 1
ATOM 6301 N N . MET A 1 782 ? 4.229 -2.341 -9.063 1.00 90.12 782 MET A N 1
ATOM 6302 C CA . MET A 1 782 ? 3.713 -2.533 -10.423 1.00 90.12 782 MET A CA 1
ATOM 6303 C C . MET A 1 782 ? 4.580 -1.898 -11.518 1.00 90.12 782 MET A C 1
ATOM 6305 O O . MET A 1 782 ? 4.385 -2.241 -12.681 1.00 90.12 782 MET A O 1
ATOM 6309 N N . LEU A 1 783 ? 5.551 -1.044 -11.164 1.00 87.56 783 LEU A N 1
ATOM 6310 C CA . LEU A 1 783 ? 6.452 -0.405 -12.131 1.00 87.56 783 LEU A CA 1
ATOM 6311 C C . LEU A 1 783 ? 7.275 -1.454 -12.894 1.00 87.56 783 LEU A C 1
ATOM 6313 O O . LEU A 1 783 ? 7.102 -1.598 -14.102 1.00 87.56 783 LEU A O 1
ATOM 6317 N N . ASP A 1 784 ? 8.060 -2.278 -12.180 1.00 83.75 784 ASP A N 1
ATOM 6318 C CA . ASP A 1 784 ? 8.932 -3.271 -12.832 1.00 83.75 784 ASP A CA 1
ATOM 6319 C C . ASP A 1 784 ? 8.161 -4.241 -13.764 1.00 83.75 784 ASP A C 1
ATOM 6321 O O . ASP A 1 784 ? 8.657 -4.537 -14.852 1.00 83.75 784 ASP A O 1
ATOM 6325 N N . PRO A 1 785 ? 6.993 -4.817 -13.387 1.00 89.69 785 PRO A N 1
ATOM 6326 C CA . PRO A 1 785 ? 6.253 -5.694 -14.296 1.00 89.69 785 PRO A CA 1
ATOM 6327 C C . PRO A 1 785 ? 5.702 -4.971 -15.531 1.00 89.69 785 PRO A C 1
ATOM 6329 O O . PRO A 1 785 ? 5.758 -5.542 -16.621 1.00 89.69 785 PRO A O 1
ATOM 6332 N N . LEU A 1 786 ? 5.192 -3.741 -15.391 1.00 90.19 786 LEU A N 1
ATOM 6333 C CA . LEU A 1 786 ? 4.658 -2.982 -16.526 1.00 90.19 786 LEU A CA 1
ATOM 6334 C C . LEU A 1 786 ? 5.759 -2.562 -17.497 1.00 90.19 786 LEU A C 1
ATOM 6336 O O . LEU A 1 786 ? 5.591 -2.787 -18.690 1.00 90.19 786 LEU A O 1
ATOM 6340 N N . GLU A 1 787 ? 6.905 -2.078 -17.010 1.00 84.94 787 GLU A N 1
ATOM 6341 C CA . GLU A 1 787 ? 8.065 -1.749 -17.857 1.00 84.94 787 GLU A CA 1
ATOM 6342 C C . GLU A 1 787 ? 8.467 -2.928 -18.748 1.00 84.94 787 GLU A C 1
ATOM 6344 O O . GLU A 1 787 ? 8.799 -2.768 -19.917 1.00 84.94 787 GLU A O 1
ATOM 6349 N N . VAL A 1 788 ? 8.392 -4.147 -18.213 1.00 83.88 788 VAL A N 1
ATOM 6350 C CA . VAL A 1 788 ? 8.766 -5.368 -18.934 1.00 83.88 788 VAL A CA 1
ATOM 6351 C C . VAL A 1 788 ? 7.705 -5.797 -19.942 1.00 83.88 788 VAL A C 1
ATOM 6353 O O . VAL A 1 788 ? 8.047 -6.340 -20.996 1.00 83.88 788 VAL A O 1
ATOM 6356 N N . HIS A 1 789 ? 6.422 -5.656 -19.610 1.00 86.69 789 HIS A N 1
ATOM 6357 C CA . HIS A 1 789 ? 5.316 -6.066 -20.481 1.00 86.69 789 HIS A CA 1
ATOM 6358 C C . HIS A 1 789 ? 4.977 -5.031 -21.560 1.00 86.69 789 HIS A C 1
ATOM 6360 O O . HIS A 1 789 ? 4.399 -5.417 -22.574 1.00 86.69 789 HIS A O 1
ATOM 6366 N N . LEU A 1 790 ? 5.378 -3.772 -21.367 1.00 86.81 790 LEU A N 1
ATOM 6367 C CA . LEU A 1 790 ? 5.153 -2.656 -22.287 1.00 86.81 790 LEU A CA 1
ATOM 6368 C C . LEU A 1 790 ? 6.390 -2.287 -23.120 1.00 86.81 790 LEU A C 1
ATOM 6370 O O . LEU A 1 790 ? 6.403 -1.232 -23.740 1.00 86.81 790 LEU A O 1
ATOM 6374 N N . LEU A 1 791 ? 7.402 -3.162 -23.205 1.00 79.62 791 LEU A N 1
ATOM 6375 C CA . LEU A 1 791 ? 8.562 -2.956 -24.093 1.00 79.62 791 LEU A CA 1
ATOM 6376 C C . LEU A 1 791 ? 8.167 -2.810 -25.573 1.00 79.62 791 LEU A C 1
ATOM 6378 O O . LEU A 1 791 ? 8.856 -2.119 -26.315 1.00 79.62 791 LEU A O 1
ATOM 6382 N N . ASP A 1 792 ? 7.041 -3.407 -25.976 1.00 78.81 792 ASP A N 1
ATOM 6383 C CA . ASP A 1 792 ? 6.475 -3.270 -27.326 1.00 78.81 792 ASP A CA 1
ATOM 6384 C C . ASP A 1 792 ? 5.889 -1.859 -27.576 1.00 78.81 792 ASP A C 1
ATOM 6386 O O . ASP A 1 792 ? 5.599 -1.497 -28.714 1.00 78.81 792 ASP A O 1
ATOM 6390 N N . PHE A 1 793 ? 5.706 -1.057 -26.517 1.00 82.62 793 PHE A N 1
ATOM 6391 C CA . PHE A 1 793 ? 5.056 0.254 -26.530 1.00 82.62 793 PHE A CA 1
ATOM 6392 C C . PHE A 1 793 ? 5.974 1.353 -25.955 1.00 82.62 793 PHE A C 1
ATOM 6394 O O . PHE A 1 793 ? 5.679 1.923 -24.902 1.00 82.62 793 PHE A O 1
ATOM 6401 N N . PRO A 1 794 ? 7.071 1.714 -26.647 1.00 74.62 794 PRO A N 1
ATOM 6402 C CA . PRO A 1 794 ? 8.083 2.641 -26.125 1.00 74.62 794 PRO A CA 1
ATOM 6403 C C . PRO A 1 794 ? 7.569 4.074 -25.900 1.00 74.62 794 PRO A C 1
ATOM 6405 O O . PRO A 1 794 ? 8.191 4.845 -25.178 1.00 74.62 794 PRO A O 1
ATOM 6408 N N . ASN A 1 795 ? 6.438 4.438 -26.511 1.00 82.44 795 ASN A N 1
ATOM 6409 C CA . ASN A 1 795 ? 5.841 5.772 -26.405 1.00 82.44 795 ASN A CA 1
ATOM 6410 C C . ASN A 1 795 ? 4.930 5.943 -25.176 1.00 82.44 795 ASN A C 1
ATOM 6412 O O . ASN A 1 795 ? 4.388 7.031 -24.981 1.00 82.44 795 ASN A O 1
ATOM 6416 N N . ILE A 1 796 ? 4.696 4.876 -24.403 1.00 88.44 796 ILE A N 1
ATOM 6417 C CA . ILE A 1 796 ? 3.844 4.914 -23.214 1.00 88.44 796 ILE A CA 1
ATOM 6418 C C . ILE A 1 796 ? 4.720 5.167 -21.993 1.00 88.44 796 ILE A C 1
ATOM 6420 O O . ILE A 1 796 ? 5.580 4.363 -21.643 1.00 88.44 796 ILE A O 1
ATOM 6424 N N . VAL A 1 797 ? 4.460 6.278 -21.319 1.00 87.56 797 VAL A N 1
ATOM 6425 C CA . VAL A 1 797 ? 5.167 6.674 -20.104 1.00 87.56 797 VAL A CA 1
ATOM 6426 C C . VAL A 1 797 ? 4.559 5.965 -18.893 1.00 87.56 797 VAL A C 1
ATOM 6428 O O . VAL A 1 797 ? 3.340 5.964 -18.721 1.00 87.56 797 VAL A O 1
ATOM 6431 N N . ILE A 1 798 ? 5.391 5.382 -18.027 1.00 90.44 798 ILE A N 1
ATOM 6432 C CA . ILE A 1 798 ? 4.949 4.697 -16.805 1.00 90.44 798 ILE A CA 1
ATOM 6433 C C . ILE A 1 798 ? 5.382 5.530 -15.594 1.00 90.44 798 ILE A C 1
ATOM 6435 O O . ILE A 1 798 ? 6.573 5.641 -15.315 1.00 90.44 798 ILE A O 1
ATOM 6439 N N . LYS A 1 799 ? 4.419 6.088 -14.851 1.00 88.12 799 LYS A N 1
ATOM 6440 C CA . LYS A 1 799 ? 4.664 6.921 -13.661 1.00 88.12 799 LYS A CA 1
ATOM 6441 C C . LYS A 1 799 ? 4.173 6.249 -12.383 1.00 88.12 799 LYS A C 1
ATOM 6443 O O . LYS A 1 799 ? 3.142 5.576 -12.359 1.00 88.12 799 LYS A O 1
ATOM 6448 N N . GLY A 1 800 ? 4.898 6.472 -11.290 1.00 88.62 800 GLY A N 1
ATOM 6449 C CA . GLY A 1 800 ? 4.409 6.192 -9.941 1.00 88.62 800 GLY A CA 1
ATOM 6450 C C . GLY A 1 800 ? 3.526 7.325 -9.414 1.00 88.62 800 GLY A C 1
ATOM 6451 O O . GLY A 1 800 ? 3.593 8.454 -9.899 1.00 88.62 800 GLY A O 1
ATOM 6452 N N . SER A 1 801 ? 2.719 7.036 -8.395 1.00 87.06 801 SER A N 1
ATOM 6453 C CA . SER A 1 801 ? 2.008 8.057 -7.622 1.00 87.06 801 SER A CA 1
ATOM 6454 C C . SER A 1 801 ? 2.476 8.070 -6.169 1.00 87.06 801 SER A C 1
ATOM 6456 O O . SER A 1 801 ? 2.692 7.017 -5.567 1.00 87.06 801 SER A O 1
ATOM 6458 N N . GLU A 1 802 ? 2.638 9.270 -5.615 1.00 85.38 802 GLU A N 1
ATOM 6459 C CA . GLU A 1 802 ? 2.801 9.497 -4.174 1.00 85.38 802 GLU A CA 1
ATOM 6460 C C . GLU A 1 802 ? 1.447 9.569 -3.459 1.00 85.38 802 GLU A C 1
ATOM 6462 O O . GLU A 1 802 ? 1.350 9.276 -2.268 1.00 85.38 802 GLU A O 1
ATOM 6467 N N . LEU A 1 803 ? 0.387 9.911 -4.197 1.00 86.69 803 LEU A N 1
ATOM 6468 C CA . LEU A 1 803 ? -0.977 9.994 -3.691 1.00 86.69 803 LEU A CA 1
ATOM 6469 C C . LEU A 1 803 ? -1.551 8.588 -3.472 1.00 86.69 803 LEU A C 1
ATOM 6471 O O . LEU A 1 803 ? -1.649 7.779 -4.398 1.00 86.69 803 LEU A O 1
ATOM 6475 N N . GLN A 1 804 ? -2.016 8.297 -2.257 1.00 87.75 804 GLN A N 1
ATOM 6476 C CA . GLN A 1 804 ? -2.686 7.028 -1.961 1.00 87.75 804 GLN A CA 1
ATOM 6477 C C . GLN A 1 804 ? -4.176 7.106 -2.307 1.00 87.75 804 GLN A C 1
ATOM 6479 O O . GLN A 1 804 ? -5.039 7.199 -1.427 1.00 87.75 804 GLN A O 1
ATOM 6484 N N . LEU A 1 805 ? -4.502 7.082 -3.600 1.00 89.75 805 LEU A N 1
ATOM 6485 C CA . LEU A 1 805 ? -5.885 7.172 -4.078 1.00 89.75 805 LEU A CA 1
ATOM 6486 C C . LEU A 1 805 ? -6.740 5.961 -3.634 1.00 89.75 805 LEU A C 1
ATOM 6488 O O . LEU A 1 805 ? -6.265 4.823 -3.641 1.00 89.75 805 LEU A O 1
ATOM 6492 N N . PRO A 1 806 ? -8.022 6.155 -3.264 1.00 92.88 806 PRO A N 1
ATOM 6493 C CA . PRO A 1 806 ? -8.831 5.133 -2.602 1.00 92.88 806 PRO A CA 1
ATOM 6494 C C . PRO A 1 806 ? -9.584 4.216 -3.586 1.00 92.88 806 PRO A C 1
ATOM 6496 O O . PRO A 1 806 ? -10.687 3.764 -3.280 1.00 92.88 806 PRO A O 1
ATOM 6499 N N . PHE A 1 807 ? -9.014 3.893 -4.754 1.00 93.69 807 PHE A N 1
ATOM 6500 C CA . PHE A 1 807 ? -9.690 3.068 -5.775 1.00 93.69 807 PHE A CA 1
ATOM 6501 C C . PHE A 1 807 ? -10.094 1.680 -5.267 1.00 93.69 807 PHE A C 1
ATOM 6503 O O . PHE A 1 807 ? -11.138 1.151 -5.651 1.00 93.69 807 PHE A O 1
ATOM 6510 N N . GLN A 1 808 ? -9.361 1.136 -4.293 1.00 89.94 808 GLN A N 1
ATOM 6511 C CA . GLN A 1 808 ? -9.724 -0.114 -3.628 1.00 89.94 808 GLN A CA 1
ATOM 6512 C C . GLN A 1 808 ? -11.124 -0.109 -2.989 1.00 89.94 808 GLN A C 1
ATOM 6514 O O . GLN A 1 808 ? -11.732 -1.170 -2.841 1.00 89.94 808 GLN A O 1
ATOM 6519 N N . ALA A 1 809 ? -11.640 1.064 -2.601 1.00 91.38 809 ALA A N 1
ATOM 6520 C CA . ALA A 1 809 ? -12.966 1.207 -2.009 1.00 91.38 809 ALA A CA 1
ATOM 6521 C C . ALA A 1 809 ? -14.090 1.071 -3.042 1.00 91.38 809 ALA A C 1
ATOM 6523 O O . ALA A 1 809 ? -15.227 0.822 -2.656 1.00 91.38 809 ALA A O 1
ATOM 6524 N N . CYS A 1 810 ? -13.782 1.152 -4.339 1.00 89.75 810 CYS A N 1
ATOM 6525 C CA . CYS A 1 810 ? -14.764 0.994 -5.406 1.00 89.75 810 CYS A CA 1
ATOM 6526 C C . CYS A 1 810 ? -15.449 -0.384 -5.344 1.00 89.75 810 CYS A C 1
ATOM 6528 O O . CYS A 1 810 ? -16.661 -0.482 -5.493 1.00 89.75 810 CYS A O 1
ATOM 6530 N N . LEU A 1 811 ? -14.726 -1.446 -4.965 1.00 85.81 811 LEU A N 1
ATOM 6531 C CA . LEU A 1 811 ? -15.307 -2.786 -4.789 1.00 85.81 811 LEU A CA 1
ATOM 6532 C C . LEU A 1 811 ? -16.274 -2.906 -3.597 1.00 85.81 811 LEU A C 1
ATOM 6534 O O . LEU A 1 811 ? -16.937 -3.932 -3.461 1.00 85.81 811 LEU A O 1
ATOM 6538 N N . LYS A 1 812 ? -16.353 -1.896 -2.717 1.00 85.25 812 LYS A N 1
ATOM 6539 C CA . LYS A 1 812 ? -17.356 -1.845 -1.639 1.00 85.25 812 LYS A CA 1
ATOM 6540 C C . LYS A 1 812 ? -18.739 -1.420 -2.152 1.00 85.25 812 LYS A C 1
ATOM 6542 O O . LYS A 1 812 ? -19.720 -1.556 -1.418 1.00 85.25 812 LYS A O 1
ATOM 6547 N N . VAL A 1 813 ? -18.819 -0.919 -3.387 1.00 88.31 813 VAL A N 1
ATOM 6548 C CA . VAL A 1 813 ? -20.080 -0.670 -4.090 1.00 88.31 813 VAL A CA 1
ATOM 6549 C C . VAL A 1 813 ? -20.680 -2.014 -4.501 1.00 88.31 813 VAL A C 1
ATOM 6551 O O . VAL A 1 813 ? -20.021 -2.825 -5.151 1.00 88.31 813 VAL A O 1
ATOM 6554 N N . GLU A 1 814 ? -21.937 -2.249 -4.128 1.00 83.25 814 GLU A N 1
ATOM 6555 C CA . GLU A 1 814 ? -22.631 -3.538 -4.291 1.00 83.25 814 GLU A CA 1
ATOM 6556 C C . GLU A 1 814 ? -22.646 -4.023 -5.742 1.00 83.25 814 GLU A C 1
ATOM 6558 O O . GLU A 1 814 ? -22.326 -5.180 -6.001 1.00 83.25 814 GLU A O 1
ATOM 6563 N N . LYS A 1 815 ? -22.897 -3.116 -6.696 1.00 87.75 815 LYS A N 1
ATOM 6564 C CA . LYS A 1 815 ? -22.905 -3.423 -8.135 1.00 87.75 815 LYS A CA 1
ATOM 6565 C C . LYS A 1 815 ? -21.598 -4.082 -8.594 1.00 87.75 815 LYS A C 1
ATOM 6567 O O . LYS A 1 815 ? -21.638 -5.054 -9.343 1.00 87.75 815 LYS A O 1
ATOM 6572 N N . PHE A 1 816 ? -20.448 -3.604 -8.114 1.00 89.69 816 PHE A N 1
ATOM 6573 C CA . PHE A 1 816 ? -19.144 -4.190 -8.441 1.00 89.69 816 PHE A CA 1
ATOM 6574 C C . PHE A 1 816 ? -18.818 -5.411 -7.584 1.00 89.69 816 PHE A C 1
ATOM 6576 O O . PHE A 1 816 ? -18.335 -6.414 -8.110 1.00 89.69 816 PHE A O 1
ATOM 6583 N N . GLY A 1 817 ? -19.090 -5.347 -6.278 1.00 84.75 817 GLY A N 1
ATOM 6584 C CA . GLY A 1 817 ? -18.837 -6.448 -5.350 1.00 84.75 817 GLY A CA 1
ATOM 6585 C C . GLY A 1 817 ? -19.551 -7.735 -5.766 1.00 84.75 817 GLY A C 1
ATOM 6586 O O . GLY A 1 817 ? -18.913 -8.784 -5.874 1.00 84.75 817 GLY A O 1
ATOM 6587 N N . ASP A 1 818 ? -20.841 -7.639 -6.085 1.00 84.56 818 ASP A N 1
ATOM 6588 C CA . ASP A 1 818 ? -21.663 -8.774 -6.504 1.00 84.56 818 ASP A CA 1
ATOM 6589 C C . ASP A 1 818 ? -21.239 -9.321 -7.863 1.00 84.56 818 ASP A C 1
ATOM 6591 O O . ASP A 1 818 ? -21.163 -10.537 -8.038 1.00 84.56 818 ASP A O 1
ATOM 6595 N N . LEU A 1 819 ? -20.932 -8.438 -8.818 1.00 89.62 819 LEU A N 1
ATOM 6596 C CA . LEU A 1 819 ? -20.475 -8.832 -10.149 1.00 89.62 819 LEU A CA 1
ATOM 6597 C C . LEU A 1 819 ? -19.184 -9.658 -10.073 1.00 89.62 819 LEU A C 1
ATOM 6599 O O . LEU A 1 819 ? -19.078 -10.707 -10.705 1.00 89.62 819 LEU A O 1
ATOM 6603 N N . ILE A 1 820 ? -18.220 -9.216 -9.261 1.00 90.38 820 ILE A N 1
ATOM 6604 C CA . ILE A 1 820 ? -16.940 -9.910 -9.077 1.00 90.38 820 ILE A CA 1
ATOM 6605 C C . ILE A 1 820 ? -17.147 -11.255 -8.369 1.00 90.38 820 ILE A C 1
ATOM 6607 O O . ILE A 1 820 ? -16.528 -12.249 -8.750 1.00 90.38 820 ILE A O 1
ATOM 6611 N N . LEU A 1 821 ? -18.005 -11.312 -7.345 1.00 86.94 821 LEU A N 1
ATOM 6612 C CA . LEU A 1 821 ? -18.256 -12.543 -6.587 1.00 86.94 821 LEU A CA 1
ATOM 6613 C C . LEU A 1 821 ? -19.042 -13.592 -7.385 1.00 86.94 821 LEU A C 1
ATOM 6615 O O . LEU A 1 821 ? -18.775 -14.780 -7.226 1.00 86.94 821 LEU A O 1
ATOM 6619 N N . LYS A 1 822 ? -19.980 -13.171 -8.243 1.00 88.25 822 LYS A N 1
ATOM 6620 C CA . LYS A 1 822 ? -20.805 -14.069 -9.072 1.00 88.25 822 LYS A CA 1
ATOM 6621 C C . LYS A 1 822 ? -20.095 -14.564 -10.335 1.00 88.25 822 LYS A C 1
ATOM 6623 O O . LYS A 1 822 ? -20.555 -15.527 -10.939 1.00 88.25 822 LYS A O 1
ATOM 6628 N N . ALA A 1 823 ? -19.005 -13.920 -10.750 1.00 91.50 823 ALA A N 1
ATOM 6629 C CA . ALA A 1 823 ? -18.285 -14.293 -11.962 1.00 91.50 823 ALA A CA 1
ATOM 6630 C C . ALA A 1 823 ? -17.687 -15.709 -11.877 1.00 91.50 823 ALA A C 1
ATOM 6632 O O . ALA A 1 823 ? -16.954 -16.040 -10.942 1.00 91.50 823 ALA A O 1
ATOM 6633 N N . THR A 1 824 ? -17.967 -16.521 -12.896 1.00 92.31 824 THR A N 1
ATOM 6634 C CA . THR A 1 824 ? -17.481 -17.903 -13.041 1.00 92.31 824 THR A CA 1
ATOM 6635 C C . THR A 1 824 ? -16.215 -18.006 -13.893 1.00 92.31 824 THR A C 1
ATOM 6637 O O . THR A 1 824 ? -15.498 -19.002 -13.815 1.00 92.31 824 THR A O 1
ATOM 6640 N N . GLU A 1 825 ? -15.913 -16.975 -14.685 1.00 91.81 825 GLU A N 1
ATOM 6641 C CA . GLU A 1 825 ? -14.756 -16.916 -15.578 1.00 91.81 825 GLU A CA 1
ATOM 6642 C C . GLU A 1 825 ? -14.113 -15.515 -15.608 1.00 91.81 825 GLU A C 1
ATOM 6644 O O . GLU A 1 825 ? -14.740 -14.533 -15.191 1.00 91.81 825 GLU A O 1
ATOM 6649 N N . PRO A 1 826 ? -12.846 -15.388 -16.057 1.00 92.75 826 PRO A N 1
ATOM 6650 C CA . PRO A 1 826 ? -12.207 -14.088 -16.235 1.00 92.75 826 PRO A CA 1
ATOM 6651 C C . PRO A 1 826 ? -12.853 -13.303 -17.382 1.00 92.75 826 PRO A C 1
ATOM 6653 O O . PRO A 1 826 ? -12.767 -13.705 -18.539 1.00 92.75 826 PRO A O 1
ATOM 6656 N N . GLN A 1 827 ? -13.421 -12.138 -17.082 1.00 93.00 827 GLN A N 1
ATOM 6657 C CA . GLN A 1 827 ? -14.101 -11.287 -18.065 1.00 93.00 827 GLN A CA 1
ATOM 6658 C C . GLN A 1 827 ? -13.733 -9.812 -17.881 1.00 93.00 827 GLN A C 1
ATOM 6660 O O . GLN A 1 827 ? -13.402 -9.381 -16.775 1.00 93.00 827 GLN A O 1
ATOM 6665 N N . MET A 1 828 ? -13.756 -9.047 -18.974 1.00 93.56 828 MET A N 1
ATOM 6666 C CA . MET A 1 828 ? -13.570 -7.594 -18.961 1.00 93.56 828 MET A CA 1
ATOM 6667 C C . MET A 1 828 ? -14.939 -6.921 -18.982 1.00 93.56 828 MET A C 1
ATOM 6669 O O . MET A 1 828 ? -15.755 -7.237 -19.843 1.00 93.56 828 MET A O 1
ATOM 6673 N N . VAL A 1 829 ? -15.179 -5.990 -18.060 1.00 93.81 829 VAL A N 1
ATOM 6674 C CA . VAL A 1 829 ? -16.442 -5.251 -17.978 1.00 93.81 829 VAL A CA 1
ATOM 6675 C C . VAL A 1 829 ? -16.163 -3.755 -18.020 1.00 93.81 829 VAL A C 1
ATOM 6677 O O . VAL A 1 829 ? -15.297 -3.257 -17.299 1.00 93.81 829 VAL A O 1
ATOM 6680 N N . LEU A 1 830 ? -16.893 -3.047 -18.881 1.00 93.88 830 LEU A N 1
ATOM 6681 C CA . LEU A 1 830 ? -16.776 -1.605 -19.052 1.00 93.88 830 LEU A CA 1
ATOM 6682 C C . LEU A 1 830 ? -17.807 -0.874 -18.187 1.00 93.88 830 LEU A C 1
ATOM 6684 O O . LEU A 1 830 ? -18.987 -1.217 -18.207 1.00 93.88 830 LEU A O 1
ATOM 6688 N N . PHE A 1 831 ? -17.371 0.168 -17.489 1.00 94.44 831 PHE A N 1
ATOM 6689 C CA . PHE A 1 831 ? -18.237 1.082 -16.748 1.00 94.44 831 PHE A CA 1
ATOM 6690 C C . PHE A 1 831 ? -17.835 2.536 -16.990 1.00 94.44 831 PHE A C 1
ATOM 6692 O O . PHE A 1 831 ? -16.723 2.814 -17.433 1.00 94.44 831 PHE A O 1
ATOM 6699 N N . ASN A 1 832 ? -18.725 3.466 -16.653 1.00 95.31 832 ASN A N 1
ATOM 6700 C CA . ASN A 1 832 ? -18.396 4.880 -16.524 1.00 95.31 832 ASN A CA 1
ATOM 6701 C C . ASN A 1 832 ? -18.646 5.315 -15.077 1.00 95.31 832 ASN A C 1
ATOM 6703 O O . ASN A 1 832 ? -19.792 5.369 -14.657 1.00 95.31 832 ASN A O 1
ATOM 6707 N N . LEU A 1 833 ? -17.592 5.614 -14.315 1.00 95.25 833 LEU A N 1
ATOM 6708 C CA . LEU A 1 833 ? -17.700 6.003 -12.904 1.00 95.25 833 LEU A CA 1
ATOM 6709 C C . LEU A 1 833 ? -18.281 7.400 -12.686 1.00 95.25 833 LEU A C 1
ATOM 6711 O O . LEU A 1 833 ? -18.595 7.729 -11.543 1.00 95.25 833 LEU A O 1
ATOM 6715 N N . TYR A 1 834 ? -18.376 8.217 -13.735 1.00 95.44 834 TYR A N 1
ATOM 6716 C CA . TYR A 1 834 ? -18.983 9.544 -13.657 1.00 95.44 834 TYR A CA 1
ATOM 6717 C C . TYR A 1 834 ? -20.460 9.551 -14.019 1.00 95.44 834 TYR A C 1
ATOM 6719 O O . TYR A 1 834 ? -21.064 10.612 -13.919 1.00 95.44 834 TYR A O 1
ATOM 6727 N N . ASP A 1 835 ? -21.026 8.416 -14.443 1.00 93.88 835 ASP A N 1
ATOM 6728 C CA . ASP A 1 835 ? -22.395 8.334 -14.949 1.00 93.88 835 ASP A CA 1
ATOM 6729 C C . ASP A 1 835 ? -22.652 9.443 -15.997 1.00 93.88 835 ASP A C 1
ATOM 6731 O O . ASP A 1 835 ? -22.104 9.383 -17.104 1.00 93.88 835 ASP A O 1
ATOM 6735 N N . ASP A 1 836 ? -23.401 10.487 -15.643 1.00 92.75 836 ASP A N 1
ATOM 6736 C CA . ASP A 1 836 ? -23.726 11.637 -16.485 1.00 92.75 836 ASP A CA 1
ATOM 6737 C C . ASP A 1 836 ? -23.144 12.986 -16.008 1.00 92.75 836 ASP A C 1
ATOM 6739 O O . ASP A 1 836 ? -23.399 14.016 -16.638 1.00 92.75 836 ASP A O 1
ATOM 6743 N N . TRP A 1 837 ? -22.291 13.002 -14.975 1.00 94.56 837 TRP A N 1
ATOM 6744 C CA . TRP A 1 837 ? -21.753 14.234 -14.370 1.00 94.56 837 TRP A CA 1
ATOM 6745 C C . TRP A 1 837 ? -20.971 15.124 -15.338 1.00 94.56 837 TRP A C 1
ATOM 6747 O O . TRP A 1 837 ? -20.897 16.332 -15.135 1.00 94.56 837 TRP A O 1
ATOM 6757 N N . LEU A 1 838 ? -20.397 14.556 -16.404 1.00 94.12 838 LEU A N 1
ATOM 6758 C CA . LEU A 1 838 ? -19.658 15.323 -17.414 1.00 94.12 838 LEU A CA 1
ATOM 6759 C C . LEU A 1 838 ? -20.551 16.254 -18.255 1.00 94.12 838 LEU A C 1
ATOM 6761 O O . LEU A 1 838 ? -20.027 17.079 -19.000 1.00 94.12 838 LEU A O 1
ATOM 6765 N N . LYS A 1 839 ? -21.885 16.135 -18.161 1.00 92.81 839 LYS A N 1
ATOM 6766 C CA . LYS A 1 839 ? -22.819 17.077 -18.798 1.00 92.81 839 LYS A CA 1
ATOM 6767 C C . LYS A 1 839 ? -22.855 18.425 -18.076 1.00 92.81 839 LYS A C 1
ATOM 6769 O O . LYS A 1 839 ? -22.999 19.449 -18.737 1.00 92.81 839 LYS A O 1
ATOM 6774 N N . THR A 1 840 ? -22.742 18.422 -16.745 1.00 91.44 840 THR A N 1
ATOM 6775 C CA . THR A 1 840 ? -22.854 19.622 -15.898 1.00 91.44 840 THR A CA 1
ATOM 6776 C C . THR A 1 840 ? -21.505 20.093 -15.355 1.00 91.44 840 THR A C 1
ATOM 6778 O O . THR A 1 840 ? -21.284 21.295 -15.219 1.00 91.44 840 THR A O 1
ATOM 6781 N N . PHE A 1 841 ? -20.568 19.176 -15.096 1.00 92.12 841 PHE A N 1
ATOM 6782 C CA . PHE A 1 841 ? -19.280 19.470 -14.470 1.00 92.12 841 PHE A CA 1
ATOM 6783 C C . PHE A 1 841 ? -18.081 19.124 -15.357 1.00 92.12 841 PHE A C 1
ATOM 6785 O O . PHE A 1 841 ? -18.118 18.240 -16.210 1.00 92.12 841 PHE A O 1
ATOM 6792 N N . SER A 1 842 ? -16.957 19.798 -15.094 1.00 94.38 842 SER A N 1
ATOM 6793 C CA . SER A 1 842 ? -15.670 19.447 -15.699 1.00 94.38 842 SER A CA 1
ATOM 6794 C C . SER A 1 842 ? -15.176 18.075 -15.222 1.00 94.38 842 SER A C 1
ATOM 6796 O O . SER A 1 842 ? -15.496 17.634 -14.114 1.00 94.38 842 SER A O 1
ATOM 6798 N N . SER A 1 843 ? -14.301 17.435 -16.004 1.00 93.69 843 SER A N 1
ATOM 6799 C CA . SER A 1 843 ? -13.649 16.181 -15.602 1.00 93.69 843 SER A CA 1
ATOM 6800 C C . SER A 1 843 ? -12.864 16.309 -14.293 1.00 93.69 843 SER A C 1
ATOM 6802 O O . SER A 1 843 ? -12.827 15.365 -13.508 1.00 93.69 843 SER A O 1
ATOM 6804 N N . TYR A 1 844 ? -12.277 17.482 -14.025 1.00 93.38 844 TYR A N 1
ATOM 6805 C CA . TYR A 1 844 ? -11.561 17.763 -12.778 1.00 93.38 844 TYR A CA 1
ATOM 6806 C C . TYR A 1 844 ? -12.490 17.674 -11.560 1.00 93.38 844 TYR A C 1
ATOM 6808 O O . TYR A 1 844 ? -12.174 17.026 -10.556 1.00 93.38 844 TYR A O 1
ATOM 6816 N N . THR A 1 845 ? -13.662 18.302 -11.659 1.00 92.88 845 THR A N 1
ATOM 6817 C CA . THR A 1 845 ? -14.668 18.313 -10.593 1.00 92.88 845 THR A CA 1
ATOM 6818 C C . THR A 1 845 ? -15.288 16.929 -10.418 1.00 92.88 845 THR A C 1
ATOM 6820 O O . THR A 1 845 ? -15.382 16.446 -9.292 1.00 92.88 845 THR A O 1
ATOM 6823 N N . ALA A 1 846 ? -15.626 16.249 -11.520 1.00 95.25 846 ALA A N 1
ATOM 6824 C CA . ALA A 1 846 ? -16.168 14.892 -11.495 1.00 95.25 846 ALA A CA 1
ATOM 6825 C C . ALA A 1 846 ? -15.192 13.893 -10.844 1.00 95.25 846 ALA A C 1
ATOM 6827 O O . ALA A 1 846 ? -15.591 13.094 -9.993 1.00 95.25 846 ALA A O 1
ATOM 6828 N N . PHE A 1 847 ? -13.895 13.981 -11.164 1.00 95.19 847 PHE A N 1
ATOM 6829 C CA . PHE A 1 847 ? -12.873 13.159 -10.516 1.00 95.19 847 PHE A CA 1
ATOM 6830 C C . PHE A 1 847 ? -12.740 13.469 -9.024 1.00 95.19 847 PHE A C 1
ATOM 6832 O O . PHE A 1 847 ? -12.647 12.553 -8.210 1.00 95.19 847 PHE A O 1
ATOM 6839 N N . SER A 1 848 ? -12.776 14.748 -8.646 1.00 93.00 848 SER A N 1
ATOM 6840 C CA . SER A 1 848 ? -12.692 15.160 -7.241 1.00 93.00 848 SER A CA 1
ATOM 6841 C C . SER A 1 848 ? -13.890 14.655 -6.427 1.00 93.00 848 SER A C 1
ATOM 6843 O O . SER A 1 848 ? -13.694 14.113 -5.337 1.00 93.00 848 SER A O 1
ATOM 6845 N N . ARG A 1 849 ? -15.109 14.722 -6.986 1.00 94.88 849 ARG A N 1
ATOM 6846 C CA . ARG A 1 849 ? -16.320 14.106 -6.415 1.00 94.88 849 ARG A CA 1
ATOM 6847 C C . ARG A 1 849 ? -16.140 12.601 -6.231 1.00 94.88 849 ARG A C 1
ATOM 6849 O O . ARG A 1 849 ? -16.385 12.080 -5.144 1.00 94.88 849 ARG A O 1
ATOM 6856 N N . LEU A 1 850 ? -15.657 11.901 -7.258 1.00 95.50 850 LEU A N 1
ATOM 6857 C CA . LEU A 1 850 ? -15.409 10.461 -7.188 1.00 95.50 850 LEU A CA 1
ATOM 6858 C C . LEU A 1 850 ? -14.401 10.105 -6.083 1.00 95.50 850 LEU A C 1
ATOM 6860 O O . LEU A 1 850 ? -14.658 9.205 -5.284 1.00 95.50 850 LEU A O 1
ATOM 6864 N N . VAL A 1 851 ? -13.267 10.809 -6.007 1.00 94.12 851 VAL A N 1
ATOM 6865 C CA . VAL A 1 851 ? -12.249 10.578 -4.969 1.00 94.12 851 VAL A CA 1
ATOM 6866 C C . VAL A 1 851 ? -12.830 10.817 -3.578 1.00 94.12 851 VAL A C 1
ATOM 6868 O O . VAL A 1 851 ? -12.573 10.015 -2.679 1.00 94.12 851 VAL A O 1
ATOM 6871 N N . LEU A 1 852 ? -13.653 11.853 -3.402 1.00 95.12 852 LEU A N 1
ATOM 6872 C CA . LEU A 1 852 ? -14.317 12.154 -2.136 1.00 95.12 852 LEU A CA 1
ATOM 6873 C C . LEU A 1 852 ? -15.252 11.017 -1.698 1.00 95.12 852 LEU A C 1
ATOM 6875 O O . LEU A 1 852 ? -15.152 10.536 -0.568 1.00 95.12 852 LEU A O 1
ATOM 6879 N N . ILE A 1 853 ? -16.099 10.524 -2.608 1.00 95.50 853 ILE A N 1
ATOM 6880 C CA . ILE A 1 853 ? -17.004 9.398 -2.342 1.00 95.50 853 ILE A CA 1
ATOM 6881 C C . ILE A 1 853 ? -16.213 8.135 -1.991 1.00 95.50 853 ILE A C 1
ATOM 6883 O O . ILE A 1 853 ? -16.482 7.481 -0.980 1.00 95.50 853 ILE A O 1
ATOM 6887 N N . LEU A 1 854 ? -15.207 7.791 -2.798 1.00 95.12 854 LEU A N 1
ATOM 6888 C CA . LEU A 1 854 ? -14.395 6.596 -2.580 1.00 95.12 854 LEU A CA 1
ATOM 6889 C C . LEU A 1 854 ? -13.582 6.684 -1.281 1.00 95.12 854 LEU A C 1
ATOM 6891 O O . LEU A 1 854 ? -13.442 5.681 -0.579 1.00 95.12 854 LEU A O 1
ATOM 6895 N N . ARG A 1 855 ? -13.081 7.870 -0.916 1.00 94.38 855 ARG A N 1
ATOM 6896 C CA . ARG A 1 855 ? -12.386 8.088 0.358 1.00 94.38 855 ARG A CA 1
ATOM 6897 C C . ARG A 1 855 ? -13.338 7.918 1.535 1.00 94.38 855 ARG A C 1
ATOM 6899 O O . ARG A 1 855 ? -12.989 7.227 2.490 1.00 94.38 855 ARG A O 1
ATOM 6906 N N . ALA A 1 856 ? -14.544 8.470 1.447 1.00 93.81 856 ALA A N 1
ATOM 6907 C CA . ALA A 1 856 ? -15.562 8.318 2.478 1.00 93.81 856 ALA A CA 1
ATOM 6908 C C . ALA A 1 856 ? -15.960 6.837 2.654 1.00 93.81 856 ALA A C 1
ATOM 6910 O O . ALA A 1 856 ? -15.912 6.323 3.771 1.00 93.81 856 ALA A O 1
ATOM 6911 N N . LEU A 1 857 ? -16.183 6.096 1.558 1.00 92.25 857 LEU A N 1
ATOM 6912 C CA . LEU A 1 857 ? -16.413 4.639 1.580 1.00 92.25 857 LEU A CA 1
ATOM 6913 C C . LEU A 1 857 ? -15.219 3.847 2.141 1.00 92.25 857 LEU A C 1
ATOM 6915 O O . LEU A 1 857 ? -15.381 2.771 2.736 1.00 92.25 857 LEU A O 1
ATOM 6919 N N . HIS A 1 858 ? -13.994 4.332 1.925 1.00 90.69 858 HIS A N 1
ATOM 6920 C CA . HIS A 1 858 ? -12.798 3.724 2.494 1.00 90.69 858 HIS A CA 1
ATOM 6921 C C . HIS A 1 858 ? -12.793 3.851 4.022 1.00 90.69 858 HIS A C 1
ATOM 6923 O O . HIS A 1 858 ? -12.585 2.840 4.696 1.00 90.69 858 HIS A O 1
ATOM 6929 N N . VAL A 1 859 ? -13.085 5.054 4.523 1.00 89.31 859 VAL A N 1
ATOM 6930 C CA . VAL A 1 859 ? -13.102 5.432 5.942 1.00 89.31 859 VAL A CA 1
ATOM 6931 C C . VAL A 1 859 ? -14.278 4.806 6.695 1.00 89.31 859 VAL A C 1
ATOM 6933 O O . VAL A 1 859 ? -14.070 4.080 7.666 1.00 89.31 859 VAL A O 1
ATOM 6936 N N . ASN A 1 860 ? -15.511 5.056 6.252 1.00 87.25 860 ASN A N 1
ATOM 6937 C CA . ASN A 1 860 ? -16.725 4.572 6.900 1.00 87.25 860 ASN A CA 1
ATOM 6938 C C . ASN A 1 860 ? -17.803 4.223 5.867 1.00 87.25 860 ASN A C 1
ATOM 6940 O O . ASN A 1 860 ? -18.622 5.050 5.479 1.00 87.25 860 ASN A O 1
ATOM 6944 N N . ASN A 1 861 ? -17.813 2.953 5.466 1.00 86.19 861 ASN A N 1
ATOM 6945 C CA . ASN A 1 861 ? -18.725 2.433 4.450 1.00 86.19 861 ASN A CA 1
ATOM 6946 C C . ASN A 1 861 ? -20.206 2.646 4.819 1.00 86.19 861 ASN A C 1
ATOM 6948 O O . ASN A 1 861 ? -20.973 3.162 4.009 1.00 86.19 861 ASN A O 1
ATOM 6952 N N . ASP A 1 862 ? -20.589 2.303 6.052 1.00 80.69 862 ASP A N 1
ATOM 6953 C CA . ASP A 1 862 ? -21.986 2.326 6.497 1.00 80.69 862 ASP A CA 1
ATOM 6954 C C . ASP A 1 862 ? -22.558 3.752 6.466 1.00 80.69 862 ASP A C 1
ATOM 6956 O O . ASP A 1 862 ? -23.597 3.993 5.851 1.00 80.69 862 ASP A O 1
ATOM 6960 N N . LYS A 1 863 ? -21.852 4.724 7.066 1.00 84.38 863 LYS A N 1
ATOM 6961 C CA . LYS A 1 863 ? -22.305 6.124 7.088 1.00 84.38 863 LYS A CA 1
ATOM 6962 C C . LYS A 1 863 ? -22.317 6.751 5.700 1.00 84.38 863 LYS A C 1
ATOM 6964 O O . LYS A 1 863 ? -23.240 7.492 5.385 1.00 84.38 863 LYS A O 1
ATOM 6969 N N . THR A 1 864 ? -21.327 6.457 4.860 1.00 89.62 864 THR A N 1
ATOM 6970 C CA . THR A 1 864 ? -21.298 6.985 3.492 1.00 89.62 864 THR A CA 1
ATOM 6971 C C . THR A 1 864 ? -22.469 6.472 2.664 1.00 89.62 864 THR A C 1
ATOM 6973 O O . THR A 1 864 ? -23.093 7.261 1.963 1.00 89.62 864 THR A O 1
ATOM 6976 N N . LYS A 1 865 ? -22.831 5.188 2.775 1.00 86.25 865 LYS A N 1
ATOM 6977 C CA . LYS A 1 865 ? -24.020 4.654 2.094 1.00 86.25 865 LYS A CA 1
ATOM 6978 C C . LYS A 1 865 ? -25.311 5.325 2.566 1.00 86.25 865 LYS A C 1
ATOM 6980 O O . LYS A 1 865 ? -26.166 5.602 1.733 1.00 86.25 865 LYS A O 1
ATOM 6985 N N . MET A 1 866 ? -25.426 5.626 3.862 1.00 83.31 866 MET A N 1
ATOM 6986 C CA . MET A 1 866 ? -26.563 6.386 4.401 1.00 83.31 866 MET A CA 1
ATOM 6987 C C . MET A 1 866 ? -26.625 7.814 3.848 1.00 83.31 866 MET A C 1
ATOM 6989 O O . MET A 1 866 ? -27.702 8.279 3.506 1.00 83.31 866 MET A O 1
ATOM 6993 N N . ILE A 1 867 ? -25.480 8.492 3.730 1.00 89.12 867 ILE A N 1
ATOM 6994 C CA . ILE A 1 867 ? -25.399 9.844 3.152 1.00 89.12 867 ILE A CA 1
ATOM 6995 C C . ILE A 1 867 ? -25.793 9.835 1.670 1.00 89.12 867 ILE A C 1
ATOM 6997 O O . ILE A 1 867 ? -26.503 10.723 1.217 1.00 89.12 867 ILE A O 1
ATOM 7001 N N . LEU A 1 868 ? -25.345 8.830 0.910 1.00 87.94 868 LEU A N 1
ATOM 7002 C CA . LEU A 1 868 ? -25.657 8.716 -0.516 1.00 87.94 868 LEU A CA 1
ATOM 7003 C C . LEU A 1 868 ? -27.133 8.370 -0.770 1.00 87.94 868 LEU A C 1
ATOM 7005 O O . LEU A 1 868 ? -27.678 8.766 -1.794 1.00 87.94 868 LEU A O 1
ATOM 7009 N N . ARG A 1 869 ? -27.775 7.615 0.127 1.00 83.94 869 ARG A N 1
ATOM 7010 C CA . ARG A 1 869 ? -29.178 7.190 0.004 1.00 83.94 869 ARG A CA 1
ATOM 7011 C C . ARG A 1 869 ? -29.946 7.506 1.294 1.00 83.94 869 ARG A C 1
ATOM 7013 O O . ARG A 1 869 ? -30.208 6.583 2.071 1.00 83.94 869 ARG A O 1
ATOM 7020 N N . PRO A 1 870 ? -30.277 8.787 1.543 1.00 75.94 870 PRO A N 1
ATOM 7021 C CA . PRO A 1 870 ? -30.963 9.192 2.766 1.00 75.94 870 PRO A CA 1
ATOM 7022 C C . PRO A 1 870 ? -32.427 8.735 2.785 1.00 75.94 870 PRO A C 1
ATOM 7024 O O . PRO A 1 870 ? -32.914 8.330 3.836 1.00 75.94 870 PRO A O 1
ATOM 7027 N N . ASP A 1 871 ? -33.095 8.728 1.625 1.00 74.44 871 ASP A N 1
ATOM 7028 C CA . ASP A 1 871 ? -34.523 8.434 1.485 1.00 74.44 871 ASP A CA 1
ATOM 7029 C C . ASP A 1 871 ? -34.812 7.475 0.323 1.00 74.44 871 ASP A C 1
ATOM 7031 O O . ASP A 1 871 ? -34.078 7.411 -0.665 1.00 74.44 871 ASP A O 1
ATOM 7035 N N . ARG A 1 872 ? -35.945 6.761 0.393 1.00 75.06 872 ARG A N 1
ATOM 7036 C CA . ARG A 1 872 ? -36.396 5.831 -0.665 1.00 75.06 872 ARG A CA 1
ATOM 7037 C C . ARG A 1 872 ? -36.687 6.526 -2.004 1.00 75.06 872 ARG A C 1
ATOM 7039 O O . ARG A 1 872 ? -36.676 5.860 -3.035 1.00 75.06 872 ARG A O 1
ATOM 7046 N N . SER A 1 873 ? -36.946 7.833 -1.992 1.00 78.75 873 SER A N 1
ATOM 7047 C CA . SER A 1 873 ? -37.133 8.647 -3.200 1.00 78.75 873 SER A CA 1
ATOM 7048 C C . SER A 1 873 ? -35.860 8.760 -4.045 1.00 78.75 873 SER A C 1
ATOM 7050 O O . SER A 1 873 ? -35.957 8.940 -5.256 1.00 78.75 873 SER A O 1
ATOM 7052 N N . THR A 1 874 ? -34.676 8.614 -3.437 1.00 83.25 874 THR A N 1
ATOM 7053 C CA . THR A 1 874 ? -33.390 8.671 -4.147 1.00 83.25 874 THR A CA 1
ATOM 7054 C C . THR A 1 874 ? -33.119 7.356 -4.879 1.00 83.25 874 THR A C 1
ATOM 7056 O O . THR A 1 874 ? -32.647 6.370 -4.308 1.00 83.25 874 THR A O 1
ATOM 7059 N N . ILE A 1 875 ? -33.454 7.321 -6.169 1.00 86.81 875 ILE A N 1
ATOM 7060 C CA . ILE A 1 875 ? -33.240 6.150 -7.023 1.00 86.81 875 ILE A CA 1
ATOM 7061 C C . ILE A 1 875 ? -31.866 6.198 -7.702 1.00 86.81 875 ILE A C 1
ATOM 7063 O O . ILE A 1 875 ? -31.354 7.251 -8.076 1.00 86.81 875 ILE A O 1
ATOM 7067 N N . THR A 1 876 ? -31.255 5.027 -7.868 1.00 89.06 876 THR A N 1
ATOM 7068 C CA . THR A 1 876 ? -30.102 4.835 -8.754 1.00 89.06 876 THR A CA 1
ATOM 7069 C C . THR A 1 876 ? -30.615 4.183 -10.028 1.00 89.06 876 THR A C 1
ATOM 7071 O O . THR A 1 876 ? -31.229 3.116 -9.963 1.00 89.06 876 THR A O 1
ATOM 7074 N N . GLU A 1 877 ? -30.376 4.803 -11.179 1.00 88.62 877 GLU A N 1
ATOM 7075 C CA . GLU A 1 877 ? -30.777 4.216 -12.456 1.00 88.62 877 GLU A CA 1
ATOM 7076 C C . GLU A 1 877 ? -30.046 2.886 -12.717 1.00 88.62 877 GLU A C 1
ATOM 7078 O O . GLU A 1 877 ? -28.894 2.724 -12.306 1.00 88.62 877 GLU A O 1
ATOM 7083 N N . PRO A 1 878 ? -30.655 1.918 -13.432 1.00 86.12 878 PRO A N 1
ATOM 7084 C CA . PRO A 1 878 ? -30.052 0.596 -13.627 1.00 86.12 878 PRO A CA 1
ATOM 7085 C C . PRO A 1 878 ? -28.664 0.634 -14.286 1.00 86.12 878 PRO A C 1
ATOM 7087 O O . PRO A 1 878 ? -27.785 -0.178 -13.969 1.00 86.12 878 PRO A O 1
ATOM 7090 N N . HIS A 1 879 ? -28.452 1.585 -15.198 1.00 86.38 879 HIS A N 1
ATOM 7091 C CA . HIS A 1 879 ? -27.186 1.762 -15.903 1.00 86.38 879 HIS A CA 1
ATOM 7092 C C . HIS A 1 879 ? -26.186 2.635 -15.129 1.00 86.38 879 HIS A C 1
ATOM 7094 O O . HIS A 1 879 ? -24.985 2.448 -15.320 1.00 86.38 879 HIS A O 1
ATOM 7100 N N . HIS A 1 880 ? -26.648 3.456 -14.182 1.00 90.75 880 HIS A N 1
ATOM 7101 C CA . HIS A 1 880 ? -25.804 4.273 -13.308 1.00 90.75 880 HIS A CA 1
ATOM 7102 C C . HIS A 1 880 ? -25.209 3.483 -12.138 1.00 90.75 880 HIS A C 1
ATOM 7104 O O . HIS A 1 880 ? -25.606 2.349 -11.830 1.00 90.75 880 HIS A O 1
ATOM 7110 N N . ILE A 1 881 ? -24.194 4.061 -11.504 1.00 92.44 881 ILE A N 1
ATOM 7111 C CA . ILE A 1 881 ? -23.547 3.518 -10.307 1.00 92.44 881 ILE A CA 1
ATOM 7112 C C . ILE A 1 881 ? -23.974 4.316 -9.079 1.00 92.44 881 ILE A C 1
ATOM 7114 O O . ILE A 1 881 ? -24.231 3.727 -8.024 1.00 92.44 881 ILE A O 1
ATOM 7118 N N . TRP A 1 882 ? -24.057 5.638 -9.217 1.00 93.56 882 TRP A N 1
ATOM 7119 C CA . TRP A 1 882 ? -24.380 6.555 -8.135 1.00 93.56 882 TRP A CA 1
ATOM 7120 C C . TRP A 1 882 ? -25.864 6.954 -8.156 1.00 93.56 882 TRP A C 1
ATOM 7122 O O . TRP A 1 882 ? -26.524 6.851 -9.188 1.00 93.56 882 TRP A O 1
ATOM 7132 N N . PRO A 1 883 ? -26.438 7.367 -7.012 1.00 92.12 883 PRO A N 1
ATOM 7133 C CA . PRO A 1 883 ? -27.795 7.912 -6.961 1.00 92.12 883 PRO A CA 1
ATOM 7134 C C . PRO A 1 883 ? -27.952 9.112 -7.899 1.00 92.12 883 PRO A C 1
ATOM 7136 O O . PRO A 1 883 ? -27.060 9.960 -7.973 1.00 92.12 883 PRO A O 1
ATOM 7139 N N . THR A 1 884 ? -29.086 9.186 -8.596 1.00 89.88 884 THR A N 1
ATOM 7140 C CA . THR A 1 884 ? -29.402 10.328 -9.456 1.00 89.88 884 THR A CA 1
ATOM 7141 C C . THR A 1 884 ? -29.873 11.473 -8.559 1.00 89.88 884 THR A C 1
ATOM 7143 O O . THR A 1 884 ? -30.973 11.419 -8.014 1.00 89.88 884 THR A O 1
ATOM 7146 N N . LEU A 1 885 ? -29.014 12.476 -8.367 1.00 90.12 885 LEU A N 1
ATOM 7147 C CA . LEU A 1 885 ? -29.260 13.656 -7.531 1.00 90.12 885 LEU A CA 1
ATOM 7148 C C . LEU A 1 885 ? -29.094 14.930 -8.359 1.00 90.12 885 LEU A C 1
ATOM 7150 O O . LEU A 1 885 ? -28.323 14.959 -9.321 1.00 90.12 885 LEU A O 1
ATOM 7154 N N . THR A 1 886 ? -29.775 15.994 -7.947 1.00 90.75 886 THR A N 1
ATOM 7155 C CA . THR A 1 886 ? -29.593 17.340 -8.507 1.00 90.75 886 THR A CA 1
ATOM 7156 C C . THR A 1 886 ? -28.254 17.954 -8.078 1.00 90.75 886 THR A C 1
ATOM 7158 O O . THR A 1 886 ? -27.642 17.535 -7.093 1.00 90.75 886 THR A O 1
ATOM 7161 N N . ASP A 1 887 ? -27.787 18.984 -8.791 1.00 90.12 887 ASP A N 1
ATOM 7162 C CA . ASP A 1 887 ? -26.499 19.631 -8.494 1.00 90.12 887 ASP A CA 1
ATOM 7163 C C . ASP A 1 887 ? -26.450 20.248 -7.078 1.00 90.12 887 ASP A C 1
ATOM 7165 O O . ASP A 1 887 ? -25.408 20.218 -6.420 1.00 90.12 887 ASP A O 1
ATOM 7169 N N . GLU A 1 888 ? -27.579 20.758 -6.568 1.00 90.06 888 GLU A N 1
ATOM 7170 C CA . GLU A 1 888 ? -27.666 21.325 -5.214 1.00 90.06 888 GLU A CA 1
ATOM 7171 C C . GLU A 1 888 ? -27.622 20.238 -4.126 1.00 90.06 888 GLU A C 1
ATOM 7173 O O . GLU A 1 888 ? -26.994 20.410 -3.077 1.00 90.06 888 GLU A O 1
ATOM 7178 N N . GLU A 1 889 ? -28.254 19.092 -4.376 1.00 90.06 889 GLU A N 1
ATOM 7179 C CA . GLU A 1 889 ? -28.182 17.926 -3.493 1.00 90.06 889 GLU A CA 1
ATOM 7180 C C . GLU A 1 889 ? -26.769 17.341 -3.470 1.00 90.06 889 GLU A C 1
ATOM 7182 O O . GLU A 1 889 ? -26.251 17.049 -2.389 1.00 90.06 889 GLU A O 1
ATOM 7187 N N . TRP A 1 890 ? -26.102 17.254 -4.628 1.00 92.75 890 TRP A N 1
ATOM 7188 C CA . TRP A 1 890 ? -24.698 16.851 -4.704 1.00 92.75 890 TRP A CA 1
ATOM 7189 C C . TRP A 1 890 ? -23.797 17.762 -3.874 1.00 92.75 890 TRP A C 1
ATOM 7191 O O . TRP A 1 890 ? -22.958 17.252 -3.135 1.00 92.75 890 TRP A O 1
ATOM 7201 N N . ALA A 1 891 ? -24.000 19.082 -3.910 1.00 92.25 891 ALA A N 1
ATOM 7202 C CA . ALA A 1 891 ? -23.223 20.007 -3.086 1.00 92.25 891 ALA A CA 1
ATOM 7203 C C . ALA A 1 891 ? -23.396 19.729 -1.578 1.00 92.25 891 ALA A C 1
ATOM 7205 O O . ALA A 1 891 ? -22.417 19.722 -0.828 1.00 92.25 891 ALA A O 1
ATOM 7206 N N . LYS A 1 892 ? -24.624 19.434 -1.125 1.00 93.06 892 LYS A N 1
ATOM 7207 C CA . LYS A 1 892 ? -24.908 19.072 0.278 1.00 93.06 892 LYS A CA 1
ATOM 7208 C C . LYS A 1 892 ? -24.246 17.744 0.658 1.00 93.06 892 LYS A C 1
ATOM 7210 O O . LYS A 1 892 ? -23.615 17.652 1.712 1.00 93.06 892 LYS A O 1
ATOM 7215 N N . VAL A 1 893 ? -24.343 16.738 -0.211 1.00 94.00 893 VAL A N 1
ATOM 7216 C CA . VAL A 1 893 ? -23.721 15.419 -0.020 1.00 94.00 893 VAL A CA 1
ATOM 7217 C C . VAL A 1 893 ? -22.196 15.528 0.037 1.00 94.00 893 VAL A C 1
ATOM 7219 O O . VAL A 1 893 ? -21.579 14.972 0.942 1.00 94.00 893 VAL A O 1
ATOM 7222 N N . GLU A 1 894 ? -21.568 16.278 -0.869 1.00 94.44 894 GLU A N 1
ATOM 7223 C CA . GLU A 1 894 ? -20.114 16.475 -0.889 1.00 94.44 894 GLU A CA 1
ATOM 7224 C C . GLU A 1 894 ? -19.598 17.085 0.422 1.00 94.44 894 GLU A C 1
ATOM 7226 O O . GLU A 1 894 ? -18.606 16.608 0.979 1.00 94.44 894 GLU A O 1
ATOM 7231 N N . VAL A 1 895 ? -20.297 18.080 0.976 1.00 94.38 895 VAL A N 1
ATOM 7232 C CA . VAL A 1 895 ? -19.940 18.662 2.281 1.00 94.38 895 VAL A CA 1
ATOM 7233 C C . VAL A 1 895 ? -20.011 17.608 3.388 1.00 94.38 895 VAL A C 1
ATOM 7235 O O . VAL A 1 895 ? -19.049 17.456 4.141 1.00 94.38 895 VAL A O 1
ATOM 7238 N N . GLN A 1 896 ? -21.083 16.813 3.440 1.00 93.50 896 GLN A N 1
ATOM 7239 C CA . GLN A 1 896 ? -21.231 15.751 4.442 1.00 93.50 896 GLN A CA 1
ATOM 7240 C C . GLN A 1 896 ? -20.139 14.675 4.332 1.00 93.50 896 GLN A C 1
ATOM 7242 O O . GLN A 1 896 ? -19.631 14.195 5.348 1.00 93.50 896 GLN A O 1
ATOM 7247 N N . LEU A 1 897 ? -19.748 14.296 3.110 1.00 95.56 897 LEU A N 1
ATOM 7248 C CA . LEU A 1 897 ? -18.678 13.322 2.880 1.00 95.56 897 LEU A CA 1
ATOM 7249 C C . LEU A 1 897 ? -17.311 13.867 3.301 1.00 95.56 897 LEU A C 1
ATOM 7251 O O . LEU A 1 897 ? -16.537 13.151 3.941 1.00 95.56 897 LEU A O 1
ATOM 7255 N N . LYS A 1 898 ? -17.024 15.133 2.985 1.00 94.25 898 LYS A N 1
ATOM 7256 C CA . LYS A 1 898 ? -15.808 15.821 3.428 1.00 94.25 898 LYS A CA 1
ATOM 7257 C C . LYS A 1 898 ? -15.728 15.857 4.954 1.00 94.25 898 LYS A C 1
ATOM 7259 O O . LYS A 1 898 ? -14.709 15.457 5.516 1.00 94.25 898 LYS A O 1
ATOM 7264 N N . ASP A 1 899 ? -16.802 16.268 5.619 1.00 92.81 899 ASP A N 1
ATOM 7265 C CA . ASP A 1 899 ? -16.839 16.385 7.078 1.00 92.81 899 ASP A CA 1
ATOM 7266 C C . ASP A 1 899 ? -16.694 15.016 7.759 1.00 92.81 899 ASP A C 1
ATOM 7268 O O . ASP A 1 899 ? -16.005 14.897 8.771 1.00 92.81 899 ASP A O 1
ATOM 7272 N N . LEU A 1 900 ? -17.252 13.951 7.167 1.00 93.19 900 LEU A N 1
ATOM 7273 C CA . LEU A 1 900 ? -17.066 12.575 7.634 1.00 93.19 900 LEU A CA 1
ATOM 7274 C C . LEU A 1 900 ? -15.592 12.136 7.584 1.00 93.19 900 LEU A C 1
ATOM 7276 O O . LEU A 1 900 ? -15.107 11.522 8.537 1.00 93.19 900 LEU A O 1
ATOM 7280 N N . ILE A 1 901 ? -14.887 12.436 6.488 1.00 93.56 901 ILE A N 1
ATOM 7281 C CA . ILE A 1 901 ? -13.464 12.096 6.320 1.00 93.56 901 ILE A CA 1
ATOM 7282 C C . ILE A 1 901 ? -12.614 12.873 7.329 1.00 93.56 901 ILE A C 1
ATOM 7284 O O . ILE A 1 901 ? -11.774 12.284 8.011 1.00 93.56 901 ILE A O 1
ATOM 7288 N N . LEU A 1 902 ? -12.852 14.181 7.455 1.00 91.69 902 LEU A N 1
ATOM 7289 C CA . LEU A 1 902 ? -12.104 15.036 8.374 1.00 91.69 902 LEU A CA 1
ATOM 7290 C C . LEU A 1 902 ? -12.357 14.655 9.835 1.00 91.69 902 LEU A C 1
ATOM 7292 O O . LEU A 1 902 ? -11.408 14.587 10.609 1.00 91.69 902 LEU A O 1
ATOM 7296 N N . ALA A 1 903 ? -13.597 14.340 10.215 1.00 90.19 903 ALA A N 1
ATOM 7297 C CA . ALA A 1 903 ? -13.921 13.905 11.571 1.00 90.19 903 ALA A CA 1
ATOM 7298 C C . ALA A 1 903 ? -13.218 12.590 11.949 1.00 90.19 903 ALA A C 1
ATOM 7300 O O . ALA A 1 903 ? -12.747 12.446 13.078 1.00 90.19 903 ALA A O 1
ATOM 7301 N N . ASP A 1 904 ? -13.110 11.634 11.019 1.00 88.69 904 ASP A N 1
ATOM 7302 C CA . ASP A 1 904 ? -12.352 10.399 11.250 1.00 88.69 904 ASP A CA 1
ATOM 7303 C C . ASP A 1 904 ? -10.846 10.668 11.367 1.00 88.69 904 ASP A C 1
ATOM 7305 O O . ASP A 1 904 ? -10.202 10.151 12.282 1.00 88.69 904 ASP A O 1
ATOM 7309 N N . TYR A 1 905 ? -10.295 11.526 10.500 1.00 87.81 905 TYR A N 1
ATOM 7310 C CA . TYR A 1 905 ? -8.895 11.944 10.576 1.00 87.81 905 TYR A CA 1
ATOM 7311 C C . TYR A 1 905 ? -8.581 12.640 11.906 1.00 87.81 905 TYR A C 1
ATOM 7313 O O . TYR A 1 905 ? -7.616 12.275 12.580 1.00 87.81 905 TYR A O 1
ATOM 7321 N N . GLY A 1 906 ? -9.419 13.596 12.314 1.00 85.81 906 GLY A N 1
ATOM 7322 C CA . GLY A 1 906 ? -9.289 14.318 13.576 1.00 85.81 906 GLY A CA 1
ATOM 7323 C C . GLY A 1 906 ? -9.383 13.390 14.783 1.00 85.81 906 GLY A C 1
ATOM 7324 O O . GLY A 1 906 ? -8.576 13.497 15.701 1.00 85.81 906 GLY A O 1
ATOM 7325 N N . LYS A 1 907 ? -10.286 12.400 14.754 1.00 86.25 907 LYS A N 1
ATOM 7326 C CA . LYS A 1 907 ? -10.411 11.397 15.821 1.00 86.25 907 LYS A CA 1
ATOM 7327 C C . LYS A 1 907 ? -9.218 10.440 15.893 1.00 86.25 907 LYS A C 1
ATOM 7329 O O . LYS A 1 907 ? -8.816 10.066 16.988 1.00 86.25 907 LYS A O 1
ATOM 7334 N N . LYS A 1 908 ? -8.667 10.010 14.755 1.00 83.00 908 LYS A N 1
ATOM 7335 C CA . LYS A 1 908 ? -7.521 9.082 14.720 1.00 83.00 908 LYS A CA 1
ATOM 7336 C C . LYS A 1 908 ? -6.215 9.744 15.137 1.00 83.00 908 LYS A C 1
ATOM 7338 O O . LYS A 1 908 ? -5.408 9.106 15.804 1.00 83.00 908 LYS A O 1
ATOM 7343 N N . ASN A 1 909 ? -6.025 11.001 14.748 1.00 81.88 909 ASN A N 1
ATOM 7344 C CA . ASN A 1 909 ? -4.794 11.744 15.009 1.00 81.88 909 ASN A CA 1
ATOM 7345 C C . ASN A 1 909 ? -4.904 12.695 16.210 1.00 81.88 909 ASN A C 1
ATOM 7347 O O . ASN A 1 909 ? -3.933 13.372 16.525 1.00 81.88 909 ASN A O 1
ATOM 7351 N N . ASN A 1 910 ? -6.062 12.744 16.882 1.00 82.00 910 ASN A N 1
ATOM 7352 C CA . ASN A 1 910 ? -6.374 13.687 17.962 1.00 82.00 910 ASN A CA 1
ATOM 7353 C C . ASN A 1 910 ? -6.124 15.156 17.564 1.00 82.00 910 ASN A C 1
ATOM 7355 O O . ASN A 1 910 ? -5.521 15.919 18.312 1.00 82.00 910 ASN A O 1
ATOM 7359 N N . VAL A 1 911 ? -6.583 15.546 16.370 1.00 81.38 911 VAL A N 1
ATOM 7360 C CA . VAL A 1 911 ? -6.438 16.902 15.814 1.00 81.38 911 VAL A CA 1
ATOM 7361 C C . VAL A 1 911 ? -7.810 17.554 15.676 1.00 81.38 911 VAL A C 1
ATOM 7363 O O . VAL A 1 911 ? -8.753 16.938 15.175 1.00 81.38 911 VAL A O 1
ATOM 7366 N N . ASN A 1 912 ? -7.919 18.824 16.069 1.00 81.19 912 ASN A N 1
ATOM 7367 C CA . ASN A 1 912 ? -9.112 19.621 15.804 1.00 81.19 912 ASN A CA 1
ATOM 7368 C C . ASN A 1 912 ? -9.206 19.945 14.302 1.00 81.19 912 ASN A C 1
ATOM 7370 O O . ASN A 1 912 ? -8.341 20.609 13.740 1.00 81.19 912 ASN A O 1
ATOM 7374 N N . VAL A 1 913 ? -10.272 19.497 13.638 1.00 83.62 913 VAL A N 1
ATOM 7375 C CA . VAL A 1 913 ? -10.452 19.664 12.183 1.00 83.62 913 VAL A CA 1
ATOM 7376 C C . VAL A 1 913 ? -10.502 21.128 11.737 1.00 83.62 913 VAL A C 1
ATOM 7378 O O . VAL A 1 913 ? -10.173 21.424 10.592 1.00 83.62 913 VAL A O 1
ATOM 7381 N N . ALA A 1 914 ? -10.881 22.046 12.632 1.00 81.81 914 ALA A N 1
ATOM 7382 C CA . ALA A 1 914 ? -10.962 23.474 12.334 1.00 81.81 914 ALA A CA 1
ATOM 7383 C C . ALA A 1 914 ? -9.587 24.141 12.168 1.00 81.81 914 ALA A C 1
ATOM 7385 O O . ALA A 1 914 ? -9.504 25.194 11.545 1.00 81.81 914 ALA A O 1
ATOM 7386 N N . SER A 1 915 ? -8.511 23.540 12.691 1.00 81.00 915 SER A N 1
ATOM 7387 C CA . SER A 1 915 ? -7.155 24.086 12.558 1.00 81.00 915 SER A CA 1
ATOM 7388 C C . SER A 1 915 ? -6.459 23.687 11.251 1.00 81.00 915 SER A C 1
ATOM 7390 O O . SER A 1 915 ? -5.296 24.035 11.063 1.00 81.00 915 SER A O 1
ATOM 7392 N N . LEU A 1 916 ? -7.122 22.916 10.379 1.00 83.62 916 LEU A N 1
ATOM 7393 C CA . LEU A 1 916 ? -6.556 22.447 9.114 1.00 83.62 916 LEU A CA 1
ATOM 7394 C C . LEU A 1 916 ? -6.700 23.504 8.012 1.00 83.62 916 LEU A C 1
ATOM 7396 O O . LEU A 1 916 ? -7.767 24.080 7.799 1.00 83.62 916 LEU A O 1
ATOM 7400 N N . THR A 1 917 ? -5.624 23.716 7.263 1.00 85.56 917 THR A N 1
ATOM 7401 C CA . THR A 1 917 ? -5.602 24.563 6.065 1.00 85.56 917 THR A CA 1
ATOM 7402 C C . THR A 1 917 ? -6.264 23.867 4.870 1.00 85.56 917 THR A C 1
ATOM 7404 O O . THR A 1 917 ? -6.385 22.644 4.824 1.00 85.56 917 THR A O 1
ATOM 7407 N N . GLN A 1 918 ? -6.662 24.628 3.843 1.00 81.56 918 GLN A N 1
ATOM 7408 C CA . GLN A 1 918 ? -7.277 24.054 2.633 1.00 81.56 918 GLN A CA 1
ATOM 7409 C C . GLN A 1 918 ? -6.337 23.108 1.868 1.00 81.56 918 GLN A C 1
ATOM 7411 O O . GLN A 1 918 ? -6.791 22.108 1.314 1.00 81.56 918 GLN A O 1
ATOM 7416 N N . SER A 1 919 ? -5.029 23.387 1.861 1.00 81.88 919 SER A N 1
ATOM 7417 C CA . SER A 1 919 ? -4.024 22.481 1.294 1.00 81.88 919 SER A CA 1
ATOM 7418 C C . SER A 1 919 ? -3.941 21.173 2.076 1.00 81.88 919 SER A C 1
ATOM 7420 O O . SER A 1 919 ? -3.966 20.115 1.461 1.00 81.88 919 SER A O 1
ATOM 7422 N N . GLU A 1 920 ? -3.943 21.227 3.413 1.00 84.88 920 GLU A N 1
ATOM 7423 C CA . GLU A 1 920 ? -3.924 20.021 4.252 1.00 84.88 920 GLU A CA 1
ATOM 7424 C C . GLU A 1 920 ? -5.212 19.204 4.095 1.00 84.88 920 GLU A C 1
ATOM 7426 O O . GLU A 1 920 ? -5.155 17.985 3.972 1.00 84.88 920 GLU A O 1
ATOM 7431 N N . ILE A 1 921 ? -6.378 19.857 4.024 1.00 87.06 921 ILE A N 1
ATOM 7432 C CA . ILE A 1 921 ? -7.659 19.181 3.760 1.00 87.06 921 ILE A CA 1
ATOM 7433 C C . ILE A 1 921 ? -7.609 18.448 2.416 1.00 87.06 921 ILE A C 1
ATOM 7435 O O . ILE A 1 921 ? -7.983 17.275 2.336 1.00 87.06 921 ILE A O 1
ATOM 7439 N N . ARG A 1 922 ? -7.126 19.115 1.362 1.00 85.50 922 ARG A N 1
ATOM 7440 C CA . ARG A 1 922 ? -6.962 18.505 0.038 1.00 85.50 922 ARG A CA 1
ATOM 7441 C C . ARG A 1 922 ? -6.020 17.304 0.100 1.00 85.50 922 ARG A C 1
ATOM 7443 O O . ARG A 1 922 ? -6.357 16.244 -0.421 1.00 85.50 922 ARG A O 1
ATOM 7450 N N . ASP A 1 923 ? -4.878 17.452 0.754 1.00 86.38 923 ASP A N 1
ATOM 7451 C CA . ASP A 1 923 ? -3.850 16.420 0.831 1.00 86.38 923 ASP A CA 1
ATOM 7452 C C . ASP A 1 923 ? -4.335 15.206 1.660 1.00 86.38 923 ASP A C 1
ATOM 7454 O O . ASP A 1 923 ? -4.118 14.065 1.248 1.00 86.38 923 ASP A O 1
ATOM 7458 N N . ILE A 1 924 ? -5.126 15.414 2.726 1.00 88.12 924 ILE A N 1
ATOM 7459 C CA . ILE A 1 924 ? -5.822 14.343 3.473 1.00 88.12 924 ILE A CA 1
ATOM 7460 C C . ILE A 1 924 ? -6.796 13.582 2.563 1.00 88.12 924 ILE A C 1
ATOM 7462 O O . ILE A 1 924 ? -6.814 12.348 2.553 1.00 88.12 924 ILE A O 1
ATOM 7466 N N . ILE A 1 925 ? -7.607 14.294 1.772 1.00 87.62 925 ILE A N 1
ATOM 7467 C CA . ILE A 1 925 ? -8.573 13.674 0.850 1.00 87.62 925 ILE A CA 1
ATOM 7468 C C . ILE A 1 925 ? -7.845 12.887 -0.251 1.00 87.62 925 ILE A C 1
ATOM 7470 O O . ILE A 1 925 ? -8.260 11.776 -0.606 1.00 87.62 925 ILE A O 1
ATOM 7474 N N . LEU A 1 926 ? -6.725 13.408 -0.758 1.00 85.88 926 LEU A N 1
ATOM 7475 C CA . LEU A 1 926 ? -5.873 12.730 -1.740 1.00 85.88 926 LEU A CA 1
ATOM 7476 C C . LEU A 1 926 ? -5.038 11.587 -1.131 1.00 85.88 926 LEU A C 1
ATOM 7478 O O . LEU A 1 926 ? -4.574 10.715 -1.867 1.00 85.88 926 LEU A O 1
ATOM 7482 N N . GLY A 1 927 ? -4.970 11.492 0.200 1.00 79.81 927 GLY A N 1
ATOM 7483 C CA . GLY A 1 927 ? -4.334 10.395 0.928 1.00 79.81 927 GLY A CA 1
ATOM 7484 C C . GLY A 1 927 ? -2.827 10.568 1.108 1.00 79.81 927 GLY A C 1
ATOM 7485 O O . GLY A 1 927 ? -2.109 9.571 1.120 1.00 79.81 927 GLY A O 1
ATOM 7486 N N . MET A 1 928 ? -2.348 11.809 1.201 1.00 78.25 928 MET A N 1
ATOM 7487 C CA . MET A 1 928 ? -0.978 12.112 1.614 1.00 78.25 928 MET A CA 1
ATOM 7488 C C . MET A 1 928 ? -0.854 12.029 3.141 1.00 78.25 928 MET A C 1
ATOM 7490 O O . MET A 1 928 ? -1.783 12.372 3.874 1.00 78.25 928 MET A O 1
ATOM 7494 N N . GLU A 1 929 ? 0.298 11.569 3.626 1.00 64.75 929 GLU A N 1
ATOM 7495 C CA . GLU A 1 929 ? 0.613 11.563 5.055 1.00 64.75 929 GLU A CA 1
ATOM 7496 C C . GLU A 1 929 ? 1.062 12.968 5.473 1.00 64.75 929 GLU A C 1
ATOM 7498 O O . GLU A 1 929 ? 2.084 13.464 5.002 1.00 64.75 929 GLU A O 1
ATOM 7503 N N . ILE A 1 930 ? 0.284 13.620 6.339 1.00 70.19 930 ILE A N 1
ATOM 7504 C CA . ILE A 1 930 ? 0.586 14.961 6.855 1.00 70.19 930 ILE A CA 1
ATOM 7505 C C . ILE A 1 930 ? 1.014 14.839 8.316 1.00 70.19 930 ILE A C 1
ATOM 7507 O O . ILE A 1 930 ? 0.444 14.056 9.077 1.00 70.19 930 ILE A O 1
ATOM 7511 N N . GLN A 1 931 ? 2.009 15.625 8.723 1.00 61.97 931 GLN A N 1
ATOM 7512 C CA . GLN A 1 931 ? 2.349 15.765 10.137 1.00 61.97 931 GLN A CA 1
ATOM 7513 C C . GLN A 1 931 ? 1.231 16.509 10.878 1.00 61.97 931 GLN A C 1
ATOM 7515 O O . GLN A 1 931 ? 0.649 17.459 10.356 1.00 61.97 931 GLN A O 1
ATOM 7520 N N . ALA A 1 932 ? 0.919 16.077 12.101 1.00 62.16 932 ALA A N 1
ATOM 7521 C CA . ALA A 1 932 ? -0.100 16.742 12.904 1.00 62.16 932 ALA A CA 1
ATOM 7522 C C . ALA A 1 932 ? 0.282 18.224 13.136 1.00 62.16 932 ALA A C 1
ATOM 7524 O O . ALA A 1 932 ? 1.437 18.506 13.467 1.00 62.16 932 ALA A O 1
ATOM 7525 N N . PRO A 1 933 ? -0.657 19.176 12.968 1.00 59.31 933 PRO A N 1
ATOM 7526 C CA . PRO A 1 933 ? -0.376 20.596 13.152 1.00 59.31 933 PRO A CA 1
ATOM 7527 C C . PRO A 1 933 ? 0.041 20.897 14.598 1.00 59.31 933 PRO A C 1
ATOM 7529 O O . PRO A 1 933 ? -0.474 20.293 15.542 1.00 59.31 933 PRO A O 1
ATOM 7532 N N . SER A 1 934 ? 0.960 21.854 14.769 1.00 66.19 934 SER A N 1
ATOM 7533 C CA . SER A 1 934 ? 1.522 22.223 16.074 1.00 66.19 934 SER A CA 1
ATOM 7534 C C . SER A 1 934 ? 0.456 22.715 17.064 1.00 66.19 934 SER A C 1
ATOM 7536 O O . SER A 1 934 ? -0.502 23.393 16.689 1.00 66.19 934 SER A O 1
ATOM 7538 N N . LEU A 1 935 ? 0.653 22.421 18.355 1.00 64.56 935 LEU A N 1
ATOM 7539 C CA . LEU A 1 935 ? -0.246 22.818 19.455 1.00 64.56 935 LEU A CA 1
ATOM 7540 C C . LEU A 1 935 ? -0.521 24.332 19.486 1.00 64.56 935 LEU A C 1
ATOM 7542 O O . LEU A 1 935 ? -1.632 24.761 19.783 1.00 64.56 935 LEU A O 1
ATOM 7546 N N . GLN A 1 936 ? 0.465 25.145 19.106 1.00 61.94 936 GLN A N 1
ATOM 7547 C CA . GLN A 1 936 ? 0.340 26.601 19.058 1.00 61.94 936 GLN A CA 1
ATOM 7548 C C . GLN A 1 936 ? -0.683 27.068 18.005 1.00 61.94 936 GLN A C 1
ATOM 7550 O O . GLN A 1 936 ? -1.474 27.969 18.271 1.00 61.94 936 GLN A O 1
ATOM 7555 N N . ARG A 1 937 ? -0.741 26.417 16.831 1.00 64.06 937 ARG A N 1
ATOM 7556 C CA . ARG A 1 937 ? -1.778 26.690 15.816 1.00 64.06 937 ARG A CA 1
ATOM 7557 C C . ARG A 1 937 ? -3.168 26.268 16.285 1.00 64.06 937 ARG A C 1
ATOM 7559 O O . ARG A 1 937 ? -4.141 26.941 15.960 1.00 64.06 937 ARG A O 1
ATOM 7566 N N . GLN A 1 938 ? -3.258 25.178 17.045 1.00 63.28 938 GLN A N 1
ATOM 7567 C CA . GLN A 1 938 ? -4.530 24.700 17.591 1.00 63.28 938 GLN A CA 1
ATOM 7568 C C . GLN A 1 938 ? -5.118 25.717 18.581 1.00 63.28 938 GLN A C 1
ATOM 7570 O O . GLN A 1 938 ? -6.296 26.049 18.479 1.00 63.28 938 GLN A O 1
ATOM 7575 N N . GLN A 1 939 ? -4.280 26.293 19.451 1.00 69.31 939 GLN A N 1
ATOM 7576 C CA . GLN A 1 939 ? -4.687 27.333 20.403 1.00 69.31 939 GLN A CA 1
ATOM 7577 C C . GLN A 1 939 ? -5.151 28.622 19.708 1.00 69.31 939 GLN A C 1
ATOM 7579 O O . GLN A 1 939 ? -6.171 29.191 20.088 1.00 69.31 939 GLN A O 1
ATOM 7584 N N . ILE A 1 940 ? -4.454 29.068 18.655 1.00 69.06 940 ILE A N 1
ATOM 7585 C CA . ILE A 1 940 ? -4.844 30.269 17.892 1.00 69.06 940 ILE A CA 1
ATOM 7586 C C . ILE A 1 940 ? -6.214 30.074 17.224 1.00 69.06 940 ILE A C 1
ATOM 7588 O O . ILE A 1 940 ? -7.067 30.959 17.298 1.00 69.06 940 ILE A O 1
ATOM 7592 N N . ALA A 1 941 ? -6.454 28.905 16.624 1.00 62.03 941 ALA A N 1
ATOM 7593 C CA . ALA A 1 941 ? -7.737 28.589 15.997 1.00 62.03 941 ALA A CA 1
ATOM 7594 C C . ALA A 1 941 ? -8.888 28.504 17.020 1.00 62.03 941 ALA A C 1
ATOM 7596 O O . ALA A 1 941 ? -10.014 28.903 16.718 1.00 62.03 941 ALA A O 1
ATOM 7597 N N . GLU A 1 942 ? -8.626 28.018 18.239 1.00 67.75 942 GLU A N 1
ATOM 7598 C CA . GLU A 1 942 ? -9.610 28.020 19.330 1.00 67.75 942 GLU A CA 1
ATOM 7599 C C . GLU A 1 942 ? -9.951 29.437 19.808 1.00 67.75 942 GLU A C 1
ATOM 7601 O O . GLU A 1 942 ? -11.129 29.739 20.011 1.00 67.75 942 GLU A O 1
ATOM 7606 N N . ILE A 1 943 ? -8.959 30.328 19.903 1.00 69.62 943 ILE A N 1
ATOM 7607 C CA . ILE A 1 943 ? -9.158 31.740 20.269 1.00 69.62 943 ILE A CA 1
ATOM 7608 C C . ILE A 1 943 ? -9.966 32.484 19.189 1.00 69.62 943 ILE A C 1
ATOM 7610 O O . ILE A 1 943 ? -10.922 33.200 19.503 1.00 69.62 943 ILE A O 1
ATOM 7614 N N . GLU A 1 944 ? -9.652 32.289 17.904 1.00 64.38 944 GLU A N 1
ATOM 7615 C CA . GLU A 1 944 ? -10.442 32.861 16.801 1.00 64.38 944 GLU A CA 1
ATOM 7616 C C . GLU A 1 944 ? -11.886 32.344 16.789 1.00 64.38 944 GLU A C 1
ATOM 7618 O O . GLU A 1 944 ? -12.821 33.105 16.518 1.00 64.38 944 GLU A O 1
ATOM 7623 N N . LYS A 1 945 ? -12.088 31.060 17.112 1.00 63.59 945 LYS A N 1
ATOM 7624 C CA . LYS A 1 945 ? -13.421 30.459 17.198 1.00 63.59 945 LYS A CA 1
ATOM 7625 C C . LYS A 1 945 ? -14.237 31.061 18.344 1.00 63.59 945 LYS A C 1
ATOM 7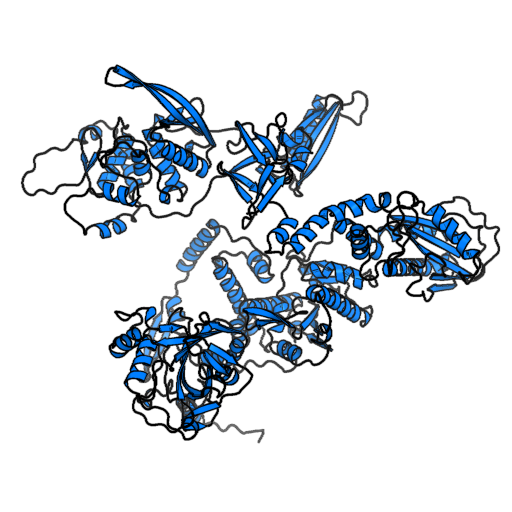627 O O . LYS A 1 945 ? -15.380 31.442 18.109 1.00 63.59 945 LYS A O 1
ATOM 7632 N N . GLN A 1 946 ? -13.644 31.240 19.527 1.00 60.72 946 GLN A N 1
ATOM 7633 C CA . GLN A 1 946 ? -14.297 31.927 20.652 1.00 60.72 946 GLN A CA 1
ATOM 7634 C C . GLN A 1 946 ? -14.678 33.376 20.298 1.00 60.72 946 GLN A C 1
ATOM 7636 O O . GLN A 1 946 ? -15.754 33.848 20.666 1.00 60.72 946 GLN A O 1
ATOM 7641 N N . THR A 1 947 ? -13.844 34.060 19.511 1.00 55.28 947 THR A N 1
ATOM 7642 C CA . THR A 1 947 ? -14.092 35.441 19.059 1.00 55.28 947 THR A CA 1
ATOM 7643 C C . THR A 1 947 ? -15.236 35.523 18.030 1.00 55.28 947 THR A C 1
ATOM 7645 O O . THR A 1 947 ? -16.054 36.447 18.057 1.00 55.28 947 THR A O 1
ATOM 7648 N N . LYS A 1 948 ? -15.351 34.529 17.136 1.00 55.94 948 LYS A N 1
ATOM 7649 C CA . LYS A 1 948 ? -16.471 34.408 16.181 1.00 55.94 948 LYS A CA 1
ATOM 7650 C C . LYS A 1 948 ? -17.784 33.981 16.841 1.00 55.94 948 LYS A C 1
ATOM 7652 O O . LYS A 1 948 ? -18.839 34.483 16.469 1.00 55.94 948 LYS A O 1
ATOM 7657 N N . GLU A 1 949 ? -17.741 33.093 17.831 1.00 53.31 949 GLU A N 1
ATOM 7658 C CA . GLU A 1 949 ? -18.940 32.661 18.565 1.00 53.31 949 GLU A CA 1
ATOM 7659 C C . GLU A 1 949 ? -19.533 33.795 19.419 1.00 53.31 949 GLU A C 1
ATOM 7661 O O . GLU A 1 949 ? -20.752 33.901 19.532 1.00 53.31 949 GLU A O 1
ATOM 7666 N N . GLN A 1 950 ? -18.708 34.722 19.919 1.00 50.34 950 GLN A N 1
ATOM 7667 C CA . GLN A 1 950 ? -19.193 35.940 20.583 1.00 50.34 950 GLN A CA 1
ATOM 7668 C C . GLN A 1 950 ? -19.892 36.937 19.641 1.00 50.34 950 GLN A C 1
ATOM 7670 O O . GLN A 1 950 ? -20.636 37.793 20.117 1.00 50.34 950 GLN A O 1
ATOM 7675 N N . SER A 1 951 ? -19.696 36.844 18.320 1.00 48.28 951 SER A N 1
ATOM 7676 C CA . SER A 1 951 ? -20.251 37.800 17.347 1.00 48.28 951 SER A CA 1
ATOM 7677 C C . SER A 1 951 ? -21.544 37.338 16.653 1.00 48.28 951 SER A C 1
ATOM 7679 O O . SER A 1 951 ? -22.166 38.137 15.953 1.00 48.28 951 SER A O 1
ATOM 7681 N N . GLN A 1 952 ? -22.015 36.103 16.880 1.00 46.34 952 GLN A N 1
ATOM 7682 C CA . GLN A 1 952 ? -23.278 35.585 16.326 1.00 46.34 952 GLN A CA 1
ATOM 7683 C C . GLN A 1 952 ? -24.134 34.862 17.381 1.00 46.34 952 GLN A C 1
ATOM 7685 O O . GLN A 1 952 ? -24.208 33.637 17.414 1.00 46.34 952 GLN A O 1
ATOM 7690 N N . LEU A 1 953 ? -24.856 35.623 18.207 1.00 40.38 953 LEU A N 1
ATOM 7691 C CA . LEU A 1 953 ? -25.988 35.116 18.994 1.00 40.38 953 LEU A CA 1
ATOM 7692 C C . LEU A 1 953 ? -27.272 35.800 18.510 1.00 40.38 953 LEU A C 1
ATOM 7694 O O . LEU A 1 953 ? -27.559 36.937 18.873 1.00 40.38 953 LEU A O 1
ATOM 7698 N N . THR A 1 954 ? -28.052 35.114 17.673 1.00 46.12 954 THR A N 1
ATOM 7699 C CA . THR A 1 954 ? -29.445 35.485 17.366 1.00 46.12 954 THR A CA 1
ATOM 7700 C C . THR A 1 954 ? -30.352 34.357 17.850 1.00 46.12 954 THR A C 1
ATOM 7702 O O . THR A 1 954 ? -30.224 33.221 17.403 1.00 46.12 954 THR A O 1
ATOM 7705 N N . ALA A 1 955 ? -31.236 34.651 18.806 1.00 43.25 955 ALA A N 1
ATOM 7706 C CA . ALA A 1 955 ? -32.168 33.675 19.368 1.00 43.25 955 ALA A CA 1
ATOM 7707 C C . ALA A 1 955 ? -33.286 33.351 18.363 1.00 43.25 955 ALA A C 1
ATOM 7709 O O . ALA A 1 955 ? -33.884 34.266 17.796 1.00 43.25 955 ALA A O 1
ATOM 7710 N N . VAL A 1 956 ? -33.592 32.064 18.168 1.00 46.31 956 VAL A N 1
ATOM 7711 C CA . VAL A 1 956 ? -34.661 31.606 17.264 1.00 46.31 956 VAL A CA 1
ATOM 7712 C C . VAL A 1 956 ? -35.820 31.042 18.088 1.00 46.31 956 VAL A C 1
ATOM 7714 O O . VAL A 1 956 ? -35.669 30.073 18.842 1.00 46.31 956 VAL A O 1
ATOM 7717 N N . THR A 1 957 ? -36.990 31.662 17.940 1.00 51.16 957 THR A N 1
ATOM 7718 C CA . THR A 1 957 ? -38.266 31.255 18.542 1.00 51.16 957 THR A CA 1
ATOM 7719 C C . THR A 1 957 ? -39.001 30.275 17.633 1.00 51.16 957 THR A C 1
ATOM 7721 O O . THR A 1 957 ? -39.320 30.609 16.495 1.00 51.16 957 THR A O 1
ATOM 7724 N N . THR A 1 958 ? -39.323 29.082 18.138 1.00 48.88 958 THR A N 1
ATOM 7725 C CA . THR A 1 958 ? -40.108 28.075 17.400 1.00 48.88 958 THR A CA 1
ATOM 7726 C C . THR A 1 958 ? -41.481 27.904 18.057 1.00 48.88 958 THR A C 1
ATOM 7728 O O . THR A 1 958 ? -41.564 27.728 19.274 1.00 48.88 958 THR A O 1
ATOM 7731 N N . LYS A 1 959 ? -42.561 27.973 17.262 1.00 48.31 959 LYS A N 1
ATOM 7732 C CA . LYS A 1 959 ? -43.944 27.688 17.695 1.00 48.31 959 LYS A CA 1
ATOM 7733 C C . LYS A 1 959 ? -44.284 26.223 17.417 1.00 48.31 959 LYS A C 1
ATOM 7735 O O . LYS A 1 959 ? -44.213 25.799 16.267 1.00 48.31 959 LYS A O 1
ATOM 7740 N N . THR A 1 960 ? -44.702 25.469 18.430 1.00 47.88 960 THR A N 1
ATOM 7741 C CA . THR A 1 960 ? -45.218 24.094 18.281 1.00 47.88 960 THR A CA 1
ATOM 7742 C C . THR A 1 960 ? -46.494 23.892 19.102 1.00 47.88 960 THR A C 1
ATOM 7744 O O . THR A 1 960 ? -46.752 24.627 20.050 1.00 47.88 960 THR A O 1
ATOM 7747 N N . ARG A 1 961 ? -47.341 22.928 18.713 1.00 47.00 961 ARG A N 1
ATOM 7748 C CA . ARG A 1 961 ? -48.671 22.688 19.304 1.00 47.00 961 ARG A CA 1
ATOM 7749 C C . ARG A 1 961 ? -48.719 21.312 19.977 1.00 47.00 961 ARG A C 1
ATOM 7751 O O . ARG A 1 961 ? -48.230 20.341 19.406 1.00 47.00 961 ARG A O 1
ATOM 7758 N N . ASN A 1 962 ? -49.284 21.222 21.181 1.00 49.59 962 ASN A N 1
ATOM 7759 C CA . ASN A 1 962 ? -49.492 19.949 21.893 1.00 49.59 962 ASN A CA 1
ATOM 7760 C C . ASN A 1 962 ? -50.629 19.130 21.228 1.00 49.59 962 ASN A C 1
ATOM 7762 O O . ASN A 1 962 ? -51.496 19.698 20.567 1.00 49.59 962 ASN A O 1
ATOM 7766 N N . ILE A 1 963 ? -50.650 17.810 21.456 1.00 40.28 963 ILE A N 1
ATOM 7767 C CA . ILE A 1 963 ? -51.745 16.851 21.195 1.00 40.28 963 ILE A CA 1
ATOM 7768 C C . ILE A 1 963 ? -53.149 17.354 21.621 1.00 40.28 963 ILE A C 1
ATOM 7770 O O . ILE A 1 963 ? -54.148 16.873 21.096 1.00 40.28 963 ILE A O 1
ATOM 7774 N N . HIS A 1 964 ? -53.241 18.327 22.538 1.00 40.91 964 HIS A N 1
ATOM 7775 C CA . HIS A 1 964 ? -54.496 18.974 22.964 1.00 40.91 964 HIS A CA 1
ATOM 7776 C C . HIS A 1 964 ? -54.800 20.340 22.319 1.00 40.91 964 HIS A C 1
ATOM 7778 O O . HIS A 1 964 ? -55.825 20.940 22.626 1.00 40.91 964 HIS A O 1
ATOM 7784 N N . GLY A 1 965 ? -53.968 20.834 21.399 1.00 43.56 965 GLY A N 1
ATOM 7785 C CA . GLY A 1 965 ? -54.274 22.038 20.622 1.00 43.56 965 GLY A CA 1
ATOM 7786 C C . GLY A 1 965 ? -53.837 23.379 21.231 1.00 43.56 965 GLY A C 1
ATOM 7787 O O . GLY A 1 965 ? -54.181 24.415 20.659 1.00 43.56 965 GLY A O 1
ATOM 7788 N N . ASP A 1 966 ? -53.034 23.391 22.295 1.00 45.81 966 ASP A N 1
ATOM 7789 C CA . ASP A 1 966 ? -52.456 24.622 22.857 1.00 45.81 966 ASP A CA 1
ATOM 7790 C C . ASP A 1 966 ? -51.100 24.967 22.218 1.00 45.81 966 ASP A C 1
ATOM 7792 O O . ASP A 1 966 ? -50.277 24.081 21.960 1.00 45.81 966 ASP A O 1
ATOM 7796 N N . GLU A 1 967 ? -50.876 26.258 21.943 1.00 35.88 967 GLU A N 1
ATOM 7797 C CA . GLU A 1 967 ? -49.640 26.777 21.340 1.00 35.88 967 GLU A CA 1
ATOM 7798 C C . GLU A 1 967 ? -48.533 26.964 22.390 1.00 35.88 967 GLU A C 1
ATOM 7800 O O . GLU A 1 967 ? -48.688 27.713 23.354 1.00 35.88 967 GLU A O 1
ATOM 7805 N N . MET A 1 968 ? -47.377 26.338 22.163 1.00 39.34 968 MET A N 1
ATOM 7806 C CA . MET A 1 968 ? -46.146 26.538 22.925 1.00 39.34 968 MET A CA 1
ATOM 7807 C C . MET A 1 968 ? -45.147 27.346 22.090 1.00 39.34 968 MET A C 1
ATOM 7809 O O . MET A 1 968 ? -44.843 27.000 20.948 1.00 39.34 968 MET A O 1
ATOM 7813 N N . ILE A 1 969 ? -44.620 28.426 22.668 1.00 45.69 969 ILE A N 1
ATOM 7814 C CA . ILE A 1 969 ? -43.552 29.240 22.076 1.00 45.69 969 ILE A CA 1
ATOM 7815 C C . ILE A 1 969 ? -42.279 28.948 22.867 1.00 45.69 969 ILE A C 1
ATOM 7817 O O . ILE A 1 969 ? -42.195 29.299 24.042 1.00 45.69 969 ILE A O 1
ATOM 7821 N N . VAL A 1 970 ? -41.299 28.302 22.234 1.00 45.16 970 VAL A N 1
ATOM 7822 C CA . VAL A 1 970 ? -39.998 28.014 22.852 1.00 45.16 970 VAL A CA 1
ATOM 7823 C C . VAL A 1 970 ? -38.927 28.857 22.171 1.00 45.16 970 VAL A C 1
ATOM 7825 O O . VAL A 1 970 ? -38.706 28.755 20.962 1.00 45.16 970 VAL A O 1
ATOM 7828 N N . THR A 1 971 ? -38.270 29.710 22.955 1.00 42.81 971 THR A N 1
ATOM 7829 C CA . THR A 1 971 ? -37.133 30.528 22.521 1.00 42.81 971 THR A CA 1
ATOM 7830 C C . THR A 1 971 ? -35.849 29.776 22.832 1.00 42.81 971 THR A C 1
ATOM 7832 O O . THR A 1 971 ? -35.496 29.629 23.998 1.00 42.81 971 THR A O 1
ATOM 7835 N N . THR A 1 972 ? -35.147 29.306 21.803 1.00 48.28 972 THR A N 1
ATOM 7836 C CA . THR A 1 972 ? -33.858 28.613 21.968 1.00 48.28 972 THR A CA 1
ATOM 7837 C C . THR A 1 972 ? -32.730 29.599 21.690 1.00 48.28 972 THR A C 1
ATOM 7839 O O . THR A 1 972 ? -32.680 30.205 20.619 1.00 48.28 972 THR A O 1
ATOM 7842 N N . THR A 1 973 ? -31.835 29.780 22.660 1.00 47.41 973 THR A N 1
ATOM 7843 C CA . THR A 1 973 ? -30.698 30.717 22.586 1.00 47.41 973 THR A CA 1
ATOM 7844 C C . THR A 1 973 ? -29.381 30.029 22.210 1.00 47.41 973 THR A C 1
ATOM 7846 O O . THR A 1 973 ? -28.401 30.713 21.931 1.00 47.41 973 THR A O 1
ATOM 7849 N N . SER A 1 974 ? -29.351 28.691 22.166 1.00 50.28 974 SER A N 1
ATOM 7850 C CA . SER A 1 974 ? -28.152 27.871 21.954 1.00 50.28 974 SER A CA 1
ATOM 7851 C C . SER A 1 974 ? -28.310 26.893 20.780 1.00 50.28 974 SER A C 1
ATOM 7853 O O . SER A 1 974 ? -29.246 26.091 20.746 1.00 50.28 974 SER A O 1
ATOM 7855 N N . ASN A 1 975 ? -27.341 26.886 19.852 1.00 43.97 975 ASN A N 1
ATOM 7856 C CA . ASN A 1 975 ? -27.272 25.922 18.738 1.00 43.97 975 ASN A CA 1
ATOM 7857 C C . ASN A 1 975 ? -27.172 24.456 19.217 1.00 43.97 975 ASN A C 1
ATOM 7859 O O . ASN A 1 975 ? -27.603 23.538 18.518 1.00 43.97 975 ASN A O 1
ATOM 7863 N N . TYR A 1 976 ? -26.628 24.219 20.418 1.00 42.38 976 TYR A N 1
ATOM 7864 C CA . TYR A 1 976 ? -26.504 22.878 20.999 1.00 42.38 976 TYR A CA 1
ATOM 7865 C C . TYR A 1 976 ? -27.866 22.297 21.404 1.00 42.38 976 TYR A C 1
ATOM 7867 O O . TYR A 1 976 ? -28.118 21.103 21.226 1.00 42.38 976 TYR A O 1
ATOM 7875 N N . GLU A 1 977 ? -28.778 23.136 21.897 1.00 39.91 977 GLU A N 1
ATOM 7876 C CA . GLU A 1 977 ? -30.123 22.709 22.287 1.00 39.91 977 GLU A CA 1
ATOM 7877 C C . GLU A 1 977 ? -30.984 22.380 21.061 1.00 39.91 977 GLU A C 1
ATOM 7879 O O . GLU A 1 977 ? -31.675 21.364 21.065 1.00 39.91 977 GLU A O 1
ATOM 7884 N N . GLN A 1 978 ? -30.856 23.134 19.963 1.00 39.03 978 GLN A N 1
ATOM 7885 C CA . GLN A 1 978 ? -31.560 22.844 18.704 1.00 39.03 978 GLN A CA 1
ATOM 7886 C C . GLN A 1 978 ? -31.141 21.507 18.060 1.00 39.03 978 GLN A C 1
ATOM 7888 O O . GLN A 1 978 ? -31.993 20.764 17.563 1.00 39.03 978 GLN A O 1
ATOM 7893 N N . ALA A 1 979 ? -29.848 21.164 18.098 1.00 44.06 979 ALA A N 1
ATOM 7894 C CA . ALA A 1 979 ? -29.339 19.901 17.551 1.00 44.06 979 ALA A CA 1
ATOM 7895 C C . ALA A 1 979 ? -29.661 18.685 18.442 1.00 44.06 979 ALA A C 1
ATOM 7897 O O . ALA A 1 979 ? -29.901 17.581 17.945 1.00 44.06 979 ALA A O 1
ATOM 7898 N N . THR A 1 980 ? -29.680 18.877 19.765 1.00 35.50 980 THR A N 1
ATOM 7899 C CA . THR A 1 980 ? -29.882 17.783 20.729 1.00 35.50 980 THR A CA 1
ATOM 7900 C C . THR A 1 980 ? -31.359 17.418 20.898 1.00 35.50 980 THR A C 1
ATOM 7902 O O . THR A 1 980 ? -31.665 16.254 21.169 1.00 35.50 980 THR A O 1
ATOM 7905 N N . PHE A 1 981 ? -32.281 18.368 20.701 1.00 30.73 981 PHE A N 1
ATOM 7906 C CA . PHE A 1 981 ? -33.713 18.141 20.925 1.00 30.73 981 PHE A CA 1
ATOM 7907 C C . PHE A 1 981 ? -34.416 17.389 19.778 1.00 30.73 981 PHE A C 1
ATOM 7909 O O . PHE A 1 981 ? -35.475 16.806 19.991 1.00 30.73 981 PHE A O 1
ATOM 7916 N N . SER A 1 982 ? -33.828 17.341 18.577 1.00 39.69 982 SER A N 1
ATOM 7917 C CA . SER A 1 982 ? -34.502 16.844 17.365 1.00 39.69 982 SER A CA 1
ATOM 7918 C C . SER A 1 982 ? -34.159 15.409 16.918 1.00 39.69 982 SER A C 1
ATOM 7920 O O . SER A 1 982 ? -34.827 14.908 16.022 1.00 39.69 982 SER A O 1
ATOM 7922 N N . SER A 1 983 ? -33.178 14.689 17.493 1.00 42.84 983 SER A N 1
ATOM 7923 C CA . SER A 1 983 ? -32.573 13.557 16.740 1.00 42.84 983 SER A CA 1
ATOM 7924 C C . SER A 1 983 ? -32.068 12.319 17.512 1.00 42.84 983 SER A C 1
ATOM 7926 O O . SER A 1 983 ? -31.111 11.672 17.084 1.00 42.84 983 SER A O 1
ATOM 7928 N N . LYS A 1 984 ? -32.690 11.893 18.625 1.00 43.69 984 LYS A N 1
ATOM 7929 C CA . LYS A 1 984 ? -32.303 10.617 19.298 1.00 43.69 984 LYS A CA 1
ATOM 7930 C C . LYS A 1 984 ? -33.355 9.503 19.300 1.00 43.69 984 LYS A C 1
ATOM 7932 O O . LYS A 1 984 ? -33.031 8.381 19.702 1.00 43.69 984 LYS A O 1
ATOM 7937 N N . THR A 1 985 ? -34.564 9.774 18.818 1.00 49.53 985 THR A N 1
ATOM 7938 C CA . THR A 1 985 ? -35.728 8.868 18.902 1.00 49.53 985 THR A CA 1
ATOM 7939 C C . THR A 1 985 ? -36.408 8.584 17.562 1.00 49.53 985 THR A C 1
ATOM 7941 O O . THR A 1 985 ? -37.377 7.827 17.533 1.00 49.53 985 THR A O 1
ATOM 7944 N N . GLU A 1 986 ? -35.900 9.103 16.440 1.00 67.00 986 GLU A N 1
ATOM 7945 C CA . GLU A 1 986 ? -36.527 8.870 15.138 1.00 67.00 986 GLU A CA 1
ATOM 7946 C C . GLU A 1 986 ? -36.309 7.423 14.659 1.00 67.00 986 GLU A C 1
ATOM 7948 O O . GLU A 1 986 ? -35.192 6.965 14.400 1.00 67.00 986 GLU A O 1
ATOM 7953 N N . TRP A 1 987 ? -37.399 6.660 14.569 1.00 76.25 987 TRP A N 1
ATOM 7954 C CA . TRP A 1 987 ? -37.368 5.244 14.199 1.00 76.25 987 TRP A CA 1
ATOM 7955 C C . TRP A 1 987 ? -37.041 5.017 12.715 1.00 76.25 987 TRP A C 1
ATOM 7957 O O . TRP A 1 987 ? -36.546 3.945 12.375 1.00 76.25 987 TRP A O 1
ATOM 7967 N N . ARG A 1 988 ? -37.259 6.018 11.849 1.00 78.19 988 ARG A N 1
ATOM 7968 C CA . ARG A 1 988 ? -37.011 5.946 10.397 1.00 78.19 988 ARG A CA 1
ATOM 7969 C C . ARG A 1 988 ? -35.524 5.797 10.070 1.00 78.19 988 ARG A C 1
ATOM 7971 O O . ARG A 1 988 ? -35.147 4.861 9.371 1.00 78.19 988 ARG A O 1
ATOM 7978 N N . ILE A 1 989 ? -34.671 6.637 10.664 1.00 75.12 989 ILE A N 1
ATOM 7979 C CA . ILE A 1 989 ? -33.208 6.575 10.489 1.00 75.12 989 ILE A CA 1
ATOM 7980 C C . ILE A 1 989 ? -32.668 5.208 10.935 1.00 75.12 989 ILE A C 1
ATOM 7982 O O . ILE A 1 989 ? -31.813 4.609 10.274 1.00 75.12 989 ILE A O 1
ATOM 7986 N N . ARG A 1 990 ? -33.194 4.675 12.045 1.00 80.25 990 ARG A N 1
ATOM 7987 C CA . ARG A 1 990 ? -32.813 3.346 12.538 1.00 80.25 990 ARG A CA 1
ATOM 7988 C C . ARG A 1 990 ? -33.301 2.224 11.628 1.00 80.25 990 ARG A C 1
ATOM 7990 O O . ARG A 1 990 ? -32.533 1.302 11.382 1.00 80.25 990 ARG A O 1
ATOM 7997 N N . ALA A 1 991 ? -34.504 2.334 11.066 1.00 82.88 991 ALA A N 1
ATOM 7998 C CA . ALA A 1 991 ? -35.020 1.359 10.109 1.00 82.88 991 ALA A CA 1
ATOM 7999 C C . ALA A 1 991 ? -34.132 1.255 8.857 1.00 82.88 991 ALA A C 1
ATOM 8001 O O . ALA A 1 991 ? -33.795 0.148 8.448 1.00 82.88 991 ALA A O 1
ATOM 8002 N N . ILE A 1 992 ? -33.672 2.387 8.310 1.00 79.31 992 ILE A N 1
ATOM 8003 C CA . ILE A 1 992 ? -32.721 2.419 7.181 1.00 79.31 992 ILE A CA 1
ATOM 8004 C C . ILE A 1 992 ? -31.357 1.852 7.598 1.00 79.31 992 ILE A C 1
ATOM 8006 O O . ILE A 1 992 ? -30.715 1.119 6.856 1.00 79.31 992 ILE A O 1
ATOM 8010 N N . SER A 1 993 ? -30.901 2.146 8.815 1.00 78.19 993 SER A N 1
ATOM 8011 C CA . SER A 1 993 ? -29.632 1.603 9.312 1.00 78.19 993 SER A CA 1
ATOM 8012 C C . SER A 1 993 ? -29.690 0.079 9.504 1.00 78.19 993 SER A C 1
ATOM 8014 O O . SER A 1 993 ? -28.702 -0.615 9.254 1.00 78.19 993 SER A O 1
ATOM 8016 N N . ALA A 1 994 ? -30.845 -0.450 9.915 1.00 84.38 994 ALA A N 1
ATOM 8017 C CA . ALA A 1 994 ? -31.065 -1.873 10.142 1.00 84.38 994 ALA A CA 1
ATOM 8018 C C . ALA A 1 994 ? -31.014 -2.699 8.843 1.00 84.38 994 ALA A C 1
ATOM 8020 O O . ALA A 1 994 ? -30.533 -3.830 8.876 1.00 84.38 994 ALA A O 1
ATOM 8021 N N . THR A 1 995 ? -31.378 -2.142 7.676 1.00 82.75 995 THR A N 1
ATOM 8022 C CA . THR A 1 995 ? -31.275 -2.876 6.394 1.00 82.75 995 THR A CA 1
ATOM 8023 C C . THR A 1 995 ? -29.830 -3.260 6.054 1.00 82.75 995 THR A C 1
ATOM 8025 O O . THR A 1 995 ? -29.581 -4.262 5.380 1.00 82.75 995 THR A O 1
ATOM 8028 N N . ASN A 1 996 ? -28.850 -2.514 6.573 1.00 82.19 996 ASN A N 1
ATOM 8029 C CA . ASN A 1 996 ? -27.423 -2.767 6.368 1.00 82.19 996 ASN A CA 1
ATOM 8030 C C . ASN A 1 996 ? -26.827 -3.806 7.341 1.00 82.19 996 ASN A C 1
ATOM 8032 O O . ASN A 1 996 ? -25.657 -4.166 7.199 1.00 82.19 996 ASN A O 1
ATOM 8036 N N . LEU A 1 997 ? -27.598 -4.342 8.300 1.00 83.88 997 LEU A N 1
ATOM 8037 C CA . LEU A 1 997 ? -27.107 -5.329 9.279 1.00 83.88 997 LEU A CA 1
ATOM 8038 C C . LEU A 1 997 ? -26.553 -6.604 8.629 1.00 83.88 997 LEU A C 1
ATOM 8040 O O . LEU A 1 997 ? -25.618 -7.211 9.155 1.00 83.88 997 LEU A O 1
ATOM 8044 N N . HIS A 1 998 ? -27.060 -6.979 7.451 1.00 84.50 998 HIS A N 1
ATOM 8045 C CA . HIS A 1 998 ? -26.565 -8.135 6.704 1.00 84.50 998 HIS A CA 1
ATOM 8046 C C . HIS A 1 998 ? -25.067 -8.018 6.354 1.00 84.50 998 HIS A C 1
ATOM 8048 O O . HIS A 1 998 ? -24.366 -9.032 6.346 1.00 84.50 998 HIS A O 1
ATOM 8054 N N . LEU A 1 999 ? -24.541 -6.800 6.150 1.00 78.88 999 LEU A N 1
ATOM 8055 C CA . LEU A 1 999 ? -23.127 -6.561 5.832 1.00 78.88 999 LEU A CA 1
ATOM 8056 C C . LEU A 1 999 ? -22.198 -6.964 6.983 1.00 78.88 999 LEU A C 1
ATOM 8058 O O . LEU A 1 999 ? -21.105 -7.480 6.740 1.00 78.88 999 LEU A O 1
ATOM 8062 N N . ARG A 1 1000 ? -22.645 -6.793 8.234 1.00 83.31 1000 ARG A N 1
ATOM 8063 C CA . ARG A 1 1000 ? -21.863 -7.145 9.432 1.00 83.31 1000 ARG A CA 1
ATOM 8064 C C . ARG A 1 1000 ? -21.701 -8.652 9.599 1.00 83.31 1000 ARG A C 1
ATOM 8066 O O . ARG A 1 1000 ? -20.716 -9.104 10.175 1.00 83.31 1000 ARG A O 1
ATOM 8073 N N . THR A 1 1001 ? -22.600 -9.444 9.012 1.00 84.19 1001 THR A N 1
ATOM 8074 C CA . THR A 1 1001 ? -22.525 -10.913 9.052 1.00 84.19 1001 THR A CA 1
ATOM 8075 C C . THR A 1 1001 ? -21.348 -11.500 8.263 1.00 84.19 1001 THR A C 1
ATOM 8077 O O . THR A 1 1001 ? -21.043 -12.686 8.404 1.00 84.19 1001 THR A O 1
ATOM 8080 N N . ASN A 1 1002 ? -20.660 -10.686 7.454 1.00 78.62 1002 ASN A N 1
ATOM 8081 C CA . ASN A 1 1002 ? -19.431 -11.083 6.765 1.00 78.62 1002 ASN A CA 1
ATOM 8082 C C . ASN A 1 1002 ? -18.227 -11.169 7.715 1.00 78.62 1002 ASN A C 1
ATOM 8084 O O . ASN A 1 1002 ? -17.293 -11.931 7.462 1.00 78.62 1002 ASN A O 1
ATOM 8088 N N . HIS A 1 1003 ? -18.254 -10.407 8.810 1.00 79.12 1003 HIS A N 1
ATOM 8089 C CA . HIS A 1 1003 ? -17.180 -10.321 9.792 1.00 79.12 1003 HIS A CA 1
ATOM 8090 C C . HIS A 1 1003 ? -17.723 -10.691 11.171 1.00 79.12 1003 HIS A C 1
ATOM 8092 O O . HIS A 1 1003 ? -18.150 -9.830 11.936 1.00 79.12 1003 HIS A O 1
ATOM 8098 N N . ILE A 1 1004 ? -17.716 -11.990 11.477 1.00 85.88 1004 ILE A N 1
ATOM 8099 C CA . ILE A 1 1004 ? -18.158 -12.514 12.772 1.00 85.88 1004 ILE A CA 1
ATOM 8100 C C . ILE A 1 1004 ? -16.933 -12.961 13.563 1.00 85.88 1004 ILE A C 1
ATOM 8102 O O . ILE A 1 1004 ? -16.217 -13.875 13.150 1.00 85.88 1004 ILE A O 1
ATOM 8106 N N . TYR A 1 1005 ? -16.709 -12.314 14.699 1.00 85.50 1005 TYR A N 1
ATOM 8107 C CA . TYR A 1 1005 ? -15.692 -12.682 15.669 1.00 85.50 1005 TYR A CA 1
ATOM 8108 C C . TYR A 1 1005 ? -16.321 -13.561 16.740 1.00 85.50 1005 TYR A C 1
ATOM 8110 O O . TYR A 1 1005 ? -17.411 -13.274 17.226 1.00 85.50 1005 TYR A O 1
ATOM 8118 N N . VAL A 1 1006 ? -15.638 -14.643 17.096 1.00 86.75 1006 VAL A N 1
ATOM 8119 C CA . VAL A 1 1006 ? -16.061 -15.534 18.175 1.00 86.75 1006 VAL A CA 1
ATOM 8120 C C . VAL A 1 1006 ? -15.057 -15.395 19.306 1.00 86.75 1006 VAL A C 1
ATOM 8122 O O . VAL A 1 1006 ? -13.874 -15.687 19.122 1.00 86.75 1006 VAL A O 1
ATOM 8125 N N . ASN A 1 1007 ? -15.526 -14.914 20.453 1.00 81.50 1007 ASN A N 1
ATOM 8126 C CA . ASN A 1 1007 ? -14.729 -14.734 21.657 1.00 81.50 1007 ASN A CA 1
ATOM 8127 C C . ASN A 1 1007 ? -14.918 -15.969 22.550 1.00 81.50 1007 ASN A C 1
ATOM 8129 O O . ASN A 1 1007 ? -15.868 -16.049 23.327 1.00 81.50 1007 ASN A O 1
ATOM 8133 N N . SER A 1 1008 ? -14.048 -16.963 22.375 1.00 71.62 1008 SER A N 1
ATOM 8134 C CA . SER A 1 1008 ? -14.063 -18.228 23.119 1.00 71.62 1008 SER A CA 1
ATOM 8135 C C . SER A 1 1008 ? -12.791 -18.389 23.949 1.00 71.62 1008 SER A C 1
ATOM 8137 O O . SER A 1 1008 ? -11.711 -18.037 23.474 1.00 71.62 1008 SER A O 1
ATOM 8139 N N . ASP A 1 1009 ? -12.926 -18.957 25.147 1.00 69.69 1009 ASP A N 1
ATOM 8140 C CA . ASP A 1 1009 ? -11.800 -19.345 26.009 1.00 69.69 1009 ASP A CA 1
ATOM 8141 C C . ASP A 1 1009 ? -11.132 -20.650 25.511 1.00 69.69 1009 ASP A C 1
ATOM 8143 O O . ASP A 1 1009 ? -11.681 -21.336 24.637 1.00 69.69 1009 ASP A O 1
ATOM 8147 N N . ASP A 1 1010 ? -9.949 -20.985 26.037 1.00 67.69 1010 ASP A N 1
ATOM 8148 C CA . ASP A 1 1010 ? -9.220 -22.214 25.676 1.00 67.69 1010 ASP A CA 1
ATOM 8149 C C . ASP A 1 1010 ? -10.016 -23.491 26.025 1.00 67.69 1010 ASP A C 1
ATOM 8151 O O . ASP A 1 1010 ? -10.824 -23.518 26.956 1.00 67.69 1010 ASP A O 1
ATOM 8155 N N . ILE A 1 1011 ? -9.789 -24.572 25.265 1.00 66.88 1011 ILE A N 1
ATOM 8156 C CA . ILE A 1 1011 ? -10.527 -25.841 25.400 1.00 66.88 1011 ILE A CA 1
ATOM 8157 C C . ILE A 1 1011 ? -10.257 -26.455 26.782 1.00 66.88 1011 ILE A C 1
ATOM 8159 O O . ILE A 1 1011 ? -9.132 -26.861 27.070 1.00 66.88 1011 ILE A O 1
ATOM 8163 N N . LYS A 1 1012 ? -11.298 -26.575 27.615 1.00 71.31 1012 LYS A N 1
ATOM 8164 C CA . LYS A 1 1012 ? -11.262 -27.318 28.885 1.00 71.31 1012 LYS A CA 1
ATOM 8165 C C . LYS A 1 1012 ? -11.947 -28.673 28.694 1.00 71.31 1012 LYS A C 1
ATOM 8167 O O . LYS A 1 1012 ? -13.066 -28.735 28.192 1.00 71.31 1012 LYS A O 1
ATOM 8172 N N . GLU A 1 1013 ? -11.294 -29.759 29.112 1.00 63.47 1013 GLU A N 1
ATOM 8173 C CA . GLU A 1 1013 ? -11.767 -31.141 28.885 1.00 63.47 1013 GLU A CA 1
ATOM 8174 C C . GLU A 1 1013 ? -13.128 -31.452 29.545 1.00 63.47 1013 GLU A C 1
ATOM 8176 O O . GLU A 1 1013 ? -13.863 -32.308 29.059 1.00 63.47 1013 GLU A O 1
ATOM 8181 N N . ASN A 1 1014 ? -13.502 -30.713 30.597 1.00 71.25 1014 ASN A N 1
ATOM 8182 C CA . ASN A 1 1014 ? -14.733 -30.925 31.371 1.00 71.25 1014 ASN A CA 1
ATOM 8183 C C . ASN A 1 1014 ? -15.885 -29.957 31.023 1.00 71.25 1014 ASN A C 1
ATOM 8185 O O . ASN A 1 1014 ? -16.834 -29.851 31.795 1.00 71.25 1014 ASN A O 1
ATOM 8189 N N . THR A 1 1015 ? -15.821 -29.220 29.908 1.00 80.56 1015 THR A N 1
ATOM 8190 C CA . THR A 1 1015 ? -16.873 -28.255 29.521 1.00 80.56 1015 THR A CA 1
ATOM 8191 C C . THR A 1 1015 ? -17.556 -28.630 28.210 1.00 80.56 1015 THR A C 1
ATOM 8193 O O . THR A 1 1015 ? -16.909 -29.135 27.297 1.00 80.56 1015 THR A O 1
ATOM 8196 N N . TYR A 1 1016 ? -18.859 -28.349 28.101 1.00 88.38 1016 TYR A N 1
ATOM 8197 C CA . TYR A 1 1016 ? -19.607 -28.531 26.857 1.00 88.38 1016 TYR A CA 1
ATOM 8198 C C . TYR A 1 1016 ? -19.168 -27.533 25.779 1.00 88.38 1016 TYR A C 1
ATOM 8200 O O . TYR A 1 1016 ? -18.970 -26.349 26.057 1.00 88.38 1016 TYR A O 1
ATOM 8208 N N . THR A 1 1017 ? -19.091 -27.999 24.533 1.00 89.94 1017 THR A N 1
ATOM 8209 C CA . THR A 1 1017 ? -18.846 -27.148 23.361 1.00 89.94 1017 THR A CA 1
ATOM 8210 C C . THR A 1 1017 ? -20.146 -26.936 22.596 1.00 89.94 1017 THR A C 1
ATOM 8212 O O . THR A 1 1017 ? -20.778 -27.899 22.159 1.00 89.94 1017 THR A O 1
ATOM 8215 N N . TYR A 1 1018 ? -20.526 -25.679 22.372 1.00 92.44 1018 TYR A N 1
ATOM 8216 C CA . TYR A 1 1018 ? -21.758 -25.333 21.662 1.00 92.44 1018 TYR A CA 1
ATOM 8217 C C . TYR A 1 1018 ? -21.477 -25.072 20.184 1.00 92.44 1018 TYR A C 1
ATOM 8219 O O . TYR A 1 1018 ? -20.502 -24.407 19.832 1.00 92.44 1018 TYR A O 1
ATOM 8227 N N . VAL A 1 1019 ? -22.335 -25.570 19.298 1.00 93.31 1019 VAL A N 1
ATOM 8228 C CA . VAL A 1 1019 ? -22.207 -25.382 17.848 1.00 93.31 1019 VAL A CA 1
ATOM 8229 C C . VAL A 1 1019 ? -23.435 -24.652 17.324 1.00 93.31 1019 VAL A C 1
ATOM 8231 O O . VAL A 1 1019 ? -24.545 -25.181 17.354 1.00 93.31 1019 VAL A O 1
ATOM 8234 N N . MET A 1 1020 ? -23.221 -23.437 16.822 1.00 93.88 1020 MET A N 1
ATOM 8235 C CA . MET A 1 1020 ? -24.259 -22.562 16.288 1.00 93.88 1020 MET A CA 1
ATOM 8236 C C . MET A 1 1020 ? -24.253 -22.580 14.747 1.00 93.88 1020 MET A C 1
ATOM 8238 O O . MET A 1 1020 ? -23.227 -22.266 14.128 1.00 93.88 1020 MET A O 1
ATOM 8242 N N . PRO A 1 1021 ? -25.386 -22.903 14.097 1.00 95.12 1021 PRO A N 1
ATOM 8243 C CA . PRO A 1 1021 ? -25.538 -22.787 12.650 1.00 95.12 1021 PRO A CA 1
ATOM 8244 C C . PRO A 1 1021 ? -25.412 -21.342 12.168 1.00 95.12 1021 PRO A C 1
ATOM 8246 O O . PRO A 1 1021 ? -26.080 -20.437 12.682 1.00 95.12 1021 PRO A O 1
ATOM 8249 N N . LYS A 1 1022 ? -24.617 -21.104 11.116 1.00 91.62 1022 LYS A N 1
ATOM 8250 C CA . LYS A 1 1022 ? -24.477 -19.743 10.571 1.00 91.62 1022 LYS A CA 1
ATOM 8251 C C . LYS A 1 1022 ? -25.765 -19.198 9.966 1.00 91.62 1022 LYS A C 1
ATOM 8253 O O . LYS A 1 1022 ? -25.947 -17.985 9.978 1.00 91.62 1022 LYS A O 1
ATOM 8258 N N . ASN A 1 1023 ? -26.649 -20.043 9.433 1.00 93.94 1023 ASN A N 1
ATOM 8259 C CA . ASN A 1 1023 ? -27.902 -19.579 8.832 1.00 93.94 1023 ASN A CA 1
ATOM 8260 C C . ASN A 1 1023 ? -28.825 -18.929 9.879 1.00 93.94 1023 ASN A C 1
ATOM 8262 O O . ASN A 1 1023 ? -29.323 -17.829 9.636 1.00 93.94 1023 ASN A O 1
ATOM 8266 N N . ILE A 1 1024 ? -28.974 -19.552 11.057 1.00 94.06 1024 ILE A N 1
ATOM 8267 C CA . ILE A 1 1024 ? -29.729 -18.982 12.180 1.00 94.06 1024 ILE A CA 1
ATOM 8268 C C . ILE A 1 1024 ? -29.064 -17.688 12.640 1.00 94.06 1024 ILE A C 1
ATOM 8270 O O . ILE A 1 1024 ? -29.737 -16.667 12.727 1.00 94.06 1024 ILE A O 1
ATOM 8274 N N . LEU A 1 1025 ? -27.751 -17.699 12.895 1.00 94.25 1025 LEU A N 1
ATOM 8275 C CA . LEU A 1 1025 ? -27.059 -16.513 13.409 1.00 94.25 1025 LEU A CA 1
ATOM 8276 C C . LEU A 1 1025 ? -27.184 -15.319 12.454 1.00 94.25 1025 LEU A C 1
ATOM 8278 O O . LEU A 1 1025 ? -27.497 -14.211 12.883 1.00 94.25 1025 LEU A O 1
ATOM 8282 N N . LYS A 1 1026 ? -26.993 -15.548 11.149 1.00 93.00 1026 LYS A N 1
ATOM 8283 C CA . LYS A 1 1026 ? -27.177 -14.517 10.121 1.00 93.00 1026 LYS A CA 1
ATOM 8284 C C . LYS A 1 1026 ? -28.588 -13.951 10.158 1.00 93.00 1026 LYS A C 1
ATOM 8286 O O . LYS A 1 1026 ? -28.741 -12.733 10.172 1.00 93.00 1026 LYS A O 1
ATOM 8291 N N . ARG A 1 1027 ? -29.605 -14.818 10.209 1.00 94.38 1027 ARG A N 1
ATOM 8292 C CA . ARG A 1 1027 ? -30.996 -14.366 10.239 1.00 94.38 1027 ARG A CA 1
ATOM 8293 C C . ARG A 1 1027 ? -31.308 -13.597 11.523 1.00 94.38 1027 ARG A C 1
ATOM 8295 O O . ARG A 1 1027 ? -31.888 -12.522 11.431 1.00 94.38 1027 ARG A O 1
ATOM 8302 N N . PHE A 1 1028 ? -30.859 -14.090 12.677 1.00 95.56 1028 PHE A N 1
ATOM 8303 C CA . PHE A 1 1028 ? -31.027 -13.439 13.979 1.00 95.56 1028 PHE A CA 1
ATOM 8304 C C . PHE A 1 1028 ? -30.422 -12.025 13.999 1.00 95.56 1028 PHE A C 1
ATOM 8306 O O . PHE A 1 1028 ? -31.056 -11.088 14.471 1.00 95.56 1028 PHE A O 1
ATOM 8313 N N . ILE A 1 1029 ? -29.244 -11.837 13.393 1.00 94.00 1029 ILE A N 1
ATOM 8314 C CA . ILE A 1 1029 ? -28.634 -10.510 13.229 1.00 94.00 1029 ILE A CA 1
ATOM 8315 C C . ILE A 1 1029 ? -29.470 -9.634 12.282 1.00 94.00 1029 ILE A C 1
ATOM 8317 O O . ILE A 1 1029 ? -29.729 -8.478 12.597 1.00 94.00 1029 ILE A O 1
ATOM 8321 N N . THR A 1 1030 ? -29.935 -10.154 11.140 1.00 92.81 1030 THR A N 1
ATOM 8322 C CA . THR A 1 1030 ? -30.694 -9.340 10.167 1.00 92.81 1030 THR A CA 1
ATOM 8323 C C . THR A 1 1030 ? -32.051 -8.864 10.676 1.00 92.81 1030 THR A C 1
ATOM 8325 O O . THR A 1 1030 ? -32.511 -7.813 10.251 1.00 92.81 1030 THR A O 1
ATOM 8328 N N . ILE A 1 1031 ? -32.691 -9.602 11.588 1.00 94.56 1031 ILE A N 1
ATOM 8329 C CA . ILE A 1 1031 ? -33.997 -9.214 12.145 1.00 94.56 1031 ILE A CA 1
ATOM 8330 C C . ILE A 1 1031 ? -33.896 -8.238 13.327 1.00 94.56 1031 ILE A C 1
ATOM 8332 O O . ILE A 1 1031 ? -34.930 -7.839 13.857 1.00 94.56 1031 ILE A O 1
ATOM 8336 N N . SER A 1 1032 ? -32.684 -7.895 13.767 1.00 93.62 1032 SER A N 1
ATOM 8337 C CA . SER A 1 1032 ? -32.427 -7.100 14.973 1.00 93.62 1032 SER A CA 1
ATOM 8338 C C . SER A 1 1032 ? -32.417 -5.586 14.726 1.00 93.62 1032 SER A C 1
ATOM 8340 O O . SER A 1 1032 ? -32.533 -5.127 13.591 1.00 93.62 1032 SER A O 1
ATOM 8342 N N . ASP A 1 1033 ? -32.280 -4.805 15.802 1.00 91.69 1033 ASP A N 1
ATOM 8343 C CA . ASP A 1 1033 ? -31.982 -3.370 15.748 1.00 91.69 1033 ASP A CA 1
ATOM 8344 C C . ASP A 1 1033 ? -30.559 -3.101 16.260 1.00 91.69 1033 ASP A C 1
ATOM 8346 O O . ASP A 1 1033 ? -30.030 -3.821 17.105 1.00 91.69 1033 ASP A O 1
ATOM 8350 N N . LEU A 1 1034 ? -29.943 -2.023 15.776 1.00 85.44 1034 LEU A N 1
ATOM 8351 C CA . LEU A 1 1034 ? -28.589 -1.624 16.172 1.00 85.44 1034 LEU A CA 1
ATOM 8352 C C . LEU A 1 1034 ? -28.499 -1.145 17.625 1.00 85.44 1034 LEU A C 1
ATOM 8354 O O . LEU A 1 1034 ? -27.407 -1.138 18.191 1.00 85.44 1034 LEU A O 1
ATOM 8358 N N . ARG A 1 1035 ? -29.616 -0.689 18.204 1.00 86.12 1035 ARG A N 1
ATOM 8359 C CA . ARG A 1 1035 ? -29.650 -0.086 19.539 1.00 86.12 1035 ARG A CA 1
ATOM 8360 C C . ARG A 1 1035 ? -30.512 -0.872 20.516 1.00 86.12 1035 ARG A C 1
ATOM 8362 O O . ARG A 1 1035 ? -30.098 -1.049 21.656 1.00 86.12 1035 ARG A O 1
ATOM 8369 N N . THR A 1 1036 ? -31.703 -1.280 20.095 1.00 91.06 1036 THR A N 1
ATOM 8370 C CA . THR A 1 1036 ? -32.643 -2.036 20.919 1.00 91.06 1036 THR A CA 1
ATOM 8371 C C . THR A 1 1036 ? -32.291 -3.524 20.909 1.00 91.06 1036 THR A C 1
ATOM 8373 O O . THR A 1 1036 ? -32.135 -4.121 19.845 1.00 91.06 1036 THR A O 1
ATOM 8376 N N . GLN A 1 1037 ? -32.184 -4.125 22.094 1.00 93.06 1037 GLN A N 1
ATOM 8377 C CA . GLN A 1 1037 ? -31.879 -5.546 22.234 1.00 93.06 1037 GLN A CA 1
ATOM 8378 C C . GLN A 1 1037 ? -33.074 -6.426 21.850 1.00 93.06 1037 GLN A C 1
ATOM 8380 O O . GLN A 1 1037 ? -34.227 -6.086 22.126 1.00 93.06 1037 GLN A O 1
ATOM 8385 N N . ILE A 1 1038 ? -32.783 -7.570 21.233 1.00 95.38 1038 ILE A N 1
ATOM 8386 C CA . ILE A 1 1038 ? -33.736 -8.656 20.972 1.00 95.38 1038 ILE A CA 1
ATOM 8387 C C . ILE A 1 1038 ? -33.148 -9.975 21.467 1.00 95.38 1038 ILE A C 1
ATOM 8389 O O . ILE A 1 1038 ? -31.928 -10.119 21.502 1.00 95.38 1038 ILE A O 1
ATOM 8393 N N . ALA A 1 1039 ? -33.994 -10.943 21.796 1.00 95.88 1039 ALA A N 1
ATOM 8394 C CA . ALA A 1 1039 ? -33.611 -12.245 22.320 1.00 95.88 1039 ALA A CA 1
ATOM 8395 C C . ALA A 1 1039 ? -34.357 -13.420 21.672 1.00 95.88 1039 ALA A C 1
ATOM 8397 O O . ALA A 1 1039 ? -35.417 -13.266 21.067 1.00 95.88 1039 ALA A O 1
ATOM 8398 N N . GLY A 1 1040 ? -33.797 -14.618 21.817 1.00 95.25 1040 GLY A N 1
ATOM 8399 C CA . GLY A 1 1040 ? -34.423 -15.884 21.448 1.00 95.25 1040 GLY A CA 1
ATOM 8400 C C . GLY A 1 1040 ? -33.949 -17.030 22.339 1.00 95.25 1040 GLY A C 1
ATOM 8401 O O . GLY A 1 1040 ? -32.800 -17.048 22.777 1.00 95.25 1040 GLY A O 1
ATOM 8402 N N . PHE A 1 1041 ? -34.820 -17.999 22.607 1.00 95.06 1041 PHE A N 1
ATOM 8403 C CA . PHE A 1 1041 ? -34.477 -19.213 23.348 1.00 95.06 1041 PHE A CA 1
ATOM 8404 C C . PHE A 1 1041 ? -33.830 -20.245 22.425 1.00 95.06 1041 PHE A C 1
ATOM 8406 O O . PHE A 1 1041 ? -34.292 -20.456 21.308 1.00 95.06 1041 PHE A O 1
ATOM 8413 N N . MET A 1 1042 ? -32.762 -20.892 22.880 1.00 95.31 1042 MET A N 1
ATOM 8414 C CA . MET A 1 1042 ? -31.988 -21.858 22.100 1.00 95.31 1042 MET A CA 1
ATOM 8415 C C . MET A 1 1042 ? -32.332 -23.284 22.518 1.00 95.31 1042 MET A C 1
ATOM 8417 O O . MET A 1 1042 ? -32.286 -23.612 23.702 1.00 95.31 1042 MET A O 1
ATOM 8421 N N . TYR A 1 1043 ? -32.605 -24.137 21.536 1.00 94.88 1043 TYR A N 1
ATOM 8422 C CA . TYR A 1 1043 ? -32.898 -25.557 21.718 1.00 94.88 1043 TYR A CA 1
ATOM 8423 C C . TYR A 1 1043 ? -32.008 -26.399 20.809 1.00 94.88 1043 TYR A C 1
ATOM 8425 O O . TYR A 1 1043 ? -31.687 -26.011 19.676 1.00 94.88 1043 TYR A O 1
ATOM 8433 N N . GLY A 1 1044 ? -31.591 -27.561 21.296 1.00 94.00 1044 GLY A N 1
ATOM 8434 C CA . GLY A 1 1044 ? -30.650 -28.400 20.572 1.00 94.00 1044 GLY A CA 1
ATOM 8435 C C . GLY A 1 1044 ? -30.558 -29.819 21.095 1.00 94.00 1044 GLY A C 1
ATOM 8436 O O . GLY A 1 1044 ? -31.357 -30.254 21.916 1.00 94.00 1044 GLY A O 1
ATOM 8437 N N . VAL A 1 1045 ? -29.581 -30.548 20.569 1.00 93.88 1045 VAL A N 1
ATOM 8438 C CA . VAL A 1 1045 ? -29.328 -31.943 20.928 1.00 93.88 1045 VAL A CA 1
ATOM 8439 C C . VAL A 1 1045 ? -27.835 -32.239 20.818 1.00 93.88 1045 VAL A C 1
ATOM 8441 O O . VAL A 1 1045 ? -27.113 -31.597 20.047 1.00 93.88 1045 VAL A O 1
ATOM 8444 N N . SER A 1 1046 ? -27.354 -33.203 21.597 1.00 92.62 1046 SER A N 1
ATOM 8445 C CA . SER A 1 1046 ? -26.009 -33.748 21.417 1.00 92.62 1046 SER A CA 1
ATOM 8446 C C . SER A 1 1046 ? -25.991 -34.805 20.316 1.00 92.62 1046 SER A C 1
ATOM 8448 O O . SER A 1 1046 ? -26.853 -35.686 20.316 1.00 92.62 1046 SER A O 1
ATOM 8450 N N . PRO A 1 1047 ? -25.012 -34.777 19.397 1.00 90.00 1047 PRO A N 1
ATOM 8451 C CA . PRO A 1 1047 ? -24.852 -35.850 18.428 1.00 90.00 1047 PRO A CA 1
ATOM 8452 C C . PRO A 1 1047 ? -24.533 -37.179 19.146 1.00 90.00 1047 PRO A C 1
ATOM 8454 O O . PRO A 1 1047 ? -23.825 -37.159 20.159 1.00 90.00 1047 PRO A O 1
ATOM 8457 N N . PRO A 1 1048 ? -24.994 -38.336 18.624 1.00 86.31 1048 PRO A N 1
ATOM 8458 C CA . PRO A 1 1048 ? -24.823 -39.638 19.283 1.00 86.31 1048 PRO A CA 1
ATOM 8459 C C . PRO A 1 1048 ? -23.360 -39.987 19.580 1.00 86.31 1048 PRO A C 1
ATOM 8461 O O . PRO A 1 1048 ? -23.058 -40.603 20.598 1.00 86.31 1048 PRO A O 1
ATOM 8464 N N . ASP A 1 1049 ? -22.454 -39.544 18.706 1.00 87.25 1049 ASP A N 1
ATOM 8465 C CA . ASP A 1 1049 ? -21.024 -39.850 18.772 1.00 87.25 1049 ASP A CA 1
ATOM 8466 C C . ASP A 1 1049 ? -20.245 -38.932 19.734 1.00 87.25 1049 ASP A C 1
ATOM 8468 O O . ASP A 1 1049 ? -19.100 -39.227 20.074 1.00 87.25 1049 ASP A O 1
ATOM 8472 N N . ALA A 1 1050 ? -20.825 -37.801 20.162 1.00 86.88 1050 ALA A N 1
ATOM 8473 C CA . ALA A 1 1050 ? -20.133 -36.804 20.981 1.00 86.88 1050 ALA A CA 1
ATOM 8474 C C . ALA A 1 1050 ? -21.081 -36.119 21.992 1.00 86.88 1050 ALA A C 1
ATOM 8476 O O . ALA A 1 1050 ? -21.600 -35.033 21.722 1.00 86.88 1050 ALA A O 1
ATOM 8477 N N . PRO A 1 1051 ? -21.260 -36.692 23.199 1.00 86.81 1051 PRO A N 1
ATOM 8478 C CA . PRO A 1 1051 ? -22.190 -36.166 24.206 1.00 86.81 1051 PRO A CA 1
ATOM 8479 C C . PRO A 1 1051 ? -21.765 -34.808 24.792 1.00 86.81 1051 PRO A C 1
ATOM 8481 O O . PRO A 1 1051 ? -22.605 -34.046 25.271 1.00 86.81 1051 PRO A O 1
ATOM 8484 N N . ASN A 1 1052 ? -20.472 -34.474 24.720 1.00 87.75 1052 ASN A N 1
ATOM 8485 C CA . ASN A 1 1052 ? -19.931 -33.197 25.197 1.00 87.75 1052 ASN A CA 1
ATOM 8486 C C . ASN A 1 1052 ? -20.150 -32.041 24.201 1.00 87.75 1052 ASN A C 1
ATOM 8488 O O . ASN A 1 1052 ? -19.865 -30.887 24.519 1.00 87.75 1052 ASN A O 1
ATOM 8492 N N . VAL A 1 1053 ? -20.662 -32.327 23.000 1.00 90.38 1053 VAL A N 1
ATOM 8493 C CA . VAL A 1 1053 ? -20.994 -31.314 21.993 1.00 90.38 1053 VAL A CA 1
ATOM 8494 C C . VAL A 1 1053 ? -22.498 -31.058 22.020 1.00 90.38 1053 VAL A C 1
ATOM 8496 O O . VAL A 1 1053 ? -23.294 -31.993 22.096 1.00 90.38 1053 VAL A O 1
ATOM 8499 N N . LYS A 1 1054 ? -22.896 -29.788 21.961 1.00 93.06 1054 LYS A N 1
ATOM 8500 C CA . LYS A 1 1054 ? -24.294 -29.344 21.943 1.00 93.06 1054 LYS A CA 1
ATOM 8501 C C . LYS A 1 1054 ? -24.569 -28.609 20.637 1.00 93.06 1054 LYS A C 1
ATOM 8503 O O . LYS A 1 1054 ? -24.073 -27.503 20.426 1.00 93.06 1054 LYS A O 1
ATOM 8508 N N . GLU A 1 1055 ? -25.334 -29.221 19.738 1.00 94.19 1055 GLU A N 1
ATOM 8509 C CA . GLU A 1 1055 ? -25.705 -28.604 18.463 1.00 94.19 1055 GLU A CA 1
ATOM 8510 C C . GLU A 1 1055 ? -27.022 -27.842 18.607 1.00 94.19 1055 GLU A C 1
ATOM 8512 O O . GLU A 1 1055 ? -28.063 -28.436 18.887 1.00 94.19 1055 GLU A O 1
ATOM 8517 N N . ILE A 1 1056 ? -26.994 -26.527 18.381 1.00 95.56 1056 ILE A N 1
ATOM 8518 C CA . ILE A 1 1056 ? -28.198 -25.690 18.404 1.00 95.56 1056 ILE A CA 1
ATOM 8519 C C . ILE A 1 1056 ? -28.979 -25.941 17.112 1.00 95.56 1056 ILE A C 1
ATOM 8521 O O . ILE A 1 1056 ? -28.486 -25.665 16.018 1.00 95.56 1056 ILE A O 1
ATOM 8525 N N . ARG A 1 1057 ? -30.200 -26.470 17.225 1.00 93.94 1057 ARG A N 1
ATOM 8526 C CA . ARG A 1 1057 ? -31.052 -26.832 16.078 1.00 93.94 1057 ARG A CA 1
ATOM 8527 C C . ARG A 1 1057 ? -32.187 -25.842 15.853 1.00 93.94 1057 ARG A C 1
ATOM 8529 O O . ARG A 1 1057 ? -32.548 -25.598 14.703 1.00 93.94 1057 ARG A O 1
ATOM 8536 N N . CYS A 1 1058 ? -32.702 -25.251 16.926 1.00 94.69 1058 CYS A N 1
ATOM 8537 C CA . CYS A 1 1058 ? -33.838 -24.343 16.884 1.00 94.69 1058 CYS A CA 1
ATOM 8538 C C . CYS A 1 1058 ? -33.580 -23.097 17.737 1.00 94.69 1058 CYS A C 1
ATOM 8540 O O . CYS A 1 1058 ? -33.046 -23.193 18.844 1.00 94.69 1058 CYS A O 1
ATOM 8542 N N . VAL A 1 1059 ? -33.992 -21.930 17.233 1.00 96.19 1059 VAL A N 1
ATOM 8543 C CA . VAL A 1 1059 ? -34.122 -20.704 18.032 1.00 96.19 1059 VAL A CA 1
ATOM 8544 C C . VAL A 1 1059 ? -35.581 -20.266 18.051 1.00 96.19 1059 VAL A C 1
ATOM 8546 O O . VAL A 1 1059 ? -36.173 -19.993 17.010 1.00 96.19 1059 VAL A O 1
ATOM 8549 N N . VAL A 1 1060 ? -36.163 -20.180 19.242 1.00 95.62 1060 VAL A N 1
ATOM 8550 C CA . VAL A 1 1060 ? -37.535 -19.713 19.448 1.00 95.62 1060 VAL A CA 1
ATOM 8551 C C . VAL A 1 1060 ? -37.513 -18.218 19.735 1.00 95.62 1060 VAL A C 1
ATOM 8553 O O . VAL A 1 1060 ? -36.833 -17.782 20.661 1.00 95.62 1060 VAL A O 1
ATOM 8556 N N . ILE A 1 1061 ? -38.256 -17.425 18.968 1.00 95.38 1061 ILE A N 1
ATOM 8557 C CA . ILE A 1 1061 ? -38.416 -15.989 19.212 1.00 95.38 1061 ILE A CA 1
ATOM 8558 C C . ILE A 1 1061 ? -39.713 -15.785 20.008 1.00 95.38 1061 ILE A C 1
ATOM 8560 O O . ILE A 1 1061 ? -40.790 -15.930 19.434 1.00 95.38 1061 ILE A O 1
ATOM 8564 N N . PRO A 1 1062 ? -39.659 -15.470 21.312 1.00 93.50 1062 PRO A N 1
ATOM 8565 C CA . PRO A 1 1062 ? -40.867 -15.188 22.081 1.00 93.50 1062 PRO A CA 1
ATOM 8566 C C . PRO A 1 1062 ? -41.403 -13.772 21.787 1.00 93.50 1062 PRO A C 1
ATOM 8568 O O . PRO A 1 1062 ? -40.656 -12.919 21.284 1.00 93.50 1062 PRO A O 1
ATOM 8571 N N . PRO A 1 1063 ? -42.672 -13.487 22.143 1.00 94.19 1063 PRO A N 1
ATOM 8572 C CA . PRO A 1 1063 ? -43.163 -12.118 22.305 1.00 94.19 1063 PRO A CA 1
ATOM 8573 C C . PRO A 1 1063 ? -42.219 -11.331 23.213 1.00 94.19 1063 PRO A C 1
ATOM 8575 O O . PRO A 1 1063 ? -41.872 -11.825 24.274 1.00 94.19 1063 PRO A O 1
ATOM 8578 N N . GLN A 1 1064 ? -41.768 -10.142 22.827 1.00 93.44 1064 GLN A N 1
ATOM 8579 C CA . GLN A 1 1064 ? -40.774 -9.394 23.600 1.00 93.44 1064 GLN A CA 1
ATOM 8580 C C . GLN A 1 1064 ? -40.772 -7.903 23.270 1.00 93.44 1064 GLN A C 1
ATOM 8582 O O . GLN A 1 1064 ? -41.179 -7.478 22.186 1.00 93.44 1064 GLN A O 1
ATOM 8587 N N . TRP A 1 1065 ? -40.229 -7.108 24.186 1.00 92.75 1065 TRP A N 1
ATOM 8588 C CA . TRP A 1 1065 ? -39.814 -5.730 23.930 1.00 92.75 1065 TRP A CA 1
ATOM 8589 C C . TRP A 1 1065 ? -38.463 -5.475 24.602 1.00 92.75 1065 TRP A C 1
ATOM 8591 O O . TRP A 1 1065 ? -38.086 -6.163 25.551 1.00 92.75 1065 TRP A O 1
ATOM 8601 N N . GLY A 1 1066 ? -37.702 -4.521 24.081 1.00 89.38 1066 GLY A N 1
ATOM 8602 C CA . GLY A 1 1066 ? -36.309 -4.328 24.459 1.00 89.38 1066 GLY A CA 1
ATOM 8603 C C . GLY A 1 1066 ? -35.966 -2.869 24.687 1.00 89.38 1066 GLY A C 1
ATOM 8604 O O . GLY A 1 1066 ? -36.521 -1.956 24.076 1.00 89.38 1066 GLY A O 1
ATOM 8605 N N . THR A 1 1067 ? -34.983 -2.648 25.543 1.00 88.38 1067 THR A N 1
ATOM 8606 C CA . THR A 1 1067 ? -34.305 -1.367 25.706 1.00 88.38 1067 THR A CA 1
ATOM 8607 C C . THR A 1 1067 ? -32.897 -1.460 25.115 1.00 88.38 1067 THR A C 1
ATOM 8609 O O . THR A 1 1067 ? -32.556 -2.410 24.414 1.00 88.38 1067 THR A O 1
ATOM 8612 N N . HIS A 1 1068 ? -32.066 -0.446 25.351 1.00 84.56 1068 HIS A N 1
ATOM 8613 C CA . HIS A 1 1068 ? -30.653 -0.499 24.972 1.00 84.56 1068 HIS A CA 1
ATOM 8614 C C . HIS A 1 1068 ? -29.804 -1.325 25.955 1.00 84.56 1068 HIS A C 1
ATOM 8616 O O . HIS A 1 1068 ? -28.670 -1.668 25.627 1.00 84.56 1068 HIS A O 1
ATOM 8622 N N . GLN A 1 1069 ? -30.341 -1.644 27.140 1.00 83.69 1069 GLN A N 1
ATOM 8623 C CA . GLN A 1 1069 ? -29.624 -2.353 28.207 1.00 83.69 1069 GLN A CA 1
ATOM 8624 C C . GLN A 1 1069 ? -30.197 -3.752 28.468 1.00 83.69 1069 GLN A C 1
ATOM 8626 O O . GLN A 1 1069 ? -29.433 -4.690 28.649 1.00 83.69 1069 GLN A O 1
ATOM 8631 N N . THR A 1 1070 ? -31.523 -3.900 28.409 1.00 88.31 1070 THR A N 1
ATOM 8632 C CA . THR A 1 1070 ? -32.248 -5.133 28.746 1.00 88.31 1070 THR A CA 1
ATOM 8633 C C . THR A 1 1070 ? -33.245 -5.545 27.677 1.00 88.31 1070 THR A C 1
ATOM 8635 O O . THR A 1 1070 ? -33.711 -4.727 26.884 1.00 88.31 1070 THR A O 1
ATOM 8638 N N . VAL A 1 1071 ? -33.661 -6.807 27.735 1.00 91.56 1071 VAL A N 1
ATOM 8639 C CA . VAL A 1 1071 ? -34.823 -7.338 27.021 1.00 91.56 1071 VAL A CA 1
ATOM 8640 C C . VAL A 1 1071 ? -35.836 -7.893 28.021 1.00 91.56 1071 VAL A C 1
ATOM 8642 O O . VAL A 1 1071 ? -35.468 -8.494 29.029 1.00 91.56 1071 VAL A O 1
ATOM 8645 N N . HIS A 1 1072 ? -37.119 -7.671 27.755 1.00 90.56 1072 HIS A N 1
ATOM 8646 C CA . HIS A 1 1072 ? -38.218 -8.142 28.587 1.00 90.56 1072 HIS A CA 1
ATOM 8647 C C . HIS A 1 1072 ? -38.942 -9.287 27.883 1.00 90.56 1072 HIS A C 1
ATOM 8649 O O . HIS A 1 1072 ? -39.435 -9.131 26.763 1.00 90.56 1072 HIS A O 1
ATOM 8655 N N . LEU A 1 1073 ? -39.001 -10.432 28.564 1.00 90.44 1073 LEU A N 1
ATOM 8656 C CA . LEU A 1 1073 ? -39.544 -11.691 28.060 1.00 90.44 1073 LEU A CA 1
ATOM 8657 C C . LEU A 1 1073 ? -40.748 -12.141 28.912 1.00 90.44 1073 LEU A C 1
ATOM 8659 O O . LEU A 1 1073 ? -40.801 -11.816 30.101 1.00 90.44 1073 LEU A O 1
ATOM 8663 N N . PRO A 1 1074 ? -41.708 -12.884 28.337 1.00 88.56 1074 PRO A N 1
ATOM 8664 C CA . PRO A 1 1074 ? -42.764 -13.560 29.072 1.00 88.56 1074 PRO A CA 1
ATOM 8665 C C . PRO A 1 1074 ? -42.185 -14.604 30.027 1.00 88.56 1074 PRO A C 1
ATOM 8667 O O . PRO A 1 1074 ? -41.175 -15.243 29.734 1.00 88.56 1074 PRO A O 1
ATOM 8670 N N . ASN A 1 1075 ? -42.863 -14.809 31.152 1.00 83.12 1075 ASN A N 1
ATOM 8671 C CA . ASN A 1 1075 ? -42.515 -15.835 32.132 1.00 83.12 1075 ASN A CA 1
ATOM 8672 C C . ASN A 1 1075 ? -42.829 -17.250 31.619 1.00 83.12 1075 ASN A C 1
ATOM 8674 O O . ASN A 1 1075 ? -42.190 -18.211 32.045 1.00 83.12 1075 ASN A O 1
ATOM 8678 N N . THR A 1 1076 ? -43.808 -17.381 30.720 1.00 81.19 1076 THR A N 1
ATOM 8679 C CA . THR A 1 1076 ? -44.233 -18.660 30.142 1.00 81.19 1076 THR A CA 1
ATOM 8680 C C . THR A 1 1076 ? -43.207 -19.155 29.120 1.00 81.19 1076 THR A C 1
ATOM 8682 O O . THR A 1 1076 ? -42.897 -18.458 28.146 1.00 81.19 1076 THR A O 1
ATOM 8685 N N . LEU A 1 1077 ? -42.683 -20.366 29.329 1.00 81.00 1077 LEU A N 1
ATOM 8686 C CA . LEU A 1 1077 ? -41.779 -21.016 28.381 1.00 81.00 1077 LEU A CA 1
ATOM 8687 C C . LEU A 1 1077 ? -42.506 -21.447 27.094 1.00 81.00 1077 LEU A C 1
ATOM 8689 O O . LEU A 1 1077 ? -43.718 -21.662 27.110 1.00 81.00 1077 LEU A O 1
ATOM 8693 N N . PRO A 1 1078 ? -41.770 -21.572 25.979 1.00 84.12 1078 PRO A N 1
ATOM 8694 C CA . PRO A 1 1078 ? -42.333 -22.011 24.713 1.00 84.12 1078 PRO A CA 1
ATOM 8695 C C . PRO A 1 1078 ? -42.681 -23.507 24.730 1.00 84.12 1078 PRO A C 1
ATOM 8697 O O . PRO A 1 1078 ? -41.835 -24.336 25.058 1.00 84.12 1078 PRO A O 1
ATOM 8700 N N . GLU A 1 1079 ? -43.901 -23.847 24.308 1.00 83.69 1079 GLU A N 1
ATOM 8701 C CA . GLU A 1 1079 ? -44.376 -25.226 24.125 1.00 83.69 1079 GLU A CA 1
ATOM 8702 C C . GLU A 1 1079 ? -44.737 -25.462 22.649 1.00 83.69 1079 GLU A C 1
ATOM 8704 O O . GLU A 1 1079 ? -45.464 -24.668 22.045 1.00 83.69 1079 GLU A O 1
ATOM 8709 N N . HIS A 1 1080 ? -44.200 -26.530 22.048 1.00 89.44 1080 HIS A N 1
ATOM 8710 C CA . HIS A 1 1080 ? -44.471 -26.933 20.664 1.00 89.44 1080 HIS A CA 1
ATOM 8711 C C . HIS A 1 1080 ? -44.000 -28.379 20.427 1.00 89.44 1080 HIS A C 1
ATOM 8713 O O . HIS A 1 1080 ? -42.937 -28.744 20.913 1.00 89.44 1080 HIS A O 1
ATOM 8719 N N . GLU A 1 1081 ? -44.716 -29.159 19.609 1.00 89.06 1081 GLU A N 1
ATOM 8720 C CA . GLU A 1 1081 ? -44.424 -30.584 19.320 1.00 89.06 1081 GLU A CA 1
ATOM 8721 C C . GLU A 1 1081 ? -42.975 -30.825 18.844 1.00 89.06 1081 GLU A C 1
ATOM 8723 O O . GLU A 1 1081 ? -42.320 -31.787 19.223 1.00 89.06 1081 GLU A O 1
ATOM 8728 N N . GLN A 1 1082 ? -42.415 -29.901 18.057 1.00 86.75 1082 GLN A N 1
ATOM 8729 C CA . GLN A 1 1082 ? -41.027 -29.999 17.566 1.00 86.75 1082 GLN A CA 1
ATOM 8730 C C . GLN A 1 1082 ? -39.944 -29.751 18.631 1.00 86.75 1082 GLN A C 1
ATOM 8732 O O . GLN A 1 1082 ? -38.763 -29.953 18.349 1.00 86.75 1082 GLN A O 1
ATOM 8737 N N . LEU A 1 1083 ? -40.316 -29.263 19.817 1.00 88.94 1083 LEU A N 1
ATOM 8738 C CA . LEU A 1 1083 ? -39.386 -29.045 20.926 1.00 88.94 1083 LEU A CA 1
ATOM 8739 C C . LEU A 1 1083 ? -39.274 -30.270 21.840 1.00 88.94 1083 LEU A C 1
ATOM 8741 O O . LEU A 1 1083 ? -38.328 -30.320 22.618 1.00 88.94 1083 LEU A O 1
ATOM 8745 N N . ASP A 1 1084 ? -40.174 -31.251 21.728 1.00 86.38 1084 ASP A N 1
ATOM 8746 C CA . ASP A 1 1084 ? -40.229 -32.406 22.637 1.00 86.38 1084 ASP A CA 1
ATOM 8747 C C . ASP A 1 1084 ? -38.955 -33.269 22.574 1.00 86.38 1084 ASP A C 1
ATOM 8749 O O . ASP A 1 1084 ? -38.487 -33.772 23.5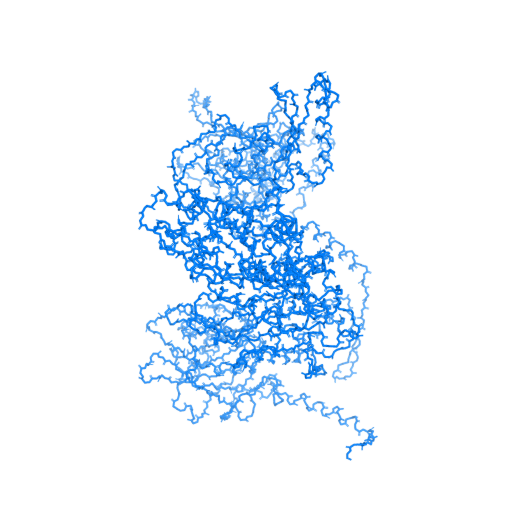96 1.00 86.38 1084 ASP A O 1
ATOM 8753 N N . ASP A 1 1085 ? -38.341 -33.371 21.390 1.00 87.81 1085 ASP A N 1
ATOM 8754 C CA . ASP A 1 1085 ? -37.091 -34.110 21.159 1.00 87.81 1085 ASP A CA 1
ATOM 8755 C C . ASP A 1 1085 ? -35.817 -33.273 21.422 1.00 87.81 1085 ASP A C 1
ATOM 8757 O O . ASP A 1 1085 ? -34.697 -33.762 21.237 1.00 87.81 1085 ASP A O 1
ATOM 8761 N N . LEU A 1 1086 ? -35.950 -31.998 21.813 1.00 90.62 1086 LEU A N 1
ATOM 8762 C CA . LEU A 1 1086 ? -34.835 -31.059 21.980 1.00 90.62 1086 LEU A CA 1
ATOM 8763 C C . LEU A 1 1086 ? -34.678 -30.613 23.438 1.00 90.62 1086 LEU A C 1
ATOM 8765 O O . LEU A 1 1086 ? -35.642 -30.295 24.126 1.00 90.62 1086 LEU A O 1
ATOM 8769 N N . GLU A 1 1087 ? -33.434 -30.494 23.905 1.00 91.62 1087 GLU A N 1
ATOM 8770 C CA . GLU A 1 1087 ? -33.151 -29.932 25.229 1.00 91.62 1087 GLU A CA 1
ATOM 8771 C C . GLU A 1 1087 ? -32.944 -28.402 25.157 1.00 91.62 1087 GLU A C 1
ATOM 8773 O O . GLU A 1 1087 ? -32.393 -27.892 24.169 1.00 91.62 1087 GLU A O 1
ATOM 8778 N N . PRO A 1 1088 ? -33.365 -27.641 26.187 1.00 92.94 1088 PRO A N 1
ATOM 8779 C CA . PRO A 1 1088 ? -33.100 -26.209 26.266 1.00 92.94 1088 PRO A CA 1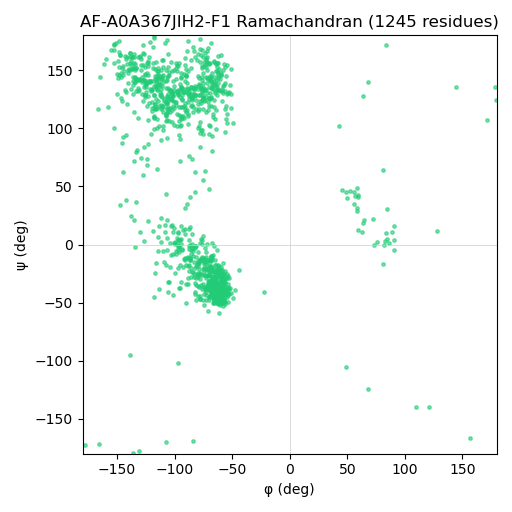
ATOM 8780 C C . PRO A 1 1088 ? -31.610 -25.955 26.535 1.00 92.94 1088 PRO A C 1
ATOM 8782 O O . PRO A 1 1088 ? -31.044 -26.445 27.510 1.00 92.94 1088 PRO A O 1
ATOM 8785 N N . LEU A 1 1089 ? -30.978 -25.144 25.684 1.00 93.94 1089 LEU A N 1
ATOM 8786 C CA . LEU A 1 1089 ? -29.557 -24.773 25.766 1.00 93.94 1089 LEU A CA 1
ATOM 8787 C C . LEU A 1 1089 ? -29.344 -23.326 26.238 1.00 93.94 1089 LEU A C 1
ATOM 8789 O O . LEU A 1 1089 ? -28.216 -22.840 26.275 1.00 93.94 1089 LEU A O 1
ATOM 8793 N N . GLY A 1 1090 ? -30.416 -22.627 26.619 1.00 93.81 1090 GLY A N 1
ATOM 8794 C CA . GLY A 1 1090 ? -30.379 -21.264 27.144 1.00 93.81 1090 GLY A CA 1
ATOM 8795 C C . GLY A 1 1090 ? -30.966 -20.237 26.177 1.00 93.81 1090 GLY A C 1
ATOM 8796 O O . GLY A 1 1090 ? -32.000 -20.485 25.560 1.00 93.81 1090 GLY A O 1
ATOM 8797 N N . TRP A 1 1091 ? -30.350 -19.062 26.060 1.00 94.88 1091 TRP A N 1
ATOM 8798 C CA . TRP A 1 1091 ? -30.883 -17.956 25.256 1.00 94.88 1091 TRP A CA 1
ATOM 8799 C C . TRP A 1 1091 ? -29.783 -17.118 24.597 1.00 94.88 1091 TRP A C 1
ATOM 8801 O O . TRP A 1 1091 ? -28.660 -17.031 25.093 1.00 94.88 1091 TRP A O 1
ATOM 8811 N N . ILE A 1 1092 ? -30.113 -16.521 23.454 1.00 96.00 1092 ILE A N 1
ATOM 8812 C CA . ILE A 1 1092 ? -29.272 -15.594 22.695 1.00 96.00 1092 ILE A CA 1
ATOM 8813 C C . ILE A 1 1092 ? -29.912 -14.210 22.707 1.00 96.00 1092 ILE A C 1
ATOM 8815 O O . ILE A 1 1092 ? -31.124 -14.113 22.535 1.00 96.00 1092 ILE A O 1
ATOM 8819 N N . HIS A 1 1093 ? -29.126 -13.145 22.856 1.00 96.31 1093 HIS A N 1
ATOM 8820 C CA . HIS A 1 1093 ? -29.608 -11.777 22.662 1.00 96.31 1093 HIS A CA 1
ATOM 8821 C C . HIS A 1 1093 ? -28.580 -10.863 21.996 1.00 96.31 1093 HIS A C 1
ATOM 8823 O O . HIS A 1 1093 ? -27.380 -11.149 21.967 1.00 96.31 1093 HIS A O 1
ATOM 8829 N N . THR A 1 1094 ? -29.060 -9.767 21.410 1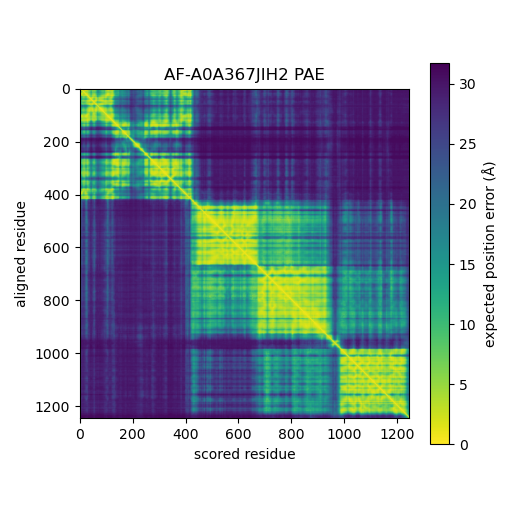.00 95.06 1094 THR A N 1
ATOM 8830 C CA . THR A 1 1094 ? -28.213 -8.729 20.818 1.00 95.06 1094 THR A CA 1
ATOM 8831 C C . THR A 1 1094 ? -27.830 -7.671 21.845 1.00 95.06 1094 THR A C 1
ATOM 8833 O O . THR A 1 1094 ? -28.602 -7.373 22.750 1.00 95.06 1094 THR A O 1
ATOM 8836 N N . GLN A 1 1095 ? -26.653 -7.063 21.684 1.00 92.00 1095 GLN A N 1
ATOM 8837 C CA . GLN A 1 1095 ? -26.225 -5.911 22.476 1.00 92.00 1095 GLN A CA 1
ATOM 8838 C C . GLN A 1 1095 ? -25.575 -4.827 21.599 1.00 92.00 1095 GLN A C 1
ATOM 8840 O O . GLN A 1 1095 ? -24.819 -5.142 20.672 1.00 92.00 1095 GLN A O 1
ATOM 8845 N N . PRO A 1 1096 ? -25.843 -3.535 21.871 1.00 88.12 1096 PRO A N 1
ATOM 8846 C CA . PRO A 1 1096 ? -25.349 -2.435 21.043 1.00 88.12 1096 PRO A CA 1
ATOM 8847 C C . PRO A 1 1096 ? -23.848 -2.174 21.210 1.00 88.12 1096 PRO A C 1
ATOM 8849 O O . PRO A 1 1096 ? -23.233 -1.560 20.341 1.00 88.12 1096 PRO A O 1
ATOM 8852 N N . GLN A 1 1097 ? -23.257 -2.618 22.321 1.00 84.44 1097 GLN A N 1
ATOM 8853 C CA . GLN A 1 1097 ? -21.841 -2.456 22.619 1.00 84.44 1097 GLN A CA 1
ATOM 8854 C C . GLN A 1 1097 ? -21.263 -3.775 23.125 1.00 84.44 1097 GLN A C 1
ATOM 8856 O O . GLN A 1 1097 ? -21.927 -4.521 23.837 1.00 84.44 1097 GLN A O 1
ATOM 8861 N N . GLU A 1 1098 ? -20.020 -4.060 22.747 1.00 85.56 1098 GLU A N 1
ATOM 8862 C CA . GLU A 1 1098 ? -19.295 -5.227 23.240 1.00 85.56 1098 GLU A CA 1
ATOM 8863 C C . GLU A 1 1098 ? -18.822 -4.999 24.681 1.00 85.56 1098 GLU A C 1
ATOM 8865 O O . GLU A 1 1098 ? -18.144 -4.012 24.978 1.00 85.56 1098 GLU A O 1
ATOM 8870 N N . LEU A 1 1099 ? -19.182 -5.929 25.565 1.00 85.94 1099 LEU A N 1
ATOM 8871 C CA . LEU A 1 1099 ? -18.754 -5.966 26.960 1.00 85.94 1099 LEU A CA 1
ATOM 8872 C C . LEU A 1 1099 ? -17.688 -7.049 27.155 1.00 85.94 1099 LEU A C 1
ATOM 8874 O O . LEU A 1 1099 ? -17.732 -8.104 26.525 1.00 85.94 1099 LEU A O 1
ATOM 8878 N N . MET A 1 1100 ? -16.728 -6.809 28.053 1.00 83.56 1100 MET A N 1
ATOM 8879 C CA . MET A 1 1100 ? -15.697 -7.809 28.371 1.00 83.56 1100 MET A CA 1
ATOM 8880 C C . MET A 1 1100 ? -16.264 -9.018 29.133 1.00 83.56 1100 MET A C 1
ATOM 8882 O O . MET A 1 1100 ? -15.816 -10.150 28.926 1.00 83.56 1100 MET A O 1
ATOM 8886 N N . ASN A 1 1101 ? -17.266 -8.771 29.979 1.00 87.94 1101 ASN A N 1
ATOM 8887 C CA . ASN A 1 1101 ? -17.907 -9.735 30.873 1.00 87.94 1101 ASN A CA 1
ATOM 8888 C C . ASN A 1 1101 ? -19.428 -9.714 30.653 1.00 87.94 1101 ASN A C 1
ATOM 8890 O O . ASN A 1 1101 ? -19.944 -8.759 30.069 1.00 87.94 1101 ASN A O 1
ATOM 8894 N N . ILE A 1 1102 ? -20.129 -10.744 31.134 1.00 89.62 1102 ILE A N 1
ATOM 8895 C CA . ILE A 1 1102 ? -21.600 -10.804 31.111 1.00 89.62 1102 ILE A CA 1
ATOM 8896 C C . ILE A 1 1102 ? -22.202 -9.569 31.806 1.00 89.62 1102 ILE A C 1
ATOM 8898 O O . ILE A 1 1102 ? -21.615 -9.067 32.762 1.00 89.62 1102 ILE A O 1
ATOM 8902 N N . SER A 1 1103 ? -23.336 -9.034 31.344 1.00 90.56 1103 SER A N 1
ATOM 8903 C CA . SER A 1 1103 ? -23.925 -7.870 32.015 1.00 90.56 1103 SER A CA 1
ATOM 8904 C C . SER A 1 1103 ? -24.626 -8.277 33.328 1.00 90.56 1103 SER A C 1
ATOM 8906 O O . SER A 1 1103 ? -25.136 -9.398 33.438 1.00 90.56 1103 SER A O 1
ATOM 8908 N N . PRO A 1 1104 ? -24.713 -7.387 34.337 1.00 89.88 1104 PRO A N 1
ATOM 8909 C CA . PRO A 1 1104 ? -25.443 -7.685 35.574 1.00 89.88 1104 PRO A CA 1
ATOM 8910 C C . PRO A 1 1104 ? -26.929 -8.001 35.331 1.00 89.88 1104 PRO A C 1
ATOM 8912 O O . PRO A 1 1104 ? -27.541 -8.798 36.050 1.00 89.88 1104 PRO A O 1
ATOM 8915 N N . GLN A 1 1105 ? -27.505 -7.388 34.296 1.00 89.25 1105 GLN A N 1
ATOM 8916 C CA . GLN A 1 1105 ? -28.890 -7.593 33.886 1.00 89.25 1105 GLN A CA 1
ATOM 8917 C C . GLN A 1 1105 ? -29.084 -8.972 33.243 1.00 89.25 1105 GLN A C 1
ATOM 8919 O O . GLN A 1 1105 ? -30.072 -9.642 33.547 1.00 89.25 1105 GLN A O 1
ATOM 8924 N N . ASP A 1 1106 ? -28.119 -9.448 32.455 1.00 91.06 1106 ASP A N 1
ATOM 8925 C CA . ASP A 1 1106 ? -28.149 -10.796 31.875 1.00 91.06 1106 ASP A CA 1
ATOM 8926 C C . ASP A 1 1106 ? -28.000 -11.868 32.958 1.00 91.06 1106 ASP A C 1
ATOM 8928 O O . ASP A 1 1106 ? -28.754 -12.837 32.961 1.00 91.06 1106 ASP A O 1
ATOM 8932 N N . VAL A 1 1107 ? -27.103 -11.664 33.935 1.00 91.94 1107 VAL A N 1
ATOM 8933 C CA . VAL A 1 1107 ? -26.957 -12.548 35.112 1.00 91.94 1107 VAL A CA 1
ATOM 8934 C C . VAL A 1 1107 ? -28.277 -12.650 35.876 1.00 91.94 1107 VAL A C 1
ATOM 8936 O O . VAL A 1 1107 ? -28.730 -13.747 36.200 1.00 91.94 1107 VAL A O 1
ATOM 8939 N N . THR A 1 1108 ? -28.925 -11.511 36.125 1.00 91.19 1108 THR A N 1
ATOM 8940 C CA . THR A 1 1108 ? -30.208 -11.449 36.839 1.00 91.19 1108 THR A CA 1
ATOM 8941 C C . THR A 1 1108 ? -31.323 -12.141 36.049 1.00 91.19 1108 THR A C 1
ATOM 8943 O O . THR A 1 1108 ? -32.088 -12.927 36.607 1.00 91.19 1108 THR A O 1
ATOM 8946 N N . THR A 1 1109 ? -31.413 -11.878 34.743 1.00 89.75 1109 THR A N 1
ATOM 8947 C CA . THR A 1 1109 ? -32.440 -12.456 33.860 1.00 89.75 1109 THR A CA 1
ATOM 8948 C C . THR A 1 1109 ? -32.261 -13.965 33.732 1.00 89.75 1109 THR A C 1
ATOM 8950 O O . THR A 1 1109 ? -33.213 -14.722 33.913 1.00 89.75 1109 THR A O 1
ATOM 8953 N N . HIS A 1 1110 ? -31.029 -14.418 33.506 1.00 91.62 1110 HIS A N 1
ATOM 8954 C CA . HIS A 1 1110 ? -30.710 -15.832 33.374 1.00 91.62 1110 HIS A CA 1
ATOM 8955 C C . HIS A 1 1110 ? -30.943 -16.601 34.683 1.00 91.62 1110 HIS A C 1
ATOM 8957 O O . HIS A 1 1110 ? -31.566 -17.662 34.662 1.00 91.62 1110 HIS A O 1
ATOM 8963 N N . ALA A 1 1111 ? -30.549 -16.041 35.835 1.00 91.06 1111 ALA A N 1
ATOM 8964 C CA . ALA A 1 1111 ? -30.812 -16.644 37.143 1.00 91.06 1111 ALA A CA 1
ATOM 8965 C C . ALA A 1 1111 ? -32.315 -16.755 37.450 1.00 91.06 1111 ALA A C 1
ATOM 8967 O O . ALA A 1 1111 ? -32.766 -17.782 37.957 1.00 91.06 1111 ALA A O 1
ATOM 8968 N N . LYS A 1 1112 ? -33.111 -15.729 37.112 1.00 88.81 1112 LYS A N 1
ATOM 8969 C CA . LYS A 1 1112 ? -34.576 -15.755 37.277 1.00 88.81 1112 LYS A CA 1
ATOM 8970 C C . LYS A 1 1112 ? -35.235 -16.793 36.367 1.00 88.81 1112 LYS A C 1
ATOM 8972 O O . LYS A 1 1112 ? -36.117 -17.514 36.827 1.00 88.81 1112 LYS A O 1
ATOM 8977 N N . LEU A 1 1113 ? -34.778 -16.928 35.119 1.00 87.31 1113 LEU A N 1
ATOM 8978 C CA . LEU A 1 1113 ? -35.267 -17.962 34.198 1.00 87.31 1113 LEU A CA 1
ATOM 8979 C C . LEU A 1 1113 ? -34.962 -19.376 34.708 1.00 87.31 1113 LEU A C 1
ATOM 8981 O O . LEU A 1 1113 ? -35.857 -20.217 34.701 1.00 87.31 1113 LEU A O 1
ATOM 8985 N N . LEU A 1 1114 ? -33.745 -19.615 35.205 1.00 88.31 1114 LEU A N 1
ATOM 8986 C CA . LEU A 1 1114 ? -33.344 -20.887 35.821 1.00 88.31 1114 LEU A CA 1
ATOM 8987 C C . LEU A 1 1114 ? -34.139 -21.194 37.100 1.00 88.31 1114 LEU A C 1
ATOM 8989 O O . LEU A 1 1114 ? -34.567 -22.323 37.313 1.00 88.31 1114 LEU A O 1
ATOM 8993 N N . ALA A 1 1115 ? -34.370 -20.195 37.958 1.00 87.00 1115 ALA A N 1
ATOM 8994 C CA . ALA A 1 1115 ? -35.107 -20.385 39.208 1.00 87.00 1115 ALA A CA 1
ATOM 8995 C C . ALA A 1 1115 ? -36.595 -20.700 38.978 1.00 87.00 1115 ALA A C 1
ATOM 8997 O O . ALA A 1 1115 ? -37.180 -21.482 39.731 1.00 87.00 1115 ALA A O 1
ATOM 8998 N N . ASN A 1 1116 ? -37.196 -20.098 37.950 1.00 84.19 1116 ASN A N 1
ATOM 8999 C CA . ASN A 1 1116 ? -38.606 -20.285 37.622 1.00 84.19 1116 ASN A CA 1
ATOM 9000 C C . ASN A 1 1116 ? -38.864 -21.585 36.840 1.00 84.19 1116 ASN A C 1
ATOM 9002 O O . ASN A 1 1116 ? -39.962 -22.131 36.932 1.00 84.19 1116 ASN A O 1
ATOM 9006 N N . ASN A 1 1117 ? -37.866 -22.111 36.119 1.00 81.88 1117 ASN A N 1
ATOM 9007 C CA . ASN A 1 1117 ? -38.039 -23.236 35.200 1.00 81.88 1117 ASN A CA 1
ATOM 9008 C C . ASN A 1 1117 ? -37.128 -24.420 35.537 1.00 81.88 1117 ASN A C 1
ATOM 9010 O O . ASN A 1 1117 ? -35.941 -24.423 35.227 1.00 81.88 1117 ASN A O 1
ATOM 9014 N N . LYS A 1 1118 ? -37.714 -25.492 36.083 1.00 76.62 1118 LYS A N 1
ATOM 9015 C CA . LYS A 1 1118 ? -36.976 -26.718 36.444 1.00 76.62 1118 LYS A CA 1
ATOM 9016 C C . LYS A 1 1118 ? -36.446 -27.517 35.246 1.00 76.62 1118 LYS A C 1
ATOM 9018 O O . LYS A 1 1118 ? -35.642 -28.419 35.441 1.00 76.62 1118 LYS A O 1
ATOM 9023 N N . THR A 1 1119 ? -36.923 -27.230 34.035 1.00 81.31 1119 THR A N 1
ATOM 9024 C CA . THR A 1 1119 ? -36.473 -27.878 32.793 1.00 81.31 1119 THR A CA 1
ATOM 9025 C C . THR A 1 1119 ? -35.092 -27.404 32.344 1.00 81.31 1119 THR A C 1
ATOM 9027 O O . THR A 1 1119 ? -34.442 -28.093 31.564 1.00 81.31 1119 THR A O 1
ATOM 9030 N N . TRP A 1 1120 ? -34.641 -26.241 32.818 1.00 85.81 1120 TRP A N 1
ATOM 9031 C CA . TRP A 1 1120 ? -33.343 -25.675 32.473 1.00 85.81 1120 TRP A CA 1
ATOM 9032 C C . TRP A 1 1120 ? -32.269 -26.193 33.429 1.00 85.81 1120 TRP A C 1
ATOM 9034 O O . TRP A 1 1120 ? -32.378 -26.051 34.646 1.00 85.81 1120 TRP A O 1
ATOM 9044 N N . ASP A 1 1121 ? -31.216 -26.778 32.866 1.00 85.50 1121 ASP A N 1
ATOM 9045 C CA . ASP A 1 1121 ? -30.057 -27.264 33.611 1.00 85.50 1121 ASP A CA 1
ATOM 9046 C C . ASP A 1 1121 ? -28.958 -26.192 33.633 1.00 85.50 1121 ASP A C 1
ATOM 9048 O O . ASP A 1 1121 ? -28.413 -25.838 32.587 1.00 85.50 1121 ASP A O 1
ATOM 9052 N N . GLY A 1 1122 ? -28.595 -25.711 34.826 1.00 82.56 1122 GLY A N 1
ATOM 9053 C CA . GLY A 1 1122 ? -27.576 -24.670 35.007 1.00 82.56 1122 GLY A CA 1
ATOM 9054 C C . GLY A 1 1122 ? -26.182 -25.033 34.475 1.00 82.56 1122 GLY A C 1
ATOM 9055 O O . GLY A 1 1122 ? -25.386 -24.136 34.205 1.00 82.56 1122 GLY A O 1
ATOM 9056 N N . GLU A 1 1123 ? -25.880 -26.320 34.273 1.00 84.88 1123 GLU A N 1
ATOM 9057 C CA . GLU A 1 1123 ? -24.621 -26.768 33.662 1.00 84.88 1123 GLU A CA 1
ATOM 9058 C C . GLU A 1 1123 ? -24.644 -26.736 32.123 1.00 84.88 1123 GLU A C 1
ATOM 9060 O O . GLU A 1 1123 ? -23.600 -26.550 31.491 1.00 84.88 1123 GLU A O 1
ATOM 9065 N N . LYS A 1 1124 ? -25.825 -26.896 31.512 1.00 88.75 1124 LYS A N 1
ATOM 9066 C CA . LYS A 1 1124 ? -26.011 -26.996 30.052 1.00 88.75 1124 LYS A CA 1
ATOM 9067 C C . LYS A 1 1124 ? -26.574 -25.733 29.405 1.00 88.75 1124 LYS A C 1
ATOM 9069 O O . LYS A 1 1124 ? -26.501 -25.588 28.187 1.00 88.75 1124 LYS A O 1
ATOM 9074 N N . THR A 1 1125 ? -27.196 -24.844 30.173 1.00 92.62 1125 THR A N 1
ATOM 9075 C CA . THR A 1 1125 ? -27.774 -23.616 29.624 1.00 92.62 1125 THR A CA 1
ATOM 9076 C C . THR A 1 1125 ? -26.759 -22.486 29.612 1.00 92.62 1125 THR A C 1
ATOM 9078 O O . THR A 1 1125 ? -26.085 -22.240 30.611 1.00 92.62 1125 THR A O 1
ATOM 9081 N N . ILE A 1 1126 ? -26.694 -21.759 28.498 1.00 93.88 1126 ILE A N 1
ATOM 9082 C CA . ILE A 1 1126 ? -25.797 -20.615 28.316 1.00 93.88 1126 ILE A CA 1
ATOM 9083 C C . ILE A 1 1126 ? -26.558 -19.336 27.954 1.00 93.88 1126 ILE A C 1
ATOM 9085 O O . ILE A 1 1126 ? -27.668 -19.360 27.420 1.00 93.88 1126 ILE A O 1
ATOM 9089 N N . THR A 1 1127 ? -25.924 -18.201 28.222 1.00 94.69 1127 THR A N 1
ATOM 9090 C CA . THR A 1 1127 ? -26.317 -16.888 27.709 1.00 94.69 1127 THR A CA 1
ATOM 9091 C C . THR A 1 1127 ? -25.366 -16.502 26.585 1.00 94.69 1127 THR A C 1
ATOM 9093 O O . THR A 1 1127 ? -24.157 -16.382 26.794 1.00 94.69 1127 THR A O 1
ATOM 9096 N N . LEU A 1 1128 ? -25.901 -16.338 25.380 1.00 94.50 1128 LEU A N 1
ATOM 9097 C CA . LEU A 1 1128 ? -25.137 -16.011 24.185 1.00 94.50 1128 LEU A CA 1
ATOM 9098 C C . LEU A 1 1128 ? -25.352 -14.542 23.811 1.00 94.50 1128 LEU A C 1
ATOM 9100 O O . LEU A 1 1128 ? -26.463 -14.140 23.474 1.00 94.50 1128 LEU A O 1
ATOM 9104 N N . THR A 1 1129 ? -24.290 -13.741 23.833 1.00 94.62 1129 THR A N 1
ATOM 9105 C CA . THR A 1 1129 ? -24.358 -12.313 23.506 1.00 94.62 1129 THR A CA 1
ATOM 9106 C C . THR A 1 1129 ? -23.850 -12.058 22.089 1.00 94.62 1129 THR A C 1
ATOM 9108 O O . THR A 1 1129 ? -22.758 -12.488 21.706 1.00 94.62 1129 THR A O 1
ATOM 9111 N N . CYS A 1 1130 ? -24.646 -11.351 21.285 1.00 94.50 1130 CYS A N 1
ATOM 9112 C CA . CYS A 1 1130 ? -24.281 -10.907 19.943 1.00 94.50 1130 CYS A CA 1
ATOM 9113 C C . CYS A 1 1130 ? -24.095 -9.385 19.933 1.00 94.50 1130 CYS A C 1
ATOM 9115 O O . CYS A 1 1130 ? -25.057 -8.621 19.920 1.00 94.50 1130 CYS A O 1
ATOM 9117 N N . SER A 1 1131 ? -22.842 -8.942 19.954 1.00 93.12 1131 SER A N 1
ATOM 9118 C CA . SER A 1 1131 ? -22.468 -7.531 20.061 1.00 93.12 1131 SER A CA 1
ATOM 9119 C C . SER A 1 1131 ? -22.274 -6.895 18.696 1.00 93.12 1131 SER A C 1
ATOM 9121 O O . SER A 1 1131 ? -21.554 -7.436 17.850 1.00 93.12 1131 SER A O 1
ATOM 9123 N N . PHE A 1 1132 ? -22.840 -5.708 18.500 1.00 89.94 1132 PHE A N 1
ATOM 9124 C CA . PHE A 1 1132 ? -22.678 -4.950 17.266 1.00 89.94 1132 PHE A CA 1
ATOM 9125 C C . PHE A 1 1132 ? -21.494 -3.989 17.332 1.00 89.94 1132 PHE A C 1
ATOM 9127 O O . PHE A 1 1132 ? -21.549 -2.947 17.975 1.00 89.94 1132 PHE A O 1
ATOM 9134 N N . THR A 1 1133 ? -20.433 -4.301 16.589 1.00 83.12 1133 THR A N 1
ATOM 9135 C CA . THR A 1 1133 ? -19.299 -3.396 16.373 1.00 83.12 1133 THR A CA 1
ATOM 9136 C C . THR A 1 1133 ? -19.388 -2.760 14.977 1.00 83.12 1133 THR A C 1
ATOM 9138 O O . THR A 1 1133 ? -20.081 -3.281 14.097 1.00 83.12 1133 THR A O 1
ATOM 9141 N N . PRO A 1 1134 ? -18.761 -1.594 14.728 1.00 74.06 1134 PRO A N 1
ATOM 9142 C CA . PRO A 1 1134 ? -18.775 -0.983 13.398 1.00 74.06 1134 PRO A CA 1
ATOM 9143 C C . PRO A 1 1134 ? -18.235 -1.947 12.326 1.00 74.06 1134 PRO A C 1
ATOM 9145 O O . PRO A 1 1134 ? -17.073 -2.339 12.373 1.00 74.06 1134 PRO A O 1
ATOM 9148 N N . GLY A 1 1135 ? -19.083 -2.337 11.367 1.00 74.88 1135 GLY A N 1
ATOM 9149 C CA . GLY A 1 1135 ? -18.736 -3.258 10.277 1.00 74.88 1135 GLY A CA 1
ATOM 9150 C C . GLY A 1 1135 ? -18.623 -4.751 10.633 1.00 74.88 1135 GLY A C 1
ATOM 9151 O O . GLY A 1 1135 ? -18.320 -5.546 9.744 1.00 74.88 1135 GLY A O 1
ATOM 9152 N N . SER A 1 1136 ? -18.877 -5.163 11.881 1.00 86.06 1136 SER A N 1
ATOM 9153 C CA . SER A 1 1136 ? -18.738 -6.564 12.315 1.00 86.06 1136 SER A CA 1
ATOM 9154 C C . SER A 1 1136 ? -19.648 -6.941 13.489 1.00 86.06 1136 SER A C 1
ATOM 9156 O O . SER A 1 1136 ? -20.309 -6.096 14.092 1.00 86.06 1136 SER A O 1
ATOM 9158 N N . CYS A 1 1137 ? -19.690 -8.231 13.816 1.00 89.06 1137 CYS A N 1
ATOM 9159 C CA . CYS A 1 1137 ? -20.408 -8.770 14.969 1.00 89.06 1137 CYS A CA 1
ATOM 9160 C C . CYS A 1 1137 ? -19.454 -9.587 15.846 1.00 89.06 1137 CYS A C 1
ATOM 9162 O O . CYS A 1 1137 ? -18.644 -10.348 15.320 1.00 89.06 1137 CYS A O 1
ATOM 9164 N N . SER A 1 1138 ? -19.565 -9.460 17.167 1.00 91.38 1138 SER A N 1
ATOM 9165 C CA . SER A 1 1138 ? -18.820 -10.281 18.132 1.00 91.38 1138 SER A CA 1
ATOM 9166 C C . SER A 1 1138 ? -19.776 -11.195 18.890 1.00 91.38 1138 SER A C 1
ATOM 9168 O O . SER A 1 1138 ? -20.816 -10.743 19.368 1.00 91.38 1138 SER A O 1
ATOM 9170 N N . LEU A 1 1139 ? -19.445 -12.479 18.976 1.00 92.25 1139 LEU A N 1
ATOM 9171 C CA . LEU A 1 1139 ? -20.245 -13.514 19.617 1.00 92.25 1139 LEU A CA 1
ATOM 9172 C C . LEU A 1 1139 ? -19.505 -14.057 20.841 1.00 92.25 1139 LEU A C 1
ATOM 9174 O O . LEU A 1 1139 ? -18.389 -14.561 20.698 1.00 92.25 1139 LEU A O 1
ATOM 9178 N N . THR A 1 1140 ? -20.134 -13.995 22.018 1.00 92.88 1140 THR A N 1
ATOM 9179 C CA . THR A 1 1140 ? -19.566 -14.530 23.269 1.00 92.88 1140 THR A CA 1
ATOM 9180 C C . THR A 1 1140 ? -20.593 -15.380 24.006 1.00 92.88 1140 THR A C 1
ATOM 9182 O O . THR A 1 1140 ? -21.730 -14.955 24.185 1.00 92.88 1140 THR A O 1
ATOM 9185 N N . ALA A 1 1141 ? -20.198 -16.577 24.440 1.00 92.25 1141 ALA A N 1
ATOM 9186 C CA . ALA A 1 1141 ? -21.046 -17.477 25.217 1.00 92.25 1141 ALA A CA 1
ATOM 9187 C C . ALA A 1 1141 ? -20.626 -17.473 26.691 1.00 92.25 1141 ALA A C 1
ATOM 9189 O O . ALA A 1 1141 ? -19.440 -17.623 26.996 1.00 92.25 1141 ALA A O 1
ATOM 9190 N N . TYR A 1 1142 ? -21.598 -17.345 27.591 1.00 92.88 1142 TYR A N 1
ATOM 9191 C CA . TYR A 1 1142 ? -21.394 -17.352 29.036 1.00 92.88 1142 TYR A CA 1
ATOM 9192 C C . TYR A 1 1142 ? -22.241 -18.431 29.708 1.00 92.88 1142 TYR A C 1
ATOM 9194 O O . TYR A 1 1142 ? -23.415 -18.601 29.386 1.00 92.88 1142 TYR A O 1
ATOM 9202 N N . LYS A 1 1143 ? -21.661 -19.114 30.688 1.00 91.81 1143 LYS A N 1
ATOM 9203 C CA . LYS A 1 1143 ? -22.343 -19.976 31.653 1.00 91.81 1143 LYS A CA 1
ATOM 9204 C C . LYS A 1 1143 ? -22.360 -19.271 33.004 1.00 91.81 1143 LYS A C 1
ATOM 9206 O O . LYS A 1 1143 ? -21.402 -18.588 33.359 1.00 91.81 1143 LYS A O 1
ATOM 9211 N N . LEU A 1 1144 ? -23.438 -19.431 33.763 1.00 92.00 1144 LEU A N 1
ATOM 9212 C CA . LEU A 1 1144 ? -23.534 -18.862 35.104 1.00 92.00 1144 LEU A CA 1
ATOM 9213 C C . LEU A 1 1144 ? -22.712 -19.684 36.101 1.00 92.00 1144 LEU A C 1
ATOM 9215 O O . LEU A 1 1144 ? -22.821 -20.910 36.125 1.00 92.00 1144 LEU A O 1
ATOM 9219 N N . SER A 1 1145 ? -21.927 -19.024 36.952 1.00 91.50 1145 SER A N 1
ATOM 9220 C CA . SER A 1 1145 ? -21.323 -19.704 38.100 1.00 91.50 1145 SER A CA 1
ATOM 9221 C C . SER A 1 1145 ? -22.364 -19.892 39.216 1.00 91.50 1145 SER A C 1
ATOM 9223 O O . SER A 1 1145 ? -23.332 -19.125 39.286 1.00 91.50 1145 SER A O 1
ATOM 9225 N N . PRO A 1 1146 ? -22.188 -20.863 40.132 1.00 90.81 1146 PRO A N 1
ATOM 9226 C CA . PRO A 1 1146 ? -23.106 -21.045 41.260 1.00 90.81 1146 PRO A CA 1
ATOM 9227 C C . PRO A 1 1146 ? -23.283 -19.773 42.106 1.00 90.81 1146 PRO A C 1
ATOM 9229 O O . PRO A 1 1146 ? -24.400 -19.426 42.481 1.00 90.81 1146 PRO A O 1
ATOM 9232 N N . ALA A 1 1147 ? -22.198 -19.019 42.320 1.00 90.69 1147 ALA A N 1
ATOM 9233 C CA . ALA A 1 1147 ? -22.243 -17.725 43.003 1.00 90.69 1147 ALA A CA 1
ATOM 9234 C C . ALA A 1 1147 ? -23.048 -16.677 42.210 1.00 90.69 1147 ALA A C 1
ATOM 9236 O O . ALA A 1 1147 ? -23.848 -15.938 42.784 1.00 90.69 1147 ALA A O 1
ATOM 9237 N N . GLY A 1 1148 ? -22.889 -16.646 40.881 1.00 90.94 1148 GLY A N 1
ATOM 9238 C CA . GLY A 1 1148 ? -23.678 -15.782 40.002 1.00 90.94 1148 GLY A CA 1
ATOM 9239 C C . GLY A 1 1148 ? -25.173 -16.107 40.019 1.00 90.94 1148 GLY A C 1
ATOM 9240 O O . GLY A 1 1148 ? -25.994 -15.192 39.965 1.00 90.94 1148 GLY A O 1
ATOM 9241 N N . PHE A 1 1149 ? -25.538 -17.386 40.153 1.00 90.88 1149 PHE A N 1
ATOM 9242 C CA . PHE A 1 1149 ? -26.929 -17.824 40.288 1.00 90.88 1149 PHE A CA 1
ATOM 9243 C C . PHE A 1 1149 ? -27.575 -17.326 41.585 1.00 90.88 1149 PHE A C 1
ATOM 9245 O O . PHE A 1 1149 ? -28.660 -16.741 41.546 1.00 90.88 1149 PHE A O 1
ATOM 9252 N N . GLU A 1 1150 ? -26.909 -17.508 42.728 1.00 91.12 1150 GLU A N 1
ATOM 9253 C CA . GLU A 1 1150 ? -27.416 -17.040 44.025 1.00 91.12 1150 GLU A CA 1
ATOM 9254 C C . GLU A 1 1150 ? -27.573 -15.515 44.059 1.00 91.12 1150 GLU A C 1
ATOM 9256 O O . GLU A 1 1150 ? -28.605 -14.992 44.502 1.00 91.12 1150 GLU A O 1
ATOM 9261 N N . TRP A 1 1151 ? -26.589 -14.797 43.514 1.00 91.88 1151 TRP A N 1
ATOM 9262 C CA . TRP A 1 1151 ? -26.641 -13.343 43.418 1.00 91.88 1151 TRP A CA 1
ATOM 9263 C C . TRP A 1 1151 ? -27.758 -12.875 42.470 1.00 91.88 1151 TRP A C 1
ATOM 9265 O O . TRP A 1 1151 ? -28.606 -12.070 42.854 1.00 91.88 1151 TRP A O 1
ATOM 9275 N N . GLY A 1 1152 ? -27.842 -13.426 41.255 1.00 88.75 1152 GLY A N 1
ATOM 9276 C CA . GLY A 1 1152 ? -28.849 -13.027 40.266 1.00 88.75 1152 GLY A CA 1
ATOM 9277 C C . GLY A 1 1152 ? -30.289 -13.308 40.711 1.00 88.75 1152 GLY A C 1
ATOM 9278 O O . GLY A 1 1152 ? -31.201 -12.551 40.378 1.00 88.75 1152 GLY A O 1
ATOM 9279 N N . LYS A 1 1153 ? -30.500 -14.360 41.515 1.00 87.69 1153 LYS A N 1
ATOM 9280 C CA . LYS A 1 1153 ? -31.805 -14.690 42.106 1.00 87.69 1153 LYS A CA 1
ATOM 9281 C C . LYS A 1 1153 ? -32.255 -13.666 43.151 1.00 87.69 1153 LYS A C 1
ATOM 9283 O O . LYS A 1 1153 ? -33.449 -13.395 43.259 1.00 87.69 1153 LYS A O 1
ATOM 9288 N N . THR A 1 1154 ? -31.320 -13.128 43.931 1.00 88.06 1154 THR A N 1
ATOM 9289 C CA . THR A 1 1154 ? -31.609 -12.169 45.010 1.00 88.06 1154 THR A CA 1
ATOM 9290 C C . THR A 1 1154 ? -31.617 -10.717 44.532 1.00 88.06 1154 THR A C 1
ATOM 9292 O O . THR A 1 1154 ? -32.211 -9.870 45.195 1.00 88.06 1154 THR A O 1
ATOM 9295 N N . ASN A 1 1155 ? -31.021 -10.423 43.371 1.00 85.81 1155 ASN A N 1
ATOM 9296 C CA . ASN A 1 1155 ? -30.930 -9.065 42.849 1.00 85.81 1155 ASN A CA 1
ATOM 9297 C C . ASN A 1 1155 ? -32.293 -8.473 42.416 1.00 85.81 1155 ASN A C 1
ATOM 9299 O O . ASN A 1 1155 ? -33.030 -9.025 41.582 1.00 85.81 1155 ASN A O 1
ATOM 9303 N N . VAL A 1 1156 ? -32.585 -7.286 42.955 1.00 78.50 1156 VAL A N 1
ATOM 9304 C CA . VAL A 1 1156 ? -33.791 -6.485 42.676 1.00 78.50 1156 VAL A CA 1
ATOM 9305 C C . VAL A 1 1156 ? -33.444 -5.147 42.008 1.00 78.50 1156 VAL A C 1
ATOM 9307 O O . VAL A 1 1156 ? -34.323 -4.529 41.412 1.00 78.50 1156 VAL A O 1
ATOM 9310 N N . ASP A 1 1157 ? -32.180 -4.712 42.055 1.00 74.12 1157 ASP A N 1
ATOM 9311 C CA . ASP A 1 1157 ? -31.748 -3.417 41.523 1.00 74.12 1157 ASP A CA 1
ATOM 9312 C C . ASP A 1 1157 ? -31.629 -3.455 39.981 1.00 74.12 1157 ASP A C 1
ATOM 9314 O O . ASP A 1 1157 ? -30.874 -4.281 39.449 1.00 74.12 1157 ASP A O 1
ATOM 9318 N N . PRO A 1 1158 ? -32.365 -2.594 39.244 1.00 65.69 1158 PRO A N 1
ATOM 9319 C CA . PRO A 1 1158 ? -32.281 -2.492 37.787 1.00 65.69 1158 PRO A CA 1
ATOM 9320 C C . PRO A 1 1158 ? -31.102 -1.630 37.288 1.00 65.69 1158 PRO A C 1
ATOM 9322 O O . PRO A 1 1158 ? -30.943 -1.476 36.074 1.00 65.69 1158 PRO A O 1
ATOM 9325 N N . GLY A 1 1159 ? -30.301 -1.044 38.185 1.00 70.56 1159 GLY A N 1
ATOM 9326 C CA . GLY A 1 1159 ? -29.170 -0.179 37.852 1.00 70.56 1159 GLY A CA 1
ATOM 9327 C C . GLY A 1 1159 ? -28.053 -0.862 37.049 1.00 70.56 1159 GLY A C 1
ATOM 9328 O O . GLY A 1 1159 ? -27.924 -2.083 37.007 1.00 70.56 1159 GLY A O 1
ATOM 9329 N N . SER A 1 1160 ? -27.200 -0.053 36.410 1.00 67.25 1160 SER A N 1
ATOM 9330 C CA . SER A 1 1160 ? -26.070 -0.534 35.595 1.00 67.25 1160 SER A CA 1
ATOM 9331 C C . SER A 1 1160 ? -24.887 -1.067 36.416 1.00 67.25 1160 SER A C 1
ATOM 9333 O O . SER A 1 1160 ? -24.025 -1.751 35.868 1.00 67.25 1160 SER A O 1
ATOM 9335 N N . GLN A 1 1161 ? -24.825 -0.749 37.713 1.00 74.50 1161 GLN A N 1
ATOM 9336 C CA . GLN A 1 1161 ? -23.816 -1.244 38.657 1.00 74.50 1161 GLN A CA 1
ATOM 9337 C C . GLN A 1 1161 ? -24.479 -1.665 39.979 1.00 74.50 1161 GLN A C 1
ATOM 9339 O O . GLN A 1 1161 ? -24.354 -0.965 40.984 1.00 74.50 1161 GLN A O 1
ATOM 9344 N N . PRO A 1 1162 ? -25.216 -2.787 39.985 1.00 81.75 1162 PRO A N 1
ATOM 9345 C CA . PRO A 1 1162 ? -25.892 -3.264 41.183 1.00 81.75 1162 PRO A CA 1
ATOM 9346 C C . PRO A 1 1162 ? -24.878 -3.756 42.225 1.00 81.75 1162 PRO A C 1
ATOM 9348 O O . PRO A 1 1162 ? -23.831 -4.328 41.899 1.00 81.75 1162 PRO A O 1
ATOM 9351 N N . GLN A 1 1163 ? -25.196 -3.538 43.501 1.00 79.06 1163 GLN A N 1
ATOM 9352 C CA . GLN A 1 1163 ? -24.310 -3.868 44.615 1.00 79.06 1163 GLN A CA 1
ATOM 9353 C C . GLN A 1 1163 ? -23.998 -5.377 44.665 1.00 79.06 1163 GLN A C 1
ATOM 9355 O O . GLN A 1 1163 ? -24.883 -6.229 44.580 1.00 79.06 1163 GLN A O 1
ATOM 9360 N N . GLY A 1 1164 ? -22.715 -5.719 44.817 1.00 81.69 1164 GLY A N 1
ATOM 9361 C CA . GLY A 1 1164 ? -22.255 -7.108 44.930 1.00 81.69 1164 GLY A CA 1
ATOM 9362 C C . GLY A 1 1164 ? -22.060 -7.848 43.602 1.00 81.69 1164 GLY A C 1
ATOM 9363 O O . GLY A 1 1164 ? -21.704 -9.022 43.630 1.00 81.69 1164 GLY A O 1
ATOM 9364 N N . TYR A 1 1165 ? -22.249 -7.197 42.449 1.00 88.00 1165 TYR A N 1
ATOM 9365 C CA . TYR A 1 1165 ? -21.898 -7.786 41.156 1.00 88.00 1165 TYR A CA 1
ATOM 9366 C C . TYR A 1 1165 ? -20.381 -8.007 41.024 1.00 88.00 1165 TYR A C 1
ATOM 9368 O O . TYR A 1 1165 ? -19.588 -7.091 41.251 1.00 88.00 1165 TYR A O 1
ATOM 9376 N N . LEU A 1 1166 ? -19.980 -9.206 40.590 1.00 88.31 1166 LEU A N 1
ATOM 9377 C CA . LEU A 1 1166 ? -18.597 -9.555 40.274 1.00 88.31 1166 LEU A CA 1
ATOM 9378 C C . LEU A 1 1166 ? -18.506 -10.145 38.859 1.00 88.31 1166 LEU A C 1
ATOM 9380 O O . LEU A 1 1166 ? -19.348 -10.960 38.482 1.00 88.31 1166 LEU A O 1
ATOM 9384 N N . PRO A 1 1167 ? -17.448 -9.831 38.087 1.00 86.62 1167 PRO A N 1
ATOM 9385 C CA . PRO A 1 1167 ? -17.210 -10.445 36.778 1.00 86.62 1167 PRO A CA 1
ATOM 9386 C C . PRO A 1 1167 ? -17.161 -11.980 36.782 1.00 86.62 1167 PRO A C 1
ATOM 9388 O O . PRO A 1 1167 ? -17.462 -12.601 35.770 1.00 86.62 1167 PRO A O 1
ATOM 9391 N N . THR A 1 1168 ? -16.810 -12.594 37.915 1.00 89.25 1168 THR A N 1
ATOM 9392 C CA . THR A 1 1168 ? -16.754 -14.054 38.113 1.00 89.25 1168 THR A CA 1
ATOM 9393 C C . THR A 1 1168 ? -18.133 -14.718 38.217 1.00 89.25 1168 THR A C 1
ATOM 9395 O O . THR A 1 1168 ? -18.230 -15.941 38.321 1.00 89.25 1168 THR A O 1
ATOM 9398 N N . HIS A 1 1169 ? -19.222 -13.944 38.183 1.00 90.12 1169 HIS A N 1
ATOM 9399 C CA . HIS A 1 1169 ? -20.587 -14.476 38.137 1.00 90.12 1169 HIS A CA 1
ATOM 9400 C C . HIS A 1 1169 ? -20.908 -15.187 36.812 1.00 90.12 1169 HIS A C 1
ATOM 9402 O O . HIS A 1 1169 ? -21.820 -16.013 36.775 1.00 90.12 1169 HIS A O 1
ATOM 9408 N N . GLY A 1 1170 ? -20.153 -14.910 35.744 1.00 88.38 1170 GLY A N 1
ATOM 9409 C CA . GLY A 1 1170 ? -20.242 -15.622 34.473 1.00 88.38 1170 GLY A CA 1
ATOM 9410 C C . GLY A 1 1170 ? -18.889 -16.166 34.024 1.00 88.38 1170 GLY A C 1
ATOM 9411 O O . GLY A 1 1170 ? -17.878 -15.470 34.072 1.00 88.38 1170 GLY A O 1
ATOM 9412 N N . GLU A 1 1171 ? -18.882 -17.398 33.535 1.00 89.12 1171 GLU A N 1
ATOM 9413 C CA . GLU A 1 1171 ? -17.721 -18.064 32.953 1.00 89.12 1171 GLU A CA 1
ATOM 9414 C C . GLU A 1 1171 ? -17.880 -18.158 31.436 1.00 89.12 1171 GLU A C 1
ATOM 9416 O O . GLU A 1 1171 ? -18.947 -18.514 30.935 1.00 89.12 1171 GLU A O 1
ATOM 9421 N N . LYS A 1 1172 ? -16.827 -17.838 30.678 1.00 89.81 1172 LYS A N 1
ATOM 9422 C CA . LYS A 1 1172 ? -16.858 -17.967 29.217 1.00 89.81 1172 LYS A CA 1
ATOM 9423 C C . LYS A 1 1172 ? -16.825 -19.434 28.807 1.00 89.81 1172 LYS A C 1
ATOM 9425 O O . LYS A 1 1172 ? -16.061 -20.221 29.361 1.00 89.81 1172 LYS A O 1
ATOM 9430 N N . VAL A 1 1173 ? -17.618 -19.774 27.796 1.00 88.69 1173 VAL A N 1
ATOM 9431 C CA . VAL A 1 1173 ? -17.744 -21.142 27.281 1.00 88.69 1173 VAL A CA 1
ATOM 9432 C C . VAL A 1 1173 ? -17.410 -21.184 25.799 1.00 88.69 1173 VAL A C 1
ATOM 9434 O O . VAL A 1 1173 ? -17.501 -20.186 25.081 1.00 88.69 1173 VAL A O 1
ATOM 9437 N N . GLN A 1 1174 ? -17.009 -22.358 25.327 1.00 88.06 1174 GLN A N 1
ATOM 9438 C CA . GLN A 1 1174 ? -16.632 -22.542 23.940 1.00 88.06 1174 GLN A CA 1
ATOM 9439 C C . GLN A 1 1174 ? -17.863 -22.575 23.028 1.00 88.06 1174 GLN A C 1
ATOM 9441 O O . GLN A 1 1174 ? -18.777 -23.380 23.214 1.00 88.06 1174 GLN A O 1
ATOM 9446 N N . ILE A 1 1175 ? -17.831 -21.750 21.980 1.00 89.88 1175 ILE A N 1
ATOM 9447 C CA . ILE A 1 1175 ? -18.808 -21.782 20.896 1.00 89.88 1175 ILE A CA 1
ATOM 9448 C C . ILE A 1 1175 ? -18.114 -21.854 19.536 1.00 89.88 1175 ILE A C 1
ATOM 9450 O O . ILE A 1 1175 ? -17.076 -21.233 19.311 1.00 89.88 1175 ILE A O 1
ATOM 9454 N N . LEU A 1 1176 ? -18.696 -22.622 18.620 1.00 89.56 1176 LEU A N 1
ATOM 9455 C CA . LEU A 1 1176 ? -18.230 -22.807 17.252 1.00 89.56 1176 LEU A CA 1
ATOM 9456 C C . LEU A 1 1176 ? -19.339 -22.453 16.262 1.00 89.56 1176 LEU A C 1
ATOM 9458 O O . LEU A 1 1176 ? -20.518 -22.683 16.516 1.00 89.56 1176 LEU A O 1
ATOM 9462 N N . LEU A 1 1177 ? -18.950 -21.931 15.100 1.00 90.25 1177 LEU A N 1
ATOM 9463 C CA . LEU A 1 1177 ? -19.864 -21.673 13.989 1.00 90.25 1177 LEU A CA 1
ATOM 9464 C C . LEU A 1 1177 ? -19.739 -22.776 12.942 1.00 90.25 1177 LEU A C 1
ATOM 9466 O O . LEU A 1 1177 ? -18.633 -23.068 12.485 1.00 90.25 1177 LEU A O 1
ATOM 9470 N N . SER A 1 1178 ? -20.868 -23.345 12.523 1.00 88.12 1178 SER A N 1
ATOM 9471 C CA . SER A 1 1178 ? -20.904 -24.418 11.526 1.00 88.12 1178 SER A CA 1
ATOM 9472 C C . SER A 1 1178 ? -21.776 -24.060 10.325 1.00 88.12 1178 SER A C 1
ATOM 9474 O O . SER A 1 1178 ? -22.853 -23.484 10.470 1.00 88.12 1178 SER A O 1
ATOM 9476 N N . ASP A 1 1179 ? -21.295 -24.450 9.143 1.00 86.81 1179 ASP A N 1
ATOM 9477 C CA . ASP A 1 1179 ? -22.043 -24.421 7.877 1.00 86.81 1179 ASP A CA 1
ATOM 9478 C C . ASP A 1 1179 ? -22.513 -25.829 7.460 1.00 86.81 1179 ASP A C 1
ATOM 9480 O O . ASP A 1 1179 ? -23.074 -25.998 6.383 1.00 86.81 1179 ASP A O 1
ATOM 9484 N N . ARG A 1 1180 ? -22.236 -26.865 8.271 1.00 86.94 1180 ARG A N 1
ATOM 9485 C CA . ARG A 1 1180 ? -22.508 -28.271 7.906 1.00 86.94 1180 ARG A CA 1
ATOM 9486 C C . ARG A 1 1180 ? -23.971 -28.670 8.053 1.00 86.94 1180 ARG A C 1
ATOM 9488 O O . ARG A 1 1180 ? -24.403 -29.614 7.404 1.00 86.94 1180 ARG A O 1
ATOM 9495 N N . PHE A 1 1181 ? -24.705 -27.985 8.920 1.00 91.06 1181 PHE A N 1
ATOM 9496 C CA . PHE A 1 1181 ? -26.122 -28.222 9.146 1.00 91.06 1181 PHE A CA 1
ATOM 9497 C C . PHE A 1 1181 ? -26.858 -26.892 9.271 1.00 91.06 1181 PHE A C 1
ATOM 9499 O O . PHE A 1 1181 ? -26.260 -25.854 9.562 1.00 91.06 1181 PHE A O 1
ATOM 9506 N N . LEU A 1 1182 ? -28.160 -26.944 9.018 1.00 92.12 1182 LEU A N 1
ATOM 9507 C CA . LEU A 1 1182 ? -29.058 -25.806 9.116 1.00 92.12 1182 LEU A CA 1
ATOM 9508 C C . LEU A 1 1182 ? -29.921 -25.972 10.360 1.00 92.12 1182 LEU A C 1
ATOM 9510 O O . LEU A 1 1182 ? -30.346 -27.083 10.679 1.00 92.12 1182 LEU A O 1
ATOM 9514 N N . GLY A 1 1183 ? -30.182 -24.865 11.042 1.00 93.12 1183 GLY A N 1
ATOM 9515 C CA . GLY A 1 1183 ? -31.240 -24.808 12.043 1.00 93.12 1183 GLY A CA 1
ATOM 9516 C C . GLY A 1 1183 ? -32.439 -23.986 11.564 1.00 93.12 1183 GLY A C 1
ATOM 9517 O O . GLY A 1 1183 ? -32.378 -23.357 10.503 1.00 93.12 1183 GLY A O 1
ATOM 9518 N N . TYR A 1 1184 ? -33.515 -23.992 12.346 1.00 95.31 1184 TYR A N 1
ATOM 9519 C CA . TYR A 1 1184 ? -34.784 -23.325 12.043 1.00 95.31 1184 TYR A CA 1
ATOM 9520 C C . TYR A 1 1184 ? -35.248 -22.405 13.188 1.00 95.31 1184 TYR A C 1
ATOM 9522 O O . TYR A 1 1184 ? -34.639 -22.377 14.260 1.00 95.31 1184 TYR A O 1
ATOM 9530 N N . PHE A 1 1185 ? -36.297 -21.617 12.939 1.00 96.06 1185 PHE A N 1
ATOM 9531 C CA . PHE A 1 1185 ? -36.913 -20.735 13.932 1.00 96.06 1185 PHE A CA 1
ATOM 9532 C C . PHE A 1 1185 ? -38.337 -21.180 14.253 1.00 96.06 1185 PHE A C 1
ATOM 9534 O O . PHE A 1 1185 ? -39.055 -21.632 13.365 1.00 96.06 1185 PHE A O 1
ATOM 9541 N N . LEU A 1 1186 ? -38.750 -20.984 15.503 1.00 95.31 1186 LEU A N 1
ATOM 9542 C CA . LEU A 1 1186 ? -40.159 -20.976 15.895 1.00 95.31 1186 LEU A CA 1
ATOM 9543 C C . LEU A 1 1186 ? -40.526 -19.555 16.317 1.00 95.31 1186 LEU A C 1
ATOM 9545 O O . LEU A 1 1186 ? -39.781 -18.912 17.059 1.00 95.31 1186 LEU A O 1
ATOM 9549 N N . VAL A 1 1187 ? -41.659 -19.057 15.838 1.00 93.88 1187 VAL A N 1
ATOM 9550 C CA . VAL A 1 1187 ? -42.120 -17.683 16.085 1.00 93.88 1187 VAL A CA 1
ATOM 9551 C C . VAL A 1 1187 ? -43.566 -17.692 16.579 1.00 93.88 1187 VAL A C 1
ATOM 9553 O O . VAL A 1 1187 ? -44.267 -18.683 16.373 1.00 93.88 1187 VAL A O 1
ATOM 9556 N N . PRO A 1 1188 ? -44.048 -16.628 17.241 1.00 92.88 1188 PRO A N 1
ATOM 9557 C CA . PRO A 1 1188 ? -45.428 -16.556 17.695 1.00 92.88 1188 PRO A CA 1
ATOM 9558 C C . PRO A 1 1188 ? -46.370 -16.476 16.491 1.00 92.88 1188 PRO A C 1
ATOM 9560 O O . PRO A 1 1188 ? -46.013 -15.865 15.483 1.00 92.88 1188 PRO A O 1
ATOM 9563 N N . SER A 1 1189 ? -47.576 -17.040 16.603 1.00 88.44 1189 SER A N 1
ATOM 9564 C CA . SER A 1 1189 ? -48.595 -16.955 15.540 1.00 88.44 1189 SER A CA 1
ATOM 9565 C C . SER A 1 1189 ? -48.946 -15.515 15.151 1.00 88.44 1189 SER A C 1
ATOM 9567 O O . SER A 1 1189 ? -49.297 -15.258 14.002 1.00 88.44 1189 SER A O 1
ATOM 9569 N N . ASP A 1 1190 ? -48.838 -14.593 16.110 1.00 84.75 1190 ASP A N 1
ATOM 9570 C CA . ASP A 1 1190 ? -49.184 -13.185 15.942 1.00 84.75 1190 ASP A CA 1
ATOM 9571 C C . ASP A 1 1190 ? -47.930 -12.349 15.619 1.00 84.75 1190 ASP A C 1
ATOM 9573 O O . ASP A 1 1190 ? -47.432 -12.325 14.491 1.00 84.75 1190 ASP A O 1
ATOM 9577 N N . VAL A 1 1191 ? -47.406 -11.634 16.617 1.00 90.44 1191 VAL A N 1
ATOM 9578 C CA . VAL A 1 1191 ? -46.253 -10.741 16.503 1.00 90.44 1191 VAL A CA 1
ATOM 9579 C C . VAL A 1 1191 ? -45.259 -11.070 17.608 1.00 90.44 1191 VAL A C 1
ATOM 9581 O O . VAL A 1 1191 ? -45.649 -11.363 18.732 1.00 90.44 1191 VAL A O 1
ATOM 9584 N N . TRP A 1 1192 ? -43.961 -11.005 17.302 1.00 92.69 1192 TRP A N 1
ATOM 9585 C CA . TRP A 1 1192 ? -42.921 -11.165 18.317 1.00 92.69 1192 TRP A CA 1
ATOM 9586 C C . TRP A 1 1192 ? -42.417 -9.832 18.889 1.00 92.69 1192 TRP A C 1
ATOM 9588 O O . TRP A 1 1192 ? -42.062 -9.778 20.060 1.00 92.69 1192 TRP A O 1
ATOM 9598 N N . ASN A 1 1193 ? -42.387 -8.749 18.104 1.00 93.56 1193 ASN A N 1
ATOM 9599 C CA . ASN A 1 1193 ? -41.844 -7.456 18.536 1.00 93.56 1193 ASN A CA 1
ATOM 9600 C C . ASN A 1 1193 ? -42.941 -6.504 19.040 1.00 93.56 1193 ASN A C 1
ATOM 9602 O O . ASN A 1 1193 ? -43.718 -5.972 18.248 1.00 93.56 1193 ASN A O 1
ATOM 9606 N N . TYR A 1 1194 ? -42.941 -6.217 20.341 1.00 92.25 1194 TYR A N 1
ATOM 9607 C CA . TYR A 1 1194 ? -43.893 -5.316 21.000 1.00 92.25 1194 TYR A CA 1
ATOM 9608 C C . TYR A 1 1194 ? -43.323 -3.919 21.287 1.00 92.25 1194 TYR A C 1
ATOM 9610 O O . TYR A 1 1194 ? -43.966 -3.126 21.967 1.00 92.25 1194 TYR A O 1
ATOM 9618 N N . ASN A 1 1195 ? -42.153 -3.551 20.750 1.00 88.94 1195 ASN A N 1
ATOM 9619 C CA . ASN A 1 1195 ? -41.547 -2.237 21.023 1.00 88.94 1195 ASN A CA 1
ATOM 9620 C C . ASN A 1 1195 ? -42.412 -1.033 20.596 1.00 88.94 1195 ASN A C 1
ATOM 9622 O O . ASN A 1 1195 ? -42.349 0.012 21.238 1.00 88.94 1195 ASN A O 1
ATOM 9626 N N . PHE A 1 1196 ? -43.237 -1.169 19.552 1.00 85.62 1196 PHE A N 1
ATOM 9627 C CA . PHE A 1 1196 ? -44.205 -0.136 19.137 1.00 85.62 1196 PHE A CA 1
ATOM 9628 C C . PHE A 1 1196 ? -45.626 -0.390 19.661 1.00 85.62 1196 PHE A C 1
ATOM 9630 O O . PHE A 1 1196 ? -46.537 0.379 19.372 1.00 85.62 1196 PHE A O 1
ATOM 9637 N N . MET A 1 1197 ? -45.823 -1.471 20.418 1.00 85.12 1197 MET A N 1
ATOM 9638 C CA . MET A 1 1197 ? -47.117 -1.930 20.935 1.00 85.12 1197 MET A CA 1
ATOM 9639 C C . MET A 1 1197 ? -47.003 -2.295 22.422 1.00 85.12 1197 MET A C 1
ATOM 9641 O O . MET A 1 1197 ? -47.624 -3.247 22.889 1.00 85.12 1197 MET A O 1
ATOM 9645 N N . GLY A 1 1198 ? -46.194 -1.544 23.178 1.00 78.69 1198 GLY A N 1
ATOM 9646 C CA . GLY A 1 1198 ? -45.805 -1.903 24.548 1.00 78.69 1198 GLY A CA 1
ATOM 9647 C C . GLY A 1 1198 ? -46.987 -2.101 25.502 1.00 78.69 1198 GLY A C 1
ATOM 9648 O O . GLY A 1 1198 ? -46.930 -2.965 26.368 1.00 78.69 1198 GLY A O 1
ATOM 9649 N N . ALA A 1 1199 ? -48.094 -1.380 25.293 1.00 81.31 1199 ALA A N 1
ATOM 9650 C CA . ALA A 1 1199 ? -49.319 -1.532 26.083 1.00 81.31 1199 ALA A CA 1
ATOM 9651 C C . ALA A 1 1199 ? -50.010 -2.903 25.916 1.00 81.31 1199 ALA A C 1
ATOM 9653 O O . ALA A 1 1199 ? -50.793 -3.294 26.775 1.00 81.31 1199 ALA A O 1
ATOM 9654 N N . GLN A 1 1200 ? -49.740 -3.628 24.826 1.00 85.31 1200 GLN A N 1
ATOM 9655 C CA . GLN A 1 1200 ? -50.303 -4.958 24.567 1.00 85.31 1200 GLN A CA 1
ATOM 9656 C C . GLN A 1 1200 ? -49.450 -6.091 25.159 1.00 85.31 1200 GLN A C 1
ATOM 9658 O O . GLN A 1 1200 ? -49.891 -7.238 25.186 1.00 85.31 1200 GLN A O 1
ATOM 9663 N N . PHE A 1 1201 ? -48.235 -5.794 25.627 1.00 89.06 1201 PHE A N 1
ATOM 9664 C CA . PHE A 1 1201 ? -47.339 -6.790 26.203 1.00 89.06 1201 PHE A CA 1
ATOM 9665 C C . PHE A 1 1201 ? -47.628 -7.007 27.694 1.00 89.06 1201 PHE A C 1
ATOM 9667 O O . PHE A 1 1201 ? -47.754 -6.057 28.464 1.00 89.06 1201 PHE A O 1
ATOM 9674 N N . SER A 1 1202 ? -47.658 -8.270 28.123 1.00 87.81 1202 SER A N 1
ATOM 9675 C CA . SER A 1 1202 ? -47.764 -8.655 29.534 1.00 87.81 1202 SER A CA 1
ATOM 9676 C C . SER A 1 1202 ? -46.788 -9.783 29.848 1.00 87.81 1202 SER A C 1
ATOM 9678 O O . SER A 1 1202 ? -46.693 -10.749 29.097 1.00 87.81 1202 SER A O 1
ATOM 9680 N N . ALA A 1 1203 ? -46.100 -9.707 30.992 1.00 83.69 1203 ALA A N 1
ATOM 9681 C CA . ALA A 1 1203 ? -45.134 -10.730 31.405 1.00 83.69 1203 ALA A CA 1
ATOM 9682 C C . ALA A 1 1203 ? -45.768 -12.119 31.621 1.00 83.69 1203 ALA A C 1
ATOM 9684 O O . ALA A 1 1203 ? -45.072 -13.125 31.547 1.00 83.69 1203 ALA A O 1
ATOM 9685 N N . ASN A 1 1204 ? -47.081 -12.189 31.855 1.00 86.31 1204 ASN A N 1
ATOM 9686 C CA . ASN A 1 1204 ? -47.819 -13.442 32.053 1.00 86.31 1204 ASN A CA 1
ATOM 9687 C C . ASN A 1 1204 ? -48.692 -13.811 30.839 1.00 86.31 1204 ASN A C 1
ATOM 9689 O O . ASN A 1 1204 ? -49.676 -14.533 30.986 1.00 86.31 1204 ASN A O 1
ATOM 9693 N N . MET A 1 1205 ? -48.396 -13.271 29.651 1.00 87.25 1205 MET A N 1
ATOM 9694 C CA . MET A 1 1205 ? -49.138 -13.617 28.438 1.00 87.25 1205 MET A CA 1
ATOM 9695 C C . MET A 1 1205 ? -48.836 -15.051 27.983 1.00 87.25 1205 MET A C 1
ATOM 9697 O O . MET A 1 1205 ? -47.693 -15.504 28.031 1.00 87.25 1205 MET A O 1
ATOM 9701 N N . ASN A 1 1206 ? -49.859 -15.736 27.475 1.00 85.88 1206 ASN A N 1
ATOM 9702 C CA . ASN A 1 1206 ? -49.702 -17.019 26.794 1.00 85.88 1206 ASN A CA 1
ATOM 9703 C C . ASN A 1 1206 ? -49.600 -16.787 25.285 1.00 85.88 1206 ASN A C 1
ATOM 9705 O O . ASN A 1 1206 ? -50.280 -15.915 24.745 1.00 85.88 1206 ASN A O 1
ATOM 9709 N N . TYR A 1 1207 ? -48.770 -17.575 24.606 1.00 89.06 1207 TYR A N 1
ATOM 9710 C CA . TYR A 1 1207 ? -48.544 -17.470 23.167 1.00 89.06 1207 TYR A CA 1
ATOM 9711 C C . TYR A 1 1207 ? -48.445 -18.858 22.534 1.00 89.06 1207 TYR A C 1
ATOM 9713 O O . TYR A 1 1207 ? -48.039 -19.819 23.182 1.00 89.06 1207 TYR A O 1
ATOM 9721 N N . LYS A 1 1208 ? -48.840 -18.959 21.262 1.00 89.88 1208 LYS A N 1
ATOM 9722 C CA . LYS A 1 1208 ? -48.702 -20.172 20.447 1.00 89.88 1208 LYS A CA 1
ATOM 9723 C C . LYS A 1 1208 ? -47.584 -19.985 19.438 1.00 89.88 1208 LYS A C 1
ATOM 9725 O O . LYS A 1 1208 ? -47.411 -18.883 18.919 1.00 89.88 1208 LYS A O 1
ATOM 9730 N N . LEU A 1 1209 ? -46.860 -21.060 19.154 1.00 92.25 1209 LEU A N 1
ATOM 9731 C CA . LEU A 1 1209 ? -45.732 -21.055 18.230 1.00 92.25 1209 LEU A CA 1
ATOM 9732 C C . LEU A 1 1209 ? -46.085 -21.707 16.900 1.00 92.25 1209 LEU A C 1
ATOM 9734 O O . LEU A 1 1209 ? -46.884 -22.640 16.847 1.00 92.25 1209 LEU A O 1
ATOM 9738 N N . VAL A 1 1210 ? -45.452 -21.211 15.842 1.00 93.25 1210 VAL A N 1
ATOM 9739 C CA . VAL A 1 1210 ? -45.504 -21.755 14.487 1.00 93.25 1210 VAL A CA 1
ATOM 9740 C C . VAL A 1 1210 ? -44.097 -21.816 13.895 1.00 93.25 1210 VAL A C 1
ATOM 9742 O O . VAL A 1 1210 ? -43.226 -21.002 14.222 1.00 93.25 1210 VAL A O 1
ATOM 9745 N N . LEU A 1 1211 ? -43.874 -22.790 13.013 1.00 93.50 1211 LEU A N 1
ATOM 9746 C CA . LEU A 1 1211 ? -42.656 -22.892 12.215 1.00 93.50 1211 LEU A CA 1
ATOM 9747 C C . LEU A 1 1211 ? -42.710 -21.870 11.076 1.00 93.50 1211 LEU A C 1
ATOM 9749 O O . LEU A 1 1211 ? -43.341 -22.114 10.050 1.00 93.50 1211 LEU A O 1
ATOM 9753 N N . ASP A 1 1212 ? -42.048 -20.732 11.264 1.00 92.69 1212 ASP A N 1
ATOM 9754 C CA . ASP A 1 1212 ? -41.958 -19.672 10.260 1.00 92.69 1212 ASP A CA 1
ATOM 9755 C C . ASP A 1 1212 ? -40.666 -18.852 10.442 1.00 92.69 1212 ASP A C 1
ATOM 9757 O O . ASP A 1 1212 ? -39.943 -18.966 11.438 1.00 92.69 1212 ASP A O 1
ATOM 9761 N N . VAL A 1 1213 ? -40.341 -18.027 9.451 1.00 90.62 1213 VAL A N 1
ATOM 9762 C CA . VAL A 1 1213 ? -39.174 -17.151 9.459 1.00 90.62 1213 VAL A CA 1
ATOM 9763 C C . VAL A 1 1213 ? -39.504 -15.866 10.229 1.00 90.62 1213 VAL A C 1
ATOM 9765 O O . VAL A 1 1213 ? -40.452 -15.164 9.877 1.00 90.62 1213 VAL A O 1
ATOM 9768 N N . PRO A 1 1214 ? -38.694 -15.463 11.227 1.00 93.88 1214 PRO A N 1
ATOM 9769 C CA . PRO A 1 1214 ? -38.945 -14.229 11.955 1.00 93.88 1214 PRO A CA 1
ATOM 9770 C C . PRO A 1 1214 ? -38.891 -13.014 11.027 1.00 93.88 1214 PRO A C 1
ATOM 9772 O O . PRO A 1 1214 ? -37.972 -12.852 10.209 1.00 93.88 1214 PRO A O 1
ATOM 9775 N N . LYS A 1 1215 ? -39.905 -12.160 11.174 1.00 93.31 1215 LYS A N 1
ATOM 9776 C CA . LYS A 1 1215 ? -40.018 -10.859 10.506 1.00 93.31 1215 LYS A CA 1
ATOM 9777 C C . LYS A 1 1215 ? -39.015 -9.872 11.106 1.00 93.31 1215 LYS A C 1
ATOM 9779 O O . LYS A 1 1215 ? -38.686 -9.974 12.284 1.00 93.31 1215 LYS A O 1
ATOM 9784 N N . GLU A 1 1216 ? -38.537 -8.926 10.305 1.00 92.75 1216 GLU A N 1
ATOM 9785 C CA . GLU A 1 1216 ? -37.555 -7.915 10.727 1.00 92.75 1216 GLU A CA 1
ATOM 9786 C C . GLU A 1 1216 ? -38.106 -6.981 11.813 1.00 92.75 1216 GLU A C 1
ATOM 9788 O O . GLU A 1 1216 ? -39.315 -6.764 11.896 1.00 92.75 1216 GLU A O 1
ATOM 9793 N N . PHE A 1 1217 ? -37.231 -6.376 12.625 1.00 93.44 1217 PHE A N 1
ATOM 9794 C CA . PHE A 1 1217 ? -37.626 -5.501 13.734 1.00 93.44 1217 PHE A CA 1
ATOM 9795 C C . PHE A 1 1217 ? -38.656 -4.434 13.323 1.00 93.44 1217 PHE A C 1
ATOM 9797 O O . PHE A 1 1217 ? -39.677 -4.278 13.994 1.00 93.44 1217 PHE A O 1
ATOM 9804 N N . TYR A 1 1218 ? -38.431 -3.762 12.189 1.00 91.50 1218 TYR A N 1
ATOM 9805 C CA . TYR A 1 1218 ? -39.266 -2.675 11.655 1.00 91.50 1218 TYR A CA 1
ATOM 9806 C C . TYR A 1 1218 ? -40.329 -3.126 10.632 1.00 91.50 1218 TYR A C 1
ATOM 9808 O O . TYR A 1 1218 ? -40.887 -2.290 9.910 1.00 91.50 1218 TYR A O 1
ATOM 9816 N N . HIS A 1 1219 ? -40.625 -4.427 10.558 1.00 91.06 1219 HIS A N 1
ATOM 9817 C CA . HIS A 1 1219 ? -41.653 -4.967 9.668 1.00 91.06 1219 HIS A CA 1
ATOM 9818 C C . HIS A 1 1219 ? -43.032 -4.341 9.939 1.00 91.06 1219 HIS A C 1
ATOM 9820 O O . HIS A 1 1219 ? -43.346 -3.961 11.066 1.00 91.06 1219 HIS A O 1
ATOM 9826 N N . GLU A 1 1220 ? -43.869 -4.239 8.908 1.00 88.00 1220 GLU A N 1
ATOM 9827 C CA . GLU A 1 1220 ? -45.147 -3.511 8.939 1.00 88.00 1220 GLU A CA 1
ATOM 9828 C C . GLU A 1 1220 ? -46.086 -4.005 10.050 1.00 88.00 1220 GLU A C 1
ATOM 9830 O O . GLU A 1 1220 ? -46.648 -3.208 10.801 1.00 88.00 1220 GLU A O 1
ATOM 9835 N N . SER A 1 1221 ? -46.140 -5.325 10.244 1.00 88.44 1221 SER A N 1
ATOM 9836 C CA . SER A 1 1221 ? -46.911 -5.978 11.312 1.00 88.44 1221 SER A CA 1
ATOM 9837 C C . SER A 1 1221 ? -46.504 -5.575 12.732 1.00 88.44 1221 SER A C 1
ATOM 9839 O O . SER A 1 1221 ? -47.311 -5.698 13.644 1.00 88.44 1221 SER A O 1
ATOM 9841 N N . HIS A 1 1222 ? -45.271 -5.106 12.951 1.00 90.00 1222 HIS A N 1
ATOM 9842 C CA . HIS A 1 1222 ? -44.793 -4.694 14.277 1.00 90.00 1222 HIS A CA 1
ATOM 9843 C C . HIS A 1 1222 ? -45.153 -3.246 14.617 1.00 90.00 1222 HIS A C 1
ATOM 9845 O O . HIS A 1 1222 ? -44.907 -2.805 15.734 1.00 90.00 1222 HIS A O 1
ATOM 9851 N N . ARG A 1 1223 ? -45.683 -2.483 13.654 1.00 86.88 1223 ARG A N 1
ATOM 9852 C CA . ARG A 1 1223 ? -45.905 -1.037 13.773 1.00 86.88 1223 ARG A CA 1
ATOM 9853 C C . ARG A 1 1223 ? -47.204 -0.584 13.099 1.00 86.88 1223 ARG A C 1
ATOM 9855 O O . ARG A 1 1223 ? -47.251 0.488 12.497 1.00 86.88 1223 ARG A O 1
ATOM 9862 N N . SER A 1 1224 ? -48.252 -1.395 13.223 1.00 81.81 1224 SER A N 1
ATOM 9863 C CA . SER A 1 1224 ? -49.581 -1.165 12.638 1.00 81.81 1224 SER A CA 1
ATOM 9864 C C . SER A 1 1224 ? -50.164 0.217 12.965 1.00 81.81 1224 SER A C 1
ATOM 9866 O O . SER A 1 1224 ? -50.728 0.859 12.083 1.00 81.81 1224 SER A O 1
ATOM 9868 N N . ALA A 1 1225 ? -49.946 0.729 14.182 1.00 77.94 1225 ALA A N 1
ATOM 9869 C CA . ALA A 1 1225 ? -50.410 2.054 14.603 1.00 77.94 1225 ALA A CA 1
ATOM 9870 C C . ALA A 1 1225 ? -49.913 3.198 13.695 1.00 77.94 1225 ALA A C 1
ATOM 9872 O O . ALA A 1 1225 ? -50.665 4.125 13.407 1.00 77.94 1225 ALA A O 1
ATOM 9873 N N . HIS A 1 1226 ? -48.677 3.123 13.185 1.00 79.94 1226 HIS A N 1
ATOM 9874 C CA . HIS A 1 1226 ? -48.149 4.148 12.277 1.00 79.94 1226 HIS A CA 1
ATOM 9875 C C . HIS A 1 1226 ? -48.882 4.172 10.929 1.00 79.94 1226 HIS A C 1
ATOM 9877 O O . HIS A 1 1226 ? -49.036 5.238 10.342 1.00 79.94 1226 HIS A O 1
ATOM 9883 N N . PHE A 1 1227 ? -49.329 3.012 10.442 1.00 78.12 1227 PHE A N 1
ATOM 9884 C CA . PHE A 1 1227 ? -50.054 2.901 9.175 1.00 78.12 1227 PHE A CA 1
ATOM 9885 C C . PHE A 1 1227 ? -51.527 3.293 9.322 1.00 78.12 1227 PHE A C 1
ATOM 9887 O O . PHE A 1 1227 ? -52.069 3.946 8.437 1.00 78.12 1227 PHE A O 1
ATOM 9894 N N . MET A 1 1228 ? -52.147 2.976 10.463 1.00 74.75 1228 MET A N 1
ATOM 9895 C CA . MET A 1 1228 ? -53.515 3.413 10.768 1.00 74.75 1228 MET A CA 1
ATOM 9896 C C . MET A 1 1228 ? -53.606 4.941 10.872 1.00 74.75 1228 MET A C 1
ATOM 9898 O O . MET A 1 1228 ? -54.493 5.536 10.265 1.00 74.75 1228 MET A O 1
ATOM 9902 N N . ASN A 1 1229 ? -52.645 5.589 11.542 1.00 70.25 1229 ASN A N 1
ATOM 9903 C CA . ASN A 1 1229 ? -52.591 7.055 11.621 1.00 70.25 1229 ASN A CA 1
ATOM 9904 C C . ASN A 1 1229 ? -52.425 7.708 10.238 1.00 70.25 1229 ASN A C 1
ATOM 9906 O O . ASN A 1 1229 ? -53.034 8.737 9.960 1.00 70.25 1229 ASN A O 1
ATOM 9910 N N . PHE A 1 1230 ? -51.639 7.089 9.352 1.00 63.66 1230 PHE A N 1
ATOM 9911 C CA . PHE A 1 1230 ? -51.481 7.566 7.978 1.00 63.66 1230 PHE A CA 1
ATOM 9912 C C . PHE A 1 1230 ? -52.780 7.429 7.166 1.00 63.66 1230 PHE A C 1
ATOM 9914 O O . PHE A 1 1230 ? -53.122 8.336 6.412 1.00 63.66 1230 PHE A O 1
ATOM 9921 N N . SER A 1 1231 ? -53.540 6.340 7.358 1.00 63.09 1231 SER A N 1
ATOM 9922 C CA . SER A 1 1231 ? -54.844 6.155 6.699 1.00 63.09 1231 SER A CA 1
ATOM 9923 C C . SER A 1 1231 ? -55.877 7.207 7.124 1.00 63.09 1231 SER A C 1
ATOM 9925 O O . SER A 1 1231 ? -56.580 7.754 6.279 1.00 63.09 1231 SER A O 1
ATOM 9927 N N . SER A 1 1232 ? -55.897 7.590 8.407 1.00 58.50 1232 SER A N 1
ATOM 9928 C CA . SER A 1 1232 ? -56.796 8.643 8.898 1.00 58.50 1232 SER A CA 1
ATOM 9929 C C . SER A 1 1232 ? -56.440 10.045 8.386 1.00 58.50 1232 SER A C 1
ATOM 9931 O O . SER A 1 1232 ? -57.321 10.892 8.285 1.00 58.50 1232 SER A O 1
ATOM 9933 N N . GLU A 1 1233 ? -55.169 10.299 8.050 1.00 55.19 1233 GLU A N 1
ATOM 9934 C CA . GLU A 1 1233 ? -54.733 11.551 7.406 1.00 55.19 1233 GLU A CA 1
ATOM 9935 C C . GLU A 1 1233 ? -55.047 11.585 5.902 1.00 55.19 1233 GLU A C 1
ATOM 9937 O O . GLU A 1 1233 ? -55.180 12.660 5.323 1.00 55.19 1233 GLU A O 1
ATOM 9942 N N . THR A 1 1234 ? -55.169 10.422 5.253 1.00 54.81 1234 THR A N 1
ATOM 9943 C CA . THR A 1 1234 ? -55.537 10.342 3.830 1.00 54.81 1234 THR A CA 1
ATOM 9944 C C . THR A 1 1234 ? -57.048 10.436 3.624 1.00 54.81 1234 THR A C 1
ATOM 9946 O O . THR A 1 1234 ? -57.479 11.050 2.651 1.00 54.81 1234 THR A O 1
ATOM 9949 N N . GLU A 1 1235 ? -57.863 9.925 4.553 1.00 53.22 1235 GLU A N 1
ATOM 9950 C CA . GLU A 1 1235 ? -59.328 10.078 4.510 1.00 53.22 1235 GLU A CA 1
ATOM 9951 C C . GLU A 1 1235 ? -59.788 11.541 4.657 1.00 53.22 1235 GLU A C 1
ATOM 9953 O O . GLU A 1 1235 ? -60.784 11.930 4.053 1.00 53.22 1235 GLU A O 1
ATOM 9958 N N . THR A 1 1236 ? -59.049 12.395 5.376 1.00 52.44 1236 THR A N 1
ATOM 9959 C CA . THR A 1 1236 ? -59.346 13.839 5.475 1.00 52.44 1236 THR A CA 1
ATOM 9960 C C . THR A 1 1236 ? -58.953 14.648 4.236 1.00 52.44 1236 THR A C 1
ATOM 9962 O O . THR A 1 1236 ? -59.392 15.788 4.104 1.00 52.44 1236 THR A O 1
ATOM 9965 N N . ALA A 1 1237 ? -58.164 14.082 3.319 1.00 50.28 1237 ALA A N 1
ATOM 9966 C CA . ALA A 1 1237 ? -57.765 14.726 2.065 1.00 50.28 1237 ALA A CA 1
ATOM 9967 C C . ALA A 1 1237 ? -58.638 14.316 0.859 1.00 50.28 1237 ALA A C 1
ATOM 9969 O O . ALA A 1 1237 ? -58.435 14.821 -0.243 1.00 50.28 1237 ALA A O 1
ATOM 9970 N N . ALA A 1 1238 ? -59.611 13.419 1.054 1.00 48.56 1238 ALA A N 1
ATOM 9971 C CA . ALA A 1 1238 ? -60.431 12.831 -0.006 1.00 48.56 1238 ALA A CA 1
ATOM 9972 C C . ALA A 1 1238 ? -61.680 13.664 -0.382 1.00 48.56 1238 ALA A C 1
ATOM 9974 O O . ALA A 1 1238 ? -62.743 13.106 -0.638 1.00 48.56 1238 ALA A O 1
ATOM 9975 N N . GLU A 1 1239 ? -61.557 14.993 -0.457 1.00 52.19 1239 GLU A N 1
ATOM 9976 C CA . GLU A 1 1239 ? -62.514 15.857 -1.172 1.00 52.19 1239 GLU A CA 1
ATOM 9977 C C . GLU A 1 1239 ? -61.774 16.689 -2.229 1.00 52.19 1239 GLU A C 1
ATOM 9979 O O . GLU A 1 1239 ? -61.553 17.889 -2.084 1.00 52.19 1239 GLU A O 1
ATOM 9984 N N . ALA A 1 1240 ? -61.370 16.032 -3.314 1.00 53.75 1240 ALA A N 1
ATOM 9985 C CA . ALA A 1 1240 ? -61.162 16.667 -4.610 1.00 53.75 1240 ALA A CA 1
ATOM 9986 C C . ALA A 1 1240 ? -61.246 15.586 -5.693 1.00 53.75 1240 ALA A C 1
ATOM 9988 O O . ALA A 1 1240 ? -60.445 14.652 -5.691 1.00 53.75 1240 ALA A O 1
ATOM 9989 N N . ASP A 1 1241 ? -62.218 15.714 -6.599 1.00 55.28 1241 ASP A N 1
ATOM 9990 C CA . ASP A 1 1241 ? -62.291 14.938 -7.838 1.00 55.28 1241 ASP A CA 1
ATOM 9991 C C . ASP A 1 1241 ? -60.975 15.105 -8.611 1.00 55.28 1241 ASP A C 1
ATOM 9993 O O . ASP A 1 1241 ? -60.713 16.152 -9.208 1.00 55.28 1241 ASP A O 1
ATOM 9997 N N . ILE A 1 1242 ? -60.131 14.076 -8.590 1.00 55.34 1242 ILE A N 1
ATOM 9998 C CA . ILE A 1 1242 ? -59.006 13.950 -9.512 1.00 55.34 1242 ILE A CA 1
ATOM 9999 C C . ILE A 1 1242 ? -59.447 12.930 -10.559 1.00 55.34 1242 ILE A C 1
ATOM 10001 O O . ILE A 1 1242 ? -59.528 11.737 -10.273 1.00 55.34 1242 ILE A O 1
ATOM 10005 N N . GLU A 1 1243 ? -59.772 13.415 -11.760 1.00 56.75 1243 GLU A N 1
ATOM 10006 C CA . GLU A 1 1243 ? -59.976 12.567 -12.936 1.00 56.75 1243 GLU A CA 1
ATOM 10007 C C . GLU A 1 1243 ? -58.724 11.710 -13.172 1.00 56.75 1243 GLU A C 1
ATOM 10009 O O . GLU A 1 1243 ? -57.629 12.226 -13.416 1.00 56.75 1243 GLU A O 1
ATOM 10014 N N . ASP A 1 1244 ? -58.894 10.390 -13.114 1.00 53.25 1244 ASP A N 1
ATOM 10015 C CA . ASP A 1 1244 ? -57.880 9.429 -13.528 1.00 53.25 1244 ASP A CA 1
ATOM 10016 C C . ASP A 1 1244 ? -57.856 9.360 -15.061 1.00 53.25 1244 ASP A C 1
ATOM 10018 O O . ASP A 1 1244 ? -58.692 8.717 -15.694 1.00 53.25 1244 ASP A O 1
ATOM 10022 N N . ALA A 1 1245 ? -56.907 10.067 -15.675 1.00 58.47 1245 ALA A N 1
ATOM 10023 C CA . ALA A 1 1245 ? -56.721 10.061 -17.125 1.00 58.47 1245 ALA A CA 1
ATOM 10024 C C . ALA A 1 1245 ? -56.035 8.780 -17.654 1.00 58.47 1245 ALA A C 1
ATOM 10026 O O . ALA A 1 1245 ? -55.749 8.709 -18.851 1.00 58.47 1245 ALA A O 1
ATOM 10027 N N . PHE A 1 1246 ? -55.743 7.789 -16.799 1.00 52.62 1246 PHE A N 1
ATOM 10028 C CA . PHE A 1 1246 ? -55.010 6.574 -17.174 1.00 52.62 1246 PHE A CA 1
ATOM 10029 C C . PHE A 1 1246 ? -55.564 5.266 -16.575 1.00 52.62 1246 PHE A C 1
ATOM 10031 O O . PHE A 1 1246 ? -54.823 4.279 -16.507 1.00 52.62 1246 PHE A O 1
ATOM 10038 N N . ALA A 1 1247 ? -56.850 5.223 -16.213 1.00 40.69 1247 ALA A N 1
ATOM 10039 C CA . ALA A 1 1247 ? -57.566 3.962 -15.980 1.00 40.69 1247 ALA A CA 1
ATOM 10040 C C . ALA A 1 1247 ? -57.952 3.254 -17.290 1.00 40.69 1247 ALA A C 1
ATOM 10042 O O . ALA A 1 1247 ? -58.489 3.927 -18.204 1.00 40.69 1247 ALA A O 1
#

Foldseek 3Di:
DDKDWAWWKWWAWPQGDTDTHHQQFKAKWWFQAQWFWDADPVQQWIKIWGAFPVRDIDIDIQHEDCPDPVHNNDSVSRVVVSVVVSVVSQVDPGTDHHGDIDIDGNNVLLPDDPRVQVRIWFFFDADFFAADDAQDQLLLLLQQLQADDQAAQFNDDDQPPLVLLVLQLVLVVVVWHQDDPRRHTGHDDDDPDDDDDPPPPPVVVVVPDDPVVVVVSVVVSVVVPPDPPNVVVVVVVPPDDPDDGPVQVSCVVLVQDRDDDDDDDQARADRVSQLRHGLVSLLSSLLSNCSNAWAADQVQRKIKGKDFCVRCVRVVLRNLSSLSNNVWQKDKDKDWDWDQDPVRDIDIGIMMMIITDDQCQPRPHSDPNSHTDGDPDPDRSRTIRTPSVPIDTGHTDMDDDDADPDPQWDADSSRTITHGDDDLVVVVPDPDDPVVVVVSVCLVVLLVCLVCVLVCQDCVVAPDDWDAQPLAQDTGSDPDPSPSVLVCQLCPPSLLLLLQVLLLVLVLVLCVVCCPVQQWPDKDADPDDSRQQNPPQEHEFGIKTFHNPWFQKFFKDKLPDPDTDSPDDIDGMETEAEHEAAHHPVDDPARVVQVVRLVNHLPDPVYDYPDSFYKYKYAHLNVLDIMMITMDTPPVSVSVVVSSVCCSVQQLSSVSSVVSSCVSSVHDDPDDDDDFADPVCVVVLQDPFFEKEKELPFQWDWDWDQDPVRDTDTDTAKGWIWIARLQQQKTWIKIDGSVQCPPDPPVVLVSLLVSLQVVLVVQVVDDPVNHGQEYEYLDPSNQSNNSSSCSVPSRYHYHYHLFNQLVVLVCVQCVNVVVNRPDPDTDIDMARQLFCVVVPDGSVVSSLLSLLLSLLSVQAVLVSVCLQDVDPVFDADPRGRGTDDDPVSSVVSSVVSLVSLLVSVCVVVVADSQLDDPVRSVSSSSHHDDDHDDPVSRVVSVVVVVVVVVVDFDWDWDWDADPVGDIDIDIDRDPVCVVVVPDDDDVSSQVVSLQCQLQQLVAEAEDFDDDDPPAAEEEEESVVVSLQSSQDTLQWKAKWWWKFADDPVGRSYTYTFETEQAAWETGLQDIAGALDDADDPVRPPIATQAMEMEHNADDPADFLRNLLVRLVNVVSDVSDDLRRHWYWYWYDDRSHIYIWIKGADPVSSVCSPPDDDPDRDDPPDDRNRIDTHHYHYDNPDDHFYKYFPAARYCNQPVVPDDNNDDTHIDGDRHHHNPDCSNHVVVVVVVVVVVVVVPPDDDDDPPD

Organism: Rhizopus azygosporus (NCBI:txid86630)

Nearest PDB structures (foldseek):
  9dtr-assembly1_A  TM=9.492E-01  e=1.977E-73  Saccharomyces cerevisiae
  8h6l-assembly1_5B  TM=3.259E-01  e=0.000E+00  Homo sapiens
  6bk8-assembly1_A  TM=9.532E-01  e=3.133E-70  Saccharomyces cerevisiae S288C
  8qzs-assembly1_A  TM=3.302E-01  e=0.000E+00  Homo sapiens
  8qoz-assembly1_A  TM=5.043E-01  e=6.549E-78  Homo sapiens

Solvent-accessible surface area (backbone atoms only — not comparable to full-atom values): 71300 Å² total; per-residue (Å²): 113,48,77,50,73,43,45,32,35,36,42,31,30,78,81,81,48,68,49,76,40,45,52,72,38,32,42,41,29,30,29,75,46,52,54,50,73,47,79,38,83,91,72,39,24,34,36,40,35,36,37,37,75,86,75,45,86,44,74,50,78,31,45,39,38,86,87,47,95,91,38,29,74,39,68,65,57,18,47,52,54,50,50,54,50,50,59,53,49,73,76,36,87,63,40,41,57,62,60,39,77,48,80,43,30,47,49,60,58,68,71,46,55,74,73,62,48,75,39,43,18,43,36,44,57,46,62,87,38,67,76,66,91,73,96,63,61,41,36,61,51,15,31,47,69,51,42,92,65,66,86,61,73,45,55,68,76,90,68,54,72,57,55,52,52,48,52,47,55,52,22,54,74,71,66,32,38,71,46,74,99,46,61,20,60,42,80,70,79,87,67,87,90,71,94,72,90,74,73,81,67,66,64,69,65,65,72,77,52,53,74,66,58,51,50,52,50,53,49,54,58,54,68,71,64,82,64,81,72,59,69,66,69,57,64,77,65,76,84,72,78,96,82,75,58,71,68,57,52,51,39,41,74,61,69,47,86,73,72,82,91,75,98,81,78,67,72,59,59,74,46,64,75,51,74,59,20,22,62,69,53,38,37,33,26,52,18,19,30,36,68,63,48,38,48,54,37,86,89,77,58,30,39,38,40,63,42,46,46,91,52,32,45,59,32,50,53,45,49,55,49,50,44,34,37,71,53,38,34,70,51,77,51,76,48,79,49,75,45,77,43,98,89,74,48,76,49,74,45,55,31,37,36,37,41,38,36,52,75,56,54,74,47,73,37,71,46,78,81,56,50,60,69,86,65,84,70,96,63,68,64,51,49,38,43,70,42,75,93,64,56,44,79,44,73,69,39,83,45,78,47,64,86,62,71,91,89,35,54,47,68,49,100,83,31,37,47,39,38,65,70,67,73,73,44,68,60,70,71,45,98,63,55,74,70,56,53,58,57,58,70,46,51,67,56,32,31,54,43,52,74,45,28,38,71,64,47,23,66,94,76,31,76,95,41,81,44,72,43,86,82,35,56,38,66,36,18,56,96,49,66,54,42,54,52,52,53,51,61,55,44,47,92,52,39,50,48,48,37,49,52,51,51,53,50,54,52,51,57,54,47,67,75,38,25,76,85,60,44,39,63,47,80,41,75,48,90,70,60,95,59,52,60,44,42,92,88,46,56,57,53,45,33,40,38,31,39,66,67,66,41,53,20,22,61,70,45,52,64,83,59,92,78,80,60,66,81,39,70,70,39,47,50,39,33,34,28,78,44,63,39,53,43,26,68,92,54,60,66,40,59,64,47,25,44,50,50,44,55,50,38,75,71,36,88,84,20,63,61,100,45,98,43,31,36,29,38,24,35,28,71,67,75,75,44,70,33,34,20,29,38,42,44,78,73,45,53,66,49,51,54,56,48,49,61,47,45,77,73,68,37,64,52,59,49,54,49,51,51,40,49,31,62,62,64,68,58,85,77,95,64,92,66,82,79,54,45,40,89,85,58,53,70,64,59,66,47,97,62,45,44,33,39,43,39,68,76,44,36,71,36,66,51,79,44,72,46,95,92,66,48,82,44,76,43,74,43,52,11,31,38,43,36,34,26,59,52,81,25,40,29,47,39,36,35,40,32,51,73,79,55,61,98,61,76,66,58,80,60,50,40,43,47,50,51,23,49,52,52,42,51,52,48,73,73,42,57,82,88,73,39,53,43,35,38,36,27,58,48,76,82,45,49,68,41,33,60,66,53,39,60,91,42,81,78,47,44,81,36,48,38,67,39,51,66,45,66,72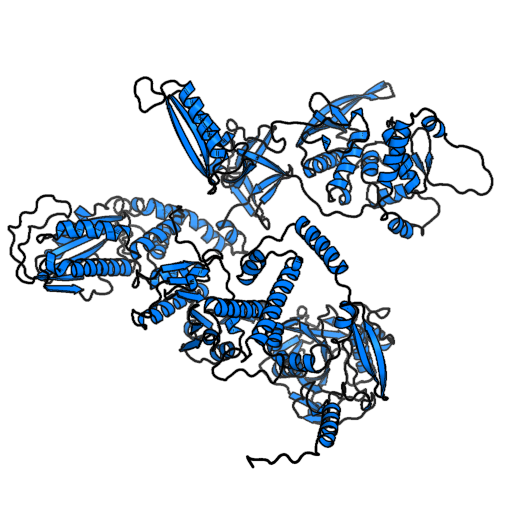,29,54,52,73,40,61,76,51,36,51,52,41,68,70,48,89,58,68,48,79,44,81,48,51,81,46,65,68,45,71,81,83,39,55,40,70,55,47,42,51,53,49,47,46,54,26,38,23,38,58,76,41,48,71,63,41,52,42,63,67,45,78,49,89,85,56,47,57,52,92,89,43,84,57,59,68,67,54,75,69,55,46,54,55,45,51,51,54,38,52,52,53,46,42,51,52,51,19,66,75,70,74,42,69,63,83,59,57,50,74,68,54,54,50,36,53,65,42,37,44,92,74,80,82,80,57,69,70,57,48,52,52,44,51,54,53,48,56,58,52,57,73,73,64,81,76,70,52,73,48,79,49,67,50,102,86,72,52,84,42,79,48,74,46,77,48,76,66,57,64,62,65,74,74,70,87,76,65,62,65,67,50,49,62,55,28,73,55,38,58,63,20,63,78,39,70,45,73,59,52,56,82,93,54,95,90,56,63,38,36,36,40,22,48,66,45,54,47,51,57,53,42,28,38,53,74,50,41,24,50,61,30,40,32,26,21,47,50,53,93,93,40,77,55,34,38,38,46,42,38,39,34,35,58,50,32,38,44,39,69,88,49,67,50,62,44,74,60,78,92,72,54,83,87,48,75,87,38,47,61,38,35,37,37,33,44,33,42,60,77,67,98,53,76,51,76,64,53,43,28,50,52,22,44,52,44,73,75,32,87,82,49,45,71,91,64,28,31,47,32,43,39,16,46,48,96,73,24,32,39,38,37,36,29,31,62,30,74,69,22,35,59,48,18,58,69,62,78,68,86,60,97,77,44,89,89,73,56,72,76,26,39,43,73,34,40,64,44,80,36,86,88,57,80,40,50,44,34,26,39,76,78,64,35,57,26,70,73,41,56,90,77,62,52,54,81,50,86,84,55,66,38,86,44,80,79,72,41,60,80,35,67,85,38,42,52,68,64,55,53,56,51,51,61,60,51,65,76,62,72,83,67,94,72,83,73,93,81,122

Radius of gyration: 42.71 Å; Cα contacts (8 Å, |Δi|>4): 2035; chains: 1; bounding box: 114×90×135 Å